Protein 2ORD (pdb70)

Nearest PDB structures (foldseek):
  3k28-assembly2_D  TM=8.853E-01  e=1.242E-28  Bacillus anthracis str. 'Ames Ancestor'
  3k28-assembly1_A  TM=8.780E-01  e=1.396E-28  Bacillus anthracis str. 'Ames Ancestor'
  3k28-assembly2_C  TM=8.675E-01  e=8.732E-29  Bacillus anthracis str. 'Ames Ancestor'
  2zsm-assembly1_A  TM=8.346E-01  e=1.686E-25  Aeropyrum pernix
  6g1f-assembly3_E  TM=8.574E-01  e=4.003E-24  Stutzerimonas stutzeri

Foldseek 3Di:
DPACVPVVVDPPDDDQRFAWDDWDAQWTAGPVGDIFRELCLVPQFQQRTPPYPLLVVLLVVCVVPFFADFPVDDDDLLLLQVLVLVQAVNFGKDKDFAQLVLVVVVLLLLQLLQVVVPPLQNAEEAEAQAQRDQDQVRQLNHNDCVSPVVPDPGDPRYDYFHAQDLVRVLVPALSYAEYEDACFGDQQFTRHHDLVNLVSRLVSCVVSVHFYEYECQRVQLQQLGNGVCVVSVRHTQKYKYFRHLLSPGGMIMMGGHPSSPRDDPPSDGDGNTSTNSSSSSNSSSSVVCPPPPLSVVLNVLLVLLVLLVVCVPAQQFDDWDHSQTKTAGDPVDALVVLQSQLVVVRYHWDDHHNRITHRNHHSNDDSVSSVVSSVSSVVSSVVD/DDACVPPVVDPDDDDFRFAWDDWDAQWTAGPVGDIFRHLCLVPQFQQRTPPYVLLVVLLVVCVVPFFADFPVDDDDLLLLQVLVLVQAVNFGKWKDFAQLVLVVVVLLLLQLLQVVPPPLQNAEEEEAQAQRDLDQVRQLNHNDCVSPPVPDPGDPRYDYFHAQDLVRVVVPALSYAEYEDACFGDQQFTRHGDLVNLVSRLVVCVVSVHWYEYECQNVQLQQLGRGPCVVSVHHTQKYKYFRHLQSPGGMIMMGGHPSSPRDDPPSDGDGNTSTNSSSSSNSSRSVQCPPPCLSVVLQVLLVLLVLLVVCVPAVQFDDWDHSQTKTAGDPVDALVVLQSQLVVVRYHWDDHHNRITHRRHHSNQDSVSSVVSSVSSVVSSVVD

Radius of gyration: 25.27 Å; Cα contacts (8 Å, |Δi|>4): 1947; chains: 2; bounding box: 52×82×53 Å

InterPro domains:
  IPR004636 Acetylornithine/Succinylornithine transaminase family [MF_01107] (2-385)
  IPR004636 Acetylornithine/Succinylornithine transaminase family [TIGR00707] (2-382)
  IPR005814 Aminotransferase class-III [PF00202] (9-382)
  IPR005814 Aminotransferase class-III [PIRSF000521] (10-384)
  IPR005814 Aminotransferase class-III [cd00610] (2-382)
  IPR015421 Pyridoxal phosphate-dependent transferase, major domain [G3DSA:3.40.640.10] (46-289)
  IPR015422 Pyridoxal phosphate-dependent transferase, small domain [G3DSA:3.90.1150.10] (13-378)
  IPR015424 Pyridoxal phosphate-dependent transferase [SSF53383] (3-383)
  IPR049704 Aminotransferases class-III pyridoxal-phosphate attachment site [PS00600] (208-245)
  IPR050103 Class-III Pyridoxal-phosphate-dependent Aminotransferase [PTHR11986] (2-383)

Sequence (768 aa):
KIHHHHHHYLNTYSSSRFPATFVYGKGSWIYDEKGNAYLDFTSGIAVNVLGHSHPRLVEEAIKDQAEKLIHCSNLFWNRPQQELAEELLSKNTFGGKVFFANTGTEANEAAIKIARKYGKKKKSEEKKYRRILSAHNSFHGRTLGSLTATGQPKYQKPFEPLVPGFEEYFEFNNVEDLRRKSEDVCAVFLEPIQGESGIVPATKEFLEEARKLCDEYDALLVFDEVQCGGRTGKLFAYQKYGVVPDVLTTAKGLGGGVPIGAVVIVNERANVLEEPGDHGTTFGGNPLACRAGVTVIKELTKEEGFLEEVEEKGNYYLKKKLQEKEEYDVVADVVRGGLIGIQQFREEEVSNREEVATKCFENKLLVVPAGNNTIRFLPPLTVEYGEIDDLAVETLKKVLQGIKIHHHHHHYLNTYSSRFPATFVYGKKGSWIYDEKGNAYLDFTSGIAVNVLGHSHPRLVEAIKDQAEKLIHCSNLFWNRPQQELAELLSKNTFGGKVFFANTGTEANEAAIKIARKKYGKKKKSEKKYRILSAHNSFHGRTLGSLTATGQPKYQKPFEPLVPGFEYFEFNNVEEDLRRKSEEDVCAVFLEPIQGESGIVPATKEFLEEARKLCDEYDALLVFDEVQCGGRTGKLFAYQKYGVVPDVLTTAKGLGGGVPIGAVIVNERANVLEPGDHGTTFGGNPLACRAGVTVIKELTKEGFLEEVEEKGNYYLKKKLQEKEEYDVVADVRGGLIGIQFREEVSNREVATKCFENKLLVVPAGNNTIRFLPPLTVEYGEIDDLAVETLKKVLQGI

Structure (mmCIF, N/CA/C/O backbone):
data_2ORD
#
_entry.id   2ORD
#
_cell.length_a   90.948
_cell.length_b   95.628
_cell.length_c   96.089
_cell.angle_alpha   90.000
_cell.angle_beta   90.000
_cell.angle_gamma   90.000
#
_symmetry.space_group_name_H-M   'P 21 21 21'
#
loop_
_entity.id
_entity.type
_entity.pdbx_description
1 polymer 'Acetylornithine aminotransferase'
2 non-polymer "PYRIDOXAL-5'-PHOSPHATE"
3 non-polymer GLYCEROL
4 water water
#
loop_
_atom_site.group_PDB
_atom_site.id
_atom_site.type_symbol
_atom_site.label_atom_id
_atom_site.label_alt_id
_atom_site.label_comp_id
_atom_site.label_asym_id
_atom_site.label_entity_id
_atom_site.label_seq_id
_atom_site.pdbx_PDB_ins_code
_atom_site.Cartn_x
_atom_site.Cartn_y
_atom_site.Cartn_z
_atom_site.occupancy
_atom_site.B_iso_or_equiv
_atom_site.auth_seq_id
_atom_site.auth_comp_id
_atom_site.auth_asym_id
_atom_site.auth_atom_id
_atom_site.pdbx_PDB_model_num
ATOM 1 N N . LYS A 1 5 ? 46.174 55.391 48.738 1.00 41.49 -7 LYS A N 1
ATOM 2 C CA . LYS A 1 5 ? 45.121 56.306 49.299 1.00 40.29 -7 LYS A CA 1
ATOM 3 C C . LYS A 1 5 ? 43.746 56.131 48.628 1.00 37.30 -7 LYS A C 1
ATOM 4 O O . LYS A 1 5 ? 42.707 56.033 49.309 1.00 39.19 -7 LYS A O 1
ATOM 6 N N . ILE A 1 6 ? 43.723 56.109 47.296 1.00 31.59 -6 ILE A N 1
ATOM 7 C CA . ILE A 1 6 ? 42.462 55.937 46.598 1.00 25.54 -6 ILE A CA 1
ATOM 8 C C . ILE A 1 6 ? 42.137 54.444 46.595 1.00 22.96 -6 ILE A C 1
ATOM 9 O O . ILE A 1 6 ? 42.752 53.652 45.867 1.00 21.17 -6 ILE A O 1
ATOM 14 N N . HIS A 1 7 ? 41.164 54.067 47.427 1.00 19.14 -5 HIS A N 1
ATOM 15 C CA . HIS A 1 7 ? 40.827 52.676 47.680 1.00 17.40 -5 HIS A CA 1
ATOM 16 C C . HIS A 1 7 ? 39.364 52.614 48.102 1.00 14.76 -5 HIS A C 1
ATOM 17 O O . HIS A 1 7 ? 38.867 53.546 48.737 1.00 14.44 -5 HIS A O 1
ATOM 24 N N . HIS A 1 8 ? 38.691 51.511 47.778 1.00 14.49 -4 HIS A N 1
ATOM 25 C CA . HIS A 1 8 ? 37.271 51.343 48.128 1.00 13.84 -4 HIS A CA 1
ATOM 26 C C . HIS A 1 8 ? 36.929 51.449 49.634 1.00 17.36 -4 HIS A C 1
ATOM 27 O O . HIS A 1 8 ? 35.800 51.783 49.986 1.00 18.81 -4 HIS A O 1
ATOM 34 N N . HIS A 1 9 ? 37.875 51.190 50.511 1.00 16.90 -3 HIS A N 1
ATOM 35 C CA . HIS A 1 9 ? 37.593 51.329 51.955 1.00 17.14 -3 HIS A CA 1
ATOM 36 C C . HIS A 1 9 ? 37.537 52.797 52.393 1.00 21.50 -3 HIS A C 1
ATOM 37 O O . HIS A 1 9 ? 37.007 53.092 53.454 1.00 22.80 -3 HIS A O 1
ATOM 44 N N . HIS A 1 10 ? 37.988 53.703 51.524 1.00 20.56 -2 HIS A N 1
ATOM 45 C CA . HIS A 1 10 ? 38.188 55.112 51.855 1.00 22.94 -2 HIS A CA 1
ATOM 46 C C . HIS A 1 10 ? 37.367 56.034 50.955 1.00 23.53 -2 HIS A C 1
ATOM 47 O O . HIS A 1 10 ? 36.970 57.106 51.390 1.00 27.71 -2 HIS A O 1
ATOM 54 N N . HIS A 1 11 ? 37.151 55.644 49.696 1.00 17.44 -1 HIS A N 1
ATOM 55 C CA . HIS A 1 11 ? 36.481 56.504 48.693 1.00 16.55 -1 HIS A CA 1
ATOM 56 C C . HIS A 1 11 ? 35.063 56.057 48.332 1.00 15.24 -1 HIS A C 1
ATOM 57 O O . HIS A 1 11 ? 34.401 56.688 47.504 1.00 16.83 -1 HIS A O 1
ATOM 64 N N . HIS A 1 12 ? 34.581 54.959 48.918 1.00 13.45 0 HIS A N 1
ATOM 65 C CA . HIS A 1 12 ? 33.193 54.561 48.704 1.00 15.23 0 HIS A CA 1
ATOM 66 C C . HIS A 1 12 ? 32.189 55.687 48.950 1.00 14.53 0 HIS A C 1
ATOM 67 O O . HIS A 1 12 ? 31.131 55.728 48.321 1.00 15.26 0 HIS A O 1
ATOM 87 N N . TYR A 1 14 ? 32.044 58.673 48.193 1.00 11.53 2 TYR A N 1
ATOM 88 C CA . TYR A 1 14 ? 31.743 59.602 47.082 1.00 12.73 2 TYR A CA 1
ATOM 89 C C . TYR A 1 14 ? 30.818 59.063 45.996 1.00 12.54 2 TYR A C 1
ATOM 90 O O . TYR A 1 14 ? 30.386 59.823 45.154 1.00 12.58 2 TYR A O 1
ATOM 99 N N . LEU A 1 15 ? 30.500 57.768 46.043 1.00 11.63 3 LEU A N 1
ATOM 100 C CA . LEU A 1 15 ? 29.697 57.098 45.035 1.00 11.00 3 LEU A CA 1
ATOM 101 C C . LEU A 1 15 ? 28.320 56.749 45.628 1.00 13.37 3 LEU A C 1
ATOM 102 O O . LEU A 1 15 ? 28.214 56.391 46.813 1.00 12.44 3 LEU A O 1
ATOM 115 N N . ASN A 1 17 ? 25.159 54.389 46.243 1.00 16.13 5 ASN A N 1
ATOM 116 C CA . ASN A 1 17 ? 25.169 52.975 46.588 1.00 16.36 5 ASN A CA 1
ATOM 117 C C . ASN A 1 17 ? 24.293 52.175 45.655 1.00 15.64 5 ASN A C 1
ATOM 118 O O . ASN A 1 17 ? 23.265 51.637 46.084 1.00 16.18 5 ASN A O 1
ATOM 123 N N . THR A 1 18 ? 24.676 52.117 44.373 1.00 13.06 6 THR A N 1
ATOM 124 C CA . THR A 1 18 ? 23.869 51.489 43.344 1.00 15.13 6 THR A CA 1
ATOM 125 C C . THR A 1 18 ? 24.277 50.069 43.019 1.00 13.17 6 THR A C 1
ATOM 126 O O . THR A 1 18 ? 23.545 49.367 42.312 1.00 15.11 6 THR A O 1
ATOM 130 N N . TYR A 1 19 ? 25.431 49.640 43.528 1.00 13.88 7 TYR A N 1
ATOM 131 C CA . TYR A 1 19 ? 25.972 48.315 43.202 1.00 14.38 7 TYR A CA 1
ATOM 132 C C . TYR A 1 19 ? 26.392 47.491 44.412 1.00 13.43 7 TYR A C 1
ATOM 133 O O . TYR A 1 19 ? 26.888 48.040 45.379 1.00 16.69 7 TYR A O 1
ATOM 142 N N . SER A 1 20 ? 26.218 46.173 44.297 1.00 16.86 8 SER A N 1
ATOM 143 C CA A SER A 1 20 ? 26.846 45.221 45.214 0.40 17.42 8 SER A CA 1
ATOM 144 C CA B SER A 1 20 ? 26.854 45.237 45.226 0.30 17.31 8 SER A CA 1
ATOM 145 C CA C SER A 1 20 ? 26.836 45.214 45.215 0.30 17.19 8 SER A CA 1
ATOM 146 C C . SER A 1 20 ? 28.157 44.800 44.568 1.00 15.13 8 SER A C 1
ATOM 147 O O . SER A 1 20 ? 28.153 44.156 43.512 1.00 18.34 8 SER A O 1
ATOM 154 N N . ARG A 1 21 ? 29.265 45.227 45.151 1.00 15.34 9 ARG A N 1
ATOM 155 C CA . ARG A 1 21 ? 30.579 44.981 44.546 1.00 14.51 9 ARG A CA 1
ATOM 156 C C . ARG A 1 21 ? 31.379 43.977 45.334 1.00 16.58 9 ARG A C 1
ATOM 157 O O . ARG A 1 21 ? 31.232 43.893 46.548 1.00 18.40 9 ARG A O 1
ATOM 165 N N . PHE A 1 22 ? 32.244 43.243 44.651 1.00 13.90 10 PHE A N 1
ATOM 166 C CA . PHE A 1 22 ? 33.302 42.497 45.330 1.00 12.33 10 PHE A CA 1
ATOM 167 C C . PHE A 1 22 ? 34.295 43.511 45.922 1.00 12.81 10 PHE A C 1
ATOM 168 O O . PHE A 1 22 ? 34.508 44.569 45.353 1.00 14.02 10 PHE A O 1
ATOM 176 N N . PRO A 1 23 ? 34.894 43.220 47.083 1.00 12.99 11 PRO A N 1
ATOM 177 C CA . PRO A 1 23 ? 35.777 44.197 47.716 1.00 12.04 11 PRO A CA 1
ATOM 178 C C . PRO A 1 23 ? 37.196 44.217 47.147 1.00 12.21 11 PRO A C 1
ATOM 179 O O . PRO A 1 23 ? 38.156 43.777 47.795 1.00 15.05 11 PRO A O 1
ATOM 183 N N . ALA A 1 24 ? 37.324 44.731 45.924 1.00 12.75 12 ALA A N 1
ATOM 184 C CA . ALA A 1 24 ? 38.618 44.879 45.255 1.00 10.77 12 ALA A CA 1
ATOM 185 C C . ALA A 1 24 ? 38.686 46.185 44.498 1.00 10.19 12 ALA A C 1
ATOM 186 O O . ALA A 1 24 ? 37.721 46.602 43.857 1.00 11.02 12 ALA A O 1
ATOM 188 N N . THR A 1 25 ? 39.863 46.798 44.550 1.00 9.44 13 THR A N 1
ATOM 189 C CA . THR A 1 25 ? 40.209 47.918 43.708 1.00 10.38 13 THR A CA 1
ATOM 190 C C . THR A 1 25 ? 41.193 47.385 42.699 1.00 10.23 13 THR A C 1
ATOM 191 O O . THR A 1 25 ? 42.296 46.954 43.096 1.00 10.42 13 THR A O 1
ATOM 195 N N . PHE A 1 26 ? 40.811 47.390 41.417 1.00 10.72 14 PHE A N 1
ATOM 196 C CA . PHE A 1 26 ? 41.636 46.863 40.343 1.00 9.21 14 PHE A CA 1
ATOM 197 C C . PHE A 1 26 ? 42.312 48.004 39.586 1.00 9.77 14 PHE A C 1
ATOM 198 O O . PHE A 1 26 ? 41.696 49.037 39.307 1.00 9.90 14 PHE A O 1
ATOM 206 N N . VAL A 1 27 ? 43.604 47.845 39.354 1.00 9.74 15 VAL A N 1
ATOM 207 C CA . VAL A 1 27 ? 44.422 48.910 38.798 1.00 11.25 15 VAL A CA 1
ATOM 208 C C . VAL A 1 27 ? 45.125 48.608 37.471 1.00 11.13 15 VAL A C 1
ATOM 209 O O . VAL A 1 27 ? 45.635 49.518 36.804 1.00 12.41 15 VAL A O 1
ATOM 213 N N . TYR A 1 28 ? 45.190 47.320 37.097 1.00 9.77 16 TYR A N 1
ATOM 214 C CA . TYR A 1 28 ? 45.911 46.896 35.912 1.00 11.12 16 TYR A CA 1
ATOM 215 C C . TYR A 1 28 ? 45.358 45.568 35.478 1.00 10.75 16 TYR A C 1
ATOM 216 O O . TYR A 1 28 ? 45.038 44.751 36.293 1.00 9.48 16 TYR A O 1
ATOM 225 N N . GLY A 1 29 ? 45.266 45.344 34.183 1.00 9.35 17 GLY A N 1
ATOM 226 C CA . GLY A 1 29 ? 44.872 44.051 33.650 1.00 10.60 17 GLY A CA 1
ATOM 227 C C . GLY A 1 29 ? 45.496 43.762 32.306 1.00 11.69 17 GLY A C 1
ATOM 228 O O . GLY A 1 29 ? 45.767 44.676 31.530 1.00 11.67 17 GLY A O 1
ATOM 229 N N . LYS A 1 30 ? 45.762 42.480 32.057 1.00 9.42 18 LYS A N 1
ATOM 230 C CA . LYS A 1 30 ? 46.165 42.017 30.726 1.00 10.34 18 LYS A CA 1
ATOM 231 C C . LYS A 1 30 ? 45.575 40.664 30.477 1.00 10.34 18 LYS A C 1
ATOM 232 O O . LYS A 1 30 ? 45.707 39.771 31.326 1.00 9.44 18 LYS A O 1
ATOM 238 N N . GLY A 1 31 ? 44.955 40.492 29.317 1.00 9.20 19 GLY A N 1
ATOM 239 C CA . GLY A 1 31 ? 44.390 39.205 28.931 1.00 11.35 19 GLY A CA 1
ATOM 240 C C . GLY A 1 31 ? 43.313 38.786 29.916 1.00 9.38 19 GLY A C 1
ATOM 241 O O . GLY A 1 31 ? 42.369 39.554 30.184 1.00 10.46 19 GLY A O 1
ATOM 242 N N . SER A 1 32 ? 43.448 37.577 30.455 1.00 9.86 20 SER A N 1
ATOM 243 C CA . SER A 1 32 ? 42.463 36.998 31.351 1.00 8.94 20 SER A CA 1
ATOM 244 C C . SER A 1 32 ? 42.736 37.341 32.808 1.00 7.95 20 SER A C 1
ATOM 245 O O . SER A 1 32 ? 42.102 36.785 33.697 1.00 9.35 20 SER A O 1
ATOM 248 N N . TRP A 1 33 ? 43.711 38.218 33.079 1.00 7.87 21 TRP A N 1
ATOM 249 C CA . TRP A 1 33 ? 44.138 38.481 34.448 1.00 7.64 21 TRP A CA 1
ATOM 250 C C . TRP A 1 33 ? 43.998 39.944 34.798 1.00 9.88 21 TRP A C 1
ATOM 251 O O . TRP A 1 33 ? 44.274 40.822 33.985 1.00 9.94 21 TRP A O 1
ATOM 262 N N . ILE A 1 34 ? 43.625 40.190 36.047 1.00 7.98 22 ILE A N 1
ATOM 263 C CA . ILE A 1 34 ? 43.452 41.539 36.540 1.00 8.44 22 ILE A CA 1
ATOM 264 C C . ILE A 1 34 ? 44.052 41.600 37.946 1.00 10.54 22 ILE A C 1
ATOM 265 O O . ILE A 1 34 ? 44.059 40.582 38.674 1.00 10.78 22 ILE A O 1
ATOM 270 N N . TYR A 1 35 ? 44.638 42.759 38.276 1.00 10.47 23 TYR A N 1
ATOM 271 C CA . TYR A 1 35 ? 45.449 42.914 39.478 1.00 9.78 23 TYR A CA 1
ATOM 272 C C . TYR A 1 35 ? 44.928 44.006 40.379 1.00 9.66 23 TYR A C 1
ATOM 273 O O . TYR A 1 35 ? 44.556 45.076 39.906 1.00 9.61 23 TYR A O 1
ATOM 282 N N . ASP A 1 36 ? 44.932 43.723 41.681 1.00 10.03 24 ASP A N 1
ATOM 283 C CA . ASP A 1 36 ? 44.555 44.736 42.643 1.00 11.18 24 ASP A CA 1
ATOM 284 C C . ASP A 1 36 ? 45.745 45.667 42.915 1.00 13.24 24 ASP A C 1
ATOM 285 O O . ASP A 1 36 ? 46.837 45.507 42.374 1.00 12.54 24 ASP A O 1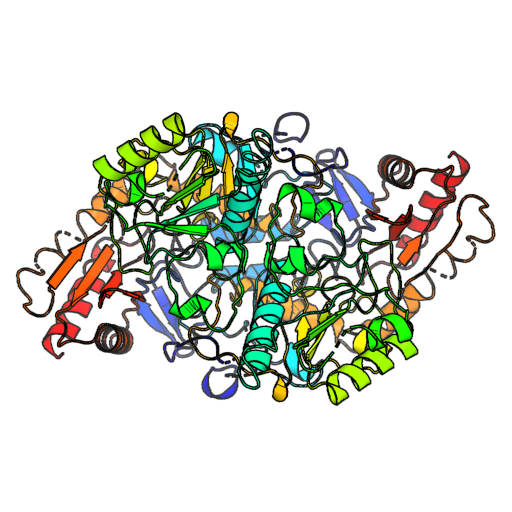
ATOM 290 N N . GLU A 1 37 ? 45.528 46.640 43.789 1.00 13.08 25 GLU A N 1
ATOM 291 C CA . GLU A 1 37 ? 46.550 47.636 44.115 1.00 15.39 25 GLU A CA 1
ATOM 292 C C . GLU A 1 37 ? 47.761 47.069 44.850 1.00 16.96 25 GLU A C 1
ATOM 293 O O . GLU A 1 37 ? 48.786 47.730 44.948 1.00 18.95 25 GLU A O 1
ATOM 299 N N . LYS A 1 38 ? 47.631 45.859 45.381 1.00 15.40 26 LYS A N 1
ATOM 300 C CA . LYS A 1 38 ? 48.738 45.161 46.028 1.00 19.09 26 LYS A CA 1
ATOM 301 C C . LYS A 1 38 ? 49.476 44.228 45.078 1.00 17.72 26 LYS A C 1
ATOM 302 O O . LYS A 1 38 ? 50.480 43.603 45.462 1.00 19.98 26 LYS A O 1
ATOM 306 N N . GLY A 1 39 ? 49.019 44.148 43.837 1.00 15.92 27 GLY A N 1
ATOM 307 C CA . GLY A 1 39 ? 49.633 43.250 42.856 1.00 16.73 27 GLY A CA 1
ATOM 308 C C . GLY A 1 39 ? 49.149 41.806 42.901 1.00 15.35 27 GLY A C 1
ATOM 309 O O . GLY A 1 39 ? 49.746 40.936 42.253 1.00 15.82 27 GLY A O 1
ATOM 310 N N . ASN A 1 40 ? 48.077 41.527 43.624 1.00 13.53 28 ASN A N 1
ATOM 311 C CA . ASN A 1 40 ? 47.486 40.182 43.590 1.00 14.35 28 ASN A CA 1
ATOM 312 C C . ASN A 1 40 ? 46.785 39.995 42.259 1.00 12.09 28 ASN A C 1
ATOM 313 O O . ASN A 1 40 ? 46.000 40.854 41.858 1.00 10.21 28 ASN A O 1
ATOM 318 N N . ALA A 1 41 ? 47.030 38.866 41.606 1.00 11.60 29 ALA A N 1
ATOM 319 C CA . ALA A 1 41 ? 46.444 38.537 40.306 1.00 10.05 29 ALA A CA 1
ATOM 320 C C . ALA A 1 41 ? 45.185 37.669 40.474 1.00 10.55 29 ALA A C 1
ATOM 321 O O . ALA A 1 41 ? 45.151 36.710 41.270 1.00 11.49 29 ALA A O 1
ATOM 323 N N . TYR A 1 42 ? 44.160 38.041 39.726 1.00 8.72 30 TYR A N 1
ATOM 324 C CA . TYR A 1 42 ? 42.855 37.378 39.688 1.00 8.52 30 TYR A CA 1
ATOM 325 C C . TYR A 1 42 ? 42.582 36.887 38.276 1.00 9.11 30 TYR A C 1
ATOM 326 O O . TYR A 1 42 ? 42.775 37.604 37.305 1.00 9.79 30 TYR A O 1
ATOM 335 N N . LEU A 1 43 ? 42.103 35.653 38.183 1.00 8.69 31 LEU A N 1
ATOM 336 C CA . LEU A 1 43 ? 41.668 35.080 36.922 1.00 9.34 31 LEU A CA 1
ATOM 337 C C . LEU A 1 43 ? 40.248 35.596 36.652 1.00 11.34 31 LEU A C 1
ATOM 338 O O . LEU A 1 43 ? 39.305 35.296 37.404 1.00 10.74 31 LEU A O 1
ATOM 343 N N . ASP A 1 44 ? 40.127 36.366 35.573 1.00 8.94 32 ASP A N 1
ATOM 344 C CA . ASP A 1 44 ? 38.923 37.136 35.312 1.00 9.90 32 ASP A CA 1
ATOM 345 C C . ASP A 1 44 ? 38.004 36.440 34.309 1.00 10.81 32 ASP A C 1
ATOM 346 O O . ASP A 1 44 ? 38.120 36.589 33.088 1.00 12.32 32 ASP A O 1
ATOM 351 N N . PHE A 1 45 ? 37.081 35.664 34.848 1.00 9.19 33 PHE A N 1
ATOM 352 C CA . PHE A 1 45 ? 36.053 35.008 34.065 1.00 9.55 33 PHE A CA 1
ATOM 353 C C . PHE A 1 45 ? 34.760 35.812 34.027 1.00 9.79 33 PHE A C 1
ATOM 354 O O . PHE A 1 45 ? 33.675 35.269 33.789 1.00 10.27 33 PHE A O 1
ATOM 362 N N . THR A 1 46 ? 34.877 37.115 34.278 1.00 9.98 34 THR A N 1
ATOM 363 C CA . THR A 1 46 ? 33.758 38.034 34.067 1.00 9.25 34 THR A CA 1
ATOM 364 C C . THR A 1 46 ? 33.825 38.745 32.693 1.00 10.66 34 THR A C 1
ATOM 365 O O . THR A 1 46 ? 32.790 39.171 32.178 1.00 11.22 34 THR A O 1
ATOM 369 N N . SER A 1 47 ? 35.047 38.950 32.196 1.00 11.33 35 SER A N 1
ATOM 370 C CA . SER A 1 47 ? 35.367 39.876 31.093 1.00 10.95 35 SER A CA 1
ATOM 371 C C . SER A 1 47 ? 34.642 41.224 31.233 1.00 11.37 35 SER A C 1
ATOM 372 O O . SER A 1 47 ? 34.251 41.841 30.268 1.00 11.33 35 SER A O 1
ATOM 375 N N . GLY A 1 48 ? 34.518 41.706 32.464 1.00 9.53 36 GLY A N 1
ATOM 376 C CA . GLY A 1 48 ? 33.832 42.974 32.706 1.00 11.02 36 GLY A CA 1
ATOM 377 C C . GLY A 1 48 ? 32.356 42.910 32.381 1.00 10.23 36 GLY A C 1
ATOM 378 O O . GLY A 1 48 ? 31.747 43.894 32.004 1.00 10.38 36 GLY A O 1
ATOM 379 N N . ILE A 1 49 ? 31.801 41.716 32.560 1.00 9.12 37 ILE A N 1
ATOM 380 C CA . ILE A 1 49 ? 30.428 41.318 32.198 1.00 10.90 37 ILE A CA 1
ATOM 381 C C . ILE A 1 49 ? 30.306 41.260 30.669 1.00 9.25 37 ILE A C 1
ATOM 382 O O . ILE A 1 49 ? 29.556 42.017 30.064 1.00 10.61 37 ILE A O 1
ATOM 387 N N . ALA A 1 50 ? 31.092 40.355 30.091 1.00 10.99 38 ALA A N 1
ATOM 388 C CA . ALA A 1 50 ? 31.028 40.047 28.638 1.00 10.42 38 ALA A CA 1
ATOM 389 C C . ALA A 1 50 ? 31.470 41.164 27.711 1.00 12.22 38 ALA A C 1
ATOM 390 O O . ALA A 1 50 ? 31.098 41.164 26.542 1.00 15.88 38 ALA A O 1
ATOM 392 N N . VAL A 1 51 ? 32.275 42.095 28.207 1.00 8.90 39 VAL A N 1
ATOM 393 C CA . VAL A 1 51 ? 32.789 43.209 27.435 1.00 9.70 39 VAL A CA 1
ATOM 394 C C . VAL A 1 51 ? 34.194 42.998 26.858 1.00 10.20 39 VAL A C 1
ATOM 395 O O . VAL A 1 51 ? 34.457 43.330 25.681 1.00 10.63 39 VAL A O 1
ATOM 399 N N . ASN A 1 52 ? 35.095 42.469 27.664 1.00 10.59 40 ASN A N 1
ATOM 400 C CA . ASN A 1 52 ? 36.509 42.401 27.288 1.00 11.30 40 ASN A CA 1
ATOM 401 C C . ASN A 1 52 ? 36.785 41.208 26.384 1.00 11.58 40 ASN A C 1
ATOM 402 O O . ASN A 1 52 ? 37.464 40.223 26.749 1.00 10.99 40 ASN A O 1
ATOM 407 N N . VAL A 1 53 ? 36.260 41.314 25.174 1.00 10.97 41 VAL A N 1
ATOM 408 C CA . VAL A 1 53 ? 36.265 40.194 24.206 1.00 12.43 41 VAL A CA 1
ATOM 409 C C . VAL A 1 53 ? 37.699 39.707 23.876 1.00 11.08 41 VAL A C 1
ATOM 410 O O . VAL A 1 53 ? 37.925 38.508 23.672 1.00 12.00 41 VAL A O 1
ATOM 414 N N . LEU A 1 54 ? 38.645 40.649 23.855 1.00 10.18 42 LEU A N 1
ATOM 415 C CA . LEU A 1 54 ? 40.066 40.339 23.605 1.00 10.74 42 LEU A CA 1
ATOM 416 C C . LEU A 1 54 ? 40.911 40.330 24.870 1.00 11.11 42 LEU A C 1
ATOM 417 O O . LEU A 1 54 ? 42.145 40.373 24.821 1.00 12.75 42 LEU A O 1
ATOM 422 N N . GLY A 1 55 ? 40.260 40.245 26.010 1.00 10.37 43 GLY A N 1
ATOM 423 C CA . GLY A 1 55 ? 40.901 40.351 27.297 1.00 11.06 43 GLY A CA 1
ATOM 424 C C . GLY A 1 55 ? 41.232 41.786 27.660 1.00 12.17 43 GLY A C 1
ATOM 425 O O . GLY A 1 55 ? 40.945 42.709 26.904 1.00 13.45 43 GLY A O 1
ATOM 426 N N . HIS A 1 56 ? 41.807 41.989 28.833 1.00 10.48 44 HIS A N 1
ATOM 427 C CA . HIS A 1 56 ? 42.207 43.343 29.242 1.00 9.15 44 HIS A CA 1
ATOM 428 C C . HIS A 1 56 ? 43.360 43.913 28.406 1.00 11.50 44 HIS A C 1
ATOM 429 O O . HIS A 1 56 ? 44.341 43.220 28.135 1.00 10.51 44 HIS A O 1
ATOM 436 N N . SER A 1 57 ? 43.220 45.183 28.004 1.00 12.33 45 SER A N 1
ATOM 437 C CA . SER A 1 57 ? 44.303 45.941 27.371 1.00 11.56 45 SER A CA 1
ATOM 438 C C . SER A 1 57 ? 45.093 45.127 26.319 1.00 11.55 45 SER A C 1
ATOM 439 O O . SER A 1 57 ? 46.311 45.021 26.354 1.00 12.01 45 SER A O 1
ATOM 442 N N . HIS A 1 58 ? 44.350 44.521 25.414 1.00 12.43 46 HIS A N 1
ATOM 443 C CA . HIS A 1 58 ? 44.934 43.742 24.315 1.00 11.33 46 HIS A CA 1
ATOM 444 C C . HIS A 1 58 ? 45.845 44.668 23.507 1.00 10.85 46 HIS A C 1
ATOM 445 O O . HIS A 1 58 ? 45.445 45.777 23.173 1.00 10.33 46 HIS A O 1
ATOM 452 N N . PRO A 1 59 ? 47.062 44.224 23.183 1.00 10.31 47 PRO A N 1
ATOM 453 C CA . PRO A 1 59 ? 47.984 45.112 22.502 1.00 9.01 47 PRO A CA 1
ATOM 454 C C . PRO A 1 59 ? 47.506 45.780 21.204 1.00 10.06 47 PRO A C 1
ATOM 455 O O . PRO A 1 59 ? 47.837 46.936 20.969 1.00 10.86 47 PRO A O 1
ATOM 459 N N . ARG A 1 60 ? 46.772 45.056 20.369 1.00 11.16 48 ARG A N 1
ATOM 460 C CA . ARG A 1 60 ? 46.273 45.645 19.125 1.00 12.33 48 ARG A CA 1
ATOM 461 C C . ARG A 1 60 ? 45.177 46.667 19.420 1.00 10.73 48 ARG A C 1
ATOM 462 O O . ARG A 1 60 ? 45.134 47.718 18.775 1.00 10.84 48 ARG A O 1
ATOM 470 N N . LEU A 1 61 ? 44.345 46.417 20.435 1.00 10.33 49 LEU A N 1
ATOM 471 C CA . LEU A 1 61 ? 43.338 47.389 20.815 1.00 11.31 49 LEU A CA 1
ATOM 472 C C . LEU A 1 61 ? 44.002 48.646 21.394 1.00 11.20 49 LEU A C 1
ATOM 473 O O . LEU A 1 61 ? 43.620 49.777 21.066 1.00 10.50 49 LEU A O 1
ATOM 478 N N . VAL A 1 62 ? 44.963 48.443 22.296 1.00 10.71 50 VAL A N 1
ATOM 479 C CA . VAL A 1 62 ? 45.680 49.548 22.924 1.00 11.16 50 VAL A CA 1
ATOM 480 C C . VAL A 1 62 ? 46.379 50.400 21.838 1.00 10.54 50 VAL A C 1
ATOM 481 O O . VAL A 1 62 ? 46.300 51.639 21.869 1.00 9.20 50 VAL A O 1
ATOM 485 N N . GLU A 1 63 ? 47.024 49.764 20.867 1.00 10.32 51 GLU A N 1
ATOM 486 C CA A GLU A 1 63 ? 47.707 50.556 19.858 0.50 10.76 51 GLU A CA 1
ATOM 487 C CA B GLU A 1 63 ? 47.697 50.459 19.761 0.50 12.02 51 GLU A CA 1
ATOM 488 C C . GLU A 1 63 ? 46.720 51.376 19.018 1.00 10.77 51 GLU A C 1
ATOM 489 O O . GLU A 1 63 ? 47.029 52.513 18.693 1.00 10.02 51 GLU A O 1
ATOM 500 N N . ALA A 1 64 ? 45.536 50.831 18.713 1.00 9.70 52 ALA A N 1
ATOM 501 C CA . ALA A 1 64 ? 44.536 51.575 17.929 1.00 10.20 52 ALA A CA 1
ATOM 502 C C . ALA A 1 64 ? 43.980 52.742 18.716 1.00 10.47 52 ALA A C 1
ATOM 503 O O . ALA A 1 64 ? 43.787 53.827 18.171 1.00 11.07 52 ALA A O 1
ATOM 505 N N . ILE A 1 65 ? 43.747 52.539 20.010 1.00 9.80 53 ILE A N 1
ATOM 506 C CA . ILE A 1 65 ? 43.262 53.594 20.879 1.00 11.46 53 ILE A CA 1
ATOM 507 C C . ILE A 1 65 ? 44.279 54.736 20.930 1.00 11.14 53 ILE A C 1
ATOM 508 O O . ILE A 1 65 ? 43.923 55.915 20.813 1.00 11.58 53 ILE A O 1
ATOM 513 N N . LYS A 1 66 ? 45.541 54.387 21.142 1.00 8.66 54 LYS A N 1
ATOM 514 C CA . LYS A 1 66 ? 46.581 55.375 21.250 1.00 9.47 54 LYS A CA 1
ATOM 515 C C . LYS A 1 66 ? 46.712 56.160 19.956 1.00 9.67 54 LYS A C 1
ATOM 516 O O . LYS A 1 66 ? 46.830 57.412 19.965 1.00 12.30 54 LYS A O 1
ATOM 522 N N . ASP A 1 67 ? 46.712 55.440 18.852 1.00 10.59 55 ASP A N 1
ATOM 523 C CA . ASP A 1 67 ? 46.850 56.065 17.531 1.00 8.93 55 ASP A CA 1
ATOM 524 C C . ASP A 1 67 ? 45.697 57.050 17.280 1.00 9.24 55 ASP A C 1
ATOM 525 O O . ASP A 1 67 ? 45.903 58.175 16.802 1.00 10.36 55 ASP A O 1
ATOM 530 N N . GLN A 1 68 ? 44.481 56.591 17.547 1.00 7.88 56 GLN A N 1
ATOM 531 C CA . GLN A 1 68 ? 43.318 57.405 17.248 1.00 8.34 56 GLN A CA 1
ATOM 532 C C . GLN A 1 68 ? 43.256 58.615 18.181 1.00 8.39 56 GLN A C 1
ATOM 533 O O . GLN A 1 68 ? 42.844 59.706 17.760 1.00 11.05 56 GLN A O 1
ATOM 539 N N . ALA A 1 69 ? 43.580 58.424 19.449 1.00 9.28 57 ALA A N 1
ATOM 540 C CA . ALA A 1 69 ? 43.500 59.530 20.398 1.00 9.87 57 ALA A CA 1
ATOM 541 C C . ALA A 1 69 ? 44.447 60.664 19.982 1.00 10.92 57 ALA A C 1
ATOM 542 O O . ALA A 1 69 ? 44.160 61.863 20.185 1.00 11.75 57 ALA A O 1
ATOM 544 N N . GLU A 1 70 ? 45.566 60.300 19.364 1.00 10.59 58 GLU A N 1
ATOM 545 C CA . GLU A 1 70 ? 46.517 61.294 18.855 1.00 12.21 58 GLU A CA 1
ATOM 546 C C . GLU A 1 70 ? 46.000 62.039 17.632 1.00 12.64 58 GLU A C 1
ATOM 547 O O . GLU A 1 70 ? 46.503 63.115 17.323 1.00 15.62 58 GLU A O 1
ATOM 553 N N . LYS A 1 71 ? 45.016 61.473 16.941 1.00 10.66 59 LYS A N 1
ATOM 554 C CA . LYS A 1 71 ? 44.528 62.043 15.703 1.00 10.44 59 LYS A CA 1
ATOM 555 C C . LYS A 1 71 ? 43.232 62.852 15.875 1.00 9.38 59 LYS A C 1
ATOM 556 O O . LYS A 1 71 ? 43.162 64.018 15.496 1.00 10.27 59 LYS A O 1
ATOM 562 N N . LEU A 1 72 ? 42.209 62.191 16.396 1.00 9.92 60 LEU A N 1
ATOM 563 C CA . LEU A 1 72 ? 40.861 62.779 16.528 1.00 8.64 60 LEU A CA 1
ATOM 564 C C . LEU A 1 72 ? 40.016 61.899 17.434 1.00 10.58 60 LEU A C 1
ATOM 565 O O . LEU A 1 72 ? 39.826 60.714 17.144 1.00 10.45 60 LEU A O 1
ATOM 570 N N . ILE A 1 73 ? 39.534 62.478 18.537 1.00 9.83 61 ILE A N 1
ATOM 571 C CA . ILE A 1 73 ? 38.737 61.753 19.513 1.00 10.13 61 ILE A CA 1
ATOM 572 C C . ILE A 1 73 ? 37.245 61.900 19.225 1.00 10.33 61 ILE A C 1
ATOM 573 O O . ILE A 1 73 ? 36.510 60.937 19.296 1.00 9.10 61 ILE A O 1
ATOM 578 N N . HIS A 1 74 ? 36.797 63.129 18.957 1.00 7.42 62 HIS A N 1
ATOM 579 C CA . HIS A 1 74 ? 35.379 63.456 18.883 1.00 8.09 62 HIS A CA 1
ATOM 580 C C . HIS A 1 74 ? 35.194 64.668 17.987 1.00 9.86 62 HIS A C 1
ATOM 581 O O . HIS A 1 74 ? 35.802 65.716 18.218 1.00 9.07 62 HIS A O 1
ATOM 588 N N . CYS A 1 75 ? 34.303 64.527 17.012 1.00 9.11 63 CYS A N 1
ATOM 589 C CA . CYS A 1 75 ? 33.897 65.650 16.156 1.00 8.82 63 CYS A CA 1
ATOM 590 C C . CYS A 1 75 ? 32.402 65.924 16.129 1.00 8.55 63 CYS A C 1
ATOM 591 O O . CYS A 1 75 ? 32.000 66.991 15.660 1.00 10.29 63 CYS A O 1
ATOM 594 N N . SER A 1 76 ? 31.605 64.996 16.662 1.00 8.51 64 SER A N 1
ATOM 595 C CA . SER A 1 76 ? 30.121 64.964 16.563 1.00 8.95 64 SER A CA 1
ATOM 596 C C . SER A 1 76 ? 29.580 64.491 15.200 1.00 9.19 64 SER A C 1
ATOM 597 O O . SER A 1 76 ? 30.263 64.495 14.182 1.00 10.57 64 SER A O 1
ATOM 600 N N . ASN A 1 77 ? 28.285 64.161 15.206 1.00 9.17 65 ASN A N 1
ATOM 601 C CA . ASN A 1 77 ? 27.593 63.753 14.010 1.00 10.20 65 ASN A CA 1
ATOM 602 C C . ASN A 1 77 ? 27.087 64.918 13.138 1.00 9.00 65 ASN A C 1
ATOM 603 O O . ASN A 1 77 ? 26.340 64.695 12.193 1.00 11.16 65 ASN A O 1
ATOM 608 N N . LEU A 1 78 ? 27.570 66.136 13.405 1.00 8.02 66 LEU A N 1
ATOM 609 C CA . LEU A 1 78 ? 27.498 67.188 12.405 1.00 9.19 66 LEU A CA 1
ATOM 610 C C . LEU A 1 78 ? 28.311 66.832 11.170 1.00 10.73 66 LEU A C 1
ATOM 611 O O . LEU A 1 78 ? 28.094 67.428 10.107 1.00 9.66 66 LEU A O 1
ATOM 616 N N . PHE A 1 79 ? 29.320 65.968 11.334 1.00 9.65 67 PHE A N 1
ATOM 617 C CA . PHE A 1 79 ? 30.276 65.639 10.285 1.00 9.86 67 PHE A CA 1
ATOM 618 C C . PHE A 1 79 ? 30.422 64.128 10.158 1.00 9.64 67 PHE A C 1
ATOM 619 O O . PHE A 1 79 ? 29.837 63.378 10.958 1.00 10.44 67 PHE A O 1
ATOM 627 N N . TRP A 1 80 ? 31.185 63.697 9.160 1.00 10.87 68 TRP A N 1
ATOM 628 C CA . TRP A 1 80 ? 31.504 62.270 8.970 1.00 9.12 68 TRP A CA 1
ATOM 629 C C . TRP A 1 80 ? 32.922 61.993 9.479 1.00 8.69 68 TRP A C 1
ATOM 630 O O . TRP A 1 80 ? 33.773 62.879 9.423 1.00 8.82 68 TRP A O 1
ATOM 641 N N . ASN A 1 81 ? 33.164 60.793 9.988 1.00 9.65 69 ASN A N 1
ATOM 642 C CA . ASN A 1 81 ? 34.523 60.388 10.388 1.00 9.11 69 ASN A CA 1
ATOM 643 C C . ASN A 1 81 ? 34.803 58.969 9.861 1.00 10.24 69 ASN A C 1
ATOM 644 O O . ASN A 1 81 ? 33.874 58.203 9.587 1.00 11.06 69 ASN A O 1
ATOM 649 N N . ARG A 1 82 ? 36.077 58.675 9.633 1.00 9.80 70 ARG A N 1
ATOM 650 C CA . ARG A 1 82 ? 36.443 57.417 8.963 1.00 10.90 70 ARG A CA 1
ATOM 651 C C . ARG A 1 82 ? 36.190 56.157 9.795 1.00 10.61 70 ARG A C 1
ATOM 652 O O . ARG A 1 82 ? 35.628 55.193 9.287 1.00 11.28 70 ARG A O 1
ATOM 660 N N . PRO A 1 83 ? 36.566 56.153 11.065 1.00 9.96 71 PRO A N 1
ATOM 661 C CA . PRO A 1 83 ? 36.255 54.967 11.854 1.00 9.29 71 PRO A CA 1
ATOM 662 C C . PRO A 1 83 ? 34.760 54.640 11.880 1.00 9.20 71 PRO A C 1
ATOM 663 O O . PRO A 1 83 ? 34.373 53.470 11.832 1.00 10.10 71 PRO A O 1
ATOM 667 N N . GLN A 1 84 ? 33.906 55.652 12.002 1.00 8.97 72 GLN A N 1
ATOM 668 C CA A GLN A 1 84 ? 32.472 55.354 12.049 0.70 10.51 72 GLN A CA 1
ATOM 669 C CA B GLN A 1 84 ? 32.458 55.412 12.005 0.30 8.28 72 GLN A CA 1
ATOM 670 C C . GLN A 1 84 ? 32.002 54.737 10.716 1.00 9.40 72 GLN A C 1
ATOM 671 O O . GLN A 1 84 ? 31.197 53.801 10.711 1.00 9.58 72 GLN A O 1
ATOM 690 N N . GLU A 1 86 ? 33.883 53.108 8.500 1.00 10.64 74 GLU A N 1
ATOM 691 C CA . GLU A 1 86 ? 34.488 51.782 8.357 1.00 9.53 74 GLU A CA 1
ATOM 692 C C . GLU A 1 86 ? 33.783 50.760 9.236 1.00 9.96 74 GLU A C 1
ATOM 693 O O . GLU A 1 86 ? 33.472 49.656 8.804 1.00 10.93 74 GLU A O 1
ATOM 699 N N . LEU A 1 87 ? 33.499 51.121 10.486 1.00 9.20 75 LEU A N 1
ATOM 700 C CA . LEU A 1 87 ? 32.823 50.186 11.340 1.00 10.13 75 LEU A CA 1
ATOM 701 C C . LEU A 1 87 ? 31.411 49.867 10.860 1.00 9.57 75 LEU A C 1
ATOM 702 O O . LEU A 1 87 ? 30.969 48.725 10.979 1.00 10.26 75 LEU A O 1
ATOM 707 N N . ALA A 1 88 ? 30.678 50.872 10.379 1.00 10.44 76 ALA A N 1
ATOM 708 C CA . ALA A 1 88 ? 29.356 50.620 9.812 1.00 9.09 76 ALA A CA 1
ATOM 709 C C . ALA A 1 88 ? 29.431 49.613 8.637 1.00 9.67 76 ALA A C 1
ATOM 710 O O . ALA A 1 88 ? 28.639 48.662 8.552 1.00 9.67 76 ALA A O 1
ATOM 712 N N . GLU A 1 89 ? 30.400 49.821 7.756 1.00 10.74 77 GLU A N 1
ATOM 713 C CA A GLU A 1 89 ? 30.637 48.877 6.645 0.70 12.31 77 GLU A CA 1
ATOM 714 C CA B GLU A 1 89 ? 30.671 48.888 6.646 0.30 10.63 77 GLU A CA 1
ATOM 715 C C . GLU A 1 89 ? 30.915 47.473 7.166 1.00 11.12 77 GLU A C 1
ATOM 716 O O . GLU A 1 89 ? 30.325 46.509 6.688 1.00 10.44 77 GLU A O 1
ATOM 727 N N . LEU A 1 90 ? 31.806 47.352 8.145 1.00 10.95 78 LEU A N 1
ATOM 728 C CA . LEU A 1 90 ? 32.168 46.038 8.684 1.00 11.20 78 LEU A CA 1
ATOM 729 C C . LEU A 1 90 ? 30.989 45.352 9.387 1.00 12.07 78 LEU A C 1
ATOM 730 O O . LEU A 1 90 ? 30.772 44.152 9.233 1.00 11.02 78 LEU A O 1
ATOM 735 N N . LEU A 1 91 ? 30.221 46.104 10.151 1.00 11.02 79 LEU A N 1
ATOM 736 C CA . LEU A 1 91 ? 29.029 45.523 10.790 1.00 11.84 79 LEU A CA 1
ATOM 737 C C . LEU A 1 91 ? 28.007 45.069 9.755 1.00 11.92 79 LEU A C 1
ATOM 738 O O . LEU A 1 91 ? 27.416 44.007 9.899 1.00 11.43 79 LEU A O 1
ATOM 743 N N . SER A 1 92 ? 27.778 45.877 8.732 1.00 11.16 80 SER A N 1
ATOM 744 C CA . SER A 1 92 ? 26.809 45.558 7.696 1.00 12.68 80 SER A CA 1
ATOM 745 C C . SER A 1 92 ? 27.235 44.289 6.938 1.00 11.63 80 SER A C 1
ATOM 746 O O . SER A 1 92 ? 26.451 43.340 6.767 1.00 11.55 80 SER A O 1
ATOM 749 N N . LYS A 1 93 ? 28.501 44.253 6.543 1.00 11.68 81 LYS A N 1
ATOM 750 C CA . LYS A 1 93 ? 29.019 43.150 5.718 1.00 14.22 81 LYS A CA 1
ATOM 751 C C . LYS A 1 93 ? 29.092 41.826 6.474 1.00 14.86 81 LYS A C 1
ATOM 752 O O . LYS A 1 93 ? 28.978 40.751 5.868 1.00 15.86 81 LYS A O 1
ATOM 758 N N . ASN A 1 94 ? 29.270 41.897 7.784 1.00 11.70 82 ASN A N 1
ATOM 759 C CA . ASN A 1 94 ? 29.425 40.689 8.631 1.00 15.24 82 ASN A CA 1
ATOM 760 C C . ASN A 1 94 ? 28.118 40.262 9.287 1.00 15.54 82 ASN A C 1
ATOM 761 O O . ASN A 1 94 ? 28.096 39.337 10.106 1.00 15.87 82 ASN A O 1
ATOM 766 N N . THR A 1 95 ? 27.041 40.969 8.965 1.00 14.05 83 THR A N 1
ATOM 767 C CA . THR A 1 95 ? 25.712 40.565 9.427 1.00 13.99 83 THR A CA 1
ATOM 768 C C . THR A 1 95 ? 24.817 40.314 8.235 1.00 17.83 83 THR A C 1
ATOM 769 O O . THR A 1 95 ? 25.240 39.649 7.313 1.00 22.89 83 THR A O 1
ATOM 773 N N . PHE A 1 96 ? 23.619 40.891 8.227 1.00 17.09 84 PHE A N 1
ATOM 774 C CA . PHE A 1 96 ? 22.635 40.683 7.150 1.00 18.53 84 PHE A CA 1
ATOM 775 C C . PHE A 1 96 ? 22.592 41.841 6.141 1.00 20.89 84 PHE A C 1
ATOM 776 O O . PHE A 1 96 ? 21.680 41.912 5.343 1.00 21.26 84 PHE A O 1
ATOM 784 N N . GLY A 1 97 ? 23.614 42.712 6.136 1.00 22.11 85 GLY A N 1
ATOM 785 C CA . GLY A 1 97 ? 23.778 43.724 5.100 1.00 17.63 85 GLY A CA 1
ATOM 786 C C . GLY A 1 97 ? 22.962 44.997 5.230 1.00 18.48 85 GLY A C 1
ATOM 787 O O . GLY A 1 97 ? 22.675 45.680 4.233 1.00 20.99 85 GLY A O 1
ATOM 788 N N . GLY A 1 98 ? 22.610 45.380 6.426 1.00 17.10 86 GLY A N 1
ATOM 789 C CA . GLY A 1 98 ? 21.760 46.572 6.568 1.00 17.63 86 GLY A CA 1
ATOM 790 C C . GLY A 1 98 ? 22.509 47.840 6.901 1.00 16.99 86 GLY A C 1
ATOM 791 O O . GLY A 1 98 ? 23.704 47.963 6.606 1.00 17.87 86 GLY A O 1
ATOM 792 N N . LYS A 1 99 ? 21.791 48.774 7.520 1.00 12.70 87 LYS A N 1
ATOM 793 C CA . LYS A 1 99 ? 22.327 50.076 7.866 1.00 11.40 87 LYS A CA 1
ATOM 794 C C . LYS A 1 99 ? 22.473 50.183 9.358 1.00 11.70 87 LYS A C 1
ATOM 795 O O . LYS A 1 99 ? 21.765 49.533 10.108 1.00 12.43 87 LYS A O 1
ATOM 801 N N . VAL A 1 100 ? 23.415 51.018 9.774 1.00 9.28 88 VAL A N 1
ATOM 802 C CA . VAL A 1 100 ? 23.817 51.087 11.184 1.00 9.39 88 VAL A CA 1
ATOM 803 C C . VAL A 1 100 ? 23.552 52.448 11.800 1.00 10.53 88 VAL A C 1
ATOM 804 O O . VAL A 1 100 ? 23.770 53.476 11.168 1.00 10.87 88 VAL A O 1
ATOM 808 N N . PHE A 1 101 ? 23.192 52.437 13.080 1.00 11.23 89 PHE A N 1
ATOM 809 C CA . PHE A 1 101 ? 23.156 53.626 13.925 1.00 11.65 89 PHE A CA 1
ATOM 810 C C . PHE A 1 101 ? 24.038 53.333 15.143 1.00 10.69 89 PHE A C 1
ATOM 811 O O . PHE A 1 101 ? 23.890 52.302 15.797 1.00 10.64 89 PHE A O 1
ATOM 819 N N . PHE A 1 102 ? 24.973 54.241 15.415 1.00 8.72 90 PHE A N 1
ATOM 820 C CA . PHE A 1 102 ? 25.807 54.125 16.578 1.00 8.98 90 PHE A CA 1
ATOM 821 C C . PHE A 1 102 ? 25.270 54.822 17.804 1.00 10.11 90 PHE A C 1
ATOM 822 O O . PHE A 1 102 ? 24.987 56.006 17.801 1.00 9.17 90 PHE A O 1
ATOM 830 N N . ALA A 1 103 ? 25.162 54.058 18.864 1.00 9.04 91 ALA A N 1
ATOM 831 C CA . ALA A 1 103 ? 24.872 54.558 20.203 1.00 9.54 91 ALA A CA 1
ATOM 832 C C . ALA A 1 103 ? 26.116 54.351 21.067 1.00 10.47 91 ALA A C 1
ATOM 833 O O . ALA A 1 103 ? 27.207 54.123 20.545 1.00 10.23 91 ALA A O 1
ATOM 835 N N . ASN A 1 104 ? 25.987 54.472 22.405 1.00 8.96 92 ASN A N 1
ATOM 836 C CA . ASN A 1 104 ? 27.146 54.364 23.282 1.00 9.75 92 ASN A CA 1
ATOM 837 C C . ASN A 1 104 ? 27.101 53.182 24.251 1.00 9.59 92 ASN A C 1
ATOM 838 O O . ASN A 1 104 ? 28.098 52.843 24.846 1.00 11.72 92 ASN A O 1
ATOM 843 N N . THR A 1 105 ? 25.915 52.578 24.398 1.00 9.10 93 THR A N 1
ATOM 844 C CA . THR A 1 105 ? 25.671 51.554 25.390 1.00 9.10 93 THR A CA 1
ATOM 845 C C . THR A 1 105 ? 24.577 50.598 24.887 1.00 8.76 93 THR A C 1
ATOM 846 O O . THR A 1 105 ? 23.897 50.885 23.902 1.00 9.54 93 THR A O 1
ATOM 850 N N . GLY A 1 106 ? 24.445 49.457 25.559 1.00 8.65 94 GLY A N 1
ATOM 851 C CA . GLY A 1 106 ? 23.381 48.528 25.226 1.00 9.83 94 GLY A CA 1
ATOM 852 C C . GLY A 1 106 ? 21.995 49.095 25.418 1.00 10.68 94 GLY A C 1
ATOM 853 O O . GLY A 1 106 ? 21.142 48.918 24.570 1.00 10.53 94 GLY A O 1
ATOM 854 N N . THR A 1 107 ? 21.750 49.732 26.565 1.00 9.09 95 THR A N 1
ATOM 855 C CA . THR A 1 107 ? 20.427 50.277 26.790 1.00 9.81 95 THR A CA 1
ATOM 856 C C . THR A 1 107 ? 20.080 51.338 25.734 1.00 10.79 95 THR A C 1
ATOM 857 O O . THR A 1 107 ? 18.962 51.408 25.257 1.00 9.79 95 THR A O 1
ATOM 861 N N . GLU A 1 108 ? 21.049 52.161 25.354 1.00 10.63 96 GLU A N 1
ATOM 862 C CA . GLU A 1 108 ? 20.811 53.147 24.309 1.00 9.73 96 GLU A CA 1
ATOM 863 C C . GLU A 1 108 ? 20.509 52.519 22.962 1.00 8.24 96 GLU A C 1
ATOM 864 O O . GLU A 1 108 ? 19.679 53.001 22.223 1.00 10.95 96 GLU A O 1
ATOM 870 N N . ALA A 1 109 ? 21.220 51.445 22.634 1.00 10.05 97 ALA A N 1
ATOM 871 C CA . ALA A 1 109 ? 20.942 50.693 21.406 1.00 8.48 97 ALA A CA 1
ATOM 872 C C . ALA A 1 109 ? 19.510 50.178 21.390 1.00 8.94 97 ALA A C 1
ATOM 873 O O . ALA A 1 109 ? 18.831 50.299 20.395 1.00 10.17 97 ALA A O 1
ATOM 875 N N . ASN A 1 110 ? 19.061 49.659 22.526 1.00 8.51 98 ASN A N 1
ATOM 876 C CA . ASN A 1 110 ? 17.701 49.122 22.629 1.00 8.45 98 ASN A CA 1
ATOM 877 C C . ASN A 1 110 ? 16.663 50.225 22.586 1.00 10.07 98 ASN A C 1
ATOM 878 O O . ASN A 1 110 ? 15.574 50.048 22.029 1.00 11.23 98 ASN A O 1
ATOM 883 N N . GLU A 1 111 ? 16.992 51.382 23.142 1.00 9.38 99 GLU A N 1
ATOM 884 C CA . GLU A 1 111 ? 16.100 52.541 23.027 1.00 8.41 99 GLU A CA 1
ATOM 885 C C . GLU A 1 111 ? 15.919 52.956 21.551 1.00 9.36 99 GLU A C 1
ATOM 886 O O . GLU A 1 111 ? 14.795 53.262 21.119 1.00 10.47 99 GLU A O 1
ATOM 892 N N . ALA A 1 112 ? 17.007 53.014 20.795 1.00 9.13 100 ALA A N 1
ATOM 893 C CA . ALA A 1 112 ? 16.927 53.271 19.354 1.00 10.42 100 ALA A CA 1
ATOM 894 C C . ALA A 1 112 ? 16.047 52.229 18.676 1.00 10.07 100 ALA A C 1
ATOM 895 O O . ALA A 1 112 ? 15.179 52.560 17.889 1.00 9.90 100 ALA A O 1
ATOM 897 N N . ALA A 1 113 ? 16.227 50.967 19.031 1.00 8.94 101 ALA A N 1
ATOM 898 C CA . ALA A 1 113 ? 15.371 49.899 18.480 1.00 8.52 101 ALA A CA 1
ATOM 899 C C . ALA A 1 113 ? 13.877 50.089 18.755 1.00 11.11 101 ALA A C 1
ATOM 900 O O . ALA A 1 113 ? 13.023 49.883 17.881 1.00 11.08 101 ALA A O 1
ATOM 902 N N . ILE A 1 114 ? 13.562 50.422 19.997 1.00 8.70 102 ILE A N 1
ATOM 903 C CA . ILE A 1 114 ? 12.189 50.722 20.372 1.00 9.69 102 ILE A CA 1
ATOM 904 C C . ILE A 1 114 ? 11.617 51.840 19.518 1.00 8.71 102 ILE A C 1
ATOM 905 O O . ILE A 1 114 ? 10.473 51.768 19.037 1.00 9.85 102 ILE A O 1
ATOM 910 N N . LYS A 1 115 ? 12.405 52.896 19.331 1.00 8.96 103 LYS A N 1
ATOM 911 C CA . LYS A 1 115 ? 11.965 54.053 18.577 1.00 10.27 103 LYS A CA 1
ATOM 912 C C . LYS A 1 115 ? 11.766 53.689 17.085 1.00 9.38 103 LYS A C 1
ATOM 913 O O . LYS A 1 115 ? 10.799 54.123 16.465 1.00 10.91 103 LYS A O 1
ATOM 919 N N . ILE A 1 116 ? 12.680 52.901 16.522 1.00 9.28 104 ILE A N 1
ATOM 920 C CA . ILE A 1 116 ? 12.557 52.393 15.150 1.00 8.53 104 ILE A CA 1
ATOM 921 C C . ILE A 1 116 ? 11.248 51.593 14.999 1.00 10.12 104 ILE A C 1
ATOM 922 O O . ILE A 1 116 ? 10.474 51.795 14.042 1.00 11.28 104 ILE A O 1
ATOM 927 N N . ALA A 1 117 ? 10.995 50.698 15.944 1.00 10.59 105 ALA A N 1
ATOM 928 C CA . ALA A 1 117 ? 9.770 49.872 15.913 1.00 10.46 105 ALA A CA 1
ATOM 929 C C . ALA A 1 117 ? 8.515 50.729 15.998 1.00 10.83 105 ALA A C 1
ATOM 930 O O . ALA A 1 117 ? 7.538 50.492 15.282 1.00 12.31 105 ALA A O 1
ATOM 932 N N . ARG A 1 118 ? 8.541 51.737 16.867 1.00 11.58 106 ARG A N 1
ATOM 933 C CA . ARG A 1 118 ? 7.362 52.623 16.989 1.00 11.98 106 ARG A CA 1
ATOM 934 C C . ARG A 1 118 ? 7.138 53.386 15.690 1.00 12.55 106 ARG A C 1
ATOM 935 O O . ARG A 1 118 ? 5.997 53.527 15.227 1.00 12.74 106 ARG A O 1
ATOM 943 N N . LYS A 1 119 ? 8.200 53.921 15.107 1.00 11.75 107 LYS A N 1
ATOM 944 C CA . LYS A 1 119 ? 8.029 54.686 13.873 1.00 14.92 107 LYS A CA 1
ATOM 945 C C . LYS A 1 119 ? 7.529 53.785 12.747 1.00 14.27 107 LYS A C 1
ATOM 946 O O . LYS A 1 119 ? 6.656 54.164 11.961 1.00 14.56 107 LYS A O 1
ATOM 952 N N . TYR A 1 120 ? 8.073 52.573 12.683 1.00 11.83 108 TYR A N 1
ATOM 953 C CA . TYR A 1 120 ? 7.639 51.588 11.694 1.00 11.85 108 TYR A CA 1
ATOM 954 C C . TYR A 1 120 ? 6.137 51.302 11.836 1.00 13.48 108 TYR A C 1
ATOM 955 O O . TYR A 1 120 ? 5.392 51.311 10.853 1.00 13.04 108 TYR A O 1
ATOM 964 N N . GLY A 1 121 ? 5.689 51.068 13.060 1.00 10.95 109 GLY A N 1
ATOM 965 C CA . GLY A 1 121 ? 4.299 50.699 13.278 1.00 12.65 109 GLY A CA 1
ATOM 966 C C . GLY A 1 121 ? 3.350 51.845 12.992 1.00 14.73 109 GLY A C 1
ATOM 967 O O . GLY A 1 121 ? 2.279 51.649 12.394 1.00 14.47 109 GLY A O 1
ATOM 968 N N . LYS A 1 122 ? 3.737 53.039 13.423 1.00 17.31 110 LYS A N 1
ATOM 969 C CA . LYS A 1 122 ? 2.887 54.229 13.292 1.00 23.60 110 LYS A CA 1
ATOM 970 C C . LYS A 1 122 ? 2.632 54.635 11.861 1.00 25.05 110 LYS A C 1
ATOM 971 O O . LYS A 1 122 ? 1.609 55.255 11.570 1.00 27.21 110 LYS A O 1
ATOM 977 N N . LYS A 1 123 ? 3.550 54.296 10.971 1.00 24.99 111 LYS A N 1
ATOM 978 C CA . LYS A 1 123 ? 3.315 54.459 9.551 1.00 28.23 111 LYS A CA 1
ATOM 979 C C . LYS A 1 123 ? 2.114 53.658 9.058 1.00 27.87 111 LYS A C 1
ATOM 980 O O . LYS A 1 123 ? 1.452 54.096 8.128 1.00 29.09 111 LYS A O 1
ATOM 986 N N . LYS A 1 124 ? 1.823 52.509 9.672 1.00 25.30 112 LYS A N 1
ATOM 987 C CA A LYS A 1 124 ? 0.709 51.654 9.262 0.50 25.11 112 LYS A CA 1
ATOM 988 C CA B LYS A 1 124 ? 0.696 51.684 9.237 0.50 24.93 112 LYS A CA 1
ATOM 989 C C . LYS A 1 124 ? -0.566 52.039 10.004 1.00 23.84 112 LYS A C 1
ATOM 990 O O . LYS A 1 124 ? -1.645 52.066 9.437 1.00 25.03 112 LYS A O 1
ATOM 1001 N N . SER A 1 125 ? -0.439 52.309 11.295 1.00 21.52 113 SER A N 1
ATOM 1002 C CA . SER A 1 125 ? -1.598 52.570 12.114 1.00 21.62 113 SER A CA 1
ATOM 1003 C C . SER A 1 125 ? -1.213 53.239 13.407 1.00 22.24 113 SER A C 1
ATOM 1004 O O . SER A 1 125 ? -0.201 52.874 14.007 1.00 18.62 113 SER A O 1
ATOM 1007 N N . GLU A 1 126 ? -2.041 54.175 13.867 1.00 21.41 114 GLU A N 1
ATOM 1008 C CA A GLU A 1 126 ? -1.808 54.842 15.150 0.70 23.80 114 GLU A CA 1
ATOM 1009 C CA B GLU A 1 126 ? -1.797 54.842 15.148 0.30 21.98 114 GLU A CA 1
ATOM 1010 C C . GLU A 1 126 ? -1.886 53.894 16.346 1.00 21.11 114 GLU A C 1
ATOM 1011 O O . GLU A 1 126 ? -1.377 54.203 17.422 1.00 23.91 114 GLU A O 1
ATOM 1016 N N . LYS A 1 127 ? -2.543 52.758 16.175 1.00 18.39 115 LYS A N 1
ATOM 1017 C CA . LYS A 1 127 ? -2.680 51.784 17.246 1.00 19.58 115 LYS A CA 1
ATOM 1018 C C . LYS A 1 127 ? -1.502 50.782 17.324 1.00 17.36 115 LYS A C 1
ATOM 1019 O O . LYS A 1 127 ? -1.398 50.024 18.290 1.00 16.24 115 LYS A O 1
ATOM 1023 N N . LYS A 1 128 ? -0.660 50.776 16.294 1.00 13.85 116 LYS A N 1
ATOM 1024 C CA . LYS A 1 128 ? 0.388 49.753 16.141 1.00 12.68 116 LYS A CA 1
ATOM 1025 C C . LYS A 1 128 ? 1.672 50.220 16.813 1.00 13.22 116 LYS A C 1
ATOM 1026 O O . LYS A 1 128 ? 2.679 50.518 16.173 1.00 13.24 116 LYS A O 1
ATOM 1032 N N . TYR A 1 129 ? 1.609 50.269 18.135 1.00 13.82 117 TYR A N 1
ATOM 1033 C CA . TYR A 1 129 ? 2.729 50.714 18.955 1.00 13.64 117 TYR A CA 1
ATOM 1034 C C . TYR A 1 129 ? 3.050 49.705 20.056 1.00 13.81 117 TYR A C 1
ATOM 1035 O O . TYR A 1 129 ? 3.919 49.962 20.872 1.00 13.47 117 TYR A O 1
ATOM 1044 N N . ARG A 1 130 ? 2.389 48.549 20.065 1.00 14.22 118 ARG A N 1
ATOM 1045 C CA A ARG A 1 130 ? 2.592 47.571 21.127 0.50 13.28 118 ARG A CA 1
ATOM 1046 C CA B ARG A 1 130 ? 2.605 47.602 21.141 0.50 13.50 118 ARG A CA 1
ATOM 1047 C C . ARG A 1 130 ? 3.913 46.838 20.905 1.00 11.91 118 ARG A C 1
ATOM 1048 O O . ARG A 1 130 ? 4.292 46.544 19.767 1.00 11.95 118 ARG A O 1
ATOM 1063 N N . ILE A 1 131 ? 4.595 46.514 21.991 1.00 11.00 119 ILE A N 1
ATOM 1064 C CA . ILE A 1 131 ? 5.858 45.813 21.926 1.00 10.67 119 ILE A CA 1
ATOM 1065 C C . ILE A 1 131 ? 5.775 44.646 22.890 1.00 13.06 119 ILE A C 1
ATOM 1066 O O . ILE A 1 131 ? 5.365 44.802 24.044 1.00 14.22 119 ILE A O 1
ATOM 1071 N N . LEU A 1 132 ? 6.214 43.486 22.421 1.00 10.41 120 LEU A N 1
ATOM 1072 C CA . LEU A 1 132 ? 6.294 42.304 23.249 1.00 10.61 120 LEU A CA 1
ATOM 1073 C C . LEU A 1 132 ? 7.747 41.974 23.563 1.00 10.27 120 LEU A C 1
ATOM 1074 O O . LEU A 1 132 ? 8.619 42.067 22.715 1.00 12.64 120 LEU A O 1
ATOM 1079 N N .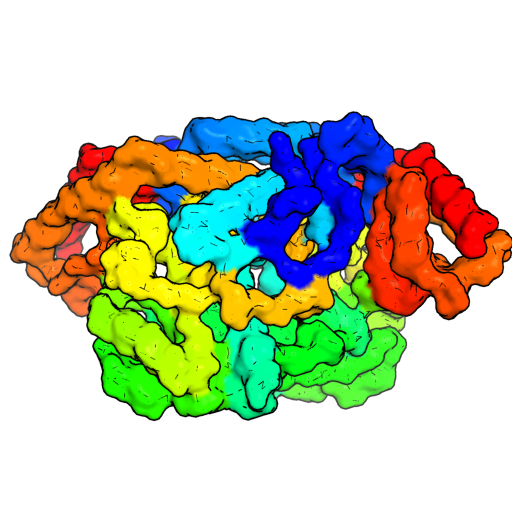 SER A 1 133 ? 7.961 41.587 24.812 1.00 9.84 121 SER A N 1
ATOM 1080 C CA . SER A 1 133 ? 9.253 41.093 25.257 1.00 10.63 121 SER A CA 1
ATOM 1081 C C . SER A 1 133 ? 9.055 39.947 26.250 1.00 8.75 121 SER A C 1
ATOM 1082 O O . SER A 1 133 ? 7.921 39.651 26.650 1.00 10.18 121 SER A O 1
ATOM 1085 N N . ALA A 1 134 ? 10.131 39.254 26.601 1.00 9.77 122 ALA A N 1
ATOM 1086 C CA . ALA A 1 134 ? 10.006 38.061 27.416 1.00 8.72 122 ALA A CA 1
ATOM 1087 C C . ALA A 1 134 ? 10.032 38.354 28.912 1.00 9.65 122 ALA A C 1
ATOM 1088 O O . ALA A 1 134 ? 10.769 39.248 29.386 1.00 11.05 122 ALA A O 1
ATOM 1090 N N . HIS A 1 135 ? 9.254 37.585 29.661 1.00 10.08 123 HIS A N 1
ATOM 1091 C CA . HIS A 1 135 ? 9.457 37.520 31.112 1.00 9.25 123 HIS A CA 1
ATOM 1092 C C . HIS A 1 135 ? 10.912 37.172 31.365 1.00 11.78 123 HIS A C 1
ATOM 1093 O O . HIS A 1 135 ? 11.473 36.327 30.682 1.00 11.98 123 HIS A O 1
ATOM 1100 N N . ASN A 1 136 ? 11.506 37.816 32.378 1.00 10.83 124 ASN A N 1
ATOM 1101 C CA . ASN A 1 136 ? 12.901 37.589 32.778 1.00 13.06 124 ASN A CA 1
ATOM 1102 C C . ASN A 1 136 ? 13.956 38.119 31.825 1.00 11.95 124 ASN A C 1
ATOM 1103 O O . ASN A 1 136 ? 15.142 37.904 32.030 1.00 12.64 124 ASN A O 1
ATOM 1108 N N . SER A 1 137 ? 13.524 38.787 30.758 1.00 12.21 125 SER A N 1
ATOM 1109 C CA . SER A 1 137 ? 14.461 39.444 29.856 1.00 11.73 125 SER A CA 1
ATOM 1110 C C . SER A 1 137 ? 15.169 40.583 30.554 1.00 11.42 125 SER A C 1
ATOM 1111 O O . SER A 1 137 ? 14.743 41.057 31.619 1.00 10.77 125 SER A O 1
ATOM 1114 N N . PHE A 1 138 ? 16.278 41.003 29.960 1.00 10.71 126 PHE A N 1
ATOM 1115 C CA . PHE A 1 138 ? 16.971 42.202 30.419 1.00 12.05 126 PHE A CA 1
ATOM 1116 C C . PHE A 1 138 ? 17.445 42.965 29.197 1.00 11.22 126 PHE A C 1
ATOM 1117 O O . PHE A 1 138 ? 18.257 42.460 28.424 1.00 11.54 126 PHE A O 1
ATOM 1125 N N . HIS A 1 139 ? 16.945 44.185 29.050 1.00 10.23 127 HIS A N 1
ATOM 1126 C CA . HIS A 1 139 ? 17.216 45.031 27.885 1.00 10.21 127 HIS A CA 1
ATOM 1127 C C . HIS A 1 139 ? 17.824 46.396 28.230 1.00 10.29 127 HIS A C 1
ATOM 1128 O O . HIS A 1 139 ? 18.224 47.144 27.341 1.00 11.41 127 HIS A O 1
ATOM 1135 N N . GLY A 1 140 ? 17.919 46.702 29.512 1.00 10.00 128 GLY A N 1
ATOM 1136 C CA . GLY A 1 140 ? 18.556 47.934 29.961 1.00 10.76 128 GLY A CA 1
ATOM 1137 C C . GLY A 1 140 ? 17.732 48.694 30.976 1.00 11.79 128 GLY A C 1
ATOM 1138 O O . GLY A 1 140 ? 16.606 48.299 31.290 1.00 11.68 128 GLY A O 1
ATOM 1139 N N . ARG A 1 141 ? 18.318 49.791 31.462 1.00 10.83 129 ARG A N 1
ATOM 1140 C CA . ARG A 1 141 ? 17.867 50.505 32.654 1.00 12.37 129 ARG A CA 1
ATOM 1141 C C . ARG A 1 141 ? 17.258 51.889 32.395 1.00 10.71 129 ARG A C 1
ATOM 1142 O O . ARG A 1 141 ? 16.599 52.436 33.271 1.00 11.94 129 ARG A O 1
ATOM 1150 N N . THR A 1 142 ? 17.471 52.452 31.201 1.00 9.26 130 THR A N 1
ATOM 1151 C CA . THR A 1 142 ? 16.814 53.710 30.816 1.00 9.95 130 THR A CA 1
ATOM 1152 C C . THR A 1 142 ? 15.332 53.375 30.612 1.00 11.00 130 THR A C 1
ATOM 1153 O O . THR A 1 142 ? 14.998 52.208 30.427 1.00 10.35 130 THR A O 1
ATOM 1157 N N . LEU A 1 143 ? 14.423 54.352 30.676 1.00 9.68 131 LEU A N 1
ATOM 1158 C CA . LEU A 1 143 ? 13.011 53.966 30.857 1.00 9.74 131 LEU A CA 1
ATOM 1159 C C . LEU A 1 143 ? 12.337 53.200 29.722 1.00 10.08 131 LEU A C 1
ATOM 1160 O O . LEU A 1 143 ? 11.420 52.416 29.989 1.00 11.10 131 LEU A O 1
ATOM 1165 N N . GLY A 1 144 ? 12.769 53.397 28.480 1.00 10.02 132 GLY A N 1
ATOM 1166 C CA . GLY A 1 144 ? 12.245 52.579 27.383 1.00 9.90 132 GLY A CA 1
ATOM 1167 C C . GLY A 1 144 ? 12.696 51.134 27.556 1.00 10.75 132 GLY A C 1
ATOM 1168 O O . GLY A 1 144 ? 11.890 50.190 27.592 1.00 10.25 132 GLY A O 1
ATOM 1169 N N . SER A 1 145 ? 13.998 50.956 27.675 1.00 9.88 133 SER A N 1
ATOM 1170 C CA . SER A 1 145 ? 14.571 49.632 27.815 1.00 10.03 133 SER A CA 1
ATOM 1171 C C . SER A 1 145 ? 14.099 48.927 29.071 1.00 9.58 133 SER A C 1
ATOM 1172 O O . SER A 1 145 ? 13.952 47.697 29.094 1.00 9.95 133 SER A O 1
ATOM 1175 N N . LEU A 1 146 ? 13.864 49.713 30.113 1.00 8.61 134 LEU A N 1
ATOM 1176 C CA . LEU A 1 146 ? 13.408 49.173 31.375 1.00 9.01 134 LEU A CA 1
ATOM 1177 C C . LEU A 1 146 ? 11.985 48.643 31.269 1.00 9.04 134 LEU A C 1
ATOM 1178 O O . LEU A 1 146 ? 11.611 47.708 31.996 1.00 10.11 134 LEU A O 1
ATOM 1183 N N . THR A 1 147 ? 11.175 49.278 30.426 1.00 11.18 135 THR A N 1
ATOM 1184 C CA . THR A 1 147 ? 9.818 48.775 30.197 1.00 10.55 135 THR A CA 1
ATOM 1185 C C . THR A 1 147 ? 9.878 47.443 29.412 1.00 11.61 135 THR A C 1
ATOM 1186 O O . THR A 1 147 ? 9.095 46.522 29.676 1.00 12.50 135 THR A O 1
ATOM 1190 N N . ALA A 1 148 ? 10.833 47.330 28.490 1.00 11.03 136 ALA A N 1
ATOM 1191 C CA . ALA A 1 148 ? 11.060 46.091 27.738 1.00 10.56 136 ALA A CA 1
ATOM 1192 C C . ALA A 1 148 ? 11.606 44.969 28.656 1.00 10.26 136 ALA A C 1
ATOM 1193 O O . ALA A 1 148 ? 11.312 43.802 28.493 1.00 10.53 136 ALA A O 1
ATOM 1195 N N . THR A 1 149 ? 12.397 45.352 29.644 1.00 11.92 137 THR A N 1
ATOM 1196 C CA . THR A 1 149 ? 12.966 44.412 30.604 1.00 11.00 137 THR A CA 1
ATOM 1197 C C . THR A 1 149 ? 11.847 43.769 31.410 1.00 13.99 137 THR A C 1
ATOM 1198 O O . THR A 1 149 ? 11.149 44.451 32.182 1.00 13.74 137 THR A O 1
ATOM 1202 N N . GLY A 1 150 ? 11.682 42.449 31.264 1.00 13.45 138 GLY A N 1
ATOM 1203 C CA . GLY A 1 150 ? 10.530 41.749 31.849 1.00 12.77 138 GLY A CA 1
ATOM 1204 C C . GLY A 1 150 ? 10.752 41.313 33.285 1.00 15.71 138 GLY A C 1
ATOM 1205 O O . GLY A 1 150 ? 10.607 40.127 33.609 1.00 16.21 138 GLY A O 1
ATOM 1206 N N . GLN A 1 151 ? 11.105 42.274 34.134 1.00 16.21 139 GLN A N 1
ATOM 1207 C CA . GLN A 1 151 ? 11.452 42.012 35.524 1.00 17.11 139 GLN A CA 1
ATOM 1208 C C . GLN A 1 151 ? 10.908 43.089 36.441 1.00 17.81 139 GLN A C 1
ATOM 1209 O O . GLN A 1 151 ? 11.526 44.152 36.601 1.00 17.39 139 GLN A O 1
ATOM 1215 N N . PRO A 1 152 ? 9.734 42.839 37.014 1.00 18.13 140 PRO A N 1
ATOM 1216 C CA . PRO A 1 152 ? 9.066 43.817 37.876 1.00 18.91 140 PRO A CA 1
ATOM 1217 C C . PRO A 1 152 ? 9.940 44.437 38.962 1.00 18.15 140 PRO A C 1
ATOM 1218 O O . PRO A 1 152 ? 9.764 45.621 39.259 1.00 20.90 140 PRO A O 1
ATOM 1222 N N . LYS A 1 153 ? 10.876 43.693 39.529 1.00 19.97 141 LYS A N 1
ATOM 1223 C CA . LYS A 1 153 ? 11.669 44.226 40.632 1.00 23.91 141 LYS A CA 1
ATOM 1224 C C . LYS A 1 153 ? 12.466 45.461 40.203 1.00 21.53 141 LYS A C 1
ATOM 1225 O O . LYS A 1 153 ? 12.616 46.403 40.988 1.00 20.38 141 LYS A O 1
ATOM 1231 N N . TYR A 1 154 ? 12.931 45.468 38.956 1.00 18.32 142 TYR A N 1
ATOM 1232 C CA . TYR A 1 154 ? 13.672 46.612 38.406 1.00 17.20 142 TYR A CA 1
ATOM 1233 C C . TYR A 1 154 ? 12.772 47.758 37.963 1.00 14.70 142 TYR A C 1
ATOM 1234 O O . TYR A 1 154 ? 13.248 48.860 37.790 1.00 13.42 142 TYR A O 1
ATOM 1243 N N . GLN A 1 155 ? 11.482 47.494 37.775 1.00 14.81 143 GLN A N 1
ATOM 1244 C CA . GLN A 1 155 ? 10.532 48.467 37.248 1.00 14.99 143 GLN A CA 1
ATOM 1245 C C . GLN A 1 155 ? 9.769 49.218 38.316 1.00 15.66 143 GLN A C 1
ATOM 1246 O O . GLN A 1 155 ? 9.472 50.401 38.185 1.00 12.75 143 GLN A O 1
ATOM 1252 N N . LYS A 1 156 ? 9.391 48.511 39.376 1.00 17.00 144 LYS A N 1
ATOM 1253 C CA . LYS A 1 156 ? 8.364 49.013 40.302 1.00 20.15 144 LYS A CA 1
ATOM 1254 C C . LYS A 1 156 ? 8.606 50.413 40.900 1.00 18.05 144 LYS A C 1
ATOM 1255 O O . LYS A 1 156 ? 7.680 51.228 40.951 1.00 17.08 144 LYS A O 1
ATOM 1258 N N . PRO A 1 157 ? 9.841 50.700 41.362 1.00 17.12 145 PRO A N 1
ATOM 1259 C CA . PRO A 1 157 ? 10.081 52.017 41.961 1.00 16.99 145 PRO A CA 1
ATOM 1260 C C . PRO A 1 157 ? 9.888 53.167 40.985 1.00 15.53 145 PRO A C 1
ATOM 1261 O O . PRO A 1 157 ? 9.680 54.304 41.389 1.00 17.01 145 PRO A O 1
ATOM 1265 N N . PHE A 1 158 ? 9.920 52.863 39.690 1.00 12.68 146 PHE A N 1
ATOM 1266 C CA . PHE A 1 158 ? 10.001 53.905 38.691 1.00 13.60 146 PHE A CA 1
ATOM 1267 C C . PHE A 1 158 ? 8.743 54.070 37.868 1.00 12.41 146 PHE A C 1
ATOM 1268 O O . PHE A 1 158 ? 8.694 54.888 36.965 1.00 14.19 146 PHE A O 1
ATOM 1276 N N . GLU A 1 159 ? 7.719 53.298 38.193 1.00 13.71 147 GLU A N 1
ATOM 1277 C CA . GLU A 1 159 ? 6.442 53.404 37.513 1.00 14.03 147 GLU A CA 1
ATOM 1278 C C . GLU A 1 159 ? 5.767 54.762 37.727 1.00 12.40 147 GLU A C 1
ATOM 1279 O O . GLU A 1 159 ? 6.002 55.425 38.738 1.00 14.70 147 GLU A O 1
ATOM 1285 N N . PRO A 1 160 ? 4.906 55.178 36.792 1.00 12.11 148 PRO A N 1
ATOM 1286 C CA . PRO A 1 160 ? 4.508 54.484 35.558 1.00 14.28 148 PRO A CA 1
ATOM 1287 C C . PRO A 1 160 ? 5.547 54.493 34.445 1.00 13.96 148 PRO A C 1
ATOM 1288 O O . PRO A 1 160 ? 6.193 55.507 34.185 1.00 13.17 148 PRO A O 1
ATOM 1292 N N . LEU A 1 161 ? 5.692 53.349 33.784 1.00 12.58 149 LEU A N 1
ATOM 1293 C CA . LEU A 1 161 ? 6.642 53.208 32.672 1.00 12.04 149 LEU A CA 1
ATOM 1294 C C . LEU A 1 161 ? 5.953 53.400 31.320 1.00 14.25 149 LEU A C 1
ATOM 1295 O O . LEU A 1 161 ? 4.816 53.867 31.272 1.00 15.84 149 LEU A O 1
ATOM 1300 N N . VAL A 1 162 ? 6.616 53.055 30.226 1.00 12.69 150 VAL A N 1
ATOM 1301 C CA . VAL A 1 162 ? 6.075 53.335 28.893 1.00 12.32 150 VAL A CA 1
ATOM 1302 C C . VAL A 1 162 ? 4.861 52.443 28.614 1.00 11.74 150 VAL A C 1
ATOM 1303 O O . VAL A 1 162 ? 4.947 51.237 28.770 1.00 11.97 150 VAL A O 1
ATOM 1307 N N . PRO A 1 163 ? 3.708 53.035 28.235 1.00 12.77 151 PRO A N 1
ATOM 1308 C CA . PRO A 1 163 ? 2.580 52.169 27.911 1.00 11.62 151 PRO A CA 1
ATOM 1309 C C . PRO A 1 163 ? 2.798 51.320 26.660 1.00 12.04 151 PRO A C 1
ATOM 1310 O O . PRO A 1 163 ? 3.559 51.689 25.779 1.00 13.53 151 PRO A O 1
ATOM 1314 N N . GLY A 1 164 ? 2.064 50.226 26.574 1.00 12.22 152 GLY A N 1
ATOM 1315 C CA . GLY A 1 164 ? 2.025 49.421 25.361 1.00 13.88 152 GLY A CA 1
ATOM 1316 C C . GLY A 1 164 ? 2.962 48.221 25.307 1.00 13.57 152 GLY A C 1
ATOM 1317 O O . GLY A 1 164 ? 3.108 47.619 24.253 1.00 18.25 152 GLY A O 1
ATOM 1318 N N . PHE A 1 165 ? 3.541 47.836 26.437 1.00 12.28 153 PHE A N 1
ATOM 1319 C CA . PHE A 1 165 ? 4.427 46.677 26.473 1.00 12.08 153 PHE A CA 1
ATOM 1320 C C . PHE A 1 165 ? 3.701 45.521 27.155 1.00 14.90 153 PHE A C 1
ATOM 1321 O O . PHE A 1 165 ? 2.992 45.723 28.164 1.00 15.25 153 PHE A O 1
ATOM 1329 N N . GLU A 1 166 ? 3.879 44.319 26.604 1.00 13.26 154 GLU A N 1
ATOM 1330 C CA A GLU A 1 166 ? 3.323 43.104 27.178 0.50 14.43 154 GLU A CA 1
ATOM 1331 C CA B GLU A 1 166 ? 3.311 43.099 27.158 0.50 14.06 154 GLU A CA 1
ATOM 1332 C C . GLU A 1 166 ? 4.381 42.013 27.128 1.00 13.14 154 GLU A C 1
ATOM 1333 O O . GLU A 1 166 ? 5.352 42.105 26.355 1.00 12.60 154 GLU A O 1
ATOM 1344 N N . TYR A 1 167 ? 4.227 41.014 27.992 1.00 10.99 155 TYR A N 1
ATOM 1345 C CA . TYR A 1 167 ? 5.279 40.027 28.208 1.00 12.16 155 TYR A CA 1
ATOM 1346 C C . TYR A 1 167 ? 4.788 38.615 27.937 1.00 13.42 155 TYR A C 1
ATOM 1347 O O . TYR A 1 167 ? 3.620 38.285 28.205 1.00 13.84 155 TYR A O 1
ATOM 1356 N N . PHE A 1 168 ? 5.703 37.778 27.447 1.00 11.48 156 PHE A N 1
ATOM 1357 C CA . PHE A 1 168 ? 5.410 36.390 27.153 1.00 12.12 156 PHE A CA 1
ATOM 1358 C C . PHE A 1 168 ? 6.508 35.500 27.759 1.00 13.00 156 PHE A C 1
ATOM 1359 O O . PHE A 1 168 ? 7.638 35.952 28.061 1.00 10.85 156 PHE A O 1
ATOM 1367 N N . GLU A 1 169 ? 6.200 34.220 27.908 1.00 10.93 157 GLU A N 1
ATOM 1368 C CA . GLU A 1 169 ? 7.191 33.271 28.423 1.00 11.96 157 GLU A CA 1
ATOM 1369 C C . GLU A 1 169 ? 8.195 32.878 27.360 1.00 9.17 157 GLU A C 1
ATOM 1370 O O . GLU A 1 169 ? 7.832 32.417 26.268 1.00 11.37 157 GLU A O 1
ATOM 1376 N N . PHE A 1 170 ? 9.480 33.103 27.678 1.00 11.76 158 PHE A N 1
ATOM 1377 C CA . PHE A 1 170 ? 10.572 32.705 26.814 1.00 10.90 158 PHE A CA 1
ATOM 1378 C C . PHE A 1 170 ? 10.479 31.215 26.533 1.00 11.17 158 PHE A C 1
ATOM 1379 O O . PHE A 1 170 ? 10.210 30.410 27.420 1.00 12.87 158 PHE A O 1
ATOM 1387 N N . ASN A 1 171 ? 10.675 30.883 25.266 1.00 10.73 159 ASN A N 1
ATOM 1388 C CA . ASN A 1 171 ? 10.673 29.520 24.760 1.00 11.10 159 ASN A CA 1
ATOM 1389 C C . ASN A 1 171 ? 9.293 28.867 24.710 1.00 11.60 159 ASN A C 1
ATOM 1390 O O . ASN A 1 171 ? 9.194 27.700 24.399 1.00 13.78 159 ASN A O 1
ATOM 1395 N N . ASN A 1 172 ? 8.244 29.637 24.956 1.00 12.61 160 ASN A N 1
ATOM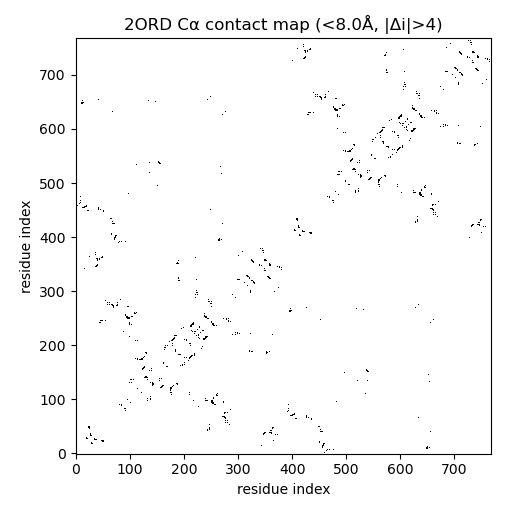 1396 C CA . ASN A 1 172 ? 6.878 29.122 24.907 1.00 10.80 160 ASN A CA 1
ATOM 1397 C C . ASN A 1 172 ? 6.206 29.645 23.665 1.00 11.27 160 ASN A C 1
ATOM 1398 O O . ASN A 1 172 ? 5.741 30.779 23.627 1.00 11.94 160 ASN A O 1
ATOM 1403 N N . VAL A 1 173 ? 6.209 28.814 22.628 1.00 13.05 161 VAL A N 1
ATOM 1404 C CA . VAL A 1 173 ? 5.711 29.189 21.328 1.00 13.31 161 VAL A CA 1
ATOM 1405 C C . VAL A 1 173 ? 4.272 29.697 21.374 1.00 12.74 161 VAL A C 1
ATOM 1406 O O . VAL A 1 173 ? 3.951 30.741 20.798 1.00 12.92 161 VAL A O 1
ATOM 1410 N N . GLU A 1 174 ? 3.415 28.946 22.047 1.00 13.83 162 GLU A N 1
ATOM 1411 C CA . GLU A 1 174 ? 1.996 29.274 22.097 1.00 14.01 162 GLU A CA 1
ATOM 1412 C C . GLU A 1 174 ? 1.724 30.546 22.888 1.00 13.93 162 GLU A C 1
ATOM 1413 O O . GLU A 1 174 ? 0.844 31.314 22.522 1.00 14.16 162 GLU A O 1
ATOM 1419 N N . ASP A 1 175 ? 2.512 30.806 23.926 1.00 12.94 163 ASP A N 1
ATOM 1420 C CA . ASP A 1 175 ? 2.322 32.032 24.706 1.00 12.08 163 ASP A CA 1
ATOM 1421 C C . ASP A 1 175 ? 2.700 33.266 23.880 1.00 14.28 163 ASP A C 1
ATOM 1422 O O . ASP A 1 175 ? 1.993 34.297 23.898 1.00 13.43 163 ASP A O 1
ATOM 1427 N N . LEU A 1 176 ? 3.794 33.162 23.128 1.00 12.11 164 LEU A N 1
ATOM 1428 C CA . LEU A 1 176 ? 4.149 34.243 22.225 1.00 12.26 164 LEU A CA 1
ATOM 1429 C C . LEU A 1 176 ? 3.035 34.427 21.185 1.00 13.55 164 LEU A C 1
ATOM 1430 O O . LEU A 1 176 ? 2.561 35.542 20.965 1.00 11.97 164 LEU A O 1
ATOM 1435 N N . ARG A 1 177 ? 2.598 33.329 20.569 1.00 12.13 165 ARG A N 1
ATOM 1436 C CA . ARG A 1 177 ? 1.650 33.431 19.469 1.00 14.49 165 ARG A CA 1
ATOM 1437 C C . ARG A 1 177 ? 0.356 34.089 19.931 1.00 14.60 165 ARG A C 1
ATOM 1438 O O . ARG A 1 177 ? -0.203 34.954 19.259 1.00 14.07 165 ARG A O 1
ATOM 1446 N N . ARG A 1 178 ? -0.103 33.700 21.106 1.00 14.85 166 ARG A N 1
ATOM 1447 C CA . ARG A 1 178 ? -1.392 34.190 21.567 1.00 16.89 166 ARG A CA 1
ATOM 1448 C C . ARG A 1 178 ? -1.357 35.669 21.983 1.00 15.91 166 ARG A C 1
ATOM 1449 O O . ARG A 1 178 ? -2.375 36.317 22.009 1.00 17.15 166 ARG A O 1
ATOM 1457 N N . LYS A 1 179 ? -0.179 36.213 22.240 1.00 15.26 167 LYS A N 1
ATOM 1458 C CA . LYS A 1 179 ? -0.032 37.637 22.542 1.00 16.59 167 LYS A CA 1
ATOM 1459 C C . LYS A 1 179 ? 0.163 38.519 21.303 1.00 16.38 167 LYS A C 1
ATOM 1460 O O . LYS A 1 179 ? 0.073 39.742 21.402 1.00 17.82 167 LYS A O 1
ATOM 1474 N N . SER A 1 181 ? -0.771 40.471 17.871 1.00 14.08 169 SER A N 1
ATOM 1475 C CA . SER A 1 181 ? -1.904 41.069 17.192 1.00 15.15 169 SER A CA 1
ATOM 1476 C C . SER A 1 181 ? -1.349 42.027 16.164 1.00 14.72 169 SER A C 1
ATOM 1477 O O . SER A 1 181 ? -0.136 42.289 16.121 1.00 11.64 169 SER A O 1
ATOM 1480 N N . GLU A 1 182 ? -2.247 42.552 15.343 1.00 15.06 170 GLU A N 1
ATOM 1481 C CA . GLU A 1 182 ? -1.890 43.513 14.314 1.00 17.60 170 GLU A CA 1
ATOM 1482 C C . GLU A 1 182 ? -1.414 44.830 14.920 1.00 13.88 170 GLU A C 1
ATOM 1483 O O . GLU A 1 182 ? -0.834 45.641 14.213 1.00 14.87 170 GLU A O 1
ATOM 1489 N N . ASP A 1 183 ? -1.677 45.048 16.216 1.00 12.69 171 ASP A N 1
ATOM 1490 C CA . ASP A 1 183 ? -1.227 46.244 16.915 1.00 13.79 171 ASP A CA 1
ATOM 1491 C C . ASP A 1 183 ? 0.218 46.138 17.430 1.00 11.60 171 ASP A C 1
ATOM 1492 O O . ASP A 1 183 ? 0.738 47.109 17.990 1.00 12.78 171 ASP A O 1
ATOM 1497 N N . VAL A 1 184 ? 0.857 44.975 17.266 1.00 11.37 172 VAL A N 1
ATOM 1498 C CA . VAL A 1 184 ? 2.250 44.797 17.693 1.00 11.44 172 VAL A CA 1
ATOM 1499 C C . VAL A 1 184 ? 3.195 45.344 16.633 1.00 11.12 172 VAL A C 1
ATOM 1500 O O . VAL A 1 184 ? 3.113 44.958 15.472 1.00 9.90 172 VAL A O 1
ATOM 1504 N N . CYS A 1 185 ? 4.117 46.223 17.032 1.00 12.16 173 CYS A N 1
ATOM 1505 C CA . CYS A 1 185 ? 5.115 46.731 16.083 1.00 11.27 173 CYS A CA 1
ATOM 1506 C C . CYS A 1 185 ? 6.472 46.031 16.214 1.00 11.51 173 CYS A C 1
ATOM 1507 O O . CYS A 1 185 ? 7.278 46.102 15.301 1.00 11.29 173 CYS A O 1
ATOM 1510 N N . ALA A 1 186 ? 6.724 45.367 17.344 1.00 11.01 174 ALA A N 1
ATOM 1511 C CA . ALA A 1 186 ? 7.988 44.614 17.535 1.00 9.79 174 ALA A CA 1
ATOM 1512 C C . ALA A 1 186 ? 7.875 43.546 18.597 1.00 10.70 174 ALA A C 1
ATOM 1513 O O . ALA A 1 186 ? 7.107 43.665 19.545 1.00 10.54 174 ALA A O 1
ATOM 1515 N N . VAL A 1 187 ? 8.713 42.520 18.426 1.00 9.37 175 VAL A N 1
ATOM 1516 C CA . VAL A 1 187 ? 8.956 41.485 19.415 1.00 9.93 175 VAL A CA 1
ATOM 1517 C C . VAL A 1 187 ? 10.434 41.563 19.714 1.00 9.02 175 VAL A C 1
ATOM 1518 O O . VAL A 1 187 ? 11.250 41.482 18.800 1.00 10.20 175 VAL A O 1
ATOM 1522 N N . PHE A 1 188 ? 10.763 41.762 20.984 1.00 9.25 176 PHE A N 1
ATOM 1523 C CA . PHE A 1 188 ? 12.158 41.796 21.444 1.00 10.76 176 PHE A CA 1
ATOM 1524 C C . PHE A 1 188 ? 12.543 40.462 22.064 1.00 9.54 176 PHE A C 1
ATOM 1525 O O . PHE A 1 188 ? 11.835 39.961 22.976 1.00 10.11 176 PHE A O 1
ATOM 1533 N N . LEU A 1 189 ? 13.723 39.955 21.685 1.00 9.68 177 LEU A N 1
ATOM 1534 C CA . LEU A 1 189 ? 14.268 38.711 22.257 1.00 9.46 177 LEU A CA 1
ATOM 1535 C C . LEU A 1 189 ? 15.777 38.748 22.378 1.00 10.10 177 LEU A C 1
ATOM 1536 O O . LEU A 1 189 ? 16.444 39.177 21.451 1.00 11.08 177 LEU A O 1
ATOM 1541 N N . GLU A 1 190 ? 16.289 38.306 23.526 1.00 10.33 178 GLU A N 1
ATOM 1542 C CA . GLU A 1 190 ? 17.686 37.873 23.621 1.00 8.97 178 GLU A CA 1
ATOM 1543 C C . GLU A 1 190 ? 17.770 36.442 23.072 1.00 9.49 178 GLU A C 1
ATOM 1544 O O . GLU A 1 190 ? 17.079 35.568 23.581 1.00 9.93 178 GLU A O 1
ATOM 1550 N N . PRO A 1 191 ? 18.570 36.195 22.019 1.00 11.21 179 PRO A N 1
ATOM 1551 C CA . PRO A 1 191 ? 18.718 34.796 21.582 1.00 11.20 179 PRO A CA 1
ATOM 1552 C C . PRO A 1 191 ? 19.162 33.843 22.703 1.00 11.37 179 PRO A C 1
ATOM 1553 O O . PRO A 1 191 ? 18.712 32.681 22.721 1.00 10.96 179 PRO A O 1
ATOM 1557 N N . ILE A 1 192 ? 20.001 34.338 23.615 1.00 11.01 180 ILE A N 1
ATOM 1558 C CA . ILE A 1 192 ? 20.283 33.626 24.870 1.00 10.30 180 ILE A CA 1
ATOM 1559 C C . ILE A 1 192 ? 20.045 34.642 25.970 1.00 11.09 180 ILE A C 1
ATOM 1560 O O . ILE A 1 192 ? 20.707 35.676 25.947 1.00 10.56 180 ILE A O 1
ATOM 1565 N N . GLN A 1 193 ? 19.109 34.382 26.898 1.00 10.52 181 GLN A N 1
ATOM 1566 C CA . GLN A 1 193 ? 18.887 35.301 28.020 1.00 11.31 181 GLN A CA 1
ATOM 1567 C C . GLN A 1 193 ? 20.111 35.252 28.919 1.00 13.78 181 GLN A C 1
ATOM 1568 O O . GLN A 1 193 ? 20.683 34.186 29.147 1.00 12.85 181 GLN A O 1
ATOM 1574 N N . GLY A 1 194 ? 20.533 36.412 29.393 1.00 12.69 182 GLY A N 1
ATOM 1575 C CA . GLY A 1 194 ? 21.776 36.529 30.147 1.00 13.70 182 GLY A CA 1
ATOM 1576 C C . GLY A 1 194 ? 21.529 36.684 31.634 1.00 12.83 182 GLY A C 1
ATOM 1577 O O . GLY A 1 194 ? 21.789 35.795 32.420 1.00 14.43 182 GLY A O 1
ATOM 1578 N N . GLU A 1 195 ? 21.003 37.842 32.017 1.00 14.57 183 GLU A N 1
ATOM 1579 C CA . GLU A 1 195 ? 20.790 38.167 33.436 1.00 17.34 183 GLU A CA 1
ATOM 1580 C C . GLU A 1 195 ? 19.912 37.168 34.172 1.00 15.98 183 GLU A C 1
ATOM 1581 O O . GLU A 1 195 ? 20.044 37.001 35.397 1.00 20.15 183 GLU A O 1
ATOM 1587 N N . SER A 1 196 ? 19.012 36.523 33.439 1.00 16.72 184 SER A N 1
ATOM 1588 C CA . SER A 1 196 ? 18.103 35.545 34.010 1.00 19.43 184 SER A CA 1
ATOM 1589 C C . SER A 1 196 ? 18.780 34.237 34.351 1.00 17.60 184 SER A C 1
ATOM 1590 O O . SER A 1 196 ? 18.161 33.377 34.985 1.00 19.41 184 SER A O 1
ATOM 1593 N N . GLY A 1 197 ? 20.023 34.055 33.916 1.00 15.85 185 GLY A N 1
ATOM 1594 C CA . GLY A 1 197 ? 20.773 32.825 34.197 1.00 15.16 185 GLY A CA 1
ATOM 1595 C C . GLY A 1 197 ? 21.247 31.946 33.028 1.00 16.20 185 GLY A C 1
ATOM 1596 O O . GLY A 1 197 ? 21.396 30.716 33.172 1.00 17.70 185 GLY A O 1
ATOM 1597 N N . ILE A 1 198 ? 21.505 32.568 31.890 1.00 12.39 186 ILE A N 1
ATOM 1598 C CA . ILE A 1 198 ? 21.950 31.903 30.676 1.00 11.82 186 ILE A CA 1
ATOM 1599 C C . ILE A 1 198 ? 20.954 30.854 30.207 1.00 13.76 186 ILE A C 1
ATOM 1600 O O . ILE A 1 198 ? 21.075 29.673 30.522 1.00 14.57 186 ILE A O 1
ATOM 1605 N N . VAL A 1 199 ? 19.960 31.304 29.455 1.00 10.95 187 VAL A N 1
ATOM 1606 C CA . VAL A 1 199 ? 18.906 30.437 28.974 1.00 10.61 187 VAL A CA 1
ATOM 1607 C C . VAL A 1 199 ? 18.841 30.593 27.459 1.00 9.71 187 VAL A C 1
ATOM 1608 O O . VAL A 1 199 ? 18.263 31.578 26.952 1.00 11.58 187 VAL A O 1
ATOM 1612 N N . PRO A 1 200 ? 19.442 29.649 26.718 1.00 11.20 188 PRO A N 1
ATOM 1613 C CA . PRO A 1 200 ? 19.327 29.695 25.271 1.00 9.85 188 PRO A CA 1
ATOM 1614 C C . PRO A 1 200 ? 17.890 29.507 24.766 1.00 11.36 188 PRO A C 1
ATOM 1615 O O . PRO A 1 200 ? 17.123 28.679 25.286 1.00 11.76 188 PRO A O 1
ATOM 1619 N N . ALA A 1 201 ? 17.549 30.262 23.716 1.00 11.62 189 ALA A N 1
ATOM 1620 C CA . ALA A 1 201 ? 16.294 30.015 23.002 1.00 12.75 189 ALA A CA 1
ATOM 1621 C C . ALA A 1 201 ? 16.429 28.674 22.315 1.00 11.28 189 ALA A C 1
ATOM 1622 O O . ALA A 1 201 ? 17.536 28.238 21.979 1.00 11.08 189 ALA A O 1
ATOM 1624 N N . THR A 1 202 ? 15.307 27.996 22.110 1.00 11.53 190 THR A N 1
ATOM 1625 C CA . THR A 1 202 ? 15.324 26.869 21.199 1.00 10.67 190 THR A CA 1
ATOM 1626 C C . THR A 1 202 ? 15.255 27.457 19.795 1.00 10.72 190 THR A C 1
ATOM 1627 O O . THR A 1 202 ? 14.704 28.556 19.593 1.00 11.41 190 THR A O 1
ATOM 1631 N N . LYS A 1 203 ? 15.771 26.721 18.809 1.00 12.44 191 LYS A N 1
ATOM 1632 C CA . LYS A 1 203 ? 15.668 27.158 17.416 1.00 13.70 191 LYS A CA 1
ATOM 1633 C C . LYS A 1 203 ? 14.205 27.274 16.982 1.00 12.41 191 LYS A C 1
ATOM 1634 O O . LYS A 1 203 ? 13.838 28.194 16.236 1.00 14.05 191 LYS A O 1
ATOM 1640 N N . GLU A 1 204 ? 13.380 26.321 17.417 1.00 14.39 192 GLU A N 1
ATOM 1641 C CA . GLU A 1 204 ? 11.958 26.359 17.111 1.00 16.63 192 GLU A CA 1
ATOM 1642 C C . GLU A 1 204 ? 11.306 27.675 17.564 1.00 14.36 192 GLU A C 1
ATOM 1643 O O . GLU A 1 204 ? 10.502 28.286 16.835 1.00 13.55 192 GLU A O 1
ATOM 1649 N N . PHE A 1 205 ? 11.623 28.094 18.793 1.00 12.29 193 PHE A N 1
ATOM 1650 C CA . PHE A 1 205 ? 11.089 29.314 19.327 1.00 11.47 193 PHE A CA 1
ATOM 1651 C C . PHE A 1 205 ? 11.492 30.560 18.510 1.00 11.54 193 PHE A C 1
ATOM 1652 O O . PHE A 1 205 ? 10.656 31.414 18.219 1.00 10.61 193 PHE A O 1
ATOM 1660 N N . LEU A 1 206 ? 12.768 30.677 18.149 1.00 10.85 194 LEU A N 1
ATOM 1661 C CA . LEU A 1 206 ? 13.182 31.784 17.329 1.00 10.96 194 LEU A CA 1
ATOM 1662 C C . LEU A 1 206 ? 12.560 31.737 15.923 1.00 12.15 194 LEU A C 1
ATOM 1663 O O . LEU A 1 206 ? 12.186 32.771 15.368 1.00 11.95 194 LEU A O 1
ATOM 1668 N N . GLU A 1 207 ? 12.462 30.543 15.352 1.00 12.90 195 GLU A N 1
ATOM 1669 C CA . GLU A 1 207 ? 11.826 30.377 14.038 1.00 14.70 195 GLU A CA 1
ATOM 1670 C C . GLU A 1 207 ? 10.359 30.822 14.084 1.00 13.28 195 GLU A C 1
ATOM 1671 O O . GLU A 1 207 ? 9.861 31.433 13.133 1.00 14.19 195 GLU A O 1
ATOM 1677 N N . GLU A 1 208 ? 9.673 30.490 15.167 1.00 14.84 196 GLU A N 1
ATOM 1678 C CA . GLU A 1 208 ? 8.290 30.939 15.400 1.00 14.90 196 GLU A CA 1
ATOM 1679 C C . GLU A 1 208 ? 8.161 32.436 15.496 1.00 14.97 196 GLU A C 1
ATOM 1680 O O . GLU A 1 208 ? 7.259 33.033 14.880 1.00 13.83 196 GLU A O 1
ATOM 1686 N N . ALA A 1 209 ? 9.036 33.057 16.292 1.00 13.80 197 ALA A N 1
ATOM 1687 C CA . ALA A 1 209 ? 9.022 34.506 16.427 1.00 12.90 197 ALA A CA 1
ATOM 1688 C C . ALA A 1 209 ? 9.195 35.186 15.055 1.00 11.77 197 ALA A C 1
ATOM 1689 O O . ALA A 1 209 ? 8.533 36.178 14.763 1.00 11.84 197 ALA A O 1
ATOM 1691 N N . ARG A 1 210 ? 10.055 34.635 14.207 1.00 11.62 198 ARG A N 1
ATOM 1692 C CA . ARG A 1 210 ? 10.268 35.168 12.859 1.00 11.53 198 ARG A CA 1
ATOM 1693 C C . ARG A 1 210 ? 9.021 35.072 12.000 1.00 11.30 198 ARG A C 1
ATOM 1694 O O . ARG A 1 210 ? 8.617 36.047 11.346 1.00 11.15 198 ARG A O 1
ATOM 1702 N N . LYS A 1 211 ? 8.385 33.898 12.009 1.00 12.78 199 LYS A N 1
ATOM 1703 C CA . LYS A 1 211 ? 7.137 33.707 11.269 1.00 14.22 199 LYS A CA 1
ATOM 1704 C C . LYS A 1 211 ? 6.046 34.643 11.763 1.00 10.57 199 LYS A C 1
ATOM 1705 O O . LYS A 1 211 ? 5.335 35.263 10.967 1.00 11.61 199 LYS A O 1
ATOM 1711 N N . LEU A 1 212 ? 5.905 34.760 13.081 1.00 9.97 200 LEU A N 1
ATOM 1712 C CA . LEU A 1 212 ? 4.877 35.639 13.637 1.00 10.16 200 LEU A CA 1
ATOM 1713 C C . LEU A 1 212 ? 5.087 37.088 13.268 1.00 10.70 200 LEU A C 1
ATOM 1714 O O . LEU A 1 212 ? 4.142 37.794 12.949 1.00 10.14 200 LEU A O 1
ATOM 1719 N N . CYS A 1 213 ? 6.335 37.572 13.355 1.00 11.99 201 CYS A N 1
ATOM 1720 C CA . CYS A 1 213 ? 6.619 38.944 13.010 1.00 8.24 201 CYS A CA 1
ATOM 1721 C C . CYS A 1 213 ? 6.277 39.188 11.518 1.00 9.08 201 CYS A C 1
ATOM 1722 O O . CYS A 1 213 ? 5.717 40.224 11.167 1.00 11.39 201 CYS A O 1
ATOM 1725 N N . ASP A 1 214 ? 6.570 38.206 10.675 1.00 10.92 202 ASP A N 1
ATOM 1726 C CA . ASP A 1 214 ? 6.192 38.312 9.258 1.00 11.92 202 ASP A CA 1
ATOM 1727 C C . ASP A 1 214 ? 4.666 38.349 9.099 1.00 12.68 202 ASP A C 1
ATOM 1728 O O . ASP A 1 214 ? 4.114 39.202 8.386 1.00 14.89 202 ASP A O 1
ATOM 1733 N N . GLU A 1 215 ? 3.965 37.474 9.809 1.00 13.79 203 GLU A N 1
ATOM 1734 C CA . GLU A 1 215 ? 2.480 37.389 9.671 1.00 14.48 203 GLU A CA 1
ATOM 1735 C C . GLU A 1 215 ? 1.738 38.612 10.177 1.00 13.62 203 GLU A C 1
ATOM 1736 O O . GLU A 1 215 ? 0.716 38.995 9.611 1.00 14.57 203 GLU A O 1
ATOM 1742 N N . TYR A 1 216 ? 2.229 39.204 11.269 1.00 11.37 204 TYR A N 1
ATOM 1743 C CA . TYR A 1 216 ? 1.569 40.352 11.920 1.00 10.96 204 TYR A CA 1
ATOM 1744 C C . TYR A 1 216 ? 2.227 41.703 11.578 1.00 12.07 204 TYR A C 1
ATOM 1745 O O . TYR A 1 216 ? 1.815 42.749 12.096 1.00 12.42 204 TYR A O 1
ATOM 1754 N N . ASP A 1 217 ? 3.188 41.664 10.655 1.00 11.84 205 ASP A N 1
ATOM 1755 C CA . ASP A 1 217 ? 3.930 42.850 10.202 1.00 11.88 205 ASP A CA 1
ATOM 1756 C C . ASP A 1 217 ? 4.543 43.610 11.389 1.00 12.03 205 ASP A C 1
ATOM 1757 O O . ASP A 1 217 ? 4.318 44.812 11.574 1.00 11.58 205 ASP A O 1
ATOM 1762 N N . ALA A 1 218 ? 5.316 42.869 12.175 1.00 10.64 206 ALA A N 1
ATOM 1763 C CA . ALA A 1 218 ? 6.072 43.416 13.289 1.00 10.48 206 ALA A CA 1
ATOM 1764 C C . ALA A 1 218 ? 7.561 43.199 13.029 1.00 10.19 206 ALA A C 1
ATOM 1765 O O . ALA A 1 218 ? 7.942 42.316 12.265 1.00 10.84 206 ALA A O 1
ATOM 1767 N N . LEU A 1 219 ? 8.380 44.027 13.659 1.00 9.38 207 LEU A N 1
ATOM 1768 C CA . LEU A 1 219 ? 9.820 43.858 13.583 1.00 9.25 207 LEU A CA 1
ATOM 1769 C C . LEU A 1 219 ? 10.313 42.869 14.610 1.00 9.53 207 LEU A C 1
ATOM 1770 O O . LEU A 1 219 ? 10.027 43.003 15.836 1.00 9.76 207 LEU A O 1
ATOM 1775 N N . LEU A 1 220 ? 11.148 41.933 14.167 1.00 10.33 208 LEU A N 1
ATOM 1776 C CA . LEU A 1 220 ? 11.813 41.023 15.080 1.00 9.17 208 LEU A CA 1
ATOM 1777 C C . LEU A 1 220 ? 13.119 41.685 15.464 1.00 8.63 208 LEU A C 1
ATOM 1778 O O . LEU A 1 220 ? 13.948 41.955 14.610 1.00 9.88 208 LEU A O 1
ATOM 1783 N N . VAL A 1 221 ? 13.285 41.938 16.759 1.00 8.61 209 VAL A N 1
ATOM 1784 C CA . VAL A 1 221 ? 14.468 42.608 17.282 1.00 10.28 209 VAL A CA 1
ATOM 1785 C C . VAL A 1 221 ? 15.240 41.606 18.150 1.00 9.21 209 VAL A C 1
ATOM 1786 O O . VAL A 1 221 ? 14.737 41.126 19.194 1.00 9.89 209 VAL A O 1
ATOM 1790 N N . PHE A 1 222 ? 16.474 41.303 17.740 1.00 9.43 210 PHE A N 1
ATOM 1791 C CA . PHE A 1 222 ? 17.372 40.513 18.574 1.00 9.40 210 PHE A CA 1
ATOM 1792 C C . PHE A 1 222 ? 18.334 41.413 19.333 1.00 8.39 210 PHE A C 1
ATOM 1793 O O . PHE A 1 222 ? 19.115 42.154 18.734 1.00 11.10 210 PHE A O 1
ATOM 1801 N N . ASP A 1 223 ? 18.250 41.317 20.654 1.00 9.54 211 ASP A N 1
ATOM 1802 C CA . ASP A 1 223 ? 19.164 41.975 21.564 1.00 8.50 211 ASP A CA 1
ATOM 1803 C C . ASP A 1 223 ? 20.350 41.029 21.755 1.00 8.59 211 ASP A C 1
ATOM 1804 O O . ASP A 1 223 ? 20.269 40.088 22.537 1.00 9.85 211 ASP A O 1
ATOM 1809 N N . GLU A 1 224 ? 21.437 41.326 21.073 1.00 8.23 212 GLU A N 1
ATOM 1810 C CA . GLU A 1 224 ? 22.678 40.587 21.196 1.00 8.60 212 GLU A CA 1
ATOM 1811 C C . GLU A 1 224 ? 23.748 41.420 21.915 1.00 9.17 212 GLU A C 1
ATOM 1812 O O . GLU A 1 224 ? 24.969 41.230 21.708 1.00 10.02 212 GLU A O 1
ATOM 1818 N N . VAL A 1 225 ? 23.301 42.284 22.821 1.00 9.99 213 VAL A N 1
ATOM 1819 C CA . VAL A 1 225 ? 24.266 43.029 23.642 1.00 9.60 213 VAL A CA 1
ATOM 1820 C C . VAL A 1 225 ? 25.186 42.087 24.425 1.00 11.48 213 VAL A C 1
ATOM 1821 O O . VAL A 1 225 ? 26.391 42.313 24.471 1.00 11.74 213 VAL A O 1
ATOM 1825 N N . GLN A 1 226 ? 24.640 41.027 25.005 1.00 11.69 214 GLN A N 1
ATOM 1826 C CA . GLN A 1 226 ? 25.437 40.084 25.793 1.00 11.92 214 GLN A CA 1
ATOM 1827 C C . GLN A 1 226 ? 25.945 38.901 25.003 1.00 11.50 214 GLN A C 1
ATOM 1828 O O . GLN A 1 226 ? 27.108 38.480 25.178 1.00 11.98 214 GLN A O 1
ATOM 1834 N N . CYS A 1 227 ? 25.118 38.320 24.127 1.00 10.86 215 CYS A N 1
ATOM 1835 C CA . CYS A 1 227 ? 25.551 37.115 23.413 1.00 10.56 215 CYS A CA 1
ATOM 1836 C C . CYS A 1 227 ? 26.266 37.397 22.079 1.00 11.95 215 CYS A C 1
ATOM 1837 O O . CYS A 1 227 ? 26.720 36.464 21.422 1.00 13.46 215 CYS A O 1
ATOM 1840 N N . GLY A 1 228 ? 26.392 38.661 21.681 1.00 9.61 216 GLY A N 1
ATOM 1841 C CA . GLY A 1 228 ? 26.962 39.015 20.403 1.00 10.68 216 GLY A CA 1
ATOM 1842 C C . GLY A 1 228 ? 28.480 39.166 20.421 1.00 11.39 216 GLY A C 1
ATOM 1843 O O . GLY A 1 228 ? 29.131 38.887 21.415 1.00 14.96 216 GLY A O 1
ATOM 1852 N N . GLY A 1 230 ? 30.952 37.537 18.879 1.00 10.02 218 GLY A N 1
ATOM 1853 C CA . GLY A 1 230 ? 31.808 36.345 18.858 1.00 10.23 218 GLY A CA 1
ATOM 1854 C C . GLY A 1 230 ? 31.563 35.322 19.946 1.00 10.84 218 GLY A C 1
ATOM 1855 O O . GLY A 1 230 ? 32.070 34.201 19.855 1.00 11.52 218 GLY A O 1
ATOM 1856 N N . ARG A 1 231 ? 30.829 35.687 20.998 1.00 9.13 219 ARG A N 1
ATOM 1857 C CA . ARG A 1 231 ? 30.851 34.883 22.208 1.00 10.08 219 ARG A CA 1
ATOM 1858 C C . ARG A 1 231 ? 30.240 33.478 22.019 1.00 12.04 219 ARG A C 1
ATOM 1859 O O . ARG A 1 231 ? 30.664 32.546 22.699 1.00 13.11 219 ARG A O 1
ATOM 1867 N N . THR A 1 232 ? 29.280 33.322 21.105 1.00 10.06 220 THR A N 1
ATOM 1868 C CA . THR A 1 232 ? 28.663 32.017 20.881 1.00 10.92 220 THR A CA 1
ATOM 1869 C C . THR A 1 232 ? 29.473 31.102 19.957 1.00 11.20 220 THR A C 1
ATOM 1870 O O . THR A 1 232 ? 29.085 29.941 19.783 1.00 11.42 220 THR A O 1
ATOM 1874 N N . GLY A 1 233 ? 30.564 31.619 19.347 1.00 11.67 221 GLY A N 1
ATOM 1875 C CA . GLY A 1 233 ? 31.304 30.910 18.320 1.00 11.77 221 GLY A CA 1
ATOM 1876 C C . GLY A 1 233 ? 30.997 31.337 16.911 1.00 12.56 221 GLY A C 1
ATOM 1877 O O . GLY A 1 233 ? 31.674 30.908 15.990 1.00 13.24 221 GLY A O 1
ATOM 1878 N N . LYS A 1 234 ? 29.958 32.158 16.730 1.00 11.00 222 LYS A N 1
ATOM 1879 C CA . LYS A 1 234 ? 29.768 32.903 15.500 1.00 12.72 222 LYS A CA 1
ATOM 1880 C C . LYS A 1 234 ? 29.758 34.365 15.901 1.00 10.20 222 LYS A C 1
ATOM 1881 O O . LYS A 1 234 ? 29.666 34.695 17.089 1.00 9.56 222 LYS A O 1
ATOM 1887 N N . LEU A 1 235 ? 29.853 35.261 14.946 1.00 11.28 223 LEU A N 1
ATOM 1888 C CA . LEU A 1 235 ? 29.908 36.678 15.323 1.00 11.38 223 LEU A CA 1
ATOM 1889 C C . LEU A 1 235 ? 28.658 37.069 16.114 1.00 11.51 223 LEU A C 1
ATOM 1890 O O . LEU A 1 235 ? 28.756 37.739 17.147 1.00 9.39 223 LEU A O 1
ATOM 1895 N N . PHE A 1 236 ? 27.496 36.566 15.684 1.00 10.68 224 PHE A N 1
ATOM 1896 C CA . PHE A 1 236 ? 26.254 36.798 16.371 1.00 9.81 224 PHE A CA 1
ATOM 1897 C C . PHE A 1 236 ? 25.504 35.486 16.511 1.00 10.84 224 PHE A C 1
ATOM 1898 O O . PHE A 1 236 ? 25.591 34.617 15.664 1.00 9.55 224 PHE A O 1
ATOM 1906 N N . ALA A 1 237 ? 24.846 35.322 17.640 1.00 8.62 225 ALA A N 1
ATOM 1907 C CA . ALA A 1 237 ? 24.045 34.148 17.926 1.00 10.52 225 ALA A CA 1
ATOM 1908 C C . ALA A 1 237 ? 23.038 33.845 16.855 1.00 11.83 225 ALA A C 1
ATOM 1909 O O . ALA A 1 237 ? 22.770 32.681 16.557 1.00 10.68 225 ALA A O 1
ATOM 1911 N N . TYR A 1 238 ? 22.443 34.879 16.265 1.00 11.49 226 TYR A N 1
ATOM 1912 C CA . TYR A 1 238 ? 21.433 34.624 15.235 1.00 11.15 226 TYR A CA 1
ATOM 1913 C C . TYR A 1 238 ? 22.026 33.788 14.089 1.00 13.39 226 TYR A C 1
ATOM 1914 O O . TYR A 1 238 ? 21.291 33.046 13.430 1.00 12.23 226 TYR A O 1
ATOM 1923 N N . GLN A 1 239 ? 23.342 33.924 13.856 1.00 10.98 227 GLN A N 1
ATOM 1924 C CA . GLN A 1 239 ? 24.015 33.172 12.799 1.00 12.61 227 GLN A CA 1
ATOM 1925 C C . GLN A 1 239 ? 24.187 31.692 13.180 1.00 12.45 227 GLN A C 1
ATOM 1926 O O . GLN A 1 239 ? 24.228 30.856 12.313 1.00 15.17 227 GLN A O 1
ATOM 1932 N N . LYS A 1 240 ? 24.286 31.387 14.469 1.00 12.17 228 LYS A N 1
ATOM 1933 C CA . LYS A 1 240 ? 24.286 30.001 14.958 1.00 14.75 228 LYS A CA 1
ATOM 1934 C C . LYS A 1 240 ? 22.913 29.389 14.800 1.00 14.93 228 LYS A C 1
ATOM 1935 O O . LYS A 1 240 ? 22.770 28.218 14.431 1.00 15.87 228 LYS A O 1
ATOM 1941 N N . TYR A 1 241 ? 21.884 30.179 15.074 1.00 13.91 229 TYR A N 1
ATOM 1942 C CA . TYR A 1 241 ? 20.515 29.681 14.975 1.00 12.43 229 TYR A CA 1
ATOM 1943 C C . TYR A 1 241 ? 19.973 29.632 13.557 1.00 13.27 229 TYR A C 1
ATOM 1944 O O . TYR A 1 241 ? 19.007 28.893 13.277 1.00 14.96 229 TYR A O 1
ATOM 1953 N N . GLY A 1 242 ? 20.510 30.453 12.669 1.00 12.92 230 GLY A N 1
ATOM 1954 C CA . GLY A 1 242 ? 19.981 30.586 11.321 1.00 12.69 230 GLY A CA 1
ATOM 1955 C C . GLY A 1 242 ? 18.619 31.292 11.256 1.00 14.88 230 GLY A C 1
ATOM 1956 O O . GLY A 1 242 ? 17.807 30.991 10.373 1.00 17.22 230 GLY A O 1
ATOM 1957 N N . VAL A 1 243 ? 18.368 32.233 12.170 1.00 12.41 231 VAL A N 1
ATOM 1958 C CA . VAL A 1 243 ? 17.130 33.020 12.151 1.00 11.69 231 VAL A CA 1
ATOM 1959 C C . VAL A 1 243 ? 17.543 34.483 12.094 1.00 11.22 231 VAL A C 1
ATOM 1960 O O . VAL A 1 243 ? 18.242 34.934 12.984 1.00 11.60 231 VAL A O 1
ATOM 1964 N N . VAL A 1 244 ? 17.105 35.206 11.054 1.00 11.51 232 VAL A N 1
ATOM 1965 C CA . VAL A 1 244 ? 17.583 36.576 10.792 1.00 9.61 232 VAL A CA 1
ATOM 1966 C C . VAL A 1 244 ? 16.558 37.596 11.311 1.00 11.27 232 VAL A C 1
ATOM 1967 O O . VAL A 1 244 ? 15.402 37.571 10.897 1.00 12.06 232 VAL A O 1
ATOM 1971 N N . PRO A 1 245 ? 16.979 38.503 12.210 1.00 10.72 233 PRO A N 1
ATOM 1972 C CA . PRO A 1 245 ? 16.039 39.499 12.676 1.00 9.91 233 PRO A CA 1
ATOM 1973 C C . PRO A 1 245 ? 15.897 40.683 11.707 1.00 10.16 233 PRO A C 1
ATOM 1974 O O . PRO A 1 245 ? 16.679 40.807 10.768 1.00 12.04 233 PRO A O 1
ATOM 1978 N N . ASP A 1 246 ? 14.898 41.542 11.934 1.00 8.78 234 ASP A N 1
ATOM 1979 C CA . ASP A 1 246 ? 14.844 42.825 11.228 1.00 8.71 234 ASP A CA 1
ATOM 1980 C C . ASP A 1 246 ? 15.816 43.864 11.796 1.00 9.26 234 ASP A C 1
ATOM 1981 O O . ASP A 1 246 ? 16.313 44.723 11.073 1.00 10.87 234 ASP A O 1
ATOM 1986 N N . VAL A 1 247 ? 15.990 43.810 13.116 1.00 10.06 235 VAL A N 1
ATOM 1987 C CA . VAL A 1 247 ? 16.805 44.754 13.867 1.00 9.67 235 VAL A CA 1
ATOM 1988 C C . VAL A 1 247 ? 17.697 43.956 14.807 1.00 10.50 235 VAL A C 1
ATOM 1989 O O . VAL A 1 247 ? 17.235 43.035 15.470 1.00 9.66 235 VAL A O 1
ATOM 1993 N N . LEU A 1 248 ? 18.983 44.312 14.860 1.00 8.36 236 LEU A N 1
ATOM 1994 C CA . LEU A 1 248 ? 19.901 43.666 15.779 1.00 10.78 236 LEU A CA 1
ATOM 1995 C C . LEU A 1 248 ? 20.561 44.731 16.625 1.00 8.76 236 LEU A C 1
ATOM 1996 O O . LEU A 1 248 ? 21.051 45.692 16.087 1.00 10.62 236 LEU A O 1
ATOM 2001 N N . THR A 1 249 ? 20.617 44.547 17.948 1.00 7.73 237 THR A N 1
ATOM 2002 C CA . THR A 1 249 ? 21.343 45.482 18.790 1.00 9.94 237 THR A CA 1
ATOM 2003 C C . THR A 1 249 ? 22.566 44.772 19.370 1.00 8.02 237 THR A C 1
ATOM 2004 O O . THR A 1 249 ? 22.560 43.564 19.643 1.00 8.99 237 THR A O 1
ATOM 2008 N N . THR A 1 250 ? 23.624 45.558 19.558 1.00 9.07 238 THR A N 1
ATOM 2009 C CA . THR A 1 250 ? 24.932 45.061 19.979 1.00 11.40 238 THR A CA 1
ATOM 2010 C C . THR A 1 250 ? 25.570 46.155 20.856 1.00 12.87 238 THR A C 1
ATOM 2011 O O . THR A 1 250 ? 25.311 47.351 20.669 1.00 11.16 238 THR A O 1
ATOM 2015 N N . ALA A 1 251 ? 26.392 45.755 21.822 1.00 10.01 239 ALA A N 1
ATOM 2016 C CA . ALA A 1 251 ? 27.221 46.711 22.577 1.00 10.07 239 ALA A CA 1
ATOM 2017 C C . ALA A 1 251 ? 28.279 45.849 23.269 1.00 10.69 239 ALA A C 1
ATOM 2018 O O . ALA A 1 251 ? 28.814 44.950 22.643 1.00 13.09 239 ALA A O 1
ATOM 2020 N N . LYS A 1 252 ? 28.507 46.059 24.567 1.00 12.59 240 LYS A N 1
ATOM 2021 C CA . LYS A 1 252 ? 29.460 45.246 25.351 1.00 12.35 240 LYS A CA 1
ATOM 2022 C C . LYS A 1 252 ? 30.745 44.973 24.596 1.00 11.95 240 LYS A C 1
ATOM 2023 O O . LYS A 1 252 ? 31.567 45.906 24.440 1.00 13.86 240 LYS A O 1
ATOM 2029 N N . GLY A 1 253 ? 30.927 43.762 24.074 1.00 11.75 241 GLY A N 1
ATOM 2030 C CA . GLY A 1 253 ? 32.198 43.383 23.417 1.00 12.03 241 GLY A CA 1
ATOM 2031 C C . GLY A 1 253 ? 32.536 44.119 22.118 1.00 13.04 241 GLY A C 1
ATOM 2032 O O . GLY A 1 253 ? 33.668 44.077 21.666 1.00 11.71 241 GLY A O 1
ATOM 2033 N N . LEU A 1 254 ? 31.562 44.811 21.533 1.00 11.86 242 LEU A N 1
ATOM 2034 C CA . LEU A 1 254 ? 31.791 45.587 20.307 1.00 9.30 242 LEU A CA 1
ATOM 2035 C C . LEU A 1 254 ? 33.060 46.466 20.341 1.00 9.34 242 LEU A C 1
ATOM 2036 O O . LEU A 1 254 ? 33.773 46.570 19.333 1.00 11.43 242 LEU A O 1
ATOM 2041 N N . GLY A 1 255 ? 33.322 47.101 21.486 1.00 9.87 243 GLY A N 1
ATOM 2042 C CA . GLY A 1 255 ? 34.458 48.013 21.665 1.00 10.54 243 GLY A CA 1
ATOM 2043 C C . GLY A 1 255 ? 35.630 47.439 22.421 1.00 11.03 243 GLY A C 1
ATOM 2044 O O . GLY A 1 255 ? 36.600 48.148 22.706 1.00 11.69 243 GLY A O 1
ATOM 2045 N N . GLY A 1 256 ? 35.513 46.173 22.809 1.00 11.57 244 GLY A N 1
ATOM 2046 C CA . GLY A 1 256 ? 36.547 45.502 23.620 1.00 10.62 244 GLY A CA 1
ATOM 2047 C C . GLY A 1 256 ? 36.934 46.159 24.939 1.00 11.63 244 GLY A C 1
ATOM 2048 O O . GLY A 1 256 ? 38.019 45.930 25.469 1.00 11.48 244 GLY A O 1
ATOM 2049 N N . GLY A 1 257 ? 36.021 46.965 25.471 1.00 10.91 245 GLY A N 1
ATOM 2050 C CA . GLY A 1 257 ? 36.279 47.771 26.648 1.00 10.10 245 GLY A CA 1
ATOM 2051 C C . GLY A 1 257 ? 35.894 49.230 26.504 1.00 10.28 245 GLY A C 1
ATOM 2052 O O . GLY A 1 257 ? 35.609 49.883 27.498 1.00 10.68 245 GLY A O 1
ATOM 2053 N N . VAL A 1 258 ? 35.953 49.756 25.285 1.00 9.42 246 VAL A N 1
ATOM 2054 C CA . VAL A 1 258 ? 35.608 51.155 25.035 1.00 9.16 246 VAL A CA 1
ATOM 2055 C C . VAL A 1 258 ? 34.086 51.224 24.846 1.00 10.85 246 VAL A C 1
ATOM 2056 O O . VAL A 1 258 ? 33.527 50.424 24.113 1.00 11.59 246 VAL A O 1
ATOM 2060 N N . PRO A 1 259 ? 33.405 52.182 25.495 1.00 9.92 247 PRO A N 1
ATOM 2061 C CA . PRO A 1 259 ? 31.940 52.221 25.396 1.00 9.76 247 PRO A CA 1
ATOM 2062 C C . PRO A 1 259 ? 31.475 52.495 23.974 1.00 10.32 247 PRO A C 1
ATOM 2063 O O . PRO A 1 259 ? 31.874 53.494 23.370 1.00 10.64 247 PRO A O 1
ATOM 2067 N N . ILE A 1 260 ? 30.580 51.637 23.487 1.00 9.30 248 ILE A N 1
ATOM 2068 C CA . ILE A 1 260 ? 29.977 51.773 22.165 1.00 9.72 248 ILE A CA 1
ATOM 2069 C C . ILE A 1 260 ? 28.780 50.825 22.128 1.00 11.81 248 ILE A C 1
ATOM 2070 O O . ILE A 1 260 ? 28.791 49.803 22.810 1.00 10.64 248 ILE A O 1
ATOM 2075 N N . GLY A 1 261 ? 27.774 51.206 21.355 1.00 10.59 249 GLY A N 1
ATOM 2076 C CA . GLY A 1 261 ? 26.618 50.362 21.050 1.00 9.85 249 GLY A CA 1
ATOM 2077 C C . GLY A 1 261 ? 26.217 50.590 19.615 1.00 8.67 249 GLY A C 1
ATOM 2078 O O . GLY A 1 261 ? 26.603 51.592 19.005 1.00 9.34 249 GLY A O 1
ATOM 2079 N N . ALA A 1 262 ? 25.443 49.684 19.047 1.00 9.62 250 ALA A N 1
ATOM 2080 C CA . ALA A 1 262 ? 24.992 49.848 17.671 1.00 9.80 250 ALA A CA 1
ATOM 2081 C C . ALA A 1 262 ? 23.674 49.110 17.448 1.00 10.56 250 ALA A C 1
ATOM 2082 O O . ALA A 1 262 ? 23.335 48.156 18.178 1.00 10.03 250 ALA A O 1
ATOM 2084 N N . VAL A 1 263 ? 22.929 49.641 16.495 1.00 12.18 251 VAL A N 1
ATOM 2085 C CA A VAL A 1 263 ? 21.724 49.013 15.977 0.80 10.63 251 VAL A CA 1
ATOM 2086 C CA B VAL A 1 263 ? 21.749 48.966 15.992 0.20 10.72 251 VAL A CA 1
ATOM 2087 C C . VAL A 1 263 ? 21.917 48.830 14.480 1.00 11.68 251 VAL A C 1
ATOM 2088 O O . VAL A 1 263 ? 22.384 49.747 13.801 1.00 11.23 251 VAL A O 1
ATOM 2095 N N . ILE A 1 264 ? 21.558 47.647 13.980 1.00 9.84 252 ILE A N 1
ATOM 2096 C CA . ILE A 1 264 ? 21.675 47.312 12.586 1.00 9.78 252 ILE A CA 1
ATOM 2097 C C . ILE A 1 264 ? 20.266 46.968 12.109 1.00 10.97 252 ILE A C 1
ATOM 2098 O O . ILE A 1 264 ? 19.574 46.164 12.758 1.00 10.41 252 ILE A O 1
ATOM 2103 N N . VAL A 1 265 ? 19.837 47.575 10.986 1.00 10.58 253 VAL A N 1
ATOM 2104 C CA . VAL A 1 265 ? 18.481 47.375 10.479 1.00 10.60 253 VAL A CA 1
ATOM 2105 C C . VAL A 1 265 ? 18.520 46.896 9.045 1.00 11.90 253 VAL A C 1
ATOM 2106 O O . VAL A 1 265 ? 19.375 47.321 8.271 1.00 11.96 253 VAL A O 1
ATOM 2110 N N . ASN A 1 266 ? 17.559 46.062 8.674 1.00 11.19 254 ASN A N 1
ATOM 2111 C CA . ASN A 1 266 ? 17.324 45.801 7.257 1.00 10.98 254 ASN A CA 1
ATOM 2112 C C . ASN A 1 266 ? 16.564 46.962 6.622 1.00 11.56 254 ASN A C 1
ATOM 2113 O O . ASN A 1 266 ? 16.234 47.938 7.289 1.00 13.03 254 ASN A O 1
ATOM 2118 N N . GLU A 1 267 ? 16.303 46.892 5.319 1.00 12.64 255 GLU A N 1
ATOM 2119 C CA . GLU A 1 267 ? 15.664 48.052 4.692 1.00 14.15 255 GLU A CA 1
ATOM 2120 C C . GLU A 1 267 ? 14.227 48.255 5.152 1.00 11.41 255 GLU A C 1
ATOM 2121 O O . GLU A 1 267 ? 13.763 49.378 5.287 1.00 12.01 255 GLU A O 1
ATOM 2127 N N . ARG A 1 268 ? 13.537 47.160 5.466 1.00 12.45 256 ARG A N 1
ATOM 2128 C CA . ARG A 1 268 ? 12.196 47.244 6.019 1.00 12.25 256 ARG A CA 1
ATOM 2129 C C . ARG A 1 268 ? 12.140 48.142 7.250 1.00 13.81 256 ARG A C 1
ATOM 2130 O O . ARG A 1 268 ? 11.242 48.974 7.398 1.00 13.06 256 ARG A O 1
ATOM 2138 N N . ALA A 1 269 ? 13.134 47.990 8.114 1.00 11.44 257 ALA A N 1
ATOM 2139 C CA . ALA A 1 269 ? 13.202 48.726 9.366 1.00 11.14 257 ALA A CA 1
ATOM 2140 C C . ALA A 1 269 ? 13.964 50.052 9.285 1.00 12.10 257 ALA A C 1
ATOM 2141 O O . ALA A 1 269 ? 14.147 50.721 10.317 1.00 12.47 257 ALA A O 1
ATOM 2143 N N . ASN A 1 270 ? 14.395 50.442 8.088 1.00 12.34 258 ASN A N 1
ATOM 2144 C CA . ASN A 1 270 ? 15.175 51.662 7.922 1.00 12.35 258 ASN A CA 1
ATOM 2145 C C . ASN A 1 270 ? 14.231 52.851 7.781 1.00 13.42 258 ASN A C 1
ATOM 2146 O O . ASN A 1 270 ? 14.047 53.360 6.694 1.00 14.12 258 ASN A O 1
ATOM 2151 N N . VAL A 1 271 ? 13.642 53.271 8.891 1.00 11.35 259 VAL A N 1
ATOM 2152 C CA . VAL A 1 271 ? 12.515 54.218 8.903 1.00 12.06 259 VAL A CA 1
ATOM 2153 C C . VAL A 1 271 ? 12.823 55.585 9.502 1.00 12.72 259 VAL A C 1
ATOM 2154 O O . VAL A 1 271 ? 12.013 56.505 9.380 1.00 12.18 259 VAL A O 1
ATOM 2158 N N . LEU A 1 272 ? 13.978 55.740 10.125 1.00 13.42 260 LEU A N 1
ATOM 2159 C CA . LEU A 1 272 ? 14.315 57.001 10.766 1.00 14.49 260 LEU A CA 1
ATOM 2160 C C . LEU A 1 272 ? 14.736 58.007 9.706 1.00 14.83 260 LEU A C 1
ATOM 2161 O O . LEU A 1 272 ? 15.345 57.647 8.689 1.00 15.61 260 LEU A O 1
ATOM 2166 N N . GLU A 1 273 ? 14.387 59.263 9.966 1.00 14.27 261 GLU A N 1
ATOM 2167 C CA A GLU A 1 273 ? 14.738 60.399 9.128 0.70 17.45 261 GLU A CA 1
ATOM 2168 C CA B GLU A 1 273 ? 14.798 60.361 9.110 0.30 14.17 261 GLU A CA 1
ATOM 2169 C C . GLU A 1 273 ? 15.538 61.388 9.961 1.00 12.86 261 GLU A C 1
ATOM 2170 O O . GLU A 1 273 ? 15.507 61.336 11.194 1.00 13.61 261 GLU A O 1
ATOM 2181 N N . PRO A 1 274 ? 16.239 62.320 9.302 1.00 13.16 262 PRO A N 1
ATOM 2182 C CA . PRO A 1 274 ? 17.016 63.285 10.045 1.00 13.94 262 PRO A CA 1
ATOM 2183 C C . PRO A 1 274 ? 16.198 64.023 11.095 1.00 14.43 262 PRO A C 1
ATOM 2184 O O . PRO A 1 274 ? 15.102 64.507 10.820 1.00 15.46 262 PRO A O 1
ATOM 2188 N N . GLY A 1 275 ? 16.724 64.052 12.303 1.00 14.67 263 GLY A N 1
ATOM 2189 C CA . GLY A 1 275 ? 16.072 64.675 13.436 1.00 16.66 263 GLY A CA 1
ATOM 2190 C C . GLY A 1 275 ? 15.290 63.727 14.318 1.00 17.56 263 GLY A C 1
ATOM 2191 O O . GLY A 1 275 ? 14.969 64.092 15.434 1.00 19.65 263 GLY A O 1
ATOM 2192 N N . ASP A 1 276 ? 14.968 62.523 13.820 1.00 15.05 264 ASP A N 1
ATOM 2193 C CA . ASP A 1 276 ? 14.158 61.563 14.601 1.00 15.02 264 ASP A CA 1
ATOM 2194 C C . ASP A 1 276 ? 14.890 61.029 15.831 1.00 14.60 264 ASP A C 1
ATOM 2195 O O . ASP A 1 276 ? 14.283 60.709 16.831 1.00 12.51 264 ASP A O 1
ATOM 2200 N N . HIS A 1 277 ? 16.211 60.889 15.740 1.00 12.41 265 HIS A N 1
ATOM 2201 C CA . HIS A 1 277 ? 16.972 60.287 16.803 1.00 12.57 265 HIS A CA 1
ATOM 2202 C C . HIS A 1 277 ? 18.428 60.686 16.579 1.00 13.55 265 HIS A C 1
ATOM 2203 O O . HIS A 1 277 ? 18.801 61.057 15.472 1.00 16.79 265 HIS A O 1
ATOM 2210 N N . GLY A 1 278 ? 19.221 60.629 17.629 1.00 12.85 266 GLY A N 1
ATOM 2211 C CA . GLY A 1 278 ? 20.629 61.022 17.532 1.00 12.22 266 GLY A CA 1
ATOM 2212 C C . GLY A 1 278 ? 21.277 60.950 18.900 1.00 13.06 266 GLY A C 1
ATOM 2213 O O . GLY A 1 278 ? 20.626 60.610 19.889 1.00 12.76 266 GLY A O 1
ATOM 2214 N N . THR A 1 279 ? 22.572 61.266 18.940 1.00 12.57 267 THR A N 1
ATOM 2215 C CA . THR A 1 279 ? 23.385 61.179 20.126 1.00 12.34 267 THR A CA 1
ATOM 2216 C C . THR A 1 279 ? 24.639 62.023 19.884 1.00 13.55 267 THR A C 1
ATOM 2217 O O . THR A 1 279 ? 25.129 62.095 18.771 1.00 15.82 267 THR A O 1
ATOM 2221 N N . THR A 1 280 ? 25.109 62.687 20.925 1.00 12.67 268 THR A N 1
ATOM 2222 C CA . THR A 1 280 ? 26.315 63.509 20.833 1.00 11.76 268 THR A CA 1
ATOM 2223 C C . THR A 1 280 ? 27.545 62.614 20.627 1.00 12.61 268 THR A C 1
ATOM 2224 O O . THR A 1 280 ? 28.323 62.795 19.686 1.00 12.57 268 THR A O 1
ATOM 2228 N N . PHE A 1 281 ? 27.715 61.659 21.517 1.00 11.16 269 PHE A N 1
ATOM 2229 C CA . PHE A 1 281 ? 28.919 60.867 21.540 1.00 9.49 269 PHE A CA 1
ATOM 2230 C C . PHE A 1 281 ? 28.876 59.685 20.587 1.00 10.52 269 PHE A C 1
ATOM 2231 O O . PHE A 1 281 ? 29.911 59.152 20.224 1.00 10.21 269 PHE A O 1
ATOM 2239 N N . GLY A 1 282 ? 27.686 59.189 20.254 1.00 10.15 270 GLY A N 1
ATOM 2240 C CA . GLY A 1 282 ? 27.606 57.980 19.476 1.00 11.86 270 GLY A CA 1
ATOM 2241 C C . GLY A 1 282 ? 28.246 58.092 18.107 1.00 11.89 270 GLY A C 1
ATOM 2242 O O . GLY A 1 282 ? 28.062 59.081 17.395 1.00 14.33 270 GLY A O 1
ATOM 2243 N N . GLY A 1 283 ? 29.084 57.126 17.769 1.00 8.87 271 GLY A N 1
ATOM 2244 C CA . GLY A 1 283 ? 29.742 57.162 16.457 1.00 8.98 271 GLY A CA 1
ATOM 2245 C C . GLY A 1 283 ? 31.075 57.908 16.440 1.00 10.57 271 GLY A C 1
ATOM 2246 O O . GLY A 1 283 ? 31.639 58.151 15.399 1.00 11.09 271 GLY A O 1
ATOM 2247 N N . ASN A 1 284 ? 31.556 58.283 17.601 1.00 8.30 272 ASN A N 1
ATOM 2248 C CA . ASN A 1 284 ? 32.824 59.043 17.707 1.00 9.07 272 ASN A CA 1
ATOM 2249 C C . ASN A 1 284 ? 33.982 58.210 17.195 1.00 10.70 272 ASN A C 1
ATOM 2250 O O . ASN A 1 284 ? 33.950 56.977 17.248 1.00 11.38 272 ASN A O 1
ATOM 2255 N N . PRO A 1 285 ? 35.015 58.880 16.636 1.00 10.04 273 PRO A N 1
ATOM 2256 C CA . PRO A 1 285 ? 36.137 58.135 16.021 1.00 10.29 273 PRO A CA 1
ATOM 2257 C C . PRO A 1 285 ? 36.924 57.233 16.953 1.00 9.39 273 PRO A C 1
ATOM 2258 O O . PRO A 1 285 ? 37.416 56.191 16.535 1.00 9.80 273 PRO A O 1
ATOM 2262 N N . LEU A 1 286 ? 37.040 57.602 18.227 1.00 9.72 274 LEU A N 1
ATOM 2263 C CA . LEU A 1 286 ? 37.803 56.787 19.163 1.00 10.95 274 LEU A CA 1
ATOM 2264 C C . LEU A 1 286 ? 37.112 55.436 19.437 1.00 9.71 274 LEU A C 1
ATOM 2265 O O . LEU A 1 286 ? 37.708 54.370 19.267 1.00 9.96 274 LEU A O 1
ATOM 2270 N N . ALA A 1 287 ? 35.834 55.481 19.803 1.00 8.87 275 ALA A N 1
ATOM 2271 C CA . ALA A 1 287 ? 35.072 54.276 20.051 1.00 9.64 275 ALA A CA 1
ATOM 2272 C C . ALA A 1 287 ? 34.945 53.437 18.793 1.00 8.07 275 ALA A C 1
ATOM 2273 O O . ALA A 1 287 ? 35.085 52.206 18.830 1.00 9.94 275 ALA A O 1
ATOM 2275 N N . CYS A 1 288 ? 34.641 54.074 17.667 1.00 9.05 276 CYS A N 1
ATOM 2276 C CA . CYS A 1 288 ? 34.517 53.295 16.430 1.00 8.41 276 CYS A CA 1
ATOM 2277 C C . CYS A 1 288 ? 35.858 52.655 16.003 1.00 9.22 276 CYS A C 1
ATOM 2278 O O . CYS A 1 288 ? 35.876 51.597 15.405 1.00 9.90 276 CYS A O 1
ATOM 2281 N N . ARG A 1 289 ? 36.973 53.334 16.259 1.00 8.22 277 ARG A N 1
ATOM 2282 C CA . ARG A 1 289 ? 38.295 52.746 15.958 1.00 8.00 277 ARG A CA 1
ATOM 2283 C C . ARG A 1 289 ? 38.497 51.451 16.767 1.00 10.44 277 ARG A C 1
ATOM 2284 O O . ARG A 1 289 ? 39.013 50.435 16.270 1.00 9.31 277 ARG A O 1
ATOM 2292 N N . ALA A 1 290 ? 38.080 51.494 18.033 1.00 9.66 278 ALA A N 1
ATOM 2293 C CA . ALA A 1 290 ? 38.141 50.312 18.877 1.00 9.49 278 ALA A CA 1
ATOM 2294 C C . ALA A 1 290 ? 37.279 49.196 18.270 1.00 10.54 278 ALA A C 1
ATOM 2295 O O . ALA A 1 290 ? 37.737 48.066 18.120 1.00 9.87 278 ALA A O 1
ATOM 2297 N N . GLY A 1 291 ? 36.048 49.527 17.888 1.00 9.26 279 GLY A N 1
ATOM 2298 C CA . GLY A 1 291 ? 35.182 48.545 17.263 1.00 8.99 279 GLY A CA 1
ATOM 2299 C C . GLY A 1 291 ? 35.742 47.970 15.954 1.00 9.56 279 GLY A C 1
ATOM 2300 O O . GLY A 1 291 ? 35.634 46.779 15.721 1.00 9.44 279 GLY A O 1
ATOM 2301 N N . VAL A 1 292 ? 36.375 48.793 15.111 1.00 9.36 280 VAL A N 1
ATOM 2302 C CA . VAL A 1 292 ? 37.014 48.302 13.879 1.00 10.29 280 VAL A CA 1
ATOM 2303 C C . VAL A 1 292 ? 38.068 47.269 14.239 1.00 10.55 280 VAL A C 1
ATOM 2304 O O . VAL A 1 292 ? 38.136 46.193 13.649 1.00 10.59 280 VAL A O 1
ATOM 2308 N N . THR A 1 293 ? 38.876 47.586 15.258 1.00 10.03 281 THR A N 1
ATOM 2309 C CA . THR A 1 293 ? 39.977 46.716 15.648 1.00 10.55 281 THR A CA 1
ATOM 2310 C C . THR A 1 293 ? 39.443 45.370 16.148 1.00 10.93 281 THR A C 1
ATOM 2311 O O . THR A 1 293 ? 39.926 44.307 15.752 1.00 10.89 281 THR A O 1
ATOM 2315 N N . VAL A 1 294 ? 38.399 45.435 16.968 1.00 9.51 282 VAL A N 1
ATOM 2316 C CA . VAL A 1 294 ? 37.749 44.248 17.509 1.00 11.04 282 VAL A CA 1
ATOM 2317 C C . VAL A 1 294 ? 37.153 43.371 16.396 1.00 11.83 282 VAL A C 1
ATOM 2318 O O . VAL A 1 294 ? 37.411 42.172 16.354 1.00 10.93 282 VAL A O 1
ATOM 2322 N N . ILE A 1 295 ? 36.357 43.960 15.510 1.00 11.36 283 ILE A N 1
ATOM 2323 C CA . ILE A 1 295 ? 35.680 43.157 14.491 1.00 11.27 283 ILE A CA 1
ATOM 2324 C C . ILE A 1 295 ? 36.695 42.553 13.526 1.00 12.31 283 ILE A C 1
ATOM 2325 O O . ILE A 1 295 ? 36.535 41.411 13.121 1.00 12.42 283 ILE A O 1
ATOM 2330 N N . LYS A 1 296 ? 37.791 43.271 13.261 1.00 10.70 284 LYS A N 1
ATOM 2331 C CA . LYS A 1 296 ? 38.837 42.740 12.388 1.00 12.02 284 LYS A CA 1
ATOM 2332 C C . LYS A 1 296 ? 39.499 41.540 13.054 1.00 12.25 284 LYS A C 1
ATOM 2333 O O . LYS A 1 296 ? 39.803 40.541 12.380 1.00 13.73 284 LYS A O 1
ATOM 2339 N N . GLU A 1 297 ? 39.705 41.610 14.368 1.00 10.78 285 GLU A N 1
ATOM 2340 C CA . GLU A 1 297 ? 40.320 40.489 15.087 1.00 11.84 285 GLU A CA 1
ATOM 2341 C C . GLU A 1 297 ? 39.402 39.261 15.121 1.00 12.32 285 GLU A C 1
ATOM 2342 O O . GLU A 1 297 ? 39.849 38.137 14.869 1.00 14.23 285 GLU A O 1
ATOM 2348 N N . LEU A 1 298 ? 38.115 39.475 15.390 1.00 9.51 286 LEU A N 1
ATOM 2349 C CA . LEU A 1 298 ? 37.190 38.376 15.532 1.00 11.19 286 LEU A CA 1
ATOM 2350 C C . LEU A 1 298 ? 36.936 37.680 14.211 1.00 12.16 286 LEU A C 1
ATOM 2351 O O . LEU A 1 298 ? 36.600 36.498 14.203 1.00 13.00 286 LEU A O 1
ATOM 2356 N N . THR A 1 299 ? 37.030 38.419 13.112 1.00 10.92 287 THR A N 1
ATOM 2357 C CA . THR A 1 299 ? 36.732 37.860 11.792 1.00 13.28 287 THR A CA 1
ATOM 2358 C C . THR A 1 299 ? 37.962 37.327 11.060 1.00 14.16 287 THR A C 1
ATOM 2359 O O . THR A 1 299 ? 37.855 36.941 9.894 1.00 15.95 287 THR A O 1
ATOM 2363 N N . LYS A 1 300 ? 39.116 37.320 11.711 1.00 13.78 288 LYS A N 1
ATOM 2364 C CA . LYS A 1 300 ? 40.333 36.723 11.144 1.00 16.14 288 LYS A CA 1
ATOM 2365 C C . LYS A 1 300 ? 40.061 35.264 10.912 1.00 14.18 288 LYS A C 1
ATOM 2366 O O . LYS A 1 300 ? 39.367 34.643 11.699 1.00 11.75 288 LYS A O 1
ATOM 2372 N N . GLU A 1 301 ? 40.593 34.710 9.823 1.00 13.71 289 GLU A N 1
ATOM 2373 C CA A GLU A 1 301 ? 40.456 33.280 9.549 0.50 14.81 289 GLU A CA 1
ATOM 2374 C CA B GLU A 1 301 ? 40.416 33.288 9.556 0.50 15.41 289 GLU A CA 1
ATOM 2375 C C . GLU A 1 301 ? 40.745 32.436 10.793 1.00 15.48 289 GLU A C 1
ATOM 2376 O O . GLU A 1 301 ? 41.812 32.539 11.378 1.00 14.88 289 GLU A O 1
ATOM 2387 N N . GLY A 1 302 ? 39.797 31.587 11.177 1.00 14.00 290 GLY A N 1
ATOM 2388 C CA . GLY A 1 302 ? 40.000 30.637 12.233 1.00 14.37 290 GLY A CA 1
ATOM 2389 C C . GLY A 1 302 ? 39.687 31.097 13.625 1.00 13.93 290 GLY A C 1
ATOM 2390 O O . GLY A 1 302 ? 39.558 30.256 14.513 1.00 14.57 290 GLY A O 1
ATOM 2391 N N . PHE A 1 303 ? 39.521 32.411 13.850 1.00 12.87 291 PHE A N 1
ATOM 2392 C CA . PHE A 1 303 ? 39.357 32.920 15.223 1.00 12.89 291 PHE A CA 1
ATOM 2393 C C . PHE A 1 303 ? 38.080 32.378 15.856 1.00 13.22 291 PHE A C 1
ATOM 2394 O O . PHE A 1 303 ? 38.090 31.836 16.940 1.00 11.33 291 PHE A O 1
ATOM 2402 N N . LEU A 1 304 ? 36.959 32.586 15.213 1.00 10.20 292 LEU A N 1
ATOM 2403 C CA . LEU A 1 304 ? 35.698 32.113 15.775 1.00 11.94 292 LEU A CA 1
ATOM 2404 C C . LEU A 1 304 ? 35.560 30.601 15.872 1.00 12.80 292 LEU A C 1
ATOM 2405 O O . LEU A 1 304 ? 34.973 30.066 16.825 1.00 11.66 292 LEU A O 1
ATOM 2410 N N . GLU A 1 305 ? 36.142 29.900 14.901 1.00 12.44 293 GLU A N 1
ATOM 2411 C CA . GLU A 1 305 ? 36.196 28.445 14.974 1.00 15.12 293 GLU A CA 1
ATOM 2412 C C . GLU A 1 305 ? 36.943 28.002 16.226 1.00 13.03 293 GLU A C 1
ATOM 2413 O O . GLU A 1 305 ? 36.519 27.055 16.885 1.00 14.10 293 GLU A O 1
ATOM 2419 N N . GLU A 1 306 ? 38.005 28.714 16.605 1.00 13.25 294 GLU A N 1
ATOM 2420 C CA . GLU A 1 306 ? 38.720 28.368 17.828 1.00 13.55 294 GLU A CA 1
ATOM 2421 C C . GLU A 1 306 ? 37.911 28.741 19.096 1.00 11.17 294 GLU A C 1
ATOM 2422 O O . GLU A 1 306 ? 37.938 28.037 20.117 1.00 11.82 294 GLU A O 1
ATOM 2428 N N . VAL A 1 307 ? 37.121 29.820 19.033 1.00 10.78 295 VAL A N 1
ATOM 2429 C CA . VAL A 1 307 ? 36.205 30.107 20.117 1.00 9.78 295 VAL A CA 1
ATOM 2430 C C . VAL A 1 307 ? 35.224 28.968 20.319 1.00 11.44 295 VAL A C 1
ATOM 2431 O O . VAL A 1 307 ? 34.947 28.560 21.454 1.00 10.12 295 VAL A O 1
ATOM 2435 N N . GLU A 1 308 ? 34.684 28.465 19.225 1.00 11.30 296 GLU A N 1
ATOM 2436 C CA . GLU A 1 308 ? 33.769 27.339 19.318 1.00 13.61 296 GLU A CA 1
ATOM 2437 C C . GLU A 1 308 ? 34.454 26.110 19.970 1.00 11.57 296 GLU A C 1
ATOM 2438 O O . GLU A 1 308 ? 33.884 25.442 20.843 1.00 11.63 296 GLU A O 1
ATOM 2444 N N . GLU A 1 309 ? 35.671 25.790 19.546 1.00 12.30 297 GLU A N 1
ATOM 2445 C CA . GLU A 1 309 ? 36.401 24.664 20.152 1.00 13.17 297 GLU A CA 1
ATOM 2446 C C . GLU A 1 309 ? 36.604 24.869 21.659 1.00 11.67 297 GLU A C 1
ATOM 2447 O O . GLU A 1 309 ? 36.397 23.938 22.457 1.00 13.74 297 GLU A O 1
ATOM 2453 N N . LYS A 1 310 ? 36.995 26.089 22.047 1.00 10.75 298 LYS A N 1
ATOM 2454 C CA . LYS A 1 310 ? 37.192 26.416 23.463 1.00 10.32 298 LYS A CA 1
ATOM 2455 C C . LYS A 1 310 ? 35.883 26.333 24.259 1.00 10.11 298 LYS A C 1
ATOM 2456 O O . LYS A 1 310 ? 35.862 25.859 25.408 1.00 12.07 298 LYS A O 1
ATOM 2462 N N . GLY A 1 311 ? 34.803 26.844 23.681 1.00 10.74 299 GLY A N 1
ATOM 2463 C CA . GLY A 1 311 ? 33.462 26.678 24.239 1.00 11.36 299 GLY A CA 1
ATOM 2464 C C . GLY A 1 311 ? 33.109 25.200 24.451 1.00 10.70 299 GLY A C 1
ATOM 2465 O O . GLY A 1 311 ? 32.595 24.815 25.502 1.00 12.81 299 GLY A O 1
ATOM 2466 N N . ASN A 1 312 ? 33.407 24.359 23.468 1.00 12.36 300 ASN A N 1
ATOM 2467 C CA . ASN A 1 312 ? 33.102 22.938 23.585 1.00 12.81 300 ASN A CA 1
ATOM 2468 C C . ASN A 1 312 ? 33.918 22.287 24.716 1.00 13.41 300 ASN A C 1
ATOM 2469 O O . ASN A 1 312 ? 33.405 21.472 25.481 1.00 13.39 300 ASN A O 1
ATOM 2474 N N . TYR A 1 313 ? 35.185 22.664 24.803 1.00 13.42 301 TYR A N 1
ATOM 2475 C CA A TYR A 1 313 ? 36.071 22.148 25.822 0.50 12.91 301 TYR A CA 1
ATOM 2476 C CA B TYR A 1 313 ? 36.136 22.195 25.831 0.50 13.15 301 TYR A CA 1
ATOM 2477 C C . TYR A 1 313 ? 35.629 22.580 27.233 1.00 13.18 301 TYR A C 1
ATOM 2478 O O . TYR A 1 313 ? 35.577 21.763 28.143 1.00 12.71 301 TYR A O 1
ATOM 2495 N N . LEU A 1 314 ? 35.288 23.852 27.404 1.00 12.71 302 LEU A N 1
ATOM 2496 C CA . LEU A 1 314 ? 34.813 24.350 28.687 1.00 12.17 302 LEU A CA 1
ATOM 2497 C C . LEU A 1 314 ? 33.499 23.646 29.069 1.00 13.27 302 LEU A C 1
ATOM 2498 O O . LEU A 1 314 ? 33.314 23.239 30.224 1.00 12.40 302 LEU A O 1
ATOM 2511 N N . LYS A 1 316 ? 32.359 20.648 28.098 1.00 15.76 304 LYS A N 1
ATOM 2512 C CA . LYS A 1 316 ? 32.694 19.283 28.494 1.00 16.08 304 LYS A CA 1
ATOM 2513 C C . LYS A 1 316 ? 33.171 19.207 29.960 1.00 15.68 304 LYS A C 1
ATOM 2514 O O . LYS A 1 316 ? 32.684 18.374 30.716 1.00 16.60 304 LYS A O 1
ATOM 2517 N N . LYS A 1 317 ? 34.099 20.073 30.363 1.00 13.82 305 LYS A N 1
ATOM 2518 C CA A LYS A 1 317 ? 34.600 20.064 31.735 0.50 14.50 305 LYS A CA 1
ATOM 2519 C CA B LYS A 1 317 ? 34.604 20.076 31.733 0.50 14.26 305 LYS A CA 1
ATOM 2520 C C . LYS A 1 317 ? 33.492 20.390 32.730 1.00 12.94 305 LYS A C 1
ATOM 2521 O O . LYS A 1 317 ? 33.418 19.793 33.813 1.00 13.95 305 LYS A O 1
ATOM 2532 N N . LEU A 1 318 ? 32.641 21.357 32.395 1.00 12.40 306 LEU A N 1
ATOM 2533 C CA . LEU A 1 318 ? 31.574 21.739 33.313 1.00 13.34 306 LEU A CA 1
ATOM 2534 C C . LEU A 1 318 ? 30.475 20.697 33.399 1.00 12.97 306 LEU A C 1
ATOM 2535 O O . LEU A 1 318 ? 29.906 20.488 34.459 1.00 14.51 306 LEU A O 1
ATOM 2540 N N . GLN A 1 319 ? 30.196 20.015 32.295 1.00 15.32 307 GLN A N 1
ATOM 2541 C CA . GLN A 1 319 ? 29.258 18.897 32.314 1.00 16.74 307 GLN A CA 1
ATOM 2542 C C . GLN A 1 319 ? 29.784 17.746 33.164 1.00 16.27 307 GLN A C 1
ATOM 2543 O O . GLN A 1 319 ? 29.037 17.161 33.945 1.00 17.84 307 GLN A O 1
ATOM 2549 N N . GLU A 1 320 ? 31.077 17.451 33.072 1.00 16.15 308 GLU A N 1
ATOM 2550 C CA . GLU A 1 320 ? 31.688 16.455 33.957 1.00 18.60 308 GLU A CA 1
ATOM 2551 C C . GLU A 1 320 ? 31.532 16.863 35.415 1.00 17.54 308 GLU A C 1
ATOM 2552 O O . GLU A 1 320 ? 31.188 16.036 36.267 1.00 17.59 308 GLU A O 1
ATOM 2566 N N . LYS A 1 322 ? 29.222 18.788 36.615 1.00 18.33 310 LYS A N 1
ATOM 2567 C CA . LYS A 1 322 ? 27.808 18.714 36.964 1.00 19.46 310 LYS A CA 1
ATOM 2568 C C . LYS A 1 322 ? 27.436 17.289 37.384 1.00 20.32 310 LYS A C 1
ATOM 2569 O O . LYS A 1 322 ? 26.707 17.089 38.355 1.00 20.65 310 LYS A O 1
ATOM 2575 N N . GLU A 1 323 ? 27.961 16.305 36.671 1.00 21.60 311 GLU A N 1
ATOM 2576 C CA . GLU A 1 323 ? 27.670 14.914 36.996 1.00 22.99 311 GLU A CA 1
ATOM 2577 C C . GLU A 1 323 ? 28.236 14.549 38.354 1.00 22.44 311 GLU A C 1
ATOM 2578 O O . GLU A 1 323 ? 27.589 13.865 39.147 1.00 24.45 311 GLU A O 1
ATOM 2581 N N . GLU A 1 324 ? 29.436 15.033 38.627 1.00 22.34 312 GLU A N 1
ATOM 2582 C CA . GLU A 1 324 ? 30.168 14.673 39.814 1.00 21.62 312 GLU A CA 1
ATOM 2583 C C . GLU A 1 324 ? 29.680 15.395 41.074 1.00 22.63 312 GLU A C 1
ATOM 2584 O O . GLU A 1 324 ? 29.706 14.812 42.145 1.00 21.63 312 GLU A O 1
ATOM 2587 N N . TYR A 1 325 ? 29.227 16.642 40.951 1.00 19.57 313 TYR A N 1
ATOM 2588 C CA . TYR A 1 325 ? 28.904 17.471 42.122 1.00 19.50 313 TYR A CA 1
ATOM 2589 C C . TYR A 1 325 ? 27.403 17.599 42.281 1.00 19.61 313 TYR A C 1
ATOM 2590 O O . TYR A 1 325 ? 26.742 18.239 41.463 1.00 17.01 313 TYR A O 1
ATOM 2599 N N . ASP A 1 326 ? 26.864 16.998 43.344 1.00 17.54 314 ASP A N 1
ATOM 2600 C CA . ASP A 1 326 ? 25.424 17.054 43.582 1.00 19.07 314 ASP A CA 1
ATOM 2601 C C . ASP A 1 326 ? 24.896 18.486 43.770 1.00 17.23 314 ASP A C 1
ATOM 2602 O O . ASP A 1 326 ? 23.740 18.745 43.470 1.00 18.45 314 ASP A O 1
ATOM 2607 N N . VAL A 1 327 ? 25.742 19.410 44.225 1.00 15.94 315 VAL A N 1
ATOM 2608 C CA . VAL A 1 327 ? 25.302 20.808 44.398 1.00 15.79 315 VAL A CA 1
ATOM 2609 C C . VAL A 1 327 ? 25.121 21.557 43.067 1.00 14.64 315 VAL A C 1
ATOM 2610 O O . VAL A 1 327 ? 24.493 22.625 43.043 1.00 14.70 315 VAL A O 1
ATOM 2614 N N . VAL A 1 328 ? 25.646 20.993 41.980 1.00 14.09 316 VAL A N 1
ATOM 2615 C CA . VAL A 1 328 ? 25.490 21.582 40.655 1.00 13.60 316 VAL A CA 1
ATOM 2616 C C . VAL A 1 328 ? 24.260 21.007 39.978 1.00 14.81 316 VAL A C 1
ATOM 2617 O O . VAL A 1 328 ? 24.244 19.847 39.624 1.00 13.08 316 VAL A O 1
ATOM 2621 N N . ALA A 1 329 ? 23.230 21.839 39.815 1.00 14.12 317 ALA A N 1
ATOM 2622 C CA . ALA A 1 329 ? 21.941 21.400 39.265 1.00 15.12 317 ALA A CA 1
ATOM 2623 C C . ALA A 1 329 ? 21.914 21.406 37.729 1.00 15.98 317 ALA A C 1
ATOM 2624 O O . ALA A 1 329 ? 21.259 20.565 37.093 1.00 15.47 317 ALA A O 1
ATOM 2626 N N . ASP A 1 330 ? 22.585 22.373 37.118 1.00 13.81 318 ASP A N 1
ATOM 2627 C CA . ASP A 1 330 ? 22.564 22.460 35.668 1.00 12.76 318 ASP A CA 1
ATOM 2628 C C . ASP A 1 330 ? 23.707 23.313 35.147 1.00 13.01 318 ASP A C 1
ATOM 2629 O O . ASP A 1 330 ? 24.226 24.159 35.851 1.00 12.34 318 ASP A O 1
ATOM 2634 N N . VAL A 1 331 ? 24.112 23.029 33.910 1.00 13.26 319 VAL A N 1
ATOM 2635 C CA A VAL A 1 331 ? 25.080 23.858 33.182 0.60 11.87 319 VAL A CA 1
ATOM 2636 C CA B VAL A 1 331 ? 25.053 23.885 33.208 0.40 13.24 319 VAL A CA 1
ATOM 2637 C C . VAL A 1 331 ? 24.496 24.070 31.802 1.00 14.11 319 VAL A C 1
ATOM 2638 O O . VAL A 1 331 ? 24.048 23.113 31.160 1.00 15.69 319 VAL A O 1
ATOM 2645 N N . ARG A 1 332 ? 24.470 25.311 31.345 1.00 15.21 320 ARG A N 1
ATOM 2646 C CA . ARG A 1 332 ? 23.909 25.579 30.040 1.00 16.66 320 ARG A CA 1
ATOM 2647 C C . ARG A 1 332 ? 24.538 26.796 29.390 1.00 12.89 320 ARG A C 1
ATOM 2648 O O . ARG A 1 332 ? 25.237 27.566 30.037 1.00 13.38 320 ARG A O 1
ATOM 2656 N N . GLY A 1 333 ? 24.323 26.935 28.093 1.00 12.59 321 GLY A N 1
ATOM 2657 C CA . GLY A 1 333 ? 24.910 28.046 27.358 1.00 12.67 321 GLY A CA 1
ATOM 2658 C C . GLY A 1 333 ? 25.345 27.654 25.966 1.00 13.16 321 GLY A C 1
ATOM 2659 O O . GLY A 1 333 ? 24.920 26.634 25.431 1.00 13.04 321 GLY A O 1
ATOM 2668 N N . GLY A 1 335 ? 28.953 28.478 23.216 1.00 10.61 323 GLY A N 1
ATOM 2669 C CA . GLY A 1 335 ? 30.273 29.118 23.109 1.00 11.38 323 GLY A CA 1
ATOM 2670 C C . GLY A 1 335 ? 30.843 29.398 24.478 1.00 10.51 323 GLY A C 1
ATOM 2671 O O . GLY A 1 335 ? 30.839 28.512 25.337 1.00 10.83 323 GLY A O 1
ATOM 2672 N N . LEU A 1 336 ? 31.356 30.624 24.676 1.00 9.82 324 LEU A N 1
ATOM 2673 C CA . LEU A 1 336 ? 31.908 31.039 25.967 1.00 9.11 324 LEU A CA 1
ATOM 2674 C C . LEU A 1 336 ? 30.925 31.913 26.753 1.00 10.07 324 LEU A C 1
ATOM 2675 O O . LEU A 1 336 ? 31.314 32.801 27.478 1.00 10.55 324 LEU A O 1
ATOM 2688 N N . ILE A 1 338 ? 28.311 30.813 29.493 1.00 10.59 326 ILE A N 1
ATOM 2689 C CA . ILE A 1 338 ? 27.903 29.599 30.175 1.00 12.40 326 ILE A CA 1
ATOM 2690 C C . ILE A 1 338 ? 27.444 29.949 31.587 1.00 12.39 326 ILE A C 1
ATOM 2691 O O . ILE A 1 338 ? 28.053 30.770 32.263 1.00 13.44 326 ILE A O 1
ATOM 2696 N N . GLY A 1 339 ? 26.293 29.381 31.948 1.00 11.57 327 GLY A N 1
ATOM 2697 C CA . GLY A 1 339 ? 25.763 29.505 33.312 1.00 11.63 327 GLY A CA 1
ATOM 2698 C C . GLY A 1 339 ? 25.792 28.166 34.027 1.00 11.08 327 GLY A C 1
ATOM 2699 O O . GLY A 1 339 ? 25.531 27.104 33.429 1.00 12.57 327 GLY A O 1
ATOM 2700 N N . ILE A 1 340 ? 26.111 28.225 35.317 1.00 11.04 328 ILE A N 1
ATOM 2701 C CA . ILE A 1 340 ? 26.180 27.092 36.190 1.00 11.85 328 ILE A CA 1
ATOM 2702 C C . ILE A 1 340 ? 25.165 27.383 37.300 1.00 11.57 328 ILE A C 1
ATOM 2703 O O . ILE A 1 340 ? 25.310 28.354 38.040 1.00 11.80 328 ILE A O 1
ATOM 2708 N N . GLN A 1 341 ? 24.138 26.527 37.392 1.00 12.19 329 GLN A N 1
ATOM 2709 C CA A GLN A 1 341 ? 23.082 26.652 38.398 0.60 12.45 329 GLN A CA 1
ATOM 2710 C CA B GLN A 1 341 ? 23.083 26.655 38.405 0.40 12.60 329 GLN A CA 1
ATOM 2711 C C . GLN A 1 341 ? 23.328 25.704 39.558 1.00 12.66 329 GLN A C 1
ATOM 2712 O O . GLN A 1 341 ? 23.654 24.542 39.350 1.00 12.61 329 GLN A O 1
ATOM 2723 N N . PHE A 1 342 ? 23.141 26.206 40.782 1.00 10.78 330 PHE A N 1
ATOM 2724 C CA . PHE A 1 342 ? 23.329 25.403 41.974 1.00 13.24 330 PHE A CA 1
ATOM 2725 C C . PHE A 1 342 ? 21.984 24.998 42.554 1.00 14.29 330 PHE A C 1
ATOM 2726 O O . PHE A 1 342 ? 20.992 25.695 42.376 1.00 13.45 330 PHE A O 1
ATOM 2734 N N . ARG A 1 343 ? 21.986 23.881 43.262 1.00 14.63 331 ARG A N 1
ATOM 2735 C CA . ARG A 1 343 ? 20.828 23.488 44.073 1.00 17.09 331 ARG A CA 1
ATOM 2736 C C . ARG A 1 343 ? 20.489 24.595 45.053 1.00 15.96 331 ARG A C 1
ATOM 2737 O O . ARG A 1 343 ? 21.359 25.349 45.469 1.00 13.07 331 ARG A O 1
ATOM 2741 N N . GLU A 1 344 ? 19.215 24.661 45.422 1.00 17.27 332 GLU A N 1
ATOM 2742 C CA . GLU A 1 344 ? 18.646 25.772 46.188 1.00 20.44 332 GLU A CA 1
ATOM 2743 C C . GLU A 1 344 ? 19.348 26.030 47.530 1.00 19.47 332 GLU A C 1
ATOM 2744 O O . GLU A 1 344 ? 19.423 27.155 47.991 1.00 23.92 332 GLU A O 1
ATOM 2750 N N . GLU A 1 345 ? 19.835 24.968 48.140 1.00 18.38 333 GLU A N 1
ATOM 2751 C CA A GLU A 1 345 ? 20.526 25.034 49.443 0.50 20.26 333 GLU A CA 1
ATOM 2752 C CA B GLU A 1 345 ? 20.540 25.007 49.433 0.50 21.17 333 GLU A CA 1
ATOM 2753 C C . GLU A 1 345 ? 21.852 25.785 49.382 1.00 21.34 333 GLU A C 1
ATOM 2754 O O . GLU A 1 345 ? 22.379 26.174 50.420 1.00 23.32 333 GLU A O 1
ATOM 2765 N N . VAL A 1 346 ? 22.389 25.972 48.179 1.00 16.73 334 VAL A N 1
ATOM 2766 C CA . VAL A 1 346 ? 23.669 26.647 48.000 1.00 18.41 334 VAL A CA 1
ATOM 2767 C C . VAL A 1 346 ? 23.403 27.991 47.357 1.00 17.28 334 VAL A C 1
ATOM 2768 O O . VAL A 1 346 ? 22.717 28.057 46.347 1.00 19.54 334 VAL A O 1
ATOM 2772 N N . SER A 1 347 ? 23.939 29.060 47.942 1.00 15.37 335 SER A N 1
ATOM 2773 C CA . SER A 1 347 ? 23.821 30.394 47.373 1.00 16.98 335 SER A CA 1
ATOM 2774 C C . SER A 1 347 ? 24.822 30.655 46.262 1.00 15.12 335 SER A C 1
ATOM 2775 O O . SER A 1 347 ? 26.028 30.529 46.480 1.00 14.00 335 SER A O 1
ATOM 2778 N N . ASN A 1 348 ? 24.315 31.044 45.094 1.00 13.12 336 ASN A N 1
ATOM 2779 C CA . ASN A 1 348 ? 25.153 31.503 43.980 1.00 11.71 336 ASN A CA 1
ATOM 2780 C C . ASN A 1 348 ? 26.092 32.624 44.378 1.00 12.18 336 ASN A C 1
ATOM 2781 O O . ASN A 1 348 ? 27.269 32.631 43.979 1.00 13.29 336 ASN A O 1
ATOM 2786 N N . ARG A 1 349 ? 25.583 33.536 45.207 1.00 13.79 337 ARG A N 1
ATOM 2787 C CA . ARG A 1 349 ? 26.376 34.677 45.687 1.00 14.56 337 ARG A CA 1
ATOM 2788 C C . ARG A 1 349 ? 27.505 34.227 46.609 1.00 14.29 337 ARG A C 1
ATOM 2789 O O . ARG A 1 349 ? 28.608 34.753 46.528 1.00 14.23 337 ARG A O 1
ATOM 2797 N N . GLU A 1 350 ? 27.250 33.247 47.471 1.00 13.63 338 GLU A N 1
ATOM 2798 C CA A GLU A 1 350 ? 28.305 32.695 48.317 0.50 16.88 338 GLU A CA 1
ATOM 2799 C CA B GLU A 1 350 ? 28.308 32.693 48.320 0.50 16.17 338 GLU A CA 1
ATOM 2800 C C . GLU A 1 350 ? 29.355 31.969 47.470 1.00 15.30 338 GLU A C 1
ATOM 2801 O O . GLU A 1 350 ? 30.562 32.113 47.708 1.00 14.07 338 GLU A O 1
ATOM 2812 N N . VAL A 1 351 ? 28.907 31.213 46.469 1.00 12.04 339 VAL A N 1
ATOM 2813 C CA . VAL A 1 351 ? 29.850 30.554 45.569 1.00 12.35 339 VAL A CA 1
ATOM 2814 C C . VAL A 1 351 ? 30.736 31.635 44.911 1.00 10.20 339 VAL A C 1
ATOM 2815 O O . VAL A 1 351 ? 31.951 31.499 44.873 1.00 10.14 339 VAL A O 1
ATOM 2819 N N . ALA A 1 352 ? 30.125 32.694 44.385 1.00 11.20 340 ALA A N 1
ATOM 2820 C CA . ALA A 1 352 ? 30.886 33.764 43.745 1.00 11.60 340 ALA A CA 1
ATOM 2821 C C . ALA A 1 352 ? 31.876 34.427 44.686 1.00 12.82 340 ALA A C 1
ATOM 2822 O O . ALA A 1 352 ? 33.003 34.735 44.285 1.00 12.38 340 ALA A O 1
ATOM 2824 N N . THR A 1 353 ? 31.460 34.662 45.933 1.00 12.62 341 THR A N 1
ATOM 2825 C CA . THR A 1 353 ? 32.339 35.263 46.953 1.00 13.40 341 THR A CA 1
ATOM 2826 C C . THR A 1 353 ? 33.531 34.345 47.244 1.00 12.58 341 THR A C 1
ATOM 2827 O O . THR A 1 353 ? 34.672 34.789 47.246 1.00 14.54 341 THR A O 1
ATOM 2831 N N . LYS A 1 354 ? 33.273 33.065 47.449 1.00 11.11 342 LYS A N 1
ATOM 2832 C CA . LYS A 1 354 ? 34.353 32.095 47.665 1.00 12.27 342 LYS A CA 1
ATOM 2833 C C . LYS A 1 354 ? 35.281 31.938 46.450 1.00 10.31 342 LYS A C 1
ATOM 2834 O O . LYS A 1 354 ? 36.500 31.789 46.622 1.00 10.86 342 LYS A O 1
ATOM 2840 N N . CYS A 1 355 ? 34.740 31.992 45.236 1.00 10.67 343 CYS A N 1
ATOM 2841 C CA . CYS A 1 355 ? 35.581 32.060 44.047 1.00 9.30 343 CYS A CA 1
ATOM 2842 C C . CYS A 1 355 ? 36.530 33.271 44.114 1.00 8.91 343 CYS A C 1
ATOM 2843 O O . CYS A 1 355 ? 37.732 33.133 43.909 1.00 10.35 343 CYS A O 1
ATOM 2846 N N . PHE A 1 356 ? 35.968 34.425 44.436 1.00 9.89 344 PHE A N 1
ATOM 2847 C CA . PHE A 1 356 ? 36.723 35.674 44.578 1.00 10.85 344 PHE A CA 1
ATOM 2848 C C . PHE A 1 356 ? 37.842 35.555 45.604 1.00 12.80 344 PHE A C 1
ATOM 2849 O O . PHE A 1 356 ? 38.980 36.003 45.359 1.00 11.66 344 PHE A O 1
ATOM 2857 N N . GLU A 1 357 ? 37.542 34.944 46.753 1.00 12.52 345 GLU A N 1
ATOM 2858 C CA . GLU A 1 357 ? 38.532 34.696 47.783 1.00 13.90 345 GLU A CA 1
ATOM 2859 C C . GLU A 1 357 ? 39.644 33.775 47.290 1.00 12.35 345 GLU A C 1
ATOM 2860 O O . GLU A 1 357 ? 40.781 33.841 47.780 1.00 14.29 345 GLU A O 1
ATOM 2866 N N . ASN A 1 358 ? 39.342 32.950 46.286 1.00 11.62 346 ASN A N 1
ATOM 2867 C CA . ASN A 1 358 ? 40.336 32.080 45.671 1.00 10.00 346 ASN A CA 1
ATOM 2868 C C . ASN A 1 358 ? 40.823 32.579 44.313 1.00 11.84 346 ASN A C 1
ATOM 2869 O O . ASN A 1 358 ? 41.356 31.810 43.520 1.00 12.15 346 ASN A O 1
ATOM 2874 N N . LYS A 1 359 ? 40.634 33.885 44.072 1.00 11.23 347 LYS A N 1
ATOM 2875 C CA . LYS A 1 359 ? 41.221 34.618 42.941 1.00 11.23 347 LYS A CA 1
ATOM 2876 C C . LYS A 1 359 ? 40.627 34.208 41.594 1.00 10.63 347 LYS A C 1
ATOM 2877 O O . LYS A 1 359 ? 41.304 34.275 40.560 1.00 11.32 347 LYS A O 1
ATOM 2883 N N . LEU A 1 360 ? 39.349 33.801 41.600 1.00 7.97 348 LEU A N 1
ATOM 2884 C CA . LEU A 1 360 ? 38.595 33.599 40.363 1.00 10.41 348 LEU A CA 1
ATOM 2885 C C . LEU A 1 360 ? 37.373 34.512 40.377 1.00 8.82 348 LEU A C 1
ATOM 2886 O O . LEU A 1 360 ? 36.592 34.482 41.330 1.00 11.12 348 LEU A O 1
ATOM 2891 N N . LEU A 1 361 ? 37.198 35.272 39.294 1.00 10.44 349 LEU A N 1
ATOM 2892 C CA . LEU A 1 361 ? 36.093 36.217 39.166 1.00 10.23 349 LEU A CA 1
ATOM 2893 C C . LEU A 1 361 ? 34.997 35.634 38.285 1.00 9.60 349 LEU A C 1
ATOM 2894 O O . LEU A 1 361 ? 35.249 35.252 37.137 1.00 9.71 349 LEU A O 1
ATOM 2899 N N . VAL A 1 362 ? 33.776 35.561 38.815 1.00 10.50 350 VAL A N 1
ATOM 2900 C CA . VAL A 1 362 ? 32.615 35.078 38.077 1.00 9.92 350 VAL A CA 1
ATOM 2901 C C . VAL A 1 362 ? 31.462 36.043 38.309 1.00 11.56 350 VAL A C 1
ATOM 2902 O O . VAL A 1 362 ? 31.543 36.888 39.203 1.00 11.43 350 VAL A O 1
ATOM 2906 N N . VAL A 1 363 ? 30.413 35.945 37.492 1.00 11.67 351 VAL A N 1
ATOM 2907 C CA . VAL A 1 363 ? 29.307 36.905 37.564 1.00 10.69 351 VAL A CA 1
ATOM 2908 C C . VAL A 1 363 ? 27.979 36.258 37.939 1.00 11.34 351 VAL A C 1
ATOM 2909 O O . VAL A 1 363 ? 27.440 35.481 37.173 1.00 11.41 351 VAL A O 1
ATOM 2913 N N . PRO A 1 364 ? 27.463 36.532 39.144 1.00 11.81 352 PRO A N 1
ATOM 2914 C CA . PRO A 1 364 ? 26.169 35.980 39.502 1.00 13.67 352 PRO A CA 1
ATOM 2915 C C . PRO A 1 364 ? 25.051 36.388 38.535 1.00 12.18 352 PRO A C 1
ATOM 2916 O O . PRO A 1 364 ? 25.091 37.464 37.935 1.00 11.43 352 PRO A O 1
ATOM 2920 N N . ALA A 1 365 ? 24.072 35.511 38.367 1.00 12.25 353 ALA A N 1
ATOM 2921 C CA . ALA A 1 365 ? 22.876 35.796 37.587 1.00 13.06 353 ALA A CA 1
ATOM 2922 C C . ALA A 1 365 ? 21.679 35.122 38.243 1.00 15.56 353 ALA A C 1
ATOM 2923 O O . ALA A 1 365 ? 21.804 34.480 39.296 1.00 14.08 353 ALA A O 1
ATOM 2925 N N . GLY A 1 366 ? 20.502 35.296 37.655 1.00 14.80 354 GLY A N 1
ATOM 2926 C CA . GLY A 1 366 ? 19.274 34.720 38.232 1.00 16.28 354 GLY A CA 1
ATOM 2927 C C . GLY A 1 366 ? 19.214 33.214 38.151 1.00 16.72 354 GLY A C 1
ATOM 2928 O O . GLY A 1 366 ? 20.119 32.557 37.608 1.00 12.72 354 GLY A O 1
ATOM 2929 N N . ASN A 1 367 ? 18.141 32.643 38.704 1.00 15.69 355 ASN A N 1
ATOM 2930 C CA . ASN A 1 367 ? 17.996 31.196 38.776 1.00 16.48 355 ASN A CA 1
ATOM 2931 C C . ASN A 1 367 ? 19.159 30.558 39.527 1.00 13.78 355 ASN A C 1
ATOM 2932 O O . ASN A 1 367 ? 19.577 29.475 39.198 1.00 15.36 355 ASN A O 1
ATOM 2937 N N . ASN A 1 368 ? 19.692 31.268 40.521 1.00 13.53 356 ASN A N 1
ATOM 2938 C CA . ASN A 1 368 ? 20.754 30.735 41.381 1.00 13.31 356 ASN A CA 1
ATOM 2939 C C . ASN A 1 368 ? 21.980 30.283 40.592 1.00 11.54 356 ASN A C 1
ATOM 2940 O O . ASN A 1 368 ? 22.545 29.205 40.838 1.00 10.77 356 ASN A O 1
ATOM 2945 N N . THR A 1 369 ? 22.410 31.139 39.662 1.00 11.56 357 THR A N 1
ATOM 2946 C CA . THR A 1 369 ? 23.507 30.806 38.779 1.00 10.37 357 THR A CA 1
ATOM 2947 C C . THR A 1 369 ? 24.700 31.716 38.969 1.00 10.44 357 THR A C 1
ATOM 2948 O O . THR A 1 369 ? 24.592 32.866 39.427 1.00 10.72 357 THR A O 1
ATOM 2952 N N . ILE A 1 370 ? 25.848 31.174 38.587 1.00 10.16 358 ILE A N 1
ATOM 2953 C CA . ILE A 1 370 ? 27.000 32.011 38.245 1.00 10.39 358 ILE A CA 1
ATOM 2954 C C . ILE A 1 370 ? 27.286 31.874 36.736 1.00 10.68 358 ILE A C 1
ATOM 2955 O O . ILE A 1 370 ? 27.056 30.833 36.119 1.00 11.64 358 ILE A O 1
ATOM 2960 N N . ARG A 1 371 ? 27.856 32.925 36.183 1.00 9.37 359 ARG A N 1
ATOM 2961 C CA . ARG A 1 371 ? 28.215 32.967 34.764 1.00 9.21 359 ARG A CA 1
ATOM 2962 C C . ARG A 1 371 ? 29.716 32.901 34.602 1.00 9.75 359 ARG A C 1
ATOM 2963 O O . ARG A 1 371 ? 30.453 33.646 35.252 1.00 10.95 359 ARG A O 1
ATOM 2971 N N . PHE A 1 372 ? 30.135 32.032 33.699 1.00 10.30 360 PHE A N 1
ATOM 2972 C CA . PHE A 1 372 ? 31.506 32.024 33.179 1.00 9.52 360 PHE A CA 1
ATOM 2973 C C . PHE A 1 372 ? 31.456 32.794 31.854 1.00 9.70 360 PHE A C 1
ATOM 2974 O O . PHE A 1 372 ? 30.821 32.356 30.879 1.00 10.41 360 PHE A O 1
ATOM 2982 N N . LEU A 1 373 ? 32.111 33.953 31.838 1.00 8.34 361 LEU A N 1
ATOM 2983 C CA . LEU A 1 373 ? 32.145 34.856 30.693 1.00 7.66 361 LEU A CA 1
ATOM 2984 C C . LEU A 1 373 ? 33.604 35.272 30.481 1.00 8.67 361 LEU A C 1
ATOM 2985 O O . LEU A 1 373 ? 33.975 36.450 30.572 1.00 9.94 361 LEU A O 1
ATOM 2990 N N . PRO A 1 374 ? 34.462 34.295 30.170 1.00 9.58 362 PRO A N 1
ATOM 2991 C CA . PRO A 1 374 ? 35.850 34.654 29.936 1.00 9.13 362 PRO A CA 1
ATOM 2992 C C . PRO A 1 374 ? 36.066 35.460 28.672 1.00 9.42 362 PRO A C 1
ATOM 2993 O O . PRO A 1 374 ? 35.233 35.462 27.788 1.00 10.79 362 PRO A O 1
ATOM 2997 N N . PRO A 1 375 ? 37.229 36.110 28.557 1.00 9.03 363 PRO A N 1
ATOM 2998 C CA . PRO A 1 375 ? 37.573 36.701 27.283 1.00 8.61 363 PRO A CA 1
ATOM 2999 C C . PRO A 1 375 ? 37.577 35.647 26.188 1.00 9.29 363 PRO A C 1
ATOM 3000 O O . PRO A 1 375 ? 37.847 34.488 26.458 1.00 9.31 363 PRO A O 1
ATOM 3004 N N . LEU A 1 376 ? 37.335 36.041 24.938 1.00 8.61 364 LEU A N 1
ATOM 3005 C CA . LEU A 1 376 ? 37.332 35.077 23.857 1.00 8.46 364 LEU A CA 1
ATOM 3006 C C . LEU A 1 376 ? 38.724 34.535 23.541 1.00 9.74 364 LEU A C 1
ATOM 3007 O O . LEU A 1 376 ? 38.857 33.493 22.884 1.00 10.74 364 LEU A O 1
ATOM 3012 N N . THR A 1 377 ? 39.737 35.283 23.981 1.00 8.11 365 THR A N 1
ATOM 3013 C CA . THR A 1 377 ? 41.159 34.918 23.893 1.00 7.51 365 THR A CA 1
ATOM 3014 C C . THR A 1 377 ? 41.623 33.997 25.028 1.00 10.17 365 THR A C 1
ATOM 3015 O O . THR A 1 377 ? 42.818 33.636 25.119 1.00 10.08 365 THR A O 1
ATOM 3019 N N . VAL A 1 378 ? 40.716 33.598 25.905 1.00 9.42 366 VAL A N 1
ATOM 3020 C CA . VAL A 1 378 ? 41.091 32.767 27.055 1.00 8.65 366 VAL A CA 1
ATOM 3021 C C . VAL A 1 378 ? 41.833 31.511 26.598 1.00 9.03 366 VAL A C 1
ATOM 3022 O O . VAL A 1 378 ? 41.504 30.912 25.540 1.00 9.77 366 VAL A O 1
ATOM 3026 N N . GLU A 1 379 ? 42.842 31.116 27.368 1.00 9.05 367 GLU A N 1
ATOM 3027 C CA . GLU A 1 379 ? 43.670 29.961 26.974 1.00 9.28 367 GLU A CA 1
ATOM 3028 C C . GLU A 1 379 ? 43.027 28.692 27.504 1.00 9.25 367 GLU A C 1
ATOM 3029 O O . GLU A 1 379 ? 42.339 28.721 28.523 1.00 8.85 367 GLU A O 1
ATOM 3035 N N . TYR A 1 380 ? 43.276 27.546 26.849 1.00 10.22 368 TYR A N 1
ATOM 3036 C CA . TYR A 1 380 ? 42.802 26.274 27.386 1.00 9.05 368 TYR A CA 1
ATOM 3037 C C . TYR A 1 380 ? 43.243 26.075 28.845 1.00 9.53 368 TYR A C 1
ATOM 3038 O O . TYR A 1 380 ? 42.477 25.603 29.660 1.00 10.07 368 TYR A O 1
ATOM 3047 N N . GLY A 1 381 ? 44.502 26.395 29.162 1.00 9.43 369 GLY A N 1
ATOM 3048 C CA . GLY A 1 381 ? 44.962 26.227 30.525 1.00 9.53 369 GLY A CA 1
ATOM 3049 C C . GLY A 1 381 ? 44.238 27.081 31.537 1.00 9.44 369 GLY A C 1
ATOM 3050 O O . GLY A 1 381 ? 44.060 26.700 32.672 1.00 9.02 369 GLY A O 1
ATOM 3051 N N . GLU A 1 382 ? 43.846 28.277 31.112 1.00 8.91 370 GLU A N 1
ATOM 3052 C CA . GLU A 1 382 ? 43.060 29.189 31.972 1.00 8.14 370 GLU A CA 1
ATOM 3053 C C . GLU A 1 382 ? 41.647 28.648 32.209 1.00 8.37 370 GLU A C 1
ATOM 3054 O O . GLU A 1 382 ? 41.131 28.736 33.325 1.00 8.40 370 GLU A O 1
ATOM 3060 N N . ILE A 1 383 ? 41.072 28.023 31.195 1.00 9.55 371 ILE A N 1
ATOM 3061 C CA . ILE A 1 383 ? 39.792 27.329 31.367 1.00 9.59 371 ILE A CA 1
ATOM 3062 C C . ILE A 1 383 ? 39.905 26.256 32.434 1.00 9.09 371 ILE A C 1
ATOM 3063 O O . ILE A 1 383 ? 39.097 26.168 33.353 1.00 10.44 371 ILE A O 1
ATOM 3068 N N . ASP A 1 384 ? 40.952 25.424 32.356 1.00 10.80 372 ASP A N 1
ATOM 3069 C CA A ASP A 1 384 ? 41.125 24.376 33.304 0.50 9.48 372 ASP A CA 1
ATOM 3070 C CA B ASP A 1 384 ? 41.117 24.363 33.328 0.50 10.14 372 ASP A CA 1
ATOM 3071 C C . ASP A 1 384 ? 41.333 24.934 34.715 1.00 10.22 372 ASP A C 1
ATOM 3072 O O . ASP A 1 384 ? 40.795 24.412 35.701 1.00 11.70 372 ASP A O 1
ATOM 3081 N N . LEU A 1 385 ? 42.141 25.984 34.820 1.00 9.52 373 LEU A N 1
ATOM 3082 C CA . LEU A 1 385 ? 42.395 26.591 36.116 1.00 10.80 373 LEU A CA 1
ATOM 3083 C C . LEU A 1 385 ? 41.108 27.121 36.745 1.00 10.81 373 LEU A C 1
ATOM 3084 O O . LEU A 1 385 ? 40.901 26.985 37.946 1.00 9.63 373 LEU A O 1
ATOM 3089 N N . ALA A 1 386 ? 40.232 27.698 35.937 1.00 10.19 374 ALA A N 1
ATOM 3090 C CA . ALA A 1 386 ? 38.954 28.223 36.428 1.00 9.32 374 ALA A CA 1
ATOM 3091 C C . ALA A 1 386 ? 38.042 27.082 36.950 1.00 7.78 374 ALA A C 1
ATOM 3092 O O . ALA A 1 386 ? 37.455 27.145 38.071 1.00 11.00 374 ALA A O 1
ATOM 3094 N N . VAL A 1 387 ? 37.949 26.021 36.167 1.00 9.64 375 VAL A N 1
ATOM 3095 C CA . VAL A 1 387 ? 37.137 24.871 36.574 1.00 9.73 375 VAL A CA 1
ATOM 3096 C C . VAL A 1 387 ? 37.679 24.256 37.848 1.00 11.02 375 VAL A C 1
ATOM 3097 O O . VAL A 1 387 ? 36.921 23.959 38.772 1.00 10.89 375 VAL A O 1
ATOM 3101 N N . GLU A 1 388 ? 38.995 24.049 37.913 1.00 11.90 376 GLU A N 1
ATOM 3102 C CA . GLU A 1 388 ? 39.600 23.491 39.113 1.00 14.53 376 GLU A CA 1
ATOM 3103 C C . GLU A 1 388 ? 39.381 24.346 40.339 1.00 13.88 376 GLU A C 1
ATOM 3104 O O . GLU A 1 388 ? 39.174 23.820 41.415 1.00 13.48 376 GLU A O 1
ATOM 3110 N N . THR A 1 389 ? 39.415 25.668 40.173 1.00 11.91 377 THR A N 1
ATOM 3111 C CA . THR A 1 389 ? 39.205 26.572 41.288 1.00 13.66 377 THR A CA 1
ATOM 3112 C C . THR A 1 389 ? 37.760 26.489 41.778 1.00 13.47 377 THR A C 1
ATOM 3113 O O . THR A 1 389 ? 37.491 26.400 42.987 1.00 14.21 377 THR A O 1
ATOM 3117 N N . LEU A 1 390 ? 36.835 26.462 40.843 1.00 10.62 378 LEU A N 1
ATOM 3118 C CA . LEU A 1 390 ? 35.429 26.306 41.185 1.00 12.59 378 LEU A CA 1
ATOM 3119 C C . LEU A 1 390 ? 35.185 24.980 41.887 1.00 11.72 378 LEU A C 1
ATOM 3120 O O . LEU A 1 390 ? 34.481 24.950 42.903 1.00 12.94 378 LEU A O 1
ATOM 3125 N N . LYS A 1 391 ? 35.754 23.881 41.377 1.00 12.22 379 LYS A N 1
ATOM 3126 C CA . LYS A 1 391 ? 35.623 22.592 42.066 1.00 12.85 379 LYS A CA 1
ATOM 3127 C C . LYS A 1 391 ? 36.113 22.654 43.507 1.00 14.06 379 LYS A C 1
ATOM 3128 O O . LYS A 1 391 ? 35.449 22.168 44.412 1.00 15.82 379 LYS A O 1
ATOM 3134 N N . LYS A 1 392 ? 37.259 23.285 43.723 1.00 14.45 380 LYS A N 1
ATOM 3135 C CA . LYS A 1 392 ? 37.812 23.422 45.077 1.00 15.24 380 LYS A CA 1
ATOM 3136 C C . LYS A 1 392 ? 36.851 24.190 45.981 1.00 16.19 380 LYS A C 1
ATOM 3137 O O . LYS A 1 392 ? 36.631 23.825 47.148 1.00 15.47 380 LYS A O 1
ATOM 3140 N N . VAL A 1 393 ? 36.268 25.261 45.459 1.00 13.48 381 VAL A N 1
ATOM 3141 C CA . VAL A 1 393 ? 35.230 25.990 46.189 1.00 12.85 381 VAL A CA 1
ATOM 3142 C C . VAL A 1 393 ? 34.033 25.104 46.534 1.00 15.35 381 VAL A C 1
ATOM 3143 O O . VAL A 1 393 ? 33.531 25.131 47.670 1.00 16.60 381 VAL A O 1
ATOM 3147 N N . LEU A 1 394 ? 33.574 24.315 45.581 1.00 14.40 382 LEU A N 1
ATOM 3148 C CA . LEU A 1 394 ? 32.382 23.495 45.826 1.00 17.08 382 LEU A CA 1
ATOM 3149 C C . LEU A 1 394 ? 32.667 22.375 46.833 1.00 19.67 382 LEU A C 1
ATOM 3150 O O . LEU A 1 394 ? 31.792 21.989 47.601 1.00 21.17 382 LEU A O 1
ATOM 3155 N N . GLN A 1 395 ? 33.899 21.883 46.837 1.00 20.79 383 G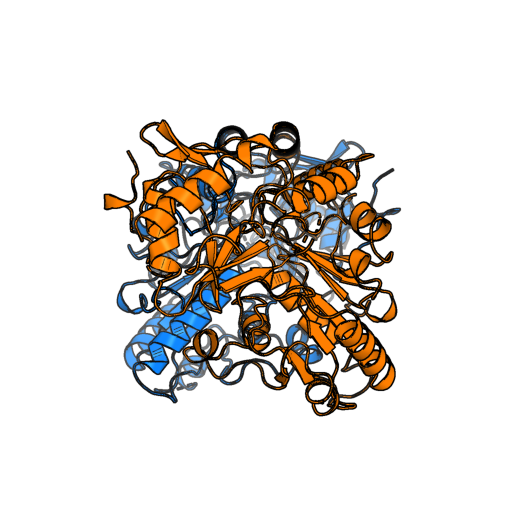LN A N 1
ATOM 3156 C CA . GLN A 1 395 ? 34.312 20.855 47.799 1.00 23.73 383 GLN A CA 1
ATOM 3157 C C . GLN A 1 395 ? 34.190 21.352 49.227 1.00 25.22 383 GLN A C 1
ATOM 3158 O O . GLN A 1 395 ? 33.910 20.565 50.121 1.00 28.17 383 GLN A O 1
ATOM 3164 N N . GLY A 1 396 ? 34.404 22.647 49.447 1.00 26.66 384 GLY A N 1
ATOM 3165 C CA . GLY A 1 396 ? 34.284 23.228 50.779 1.00 30.44 384 GLY A CA 1
ATOM 3166 C C . GLY A 1 396 ? 32.987 23.958 51.089 1.00 34.10 384 GLY A C 1
ATOM 3167 O O . GLY A 1 396 ? 32.879 24.591 52.143 1.00 34.86 384 GLY A O 1
ATOM 3168 N N . ILE A 1 397 ? 32.008 23.891 50.189 1.00 36.22 385 ILE A N 1
ATOM 3169 C CA . ILE A 1 397 ? 30.786 24.688 50.329 1.00 39.12 385 ILE A CA 1
ATOM 3170 C C . ILE A 1 397 ? 29.811 23.926 51.230 1.00 42.32 385 ILE A C 1
ATOM 3171 O O . ILE A 1 397 ? 29.901 22.700 51.352 1.00 44.91 385 ILE A O 1
ATOM 3177 N N . LYS B 1 5 ? 40.077 54.846 -0.275 1.00 45.36 -7 LYS B N 1
ATOM 3178 C CA . LYS B 1 5 ? 40.025 55.578 1.030 1.00 43.25 -7 LYS B CA 1
ATOM 3179 C C . LYS B 1 5 ? 38.572 55.865 1.390 1.00 40.27 -7 LYS B C 1
ATOM 3180 O O . LYS B 1 5 ? 37.742 56.145 0.522 1.00 43.70 -7 LYS B O 1
ATOM 3182 N N . ILE B 1 6 ? 38.279 55.789 2.679 1.00 32.83 -6 ILE B N 1
ATOM 3183 C CA . ILE B 1 6 ? 36.914 55.829 3.177 1.00 28.49 -6 ILE B CA 1
ATOM 3184 C C . ILE B 1 6 ? 36.445 57.278 3.177 1.00 24.52 -6 ILE B C 1
ATOM 3185 O O . ILE B 1 6 ? 37.151 58.151 3.657 1.00 22.07 -6 ILE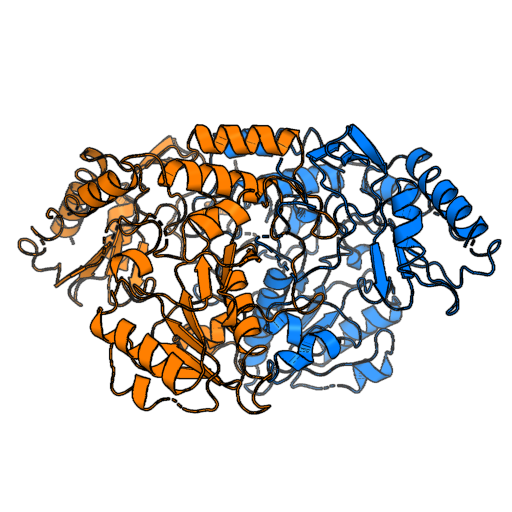 B O 1
ATOM 3190 N N . HIS B 1 7 ? 35.257 57.526 2.628 1.00 22.07 -5 HIS B N 1
ATOM 3191 C CA . HIS B 1 7 ? 34.751 58.898 2.444 1.00 19.56 -5 HIS B CA 1
ATOM 3192 C C . HIS B 1 7 ? 33.217 58.905 2.411 1.00 17.53 -5 HIS B C 1
ATOM 3193 O O . HIS B 1 7 ? 32.596 57.911 1.990 1.00 15.79 -5 HIS B O 1
ATOM 3200 N N . HIS B 1 8 ? 32.605 60.006 2.875 1.00 16.35 -4 HIS B N 1
ATOM 3201 C CA . HIS B 1 8 ? 31.143 60.083 2.941 1.00 15.59 -4 HIS B CA 1
ATOM 3202 C C . HIS B 1 8 ? 30.443 59.950 1.584 1.00 18.69 -4 HIS B C 1
ATOM 3203 O O . HIS B 1 8 ? 29.274 59.544 1.523 1.00 20.60 -4 HIS B O 1
ATOM 3210 N N . HIS B 1 9 ? 31.149 60.223 0.499 1.00 18.46 -3 HIS B N 1
ATOM 3211 C CA . HIS B 1 9 ? 30.548 60.070 -0.836 1.00 20.96 -3 HIS B CA 1
ATOM 3212 C C . HIS B 1 9 ? 30.089 58.655 -1.123 1.00 22.96 -3 HIS B C 1
ATOM 3213 O O . HIS B 1 9 ? 29.075 58.457 -1.798 1.00 23.71 -3 HIS B O 1
ATOM 3220 N N . HIS B 1 10 ? 30.806 57.678 -0.583 1.00 21.30 -2 HIS B N 1
ATOM 3221 C CA . HIS B 1 10 ? 30.379 56.294 -0.711 1.00 24.26 -2 HIS B CA 1
ATOM 3222 C C . HIS B 1 10 ? 29.765 55.696 0.566 1.00 22.47 -2 HIS B C 1
ATOM 3223 O O . HIS B 1 10 ? 28.697 55.051 0.519 1.00 21.62 -2 HIS B O 1
ATOM 3230 N N . HIS B 1 11 ? 30.461 55.868 1.686 1.00 18.93 -1 HIS B N 1
ATOM 3231 C CA . HIS B 1 11 ? 30.129 55.147 2.904 1.00 16.50 -1 HIS B CA 1
ATOM 3232 C C . HIS B 1 11 ? 28.869 55.597 3.628 1.00 17.42 -1 HIS B C 1
ATOM 3233 O O . HIS B 1 11 ? 28.419 54.931 4.582 1.00 17.42 -1 HIS B O 1
ATOM 3240 N N . HIS B 1 12 ? 28.257 56.683 3.173 1.00 17.31 0 HIS B N 1
ATOM 3241 C CA . HIS B 1 12 ? 26.945 57.076 3.700 1.00 17.68 0 HIS B CA 1
ATOM 3242 C C . HIS B 1 12 ? 25.934 55.918 3.638 1.00 17.01 0 HIS B C 1
ATOM 3243 O O . HIS B 1 12 ? 25.025 55.854 4.481 1.00 19.56 0 HIS B O 1
ATOM 3258 N N . TYR B 1 14 ? 26.054 52.918 4.492 1.00 13.39 2 TYR B N 1
ATOM 3259 C CA . TYR B 1 14 ? 26.044 51.985 5.626 1.00 12.77 2 TYR B CA 1
ATOM 3260 C C . TYR B 1 14 ? 25.430 52.552 6.885 1.00 12.55 2 TYR B C 1
ATOM 3261 O O . TYR B 1 14 ? 25.272 51.824 7.889 1.00 12.11 2 TYR B O 1
ATOM 3270 N N . LEU B 1 15 ? 25.093 53.847 6.857 1.00 11.95 3 LEU B N 1
ATOM 3271 C CA . LEU B 1 15 ? 24.623 54.539 8.046 1.00 10.93 3 LEU B CA 1
ATOM 3272 C C . LEU B 1 15 ? 23.143 54.873 7.900 1.00 12.22 3 LEU B C 1
ATOM 3273 O O . LEU B 1 15 ? 22.734 55.305 6.830 1.00 13.46 3 LEU B O 1
ATOM 3286 N N . ASN B 1 17 ? 19.959 57.204 8.236 1.00 12.40 5 ASN B N 1
ATOM 3287 C CA . ASN B 1 17 ? 19.918 58.616 7.860 1.00 14.13 5 ASN B CA 1
ATOM 3288 C C . ASN B 1 17 ? 19.269 59.419 8.977 1.00 14.19 5 ASN B C 1
ATOM 3289 O O . ASN B 1 17 ? 18.185 59.955 8.814 1.00 14.12 5 ASN B O 1
ATOM 3294 N N . THR B 1 18 ? 19.959 59.520 10.106 1.00 12.89 6 THR B N 1
ATOM 3295 C CA . THR B 1 18 ? 19.405 60.165 11.299 1.00 12.46 6 THR B CA 1
ATOM 3296 C C . THR B 1 18 ? 19.891 61.584 11.511 1.00 13.66 6 THR B C 1
ATOM 3297 O O . THR B 1 18 ? 19.404 62.251 12.436 1.00 13.17 6 THR B O 1
ATOM 3301 N N . TYR B 1 19 ? 20.841 62.048 10.686 1.00 14.26 7 TYR B N 1
ATOM 3302 C CA . TYR B 1 19 ? 21.475 63.353 10.883 1.00 12.21 7 TYR B CA 1
ATOM 3303 C C . TYR B 1 19 ? 21.472 64.197 9.621 1.00 13.36 7 TYR B C 1
ATOM 3304 O O . TYR B 1 19 ? 21.603 63.673 8.528 1.00 16.05 7 TYR B O 1
ATOM 3313 N N . SER B 1 20 ? 21.384 65.503 9.805 1.00 14.90 8 SER B N 1
ATOM 3314 C CA A SER B 1 20 ? 21.657 66.453 8.731 0.50 16.62 8 SER B CA 1
ATOM 3315 C CA B SER B 1 20 ? 21.649 66.470 8.742 0.50 16.93 8 SER B CA 1
ATOM 3316 C C . SER B 1 20 ? 23.086 66.931 8.936 1.00 15.30 8 SER B C 1
ATOM 3317 O O . SER B 1 20 ? 23.396 67.616 9.905 1.00 20.40 8 SER B O 1
ATOM 3322 N N . ARG B 1 21 ? 23.976 66.476 8.078 1.00 14.82 9 ARG B N 1
ATOM 3323 C CA . ARG B 1 21 ? 25.411 66.711 8.287 1.00 14.32 9 ARG B CA 1
ATOM 3324 C C . ARG B 1 21 ? 25.953 67.740 7.336 1.00 14.30 9 ARG B C 1
ATOM 3325 O O . ARG B 1 21 ? 25.453 67.887 6.225 1.00 13.81 9 ARG B O 1
ATOM 3333 N N . PHE B 1 22 ? 27.017 68.419 7.728 1.00 12.77 10 PHE B N 1
ATOM 3334 C CA . PHE B 1 22 ? 27.798 69.206 6.789 1.00 12.71 10 PHE B CA 1
ATOM 3335 C C . PHE B 1 22 ? 28.629 68.235 5.948 1.00 11.52 10 PHE B C 1
ATOM 3336 O O . PHE B 1 22 ? 29.010 67.179 6.443 1.00 12.40 10 PHE B O 1
ATOM 3344 N N . PRO B 1 23 ? 28.899 68.570 4.684 1.00 12.33 11 PRO B N 1
ATOM 3345 C CA . PRO B 1 23 ? 29.555 67.625 3.784 1.00 12.37 11 PRO B CA 1
ATOM 3346 C C . PRO B 1 23 ? 31.080 67.585 3.956 1.00 12.06 11 PRO B C 1
ATOM 3347 O O . PRO B 1 23 ? 31.810 67.992 3.071 1.00 13.20 11 PRO B O 1
ATOM 3351 N N . ALA B 1 24 ? 31.527 67.103 5.110 1.00 12.07 12 ALA B N 1
ATOM 3352 C CA . ALA B 1 24 ? 32.953 66.968 5.424 1.00 11.28 12 ALA B CA 1
ATOM 3353 C C . ALA B 1 24 ? 33.207 65.633 6.131 1.00 10.44 12 ALA B C 1
ATOM 3354 O O . ALA B 1 24 ? 32.489 65.255 7.103 1.00 11.83 12 ALA B O 1
ATOM 3356 N N . THR B 1 25 ? 34.277 64.990 5.690 1.00 11.98 13 THR B N 1
ATOM 3357 C CA . THR B 1 25 ? 34.897 63.880 6.383 1.00 11.68 13 THR B CA 1
ATOM 3358 C C . THR B 1 25 ? 36.117 64.440 7.096 1.00 10.87 13 THR B C 1
ATOM 3359 O O . THR B 1 25 ? 37.087 64.845 6.466 1.00 12.05 13 THR B O 1
ATOM 3363 N N . PHE B 1 26 ? 36.075 64.439 8.432 1.00 10.77 14 PHE B N 1
ATOM 3364 C CA . PHE B 1 26 ? 37.181 64.948 9.238 1.00 10.46 14 PHE B CA 1
ATOM 3365 C C . PHE B 1 26 ? 38.041 63.816 9.776 1.00 8.73 14 PHE B C 1
ATOM 3366 O O . PHE B 1 26 ? 37.516 62.826 10.238 1.00 9.72 14 PHE B O 1
ATOM 3374 N N . VAL B 1 27 ? 39.364 64.005 9.727 1.00 9.33 15 VAL B N 1
ATOM 3375 C CA . VAL B 1 27 ? 40.333 62.932 10.014 1.00 10.66 15 VAL B CA 1
ATOM 3376 C C . VAL B 1 27 ? 41.346 63.227 11.131 1.00 11.86 15 VAL B C 1
ATOM 3377 O O . VAL B 1 27 ? 41.988 62.309 11.666 1.00 11.92 15 VAL B O 1
ATOM 3381 N N . TYR B 1 28 ? 41.490 64.500 11.488 1.00 10.79 16 TYR B N 1
ATOM 3382 C CA . TYR B 1 28 ? 42.546 64.953 12.369 1.00 11.84 16 TYR B CA 1
ATOM 3383 C C . TYR B 1 28 ? 42.085 66.272 12.966 1.00 11.06 16 TYR B C 1
ATOM 3384 O O . TYR B 1 28 ? 41.524 67.098 12.251 1.00 10.64 16 TYR B O 1
ATOM 3393 N N . GLY B 1 29 ? 42.314 66.469 14.253 1.00 9.67 17 GLY B N 1
ATOM 3394 C CA . GLY B 1 29 ? 42.048 67.759 14.887 1.00 10.45 17 GLY B CA 1
ATOM 3395 C C . GLY B 1 29 ? 43.011 68.060 16.008 1.00 10.67 17 GLY B C 1
ATOM 3396 O O . GLY B 1 29 ? 43.497 67.133 16.692 1.00 10.47 17 GLY B O 1
ATOM 3397 N N . LYS B 1 30 ? 43.307 69.341 16.198 1.00 9.77 18 LYS B N 1
ATOM 3398 C CA A LYS B 1 30 ? 44.116 69.789 17.324 0.50 9.80 18 LYS B CA 1
ATOM 3399 C CA B LYS B 1 30 ? 44.081 69.791 17.338 0.50 9.97 18 LYS B CA 1
ATOM 3400 C C . LYS B 1 30 ? 43.607 71.162 17.753 1.00 8.64 18 LYS B C 1
ATOM 3401 O O . LYS B 1 30 ? 43.494 72.062 16.936 1.00 9.72 18 LYS B O 1
ATOM 3412 N N . GLY B 1 31 ? 43.325 71.311 19.034 1.00 8.34 19 GLY B N 1
ATOM 3413 C CA . GLY B 1 31 ? 42.869 72.595 19.545 1.00 9.60 19 GLY B CA 1
ATOM 3414 C C . GLY B 1 31 ? 41.547 73.004 18.952 1.00 7.50 19 GLY B C 1
ATOM 3415 O O . GLY B 1 31 ? 40.605 72.216 18.911 1.00 8.96 19 GLY B O 1
ATOM 3416 N N . SER B 1 32 ? 41.524 74.212 18.405 1.00 9.44 20 SER B N 1
ATOM 3417 C CA . SER B 1 32 ? 40.332 74.794 17.812 1.00 8.53 20 SER B CA 1
ATOM 3418 C C . SER B 1 32 ? 40.230 74.455 16.314 1.00 8.76 20 SER B C 1
ATOM 3419 O O . SER B 1 32 ? 39.390 75.018 15.625 1.00 9.84 20 SER B O 1
ATOM 3422 N N . TRP B 1 33 ? 41.091 73.570 15.802 1.00 8.22 21 TRP B N 1
ATOM 3423 C CA . TRP B 1 33 ? 41.168 73.321 14.359 1.00 7.93 21 TRP B CA 1
ATOM 3424 C C . TRP B 1 33 ? 40.937 71.864 14.030 1.00 10.37 21 TRP B C 1
ATOM 3425 O O . TRP B 1 33 ? 41.416 70.970 14.753 1.00 9.70 21 TRP B O 1
ATOM 3436 N N . ILE B 1 34 ? 40.218 71.630 12.936 1.00 9.81 22 ILE B N 1
ATOM 3437 C CA . ILE B 1 34 ? 39.910 70.273 12.459 1.00 8.87 22 ILE B CA 1
ATOM 3438 C C . ILE B 1 34 ? 40.140 70.229 10.952 1.00 9.92 22 ILE B C 1
ATOM 3439 O O . ILE B 1 34 ? 39.976 71.225 10.252 1.00 10.74 22 ILE B O 1
ATOM 3444 N N . TYR B 1 35 ? 40.610 69.072 10.482 1.00 9.83 23 TYR B N 1
ATOM 3445 C CA . TYR B 1 35 ? 41.078 68.933 9.108 1.00 8.53 23 TYR B CA 1
ATOM 3446 C C . TYR B 1 35 ? 40.345 67.830 8.393 1.00 9.83 23 TYR B C 1
ATOM 3447 O O . TYR B 1 35 ? 40.141 66.751 8.941 1.00 9.53 23 TYR B O 1
ATOM 3456 N N . ASP B 1 36 ? 39.994 68.098 7.136 1.00 9.97 24 ASP B N 1
ATOM 3457 C CA . ASP B 1 36 ? 39.377 67.071 6.303 1.00 12.55 24 ASP B CA 1
ATOM 3458 C C . ASP B 1 36 ? 40.448 66.191 5.673 1.00 13.52 24 ASP B C 1
ATOM 3459 O O . ASP B 1 36 ? 41.665 66.392 5.898 1.00 11.20 24 ASP B O 1
ATOM 3464 N N . GLU B 1 37 ? 40.015 65.244 4.843 1.00 12.04 25 GLU B N 1
ATOM 3465 C CA . GLU B 1 37 ? 40.935 64.244 4.304 1.00 14.97 25 GLU B CA 1
ATOM 3466 C C . GLU B 1 37 ? 41.879 64.829 3.253 1.00 16.31 25 GLU B C 1
ATOM 3467 O O . GLU B 1 37 ? 42.870 64.203 2.889 1.00 19.40 25 GLU B O 1
ATOM 3473 N N . LYS B 1 38 ? 41.541 66.008 2.738 1.00 15.73 26 LYS B N 1
ATOM 3474 C CA . LYS B 1 38 ? 42.415 66.755 1.848 1.00 18.46 26 LYS B CA 1
ATOM 3475 C C . LYS B 1 38 ? 43.390 67.680 2.569 1.00 17.58 26 LYS B C 1
ATOM 3476 O O . LYS B 1 38 ? 44.213 68.325 1.916 1.00 20.07 26 LYS B O 1
ATOM 3481 N N . GLY B 1 39 ? 43.312 67.767 3.898 1.00 15.60 27 GLY B N 1
ATOM 3482 C CA . GLY B 1 39 ? 44.183 68.671 4.658 1.00 16.05 27 GLY B CA 1
ATOM 3483 C C . GLY B 1 39 ? 43.689 70.112 4.753 1.00 14.09 27 GLY B C 1
ATOM 3484 O O . GLY B 1 39 ? 44.430 70.986 5.177 1.00 15.73 27 GLY B O 1
ATOM 3485 N N . ASN B 1 40 ? 42.440 70.376 4.382 1.00 11.98 28 ASN B N 1
ATOM 3486 C CA . ASN B 1 40 ? 41.868 71.690 4.609 1.00 12.78 28 ASN B CA 1
ATOM 3487 C C . ASN B 1 40 ? 41.578 71.857 6.087 1.00 12.42 28 ASN B C 1
ATOM 3488 O O . ASN B 1 40 ? 40.971 70.988 6.694 1.00 12.44 28 ASN B O 1
ATOM 3493 N N . ALA B 1 41 ? 41.954 73.003 6.620 1.00 12.77 29 ALA B N 1
ATOM 3494 C CA . ALA B 1 41 ? 41.777 73.303 8.041 1.00 12.17 29 ALA B CA 1
ATOM 3495 C C . ALA B 1 41 ? 40.523 74.145 8.262 1.00 11.26 29 ALA B C 1
ATOM 3496 O O . ALA B 1 41 ? 40.305 75.136 7.555 1.00 12.26 29 ALA B O 1
ATOM 3498 N N . TYR B 1 42 ? 39.741 73.781 9.279 1.00 9.60 30 TYR B N 1
ATOM 3499 C CA . TYR B 1 42 ? 38.500 74.474 9.617 1.00 7.56 30 TYR B CA 1
ATOM 3500 C C . TYR B 1 42 ? 38.632 74.947 11.051 1.00 9.39 30 TYR B C 1
ATOM 3501 O O . TYR B 1 42 ? 39.087 74.197 11.918 1.00 9.13 30 TYR B O 1
ATOM 3510 N N . LEU B 1 43 ? 38.188 76.175 11.289 1.00 8.78 31 LEU B N 1
ATOM 3511 C CA . LEU B 1 43 ? 38.085 76.722 12.640 1.00 8.90 31 LEU B CA 1
ATOM 3512 C C . LEU B 1 43 ? 36.820 76.196 13.264 1.00 10.90 31 LEU B C 1
ATOM 3513 O O . LEU B 1 43 ? 35.708 76.542 12.834 1.00 10.63 31 LEU B O 1
ATOM 3518 N N . ASP B 1 44 ? 36.995 75.400 14.316 1.00 9.07 32 ASP B N 1
ATOM 3519 C CA . ASP B 1 44 ? 35.917 74.625 14.908 1.00 9.10 32 ASP B CA 1
ATOM 3520 C C . ASP B 1 44 ? 35.330 75.318 16.124 1.00 9.66 32 ASP B C 1
ATOM 3521 O O . ASP B 1 44 ? 35.755 75.096 17.270 1.00 12.04 32 ASP B O 1
ATOM 3526 N N . PHE B 1 45 ? 34.276 76.082 15.875 1.00 8.77 33 PHE B N 1
ATOM 3527 C CA . PHE B 1 45 ? 33.512 76.715 16.952 1.00 9.25 33 PHE B CA 1
ATOM 3528 C C . PHE B 1 45 ? 32.286 75.893 17.337 1.00 9.83 33 PHE B C 1
ATOM 3529 O O . PHE B 1 45 ? 31.322 76.421 17.887 1.00 11.29 33 PHE B O 1
ATOM 3537 N N . THR B 1 46 ? 32.329 74.595 17.050 1.00 10.61 34 THR B N 1
ATOM 3538 C CA . THR B 1 46 ? 31.332 73.664 17.564 1.00 9.80 34 THR B CA 1
ATOM 3539 C C . THR B 1 46 ? 31.766 72.972 18.853 1.00 10.09 34 THR B C 1
ATOM 3540 O O . THR B 1 46 ? 30.915 72.591 19.660 1.00 10.57 34 THR B O 1
ATOM 3544 N N . SER B 1 47 ? 33.078 72.798 19.014 1.00 10.40 35 SER B N 1
ATOM 3545 C CA . SER B 1 47 ? 33.683 71.882 20.000 1.00 10.40 35 SER B CA 1
ATOM 3546 C C . SER B 1 47 ? 32.964 70.522 20.036 1.00 10.49 35 SER B C 1
ATOM 3547 O O . SER B 1 47 ? 32.816 69.890 21.085 1.00 10.89 35 SER B O 1
ATOM 3550 N N . GLY B 1 48 ? 32.524 70.059 18.872 1.00 9.77 36 GLY B N 1
ATOM 3551 C CA . GLY B 1 48 ? 31.789 68.779 18.797 1.00 10.98 36 GLY B CA 1
ATOM 3552 C C . GLY B 1 48 ? 30.480 68.807 19.564 1.00 10.80 36 GLY B C 1
ATOM 3553 O O . GLY B 1 48 ? 30.023 67.803 20.130 1.00 10.88 36 GLY B O 1
ATOM 3554 N N . ILE B 1 49 ? 29.843 69.981 19.507 1.00 11.89 37 ILE B N 1
ATOM 3555 C CA . ILE B 1 49 ? 28.654 70.376 20.253 1.00 11.56 37 ILE B CA 1
ATOM 3556 C C . ILE B 1 49 ? 28.913 70.422 21.766 1.00 9.75 37 ILE B C 1
ATOM 3557 O O . ILE B 1 49 ? 28.342 69.666 22.554 1.00 10.98 37 ILE B O 1
ATOM 3562 N N . ALA B 1 50 ? 29.822 71.332 22.144 1.00 9.93 38 ALA B N 1
ATOM 3563 C CA . ALA B 1 50 ? 30.102 71.652 23.573 1.00 10.43 38 ALA B CA 1
ATOM 3564 C C . ALA B 1 50 ? 30.797 70.530 24.342 1.00 11.04 38 ALA B C 1
ATOM 3565 O O . ALA B 1 50 ? 30.719 70.463 25.554 1.00 13.38 38 ALA B O 1
ATOM 3567 N N . VAL B 1 51 ? 31.501 69.666 23.624 1.00 10.28 39 VAL B N 1
ATOM 3568 C CA . VAL B 1 51 ? 32.185 68.515 24.209 1.00 9.99 39 VAL B CA 1
ATOM 3569 C C . VAL B 1 51 ? 33.693 68.718 24.398 1.00 12.26 39 VAL B C 1
ATOM 3570 O O . VAL B 1 51 ? 34.246 68.347 25.450 1.00 10.33 39 VAL B O 1
ATOM 3574 N N . ASN B 1 52 ? 34.363 69.262 23.380 1.00 10.52 40 ASN B N 1
ATOM 3575 C CA . ASN B 1 52 ? 35.844 69.310 23.368 1.00 11.07 40 ASN B CA 1
ATOM 3576 C C . ASN B 1 52 ? 36.330 70.520 24.151 1.00 10.62 40 ASN B C 1
ATOM 3577 O O . ASN B 1 52 ? 36.815 71.515 23.600 1.00 10.33 40 ASN B O 1
ATOM 3582 N N . VAL B 1 53 ? 36.158 70.427 25.463 1.00 10.82 41 VAL B N 1
ATOM 3583 C CA . VAL B 1 53 ? 36.396 71.535 26.378 1.00 12.20 41 VAL B CA 1
ATOM 3584 C C . VAL B 1 53 ? 37.851 72.059 26.316 1.00 9.74 41 VAL B C 1
ATOM 3585 O O . VAL B 1 53 ? 38.102 73.258 26.448 1.00 11.11 41 VAL B O 1
ATOM 3589 N N . LEU B 1 54 ? 38.784 71.158 26.045 1.00 10.08 42 LEU B N 1
ATOM 3590 C CA . LEU B 1 54 ? 40.220 71.499 25.943 1.00 10.09 42 LEU B CA 1
ATOM 3591 C C . LEU B 1 54 ? 40.673 71.493 24.477 1.00 11.39 42 LEU B C 1
ATOM 3592 O O . LEU B 1 54 ? 41.867 71.438 24.184 1.00 13.50 42 LEU B O 1
ATOM 3597 N N . GLY B 1 55 ? 39.729 71.524 23.566 1.00 10.50 43 GLY B N 1
ATOM 3598 C CA . GLY B 1 55 ? 39.970 71.412 22.119 1.0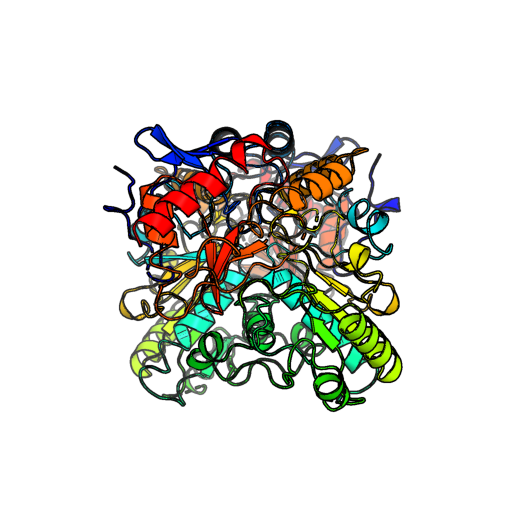0 10.41 43 GLY B CA 1
ATOM 3599 C C . GLY B 1 55 ? 40.233 69.981 21.695 1.00 11.27 43 GLY B C 1
ATOM 3600 O O . GLY B 1 55 ? 40.194 69.049 22.503 1.00 13.99 43 GLY B O 1
ATOM 3601 N N . HIS B 1 56 ? 40.484 69.783 20.413 1.00 9.68 44 HIS B N 1
ATOM 3602 C CA . HIS B 1 56 ? 40.713 68.449 19.912 1.00 9.11 44 HIS B CA 1
ATOM 3603 C C . HIS B 1 56 ? 42.043 67.907 20.402 1.00 9.04 44 HIS B C 1
ATOM 3604 O O . HIS B 1 56 ? 43.066 68.593 20.326 1.00 9.33 44 HIS B O 1
ATOM 3611 N N . SER B 1 57 ? 42.029 66.650 20.855 1.00 10.29 45 SER B N 1
ATOM 3612 C CA . SER B 1 57 ? 43.260 65.901 21.148 1.00 10.99 45 SER B CA 1
ATOM 3613 C C . SER B 1 57 ? 44.299 66.720 21.937 1.00 11.54 45 SER B C 1
ATOM 3614 O O . SER B 1 57 ? 45.479 66.774 21.573 1.00 12.54 45 SER B O 1
ATOM 3617 N N . HIS B 1 58 ? 43.850 67.323 23.042 1.00 11.54 46 HIS B N 1
ATOM 3618 C CA . HIS B 1 58 ? 44.718 68.109 23.904 1.00 11.50 46 HIS B CA 1
ATOM 3619 C C . HIS B 1 58 ? 45.804 67.187 24.434 1.00 9.51 46 HIS B C 1
ATOM 3620 O O . HIS B 1 58 ? 45.539 66.069 24.825 1.00 9.94 46 HIS B O 1
ATOM 3627 N N . PRO B 1 59 ? 47.061 67.642 24.401 1.00 10.00 47 PRO B N 1
ATOM 3628 C CA . PRO B 1 59 ? 48.145 66.729 24.754 1.00 8.35 47 PRO B CA 1
ATOM 3629 C C . PRO B 1 59 ? 48.048 66.075 26.148 1.00 10.19 47 PRO B C 1
ATOM 3630 O O . PRO B 1 59 ? 48.463 64.919 26.300 1.00 10.30 47 PRO B O 1
ATOM 3634 N N . ARG B 1 60 ? 47.546 66.782 27.148 1.00 9.90 48 ARG B N 1
ATOM 3635 C CA . ARG B 1 60 ? 47.415 66.190 28.467 1.00 12.61 48 ARG B CA 1
ATOM 3636 C C . ARG B 1 60 ? 46.299 65.152 28.516 1.00 11.17 48 ARG B C 1
ATOM 3637 O O . ARG B 1 60 ? 46.436 64.100 29.158 1.00 10.25 48 ARG B O 1
ATOM 3645 N N . LEU B 1 61 ? 45.215 65.403 27.788 1.00 11.31 49 LEU B N 1
ATOM 3646 C CA . LEU B 1 61 ? 44.166 64.400 27.667 1.00 10.95 49 LEU B CA 1
ATOM 3647 C C . LEU B 1 61 ? 44.666 63.151 26.915 1.00 11.14 49 LEU B C 1
ATOM 3648 O O . LEU B 1 61 ? 44.390 61.989 27.302 1.00 11.73 49 LEU B O 1
ATOM 3653 N N . VAL B 1 62 ? 45.355 63.377 25.805 1.00 10.46 50 VAL B N 1
ATOM 3654 C CA . VAL B 1 62 ? 45.869 62.284 25.009 1.00 10.83 50 VAL B CA 1
ATOM 3655 C C . VAL B 1 62 ? 46.840 61.436 25.841 1.00 12.23 50 VAL B C 1
ATOM 3656 O O . VAL B 1 62 ? 46.774 60.210 25.827 1.00 9.73 50 VAL B O 1
ATOM 3660 N N . GLU B 1 63 ? 47.745 62.088 26.571 1.00 11.59 51 GLU B N 1
ATOM 3661 C CA . GLU B 1 63 ? 48.685 61.367 27.426 1.00 12.62 51 GLU B CA 1
ATOM 3662 C C . GLU B 1 63 ? 47.966 60.475 28.462 1.00 11.57 51 GLU B C 1
ATOM 3663 O O . GLU B 1 63 ? 48.372 59.326 28.681 1.00 11.51 51 GLU B O 1
ATOM 3669 N N . ALA B 1 64 ? 46.922 61.020 29.090 1.00 11.01 52 ALA B N 1
ATOM 3670 C CA . ALA B 1 64 ? 46.127 60.295 30.085 1.00 11.13 52 ALA B CA 1
ATOM 3671 C C . ALA B 1 64 ? 45.411 59.088 29.470 1.00 11.05 52 ALA B C 1
ATOM 3672 O O . ALA B 1 64 ? 45.416 57.994 30.046 1.00 11.14 52 ALA B O 1
ATOM 3674 N N . ILE B 1 65 ? 44.815 59.292 28.299 1.00 10.55 53 ILE B N 1
ATOM 3675 C CA . ILE B 1 65 ? 44.119 58.204 27.588 1.00 12.09 53 ILE B CA 1
ATOM 3676 C C . ILE B 1 65 ? 45.113 57.090 27.269 1.00 11.54 53 ILE B C 1
ATOM 3677 O O . ILE B 1 65 ? 44.845 55.903 27.520 1.00 10.87 53 ILE B O 1
ATOM 3682 N N . LYS B 1 66 ? 46.271 57.459 26.716 1.00 10.25 54 LYS B N 1
ATOM 3683 C CA . LYS B 1 66 ? 47.285 56.454 26.332 1.00 11.47 54 LYS B CA 1
ATOM 3684 C C . LYS B 1 66 ? 47.766 55.687 27.558 1.00 11.20 54 LYS B C 1
ATOM 3685 O O . LYS B 1 66 ? 47.837 54.455 27.552 1.00 10.52 54 LYS B O 1
ATOM 3691 N N . ASP B 1 67 ? 48.061 56.409 28.631 1.00 10.38 55 ASP B N 1
ATOM 3692 C CA . ASP B 1 67 ? 48.559 55.778 29.845 1.00 10.23 55 ASP B CA 1
ATOM 3693 C C . ASP B 1 67 ? 47.525 54.819 30.426 1.00 9.79 55 ASP B C 1
ATOM 3694 O O . ASP B 1 67 ? 47.868 53.706 30.818 1.00 10.03 55 ASP B O 1
ATOM 3699 N N . GLN B 1 68 ? 46.265 55.254 30.486 1.00 8.98 56 GLN B N 1
ATOM 3700 C CA . GLN B 1 68 ? 45.222 54.409 31.064 1.00 9.25 56 GLN B CA 1
ATOM 3701 C C . GLN B 1 68 ? 44.919 53.209 30.175 1.00 8.78 56 GLN B C 1
ATOM 3702 O O . GLN B 1 68 ? 44.687 52.099 30.669 1.00 9.48 56 GLN B O 1
ATOM 3708 N N . ALA B 1 69 ? 44.941 53.400 28.859 1.00 10.08 57 ALA B N 1
ATOM 3709 C CA . ALA B 1 69 ? 44.620 52.304 27.961 1.00 10.87 57 ALA B CA 1
ATOM 3710 C C . ALA B 1 69 ? 45.629 51.180 28.130 1.00 11.55 57 ALA B C 1
ATOM 3711 O O . ALA B 1 69 ? 45.274 49.994 28.058 1.00 12.48 57 ALA B O 1
ATOM 3713 N N . GLU B 1 70 ? 46.881 51.557 28.405 1.00 10.13 58 GLU B N 1
ATOM 3714 C CA . GLU B 1 70 ? 47.947 50.573 28.617 1.00 11.35 58 GLU B CA 1
ATOM 3715 C C . GLU B 1 70 ? 47.801 49.790 29.921 1.00 11.65 58 GLU B C 1
ATOM 3716 O O . GLU B 1 70 ? 48.356 48.694 30.040 1.00 15.51 58 GLU B O 1
ATOM 3722 N N . LYS B 1 71 ? 47.070 50.352 30.881 1.00 9.01 59 LYS B N 1
ATOM 3723 C CA . LYS B 1 71 ? 46.889 49.790 32.219 1.00 8.06 59 LYS B CA 1
ATOM 3724 C C . LYS B 1 71 ? 45.589 48.970 32.370 1.00 9.04 59 LYS B C 1
ATOM 3725 O O . LYS B 1 71 ? 45.633 47.796 32.722 1.00 10.19 59 LYS B O 1
ATOM 3731 N N . LEU B 1 72 ? 44.447 49.613 32.163 1.00 9.35 60 LEU B N 1
ATOM 3732 C CA . LEU B 1 72 ? 43.149 49.007 32.428 1.00 8.08 60 LEU B CA 1
ATOM 3733 C C . LEU B 1 72 ? 42.095 49.887 31.801 1.00 9.26 60 LEU B C 1
ATOM 3734 O O . LEU B 1 72 ? 42.003 51.069 32.120 1.00 9.36 60 LEU B O 1
ATOM 3739 N N . ILE B 1 73 ? 41.318 49.291 30.890 1.00 9.75 61 ILE B N 1
ATOM 3740 C CA . ILE B 1 73 ? 40.277 50.014 30.157 1.00 9.90 61 ILE B CA 1
ATOM 3741 C C . ILE B 1 73 ? 38.902 49.868 30.810 1.00 10.69 61 ILE B C 1
ATOM 3742 O O . ILE B 1 73 ? 38.177 50.846 30.965 1.00 9.65 61 ILE B O 1
ATOM 3747 N N . HIS B 1 74 ? 38.566 48.647 31.217 1.00 8.84 62 HIS B N 1
ATOM 3748 C CA . HIS B 1 74 ? 37.226 48.314 31.671 1.00 9.08 62 HIS B CA 1
ATOM 3749 C C . HIS B 1 74 ? 37.280 47.123 32.596 1.00 9.21 62 HIS B C 1
ATOM 3750 O O . HIS B 1 74 ? 37.866 46.078 32.244 1.00 9.80 62 HIS B O 1
ATOM 3757 N N . CYS B 1 75 ? 36.706 47.254 33.791 1.00 9.34 63 CYS B N 1
ATOM 3758 C CA . CYS B 1 75 ? 36.576 46.134 34.707 1.00 10.14 63 CYS B CA 1
ATOM 3759 C C . CYS B 1 75 ? 35.152 45.816 35.150 1.00 10.48 63 CYS B C 1
ATOM 3760 O O . CYS B 1 75 ? 34.928 44.752 35.716 1.00 11.19 63 CYS B O 1
ATOM 3763 N N . SER B 1 76 ? 34.222 46.742 34.890 1.00 9.75 64 SER B N 1
ATOM 3764 C CA . SER B 1 76 ? 32.832 46.730 35.338 1.00 9.22 64 SER B CA 1
ATOM 3765 C C . SER B 1 76 ? 32.650 47.192 36.774 1.00 10.11 64 SER B C 1
ATOM 3766 O O . SER B 1 76 ? 33.584 47.267 37.548 1.00 10.13 64 SER B O 1
ATOM 3769 N N . ASN B 1 77 ? 31.404 47.514 37.099 1.00 7.67 65 ASN B N 1
ATOM 3770 C CA . ASN B 1 77 ? 31.050 47.911 38.455 1.00 8.59 65 ASN B CA 1
ATOM 3771 C C . ASN B 1 77 ? 30.780 46.752 39.423 1.00 9.75 65 ASN B C 1
ATOM 3772 O O . ASN B 1 77 ? 30.307 46.979 40.545 1.00 10.64 65 ASN B O 1
ATOM 3777 N N . LEU B 1 78 ? 31.204 45.532 39.075 1.00 9.25 66 LEU B N 1
ATOM 3778 C CA . LEU B 1 78 ? 31.420 44.485 40.066 1.00 10.84 66 LEU B CA 1
ATOM 3779 C C . LEU B 1 78 ? 32.570 44.820 40.982 1.00 9.99 66 LEU B C 1
ATOM 3780 O O . LEU B 1 78 ? 32.684 44.255 42.080 1.00 10.26 66 LEU B O 1
ATOM 3785 N N . PHE B 1 79 ? 33.422 45.734 40.541 1.00 8.67 67 PHE B N 1
ATOM 3786 C CA . PHE B 1 79 ? 34.637 46.107 41.277 1.00 11.06 67 PHE B CA 1
ATOM 3787 C C . PHE B 1 79 ? 34.805 47.607 41.323 1.00 11.02 67 PHE B C 1
ATOM 3788 O O . PHE B 1 79 ? 34.005 48.345 40.765 1.00 10.82 67 PHE B O 1
ATOM 3796 N N . TRP B 1 80 ? 35.848 48.049 42.015 1.00 9.63 68 TRP B N 1
ATOM 3797 C CA . TRP B 1 80 ? 36.184 49.485 42.129 1.00 9.57 68 TRP B CA 1
ATOM 3798 C C . TRP B 1 80 ? 37.426 49.756 41.291 1.00 9.52 68 TRP B C 1
ATOM 3799 O O . TRP B 1 80 ? 38.280 48.888 41.159 1.00 10.05 68 TRP B O 1
ATOM 3810 N N . ASN B 1 81 ? 37.533 50.966 40.756 1.00 9.81 69 ASN B N 1
ATOM 3811 C CA . ASN B 1 81 ? 38.741 51.392 40.068 1.00 8.64 69 ASN B CA 1
ATOM 3812 C C . ASN B 1 81 ? 39.123 52.799 40.499 1.00 11.11 69 ASN B C 1
ATOM 3813 O O . ASN B 1 81 ? 38.277 53.564 40.990 1.00 10.77 69 ASN B O 1
ATOM 3818 N N . ARG B 1 82 ? 40.411 53.104 40.413 1.00 10.01 70 ARG B N 1
ATOM 3819 C CA . ARG B 1 82 ? 40.907 54.358 40.971 1.00 10.56 70 ARG B CA 1
ATOM 3820 C C . ARG B 1 82 ? 40.418 55.614 40.239 1.00 9.30 70 ARG B C 1
ATOM 3821 O O . ARG B 1 82 ? 40.001 56.563 40.897 1.00 11.77 70 ARG B O 1
ATOM 3829 N N . PRO B 1 83 ? 40.486 55.658 38.878 1.00 8.57 71 PRO B N 1
ATOM 3830 C CA . PRO B 1 83 ? 39.923 56.844 38.238 1.00 7.95 71 PRO B CA 1
ATOM 3831 C C . PRO B 1 83 ? 38.465 57.169 38.593 1.00 9.31 71 PRO B C 1
ATOM 3832 O O . PRO B 1 83 ? 38.125 58.335 38.749 1.00 9.26 71 PRO B O 1
ATOM 3836 N N . GLN B 1 84 ? 37.616 56.147 38.738 1.00 9.36 72 GLN B N 1
ATOM 3837 C CA A GLN B 1 84 ? 36.220 56.382 39.062 0.50 9.39 72 GLN B CA 1
ATOM 3838 C CA B GLN B 1 84 ? 36.221 56.374 39.080 0.50 8.11 72 GLN B CA 1
ATOM 3839 C C . GLN B 1 84 ? 36.116 57.009 40.454 1.00 8.63 72 GLN B C 1
ATOM 3840 O O . GLN B 1 84 ? 35.362 57.948 40.685 1.00 9.44 72 GLN B O 1
ATOM 3859 N N . GLU B 1 86 ? 38.522 58.618 42.172 1.00 9.64 74 GLU B N 1
ATOM 3860 C CA . GLU B 1 86 ? 39.110 59.941 42.145 1.00 9.64 74 GLU B CA 1
ATOM 3861 C C . GLU B 1 86 ? 38.172 60.964 41.515 1.00 10.30 74 GLU B C 1
ATOM 3862 O O . GLU B 1 86 ? 38.031 62.080 42.026 1.00 10.54 74 GLU B O 1
ATOM 3868 N N . LEU B 1 87 ? 37.584 60.621 40.377 1.00 8.91 75 LEU B N 1
ATOM 3869 C CA . LEU B 1 87 ? 36.661 61.533 39.715 1.00 8.92 75 LEU B CA 1
ATOM 3870 C C . LEU B 1 87 ? 35.454 61.817 40.585 1.00 11.27 75 LEU B C 1
ATOM 3871 O O . LEU B 1 87 ? 34.981 62.962 40.625 1.00 9.44 75 LEU B O 1
ATOM 3876 N N . ALA B 1 88 ? 34.902 60.795 41.243 1.00 10.23 76 ALA B N 1
ATOM 3877 C CA . ALA B 1 88 ? 33.773 61.047 42.159 1.00 9.89 76 ALA B CA 1
ATOM 3878 C C . ALA B 1 88 ? 34.133 62.042 43.270 1.00 11.01 76 ALA B C 1
ATOM 3879 O O . ALA B 1 88 ? 33.379 62.968 43.549 1.00 11.26 76 ALA B O 1
ATOM 3881 N N . GLU B 1 89 ? 35.311 61.844 43.864 1.00 10.24 77 GLU B N 1
ATOM 3882 C CA . GLU B 1 89 ? 35.840 62.776 44.881 1.00 11.11 77 GLU B CA 1
ATOM 3883 C C . GLU B 1 89 ? 35.939 64.206 44.340 1.00 10.25 77 GLU B C 1
ATOM 3884 O O . GLU B 1 89 ? 35.473 65.167 44.953 1.00 11.03 77 GLU B O 1
ATOM 3890 N N . LEU B 1 90 ? 36.523 64.342 43.161 1.00 9.89 78 LEU B N 1
ATOM 3891 C CA . LEU B 1 90 ? 36.709 65.661 42.551 1.00 11.44 78 LEU B CA 1
ATOM 3892 C C . LEU B 1 90 ? 35.367 66.339 42.190 1.00 9.85 78 LEU B C 1
ATOM 3893 O O . LEU B 1 90 ? 35.184 67.541 42.414 1.00 11.51 78 LEU B O 1
ATOM 3898 N N . LEU B 1 91 ? 34.431 65.572 41.638 1.00 10.06 79 LEU B N 1
ATOM 3899 C CA . LEU B 1 91 ? 33.096 66.128 41.345 1.00 10.55 79 LEU B CA 1
ATOM 3900 C C . LEU B 1 91 ? 32.364 66.566 42.609 1.00 11.57 79 LEU B C 1
ATOM 3901 O O . LEU B 1 91 ? 31.760 67.627 42.651 1.00 12.37 79 LEU B O 1
ATOM 3906 N N . SER B 1 92 ? 32.430 65.733 43.630 1.00 11.02 80 SER B N 1
ATOM 3907 C CA . SER B 1 92 ? 31.808 66.018 44.908 1.00 10.73 80 SER B CA 1
ATOM 3908 C C . SER B 1 92 ? 32.409 67.273 45.520 1.00 11.59 80 SER B C 1
ATOM 3909 O O . SER B 1 92 ? 31.691 68.222 45.861 1.00 12.43 80 SER B O 1
ATOM 3912 N N . LYS B 1 93 ? 33.722 67.315 45.607 1.00 11.63 81 LYS B N 1
ATOM 3913 C CA . LYS B 1 93 ? 34.388 68.434 46.289 1.00 13.65 81 LYS B CA 1
ATOM 3914 C C . LYS B 1 93 ? 34.265 69.761 45.556 1.00 14.31 81 LYS B C 1
ATOM 3915 O O . LYS B 1 93 ? 34.290 70.805 46.178 1.00 15.91 81 LYS B O 1
ATOM 3921 N N . ASN B 1 94 ? 34.152 69.729 44.241 1.00 12.43 82 ASN B N 1
ATOM 3922 C CA . ASN B 1 94 ? 34.037 70.947 43.435 1.00 12.64 82 ASN B CA 1
ATOM 3923 C C . ASN B 1 94 ? 32.599 71.377 43.156 1.00 14.37 82 ASN B C 1
ATOM 3924 O O . ASN B 1 94 ? 32.365 72.343 42.407 1.00 15.84 82 ASN B O 1
ATOM 3929 N N . THR B 1 95 ? 31.647 70.646 43.714 1.00 14.95 83 THR B N 1
ATOM 3930 C CA . THR B 1 95 ? 30.237 71.053 43.657 1.00 15.03 83 THR B CA 1
ATOM 3931 C C . THR B 1 95 ? 29.682 71.116 45.073 1.00 18.08 83 THR B C 1
ATOM 3932 O O . THR B 1 95 ? 30.402 71.396 45.998 1.00 27.00 83 THR B O 1
ATOM 3936 N N . PHE B 1 96 ? 28.410 70.820 45.241 1.00 19.68 84 PHE B N 1
ATOM 3937 C CA . PHE B 1 96 ? 27.747 70.906 46.540 1.00 19.57 84 PHE B CA 1
ATOM 3938 C C . PHE B 1 96 ? 27.980 69.692 47.469 1.00 22.85 84 PHE B C 1
ATOM 3939 O O . PHE B 1 96 ? 27.204 69.462 48.384 1.00 22.92 84 PHE B O 1
ATOM 3947 N N . GLY B 1 97 ? 29.062 68.923 47.240 1.00 24.08 85 GLY B N 1
ATOM 3948 C CA . GLY B 1 97 ? 29.495 67.869 48.156 1.00 20.94 85 GLY B CA 1
ATOM 3949 C C . GLY B 1 97 ? 28.690 66.586 48.177 1.00 20.94 85 GLY B C 1
ATOM 3950 O O . GLY B 1 97 ? 28.683 65.838 49.167 1.00 24.23 85 GLY B O 1
ATOM 3951 N N . GLY B 1 98 ? 28.026 66.262 47.097 1.00 16.70 86 GLY B N 1
ATOM 3952 C CA . GLY B 1 98 ? 27.190 65.082 47.141 1.00 16.89 86 GLY B CA 1
ATOM 3953 C C . GLY B 1 98 ? 27.889 63.790 46.709 1.00 17.86 86 GLY B C 1
ATOM 3954 O O . GLY B 1 98 ? 29.126 63.714 46.632 1.00 19.20 86 GLY B O 1
ATOM 3955 N N . LYS B 1 99 ? 27.067 62.799 46.386 1.00 14.73 87 LYS B N 1
ATOM 3956 C CA . LYS B 1 99 ? 27.523 61.513 45.863 1.00 10.94 87 LYS B CA 1
ATOM 3957 C C . LYS B 1 99 ? 27.300 61.464 44.368 1.00 11.73 87 LYS B C 1
ATOM 3958 O O . LYS B 1 99 ? 26.436 62.154 43.857 1.00 12.90 87 LYS B O 1
ATOM 3964 N N . VAL B 1 100 ? 28.046 60.592 43.705 1.00 10.19 88 VAL B N 1
ATOM 3965 C CA . VAL B 1 100 ? 28.075 60.577 42.252 1.00 9.98 88 VAL B CA 1
ATOM 3966 C C . VAL B 1 100 ? 27.672 59.197 41.718 1.00 11.36 88 VAL B C 1
ATOM 3967 O O . VAL B 1 100 ? 28.009 58.176 42.327 1.00 11.76 88 VAL B O 1
ATOM 3971 N N . PHE B 1 101 ? 26.987 59.199 40.572 1.00 11.37 89 PHE B N 1
ATOM 3972 C CA . PHE B 1 101 ? 26.699 58.014 39.789 1.00 11.30 89 PHE B CA 1
ATOM 3973 C C . PHE B 1 101 ? 27.203 58.303 38.384 1.00 9.75 89 PHE B C 1
ATOM 3974 O O . PHE B 1 101 ? 26.908 59.343 37.814 1.00 12.17 89 PHE B O 1
ATOM 3982 N N . PHE B 1 102 ? 28.011 57.403 37.855 1.00 9.86 90 PHE B N 1
ATOM 3983 C CA . PHE B 1 102 ? 28.509 57.517 36.494 1.00 9.70 90 PHE B CA 1
ATOM 3984 C C . PHE B 1 102 ? 27.663 56.811 35.469 1.00 10.26 90 PHE B C 1
ATOM 3985 O O . PHE B 1 102 ? 27.383 55.613 35.554 1.00 11.50 90 PHE B O 1
ATOM 3993 N N . ALA B 1 103 ? 27.301 57.573 34.452 1.00 9.71 91 ALA B N 1
ATOM 3994 C CA . ALA B 1 103 ? 26.661 57.090 33.253 1.00 10.60 91 ALA B CA 1
ATOM 3995 C C . ALA B 1 103 ? 27.626 57.325 32.098 1.00 10.33 91 ALA B C 1
ATOM 3996 O O . ALA B 1 103 ? 28.852 57.547 32.319 1.00 10.61 91 ALA B O 1
ATOM 3998 N N . ASN B 1 104 ? 27.141 57.195 30.862 1.00 10.50 92 ASN B N 1
ATOM 3999 C CA . ASN B 1 104 ? 28.010 57.309 29.683 1.00 9.54 92 ASN B CA 1
ATOM 4000 C C . ASN B 1 104 ? 27.700 58.476 28.790 1.00 11.22 92 ASN B C 1
ATOM 4001 O O . ASN B 1 104 ? 28.528 58.810 27.955 1.00 10.95 92 ASN B O 1
ATOM 4006 N N . THR B 1 105 ? 26.513 59.080 28.971 1.00 10.75 93 THR B N 1
ATOM 4007 C CA . THR B 1 105 ? 26.014 60.105 28.076 1.00 10.07 93 THR B CA 1
ATOM 4008 C C . THR B 1 105 ? 25.088 61.045 28.858 1.00 9.07 93 THR B C 1
ATOM 4009 O O . THR B 1 105 ? 24.708 60.755 30.002 1.00 9.15 93 THR B O 1
ATOM 4013 N N . GLY B 1 106 ? 24.764 62.183 28.254 1.00 9.24 94 GLY B N 1
ATOM 4014 C CA . GLY B 1 106 ? 23.819 63.118 28.849 1.00 8.17 94 GLY B CA 1
ATOM 4015 C C . GLY B 1 106 ? 22.445 62.524 29.038 1.00 7.37 94 GLY B C 1
ATOM 4016 O O . GLY B 1 106 ? 21.849 62.663 30.119 1.00 9.79 94 GLY B O 1
ATOM 4017 N N . THR B 1 107 ? 21.950 61.847 28.008 1.00 8.97 95 THR B N 1
ATOM 4018 C CA . THR B 1 107 ? 20.606 61.287 28.095 1.00 9.31 95 THR B CA 1
ATOM 4019 C C . THR B 1 107 ? 20.564 60.232 29.200 1.00 9.04 95 THR B C 1
ATOM 4020 O O . THR B 1 107 ? 19.591 60.131 29.935 1.00 10.83 95 THR B O 1
ATOM 4024 N N . GLU B 1 108 ? 21.625 59.436 29.348 1.00 9.79 96 GLU B N 1
ATOM 4025 C CA . GLU B 1 108 ? 21.650 58.451 30.403 1.00 8.81 96 GLU B CA 1
ATOM 4026 C C . GLU B 1 108 ? 21.744 59.095 31.788 1.00 9.22 96 GLU B C 1
ATOM 4027 O O . GLU B 1 108 ? 21.127 58.642 32.732 1.00 10.44 96 GLU B O 1
ATOM 4033 N N . ALA B 1 109 ? 22.528 60.158 31.915 1.00 9.21 97 ALA B N 1
ATOM 4034 C CA . ALA B 1 109 ? 22.552 60.883 33.192 1.00 7.74 97 ALA B CA 1
ATOM 4035 C C . ALA B 1 109 ? 21.145 61.390 33.568 1.00 9.43 97 ALA B C 1
ATOM 4036 O O . ALA B 1 109 ? 20.736 61.282 34.726 1.00 9.27 97 ALA B O 1
ATOM 4038 N N . ASN B 1 110 ? 20.440 61.962 32.624 1.00 8.98 98 ASN B N 1
ATOM 4039 C CA . ASN B 1 110 ? 19.065 62.450 32.870 1.00 8.10 98 ASN B CA 1
ATOM 4040 C C . ASN B 1 110 ? 18.070 61.324 33.167 1.00 12.18 98 ASN B C 1
ATOM 4041 O O . ASN B 1 110 ? 17.172 61.490 33.990 1.00 9.78 98 ASN B O 1
ATOM 4046 N N . GLU B 1 111 ? 18.272 60.166 32.554 1.00 9.84 99 GLU B N 1
ATOM 4047 C CA . GLU B 1 111 ? 17.456 59.001 32.884 1.00 9.55 99 GLU B CA 1
ATOM 4048 C C . GLU B 1 111 ? 17.681 58.599 34.353 1.00 8.73 99 GLU B C 1
ATOM 4049 O O . GLU B 1 111 ? 16.740 58.317 35.059 1.00 10.17 99 GLU B O 1
ATOM 4055 N N . ALA B 1 112 ? 18.940 58.525 34.785 1.00 7.76 100 ALA B N 1
ATOM 4056 C CA . ALA B 1 112 ? 19.237 58.313 36.215 1.00 8.88 100 ALA B CA 1
ATOM 4057 C C . ALA B 1 112 ? 18.562 59.334 37.107 1.00 10.61 100 ALA B C 1
ATOM 4058 O O . ALA B 1 112 ? 18.033 58.972 38.168 1.00 9.73 100 ALA B O 1
ATOM 4060 N N . ALA B 1 113 ? 18.566 60.602 36.713 1.00 10.43 101 ALA B N 1
ATOM 4061 C CA . ALA B 1 113 ? 17.944 61.655 37.519 1.00 9.80 101 ALA B CA 1
ATOM 4062 C C . ALA B 1 113 ? 16.420 61.469 37.642 1.00 9.27 101 ALA B C 1
ATOM 4063 O O . ALA B 1 113 ? 15.843 61.637 38.722 1.00 10.06 101 ALA B O 1
ATOM 4065 N N . ILE B 1 114 ? 15.790 61.083 36.546 1.00 10.24 102 ILE B N 1
ATOM 4066 C CA . ILE B 1 114 ? 14.359 60.765 36.559 1.00 10.55 102 ILE B CA 1
ATOM 4067 C C . ILE B 1 114 ? 14.082 59.627 37.550 1.00 10.69 102 ILE B C 1
ATOM 4068 O O . ILE B 1 114 ? 13.141 59.698 38.332 1.00 10.14 102 ILE B O 1
ATOM 4073 N N . LYS B 1 115 ? 14.926 58.592 37.525 1.00 9.98 103 LYS B N 1
ATOM 4074 C CA . LYS B 1 115 ? 14.722 57.451 38.359 1.00 8.36 103 LYS B CA 1
ATOM 4075 C C . LYS B 1 115 ? 14.946 57.799 39.841 1.00 8.38 103 LYS B C 1
ATOM 4076 O O . LYS B 1 115 ? 14.203 57.358 40.683 1.00 10.64 103 LYS B O 1
ATOM 4082 N N . ILE B 1 116 ? 15.957 58.609 40.123 1.00 8.77 104 ILE B N 1
ATOM 4083 C CA . ILE B 1 116 ? 16.206 59.126 41.472 1.00 9.77 104 ILE B CA 1
ATOM 4084 C C . ILE B 1 116 ? 14.962 59.891 41.971 1.00 10.45 104 ILE B C 1
ATOM 4085 O O . ILE B 1 116 ? 14.477 59.688 43.092 1.00 11.55 104 ILE B O 1
ATOM 4090 N N . ALA B 1 117 ? 14.442 60.756 41.119 1.00 10.42 105 ALA B N 1
ATOM 4091 C CA . ALA B 1 117 ? 13.276 61.546 41.477 1.00 10.35 105 ALA B CA 1
ATOM 4092 C C . ALA B 1 117 ? 12.083 60.669 41.777 1.00 12.37 105 ALA B C 1
ATOM 4093 O O . ALA B 1 117 ? 11.390 60.898 42.792 1.00 11.80 105 ALA B O 1
ATOM 4095 N N . ARG B 1 118 ? 11.840 59.662 40.936 1.00 11.52 106 ARG B N 1
ATOM 4096 C CA . ARG B 1 118 ? 10.719 58.759 41.207 1.00 13.04 106 ARG B CA 1
ATOM 4097 C C . ARG B 1 118 ? 10.885 57.949 42.476 1.00 13.49 106 ARG B C 1
ATOM 4098 O O . ARG B 1 118 ? 9.908 57.755 43.196 1.00 14.11 106 ARG B O 1
ATOM 4106 N N . LYS B 1 119 ? 12.106 57.462 42.735 1.00 12.85 107 LYS B N 1
ATOM 4107 C CA A LYS B 1 119 ? 12.390 56.739 43.978 0.60 13.16 107 LYS B CA 1
ATOM 4108 C CA B LYS B 1 119 ? 12.416 56.750 43.976 0.40 13.43 107 LYS B CA 1
ATOM 4109 C C . LYS B 1 119 ? 12.145 57.653 45.176 1.00 14.64 107 LYS B C 1
ATOM 4110 O O . LYS B 1 119 ? 11.548 57.233 46.167 1.00 14.80 107 LYS B O 1
ATOM 4121 N N . TYR B 1 120 ? 12.605 58.897 45.076 1.00 12.68 108 TYR B N 1
ATOM 4122 C CA . TYR B 1 120 ? 12.409 59.880 46.133 1.00 11.75 108 TYR B CA 1
ATOM 4123 C C . TYR B 1 120 ? 10.899 60.073 46.379 1.00 14.62 108 TYR B C 1
ATOM 4124 O O . TYR B 1 120 ? 10.432 59.985 47.516 1.00 15.34 108 TYR B O 1
ATOM 4133 N N . GLY B 1 121 ? 10.159 60.303 45.307 1.00 13.45 109 GLY B N 1
ATOM 4134 C CA . GLY B 1 121 ? 8.725 60.620 45.397 1.00 14.39 109 GLY B CA 1
ATOM 4135 C C . GLY B 1 121 ? 7.949 59.481 46.030 1.00 16.07 109 GLY B C 1
ATOM 4136 O O . GLY B 1 121 ? 7.081 59.699 46.883 1.00 16.88 109 GLY B O 1
ATOM 4137 N N . LYS B 1 122 ? 8.289 58.261 45.639 1.00 16.43 110 LYS B N 1
ATOM 4138 C CA . LYS B 1 122 ? 7.544 57.102 46.094 1.00 21.38 110 LYS B CA 1
ATOM 4139 C C . LYS B 1 122 ? 7.784 56.795 47.550 1.00 21.67 110 LYS B C 1
ATOM 4140 O O . LYS B 1 122 ? 6.973 56.124 48.167 1.00 22.67 110 LYS B O 1
ATOM 4146 N N . LYS B 1 123 ? 8.850 57.315 48.126 1.00 21.94 111 LYS B N 1
ATOM 4147 C CA . LYS B 1 123 ? 9.015 57.189 49.575 1.00 26.12 111 LYS B CA 1
ATOM 4148 C C . LYS B 1 123 ? 7.899 57.912 50.316 1.00 25.69 111 LYS B C 1
ATOM 4149 O O . LYS B 1 123 ? 7.542 57.527 51.429 1.00 26.20 111 LYS B O 1
ATOM 4155 N N . LYS B 1 124 ? 7.348 58.962 49.712 1.00 24.89 112 LYS B N 1
ATOM 4156 C CA A LYS B 1 124 ? 6.356 59.782 50.388 0.50 24.82 112 LYS B CA 1
ATOM 4157 C CA B LYS B 1 124 ? 6.354 59.796 50.378 0.50 25.13 112 LYS B CA 1
ATOM 4158 C C . LYS B 1 124 ? 4.962 59.320 50.006 1.00 24.76 112 LYS B C 1
ATOM 4159 O O . LYS B 1 124 ? 4.080 59.225 50.869 1.00 26.31 112 LYS B O 1
ATOM 4170 N N . SER B 1 125 ? 4.754 59.044 48.716 1.00 23.03 113 SER B N 1
ATOM 4171 C CA . SER B 1 125 ? 3.429 58.715 48.220 1.00 21.84 113 SER B CA 1
ATOM 4172 C C . SER B 1 125 ? 3.494 57.994 46.894 1.00 23.36 113 SER B C 1
ATOM 4173 O O . SER B 1 125 ? 4.320 58.321 46.056 1.00 19.84 113 SER B O 1
ATOM 4176 N N . GLU B 1 126 ? 2.600 57.032 46.692 1.00 23.07 114 GLU B N 1
ATOM 4177 C CA . GLU B 1 126 ? 2.520 56.322 45.410 1.00 24.57 114 GLU B CA 1
ATOM 4178 C C . GLU B 1 126 ? 2.119 57.240 44.260 1.00 23.04 114 GLU B C 1
ATOM 4179 O O . GLU B 1 126 ? 2.383 56.924 43.098 1.00 25.42 114 GLU B O 1
ATOM 4182 N N . LYS B 1 127 ? 1.483 58.365 44.565 1.00 19.45 115 LYS B N 1
ATOM 4183 C CA . LYS B 1 127 ? 1.068 59.303 43.524 1.00 21.39 115 LYS B CA 1
ATOM 4184 C C . LYS B 1 127 ? 2.170 60.308 43.145 1.00 17.35 115 LYS B C 1
ATOM 4185 O O . LYS B 1 127 ? 2.029 61.034 42.157 1.00 15.82 115 LYS B O 1
ATOM 4189 N N . LYS B 1 128 ? 3.227 60.372 43.951 1.00 15.45 116 LYS B N 1
ATOM 4190 C CA . LYS B 1 128 ? 4.214 61.447 43.821 1.00 13.55 116 LYS B CA 1
ATOM 4191 C C . LYS B 1 128 ? 5.301 61.043 42.818 1.00 13.58 116 LYS B C 1
ATOM 4192 O O . LYS B 1 128 ? 6.444 60.775 43.158 1.00 14.66 116 LYS B O 1
ATOM 4198 N N . TYR B 1 129 ? 4.891 60.979 41.563 1.00 14.37 117 TYR B N 1
ATOM 4199 C CA . TYR B 1 129 ? 5.767 60.544 40.489 1.00 13.78 117 TYR B CA 1
ATOM 4200 C C . TYR B 1 129 ? 5.813 61.543 39.346 1.00 14.59 117 TYR B C 1
ATOM 4201 O O . TYR B 1 129 ? 6.454 61.273 38.341 1.00 15.77 117 TYR B O 1
ATOM 4210 N N . ARG B 1 130 ? 5.144 62.690 39.492 1.00 13.46 118 ARG B N 1
ATOM 4211 C CA . ARG B 1 130 ? 5.018 63.607 38.357 1.00 14.79 118 ARG B CA 1
ATOM 4212 C C . ARG B 1 130 ? 6.312 64.404 38.202 1.00 13.08 118 ARG B C 1
ATOM 4213 O O . ARG B 1 130 ? 6.954 64.743 39.174 1.00 11.87 118 ARG B O 1
ATOM 4221 N N . ILE B 1 131 ? 6.706 64.638 36.959 1.00 11.92 119 ILE B N 1
ATOM 4222 C CA . ILE B 1 131 ? 7.942 65.379 36.674 1.00 11.47 119 ILE B CA 1
ATOM 4223 C C . ILE B 1 131 ? 7.584 66.568 35.793 1.00 13.55 119 ILE B C 1
ATOM 4224 O O . ILE B 1 131 ? 6.816 66.435 34.865 1.00 13.98 119 ILE B O 1
ATOM 4229 N N . LEU B 1 132 ? 8.142 67.732 36.125 1.00 12.21 120 LEU B N 1
ATOM 4230 C CA . LEU B 1 132 ? 7.928 68.950 35.348 1.00 12.31 120 LEU B CA 1
ATOM 4231 C C . LEU B 1 132 ? 9.197 69.355 34.641 1.00 10.26 120 LEU B C 1
ATOM 4232 O O . LEU B 1 132 ? 10.290 69.239 35.201 1.00 12.04 120 LEU B O 1
ATOM 4237 N N . SER B 1 133 ? 9.060 69.792 33.399 1.00 10.82 121 SER B N 1
ATOM 4238 C CA . SER B 1 133 ? 10.184 70.331 32.640 1.00 11.48 121 SER B CA 1
ATOM 4239 C C . SER B 1 133 ? 9.696 71.449 31.727 1.00 9.82 121 SER B C 1
ATOM 4240 O O . SER B 1 133 ? 8.491 71.669 31.602 1.00 10.46 121 SER B O 1
ATOM 4243 N N . ALA B 1 134 ? 10.626 72.157 31.091 1.00 10.51 122 ALA B N 1
ATOM 4244 C CA . ALA B 1 134 ? 10.259 73.352 30.371 1.00 9.88 122 ALA B CA 1
ATOM 4245 C C . ALA B 1 134 ? 9.936 73.075 28.921 1.00 9.98 122 ALA B C 1
ATOM 4246 O O . ALA B 1 134 ? 10.536 72.210 28.293 1.00 10.22 122 ALA B O 1
ATOM 4248 N N . HIS B 1 135 ? 8.986 73.830 28.385 1.00 9.40 123 HIS B N 1
ATOM 4249 C CA . HIS B 1 135 ? 8.802 73.888 26.939 1.00 10.14 123 HIS B CA 1
ATOM 4250 C C . HIS B 1 135 ? 10.130 74.256 26.309 1.00 11.31 123 HIS B C 1
ATOM 4251 O O . HIS B 1 135 ? 10.874 75.115 26.829 1.00 11.22 123 HIS B O 1
ATOM 4258 N N . ASN B 1 136 ? 10.434 73.598 25.186 1.00 11.84 124 ASN B N 1
ATOM 4259 C CA . ASN B 1 136 ? 11.659 73.841 24.402 1.00 11.30 124 ASN B CA 1
ATOM 4260 C C . ASN B 1 136 ? 12.939 73.353 25.076 1.00 10.85 124 ASN B C 1
ATOM 4261 O O . ASN B 1 136 ? 14.030 73.582 24.583 1.00 12.43 124 ASN B O 1
ATOM 4266 N N . SER B 1 137 ? 12.811 72.668 26.208 1.00 8.81 125 SER B N 1
ATOM 4267 C CA . SER B 1 137 ? 13.959 72.035 26.803 1.00 8.97 125 SER B CA 1
ATOM 4268 C C . SER B 1 137 ? 14.482 70.910 25.930 1.00 9.74 125 SER B C 1
ATOM 4269 O O . SER B 1 137 ? 13.779 70.395 25.074 1.00 10.83 125 SER B O 1
ATOM 4272 N N . PHE B 1 138 ? 15.721 70.515 26.185 1.00 9.44 126 PHE B N 1
ATOM 4273 C CA . PHE B 1 138 ? 16.248 69.308 25.585 1.00 11.06 126 PHE B CA 1
ATOM 4274 C C . PHE B 1 138 ? 17.023 68.537 26.633 1.00 10.41 126 PHE B C 1
ATOM 4275 O O . PHE B 1 138 ? 18.016 69.042 27.159 1.00 12.05 126 PHE B O 1
ATOM 4283 N N . HIS B 1 139 ? 16.569 67.321 26.917 1.00 9.60 127 HIS B N 1
ATOM 4284 C CA . HIS B 1 139 ? 17.176 66.469 27.934 1.00 9.68 127 HIS B CA 1
ATOM 4285 C C . HIS B 1 139 ? 17.686 65.141 27.412 1.00 10.23 127 HIS B C 1
ATOM 4286 O O . HIS B 1 139 ? 18.329 64.400 28.149 1.00 12.33 127 HIS B O 1
ATOM 4293 N N . GLY B 1 140 ? 17.464 64.852 26.133 1.00 10.30 128 GLY B N 1
ATOM 4294 C CA . GLY B 1 140 ? 17.916 63.592 25.570 1.00 12.23 128 GLY B CA 1
ATOM 4295 C C . GLY B 1 140 ? 16.857 62.829 24.802 1.00 12.90 128 GLY B C 1
ATOM 4296 O O . GLY B 1 140 ? 15.680 63.184 24.827 1.00 11.18 128 GLY B O 1
ATOM 4297 N N . ARG B 1 141 ? 17.308 61.779 24.122 1.00 12.02 129 ARG B N 1
ATOM 4298 C CA . ARG B 1 141 ? 16.506 61.024 23.150 1.00 13.95 129 ARG B CA 1
ATOM 4299 C C . ARG B 1 141 ? 16.032 59.648 23.567 1.00 13.14 129 ARG B C 1
ATOM 4300 O O . ARG B 1 141 ? 15.177 59.072 22.900 1.00 11.62 129 ARG B O 1
ATOM 4308 N N . THR B 1 142 ? 16.565 59.101 24.658 1.00 11.31 130 THR B N 1
ATOM 4309 C CA . THR B 1 142 ? 16.051 57.849 25.208 1.00 9.88 130 THR B CA 1
ATOM 4310 C C . THR B 1 142 ? 14.666 58.160 25.805 1.00 10.29 130 THR B C 1
ATOM 4311 O O . THR B 1 142 ? 14.356 59.330 26.080 1.00 10.92 130 THR B O 1
ATOM 4315 N N . LEU B 1 143 ? 13.809 57.154 26.002 1.00 9.18 131 LEU B N 1
ATOM 4316 C CA . LEU B 1 143 ? 12.388 57.501 26.171 1.00 9.33 131 LEU B CA 1
ATOM 4317 C C . LEU B 1 143 ? 12.042 58.271 27.443 1.00 10.20 131 LEU B C 1
ATOM 4318 O O . LEU B 1 143 ? 11.079 59.052 27.455 1.00 11.22 131 LEU B O 1
ATOM 4323 N N . GLY B 1 144 ? 12.777 58.060 28.530 1.00 11.12 132 GLY B N 1
ATOM 4324 C CA . GLY B 1 144 ? 12.544 58.868 29.725 1.00 11.02 132 GLY B CA 1
ATOM 4325 C C . GLY B 1 144 ? 12.918 60.322 29.469 1.00 9.67 132 GLY B C 1
ATOM 4326 O O . GLY B 1 144 ? 12.111 61.256 29.628 1.00 10.06 132 GLY B O 1
ATOM 4327 N N . SER B 1 145 ? 14.163 60.529 29.067 1.00 9.36 133 SER B N 1
ATOM 4328 C CA . SER B 1 145 ? 14.658 61.843 28.716 1.00 10.38 133 SER B CA 1
ATOM 4329 C C . SER B 1 145 ? 13.850 62.542 27.624 1.00 10.64 133 SER B C 1
ATOM 4330 O O . SER B 1 145 ? 13.686 63.756 27.668 1.00 10.92 133 SER B O 1
ATOM 4333 N N . LEU B 1 146 ? 13.362 61.771 26.655 1.00 10.01 134 LEU B N 1
ATOM 4334 C CA . LEU B 1 146 ? 12.577 62.294 25.553 1.00 10.37 134 LEU B CA 1
ATOM 4335 C C . LEU B 1 146 ? 11.239 62.808 26.055 1.00 10.13 134 LEU B C 1
ATOM 4336 O O . LEU B 1 146 ? 10.716 63.775 25.511 1.00 11.98 134 LEU B O 1
ATOM 4341 N N . THR B 1 147 ? 10.668 62.149 27.068 1.00 11.35 135 THR B N 1
ATOM 4342 C CA . THR B 1 147 ? 9.424 62.648 27.674 1.00 10.30 135 THR B CA 1
ATOM 4343 C C . THR B 1 147 ? 9.682 63.988 28.410 1.00 12.09 135 THR B C 1
ATOM 4344 O O . THR B 1 147 ? 8.839 64.881 28.376 1.00 11.10 135 THR B O 1
ATOM 4348 N N . ALA B 1 148 ? 10.842 64.117 29.046 1.00 10.83 136 ALA B N 1
ATOM 4349 C CA . ALA B 1 148 ? 11.251 65.360 29.714 1.00 11.46 136 ALA B CA 1
ATOM 4350 C C . ALA B 1 148 ? 11.535 66.453 28.686 1.00 11.87 136 ALA B C 1
ATOM 4351 O O . ALA B 1 148 ? 11.269 67.608 28.937 1.00 11.69 136 ALA B O 1
ATOM 4353 N N . THR B 1 149 ? 11.999 66.075 27.509 1.00 11.09 137 THR B N 1
ATOM 4354 C CA . THR B 1 149 ? 12.330 67.023 26.449 1.00 11.55 137 THR B CA 1
ATOM 4355 C C . THR B 1 149 ? 11.035 67.672 25.942 1.00 12.84 137 THR B C 1
ATOM 4356 O O . THR B 1 149 ? 10.140 67.005 25.369 1.00 12.69 137 THR B O 1
ATOM 4360 N N . GLY B 1 150 ? 10.950 68.977 26.113 1.00 12.10 138 GLY B N 1
ATOM 4361 C CA . GLY B 1 150 ? 9.710 69.717 25.864 1.00 12.45 138 GLY B CA 1
ATOM 4362 C C . GLY B 1 150 ? 9.523 70.114 24.412 1.00 15.44 138 GLY B C 1
ATOM 4363 O O . GLY B 1 150 ? 9.306 71.311 24.081 1.00 15.88 138 GLY B O 1
ATOM 4364 N N . GLN B 1 151 ? 9.610 69.120 23.529 1.00 15.82 139 GLN B N 1
ATOM 4365 C CA . GLN B 1 151 ? 9.599 69.347 22.090 1.00 16.48 139 GLN B CA 1
ATOM 4366 C C . GLN B 1 151 ? 8.777 68.280 21.386 1.00 16.69 139 GLN B C 1
ATOM 4367 O O . GLN B 1 151 ? 9.285 67.215 21.082 1.00 14.93 139 GLN B O 1
ATOM 4373 N N . PRO B 1 152 ? 7.487 68.560 21.156 1.00 17.65 140 PRO B N 1
ATOM 4374 C CA . PRO B 1 152 ? 6.610 67.588 20.535 1.00 18.50 140 PRO B CA 1
ATOM 4375 C C . PRO B 1 152 ? 7.123 66.995 19.204 1.00 17.50 140 PRO B C 1
ATOM 4376 O O . PRO B 1 152 ? 6.889 65.821 18.947 1.00 18.92 140 PRO B O 1
ATOM 4380 N N . LYS B 1 153 ? 7.840 67.760 18.391 1.00 18.39 141 LYS B N 1
ATOM 4381 C CA . LYS B 1 153 ? 8.313 67.235 17.114 1.00 23.06 141 LYS B CA 1
ATOM 4382 C C . LYS B 1 153 ? 9.229 66.012 17.297 1.00 20.91 141 LYS B C 1
ATOM 4383 O O . LYS B 1 153 ? 9.232 65.108 16.457 1.00 21.92 141 LYS B O 1
ATOM 4389 N N . TYR B 1 154 ? 9.984 65.979 18.395 1.00 17.36 142 TYR B N 1
ATOM 4390 C CA . TYR B 1 154 ? 10.876 64.838 18.673 1.00 16.64 142 TYR B CA 1
ATOM 4391 C C . TYR B 1 154 ? 10.156 63.682 19.356 1.00 14.73 142 TYR B C 1
ATOM 4392 O O . TYR B 1 154 ? 10.695 62.579 19.442 1.00 12.19 142 TYR B O 1
ATOM 4401 N N . GLN B 1 155 ? 8.968 63.955 19.878 1.00 15.09 143 GLN B N 1
ATOM 4402 C CA . GLN B 1 155 ? 8.205 62.994 20.655 1.00 15.90 143 GLN B CA 1
ATOM 4403 C C . GLN B 1 155 ? 7.188 62.238 19.830 1.00 17.16 143 GLN B C 1
ATOM 4404 O O . GLN B 1 155 ? 6.989 61.046 20.014 1.00 14.48 143 GLN B O 1
ATOM 4410 N N . LYS B 1 156 ? 6.530 62.940 18.906 1.00 18.95 144 LYS B N 1
ATOM 4411 C CA . LYS B 1 156 ? 5.293 62.420 18.292 1.00 20.26 144 LYS B CA 1
ATOM 4412 C C . LYS B 1 156 ? 5.384 61.060 17.584 1.00 18.19 144 LYS B C 1
ATOM 4413 O O . LYS B 1 156 ? 4.473 60.215 17.713 1.00 16.44 144 LYS B O 1
ATOM 4416 N N . PRO B 1 157 ? 6.476 60.825 16.836 1.00 17.45 145 PRO B N 1
ATOM 4417 C CA . PRO B 1 157 ? 6.535 59.545 16.154 1.00 18.89 145 PRO B CA 1
ATOM 4418 C C . PRO B 1 157 ? 6.621 58.330 17.095 1.00 16.19 145 PRO B C 1
ATOM 4419 O O . PRO B 1 157 ? 6.459 57.203 16.644 1.00 18.25 145 PRO B O 1
ATOM 4423 N N . PHE B 1 158 ? 6.937 58.566 18.376 1.00 14.42 146 PHE B N 1
ATOM 4424 C CA . PHE B 1 158 ? 7.312 57.499 19.308 1.00 13.83 146 PHE B CA 1
ATOM 4425 C C . PHE B 1 158 ? 6.338 57.298 20.458 1.00 14.78 146 PHE B C 1
ATOM 4426 O O . PHE B 1 158 ? 6.538 56.423 21.278 1.00 15.17 146 PHE B O 1
ATOM 4434 N N . GLU B 1 159 ? 5.251 58.074 20.466 1.00 14.40 147 GLU B N 1
ATOM 4435 C CA . GLU B 1 159 ? 4.222 57.986 21.493 1.00 14.97 147 GLU B CA 1
ATOM 4436 C C . GLU B 1 159 ? 3.522 56.621 21.443 1.00 13.69 147 GLU B C 1
ATOM 4437 O O . GLU B 1 159 ? 3.495 55.970 20.385 1.00 15.49 147 GLU B O 1
ATOM 4443 N N . PRO B 1 160 ? 2.981 56.172 22.574 1.00 14.03 148 PRO B N 1
ATOM 4444 C CA . PRO B 1 160 ? 2.946 56.879 23.879 1.00 13.78 148 PRO B CA 1
ATOM 4445 C C . PRO B 1 160 ? 4.273 56.855 24.644 1.00 13.06 148 PRO B C 1
ATOM 4446 O O . PRO B 1 160 ? 4.965 55.846 24.673 1.00 13.92 148 PRO B O 1
ATOM 4450 N N . LEU B 1 161 ? 4.590 57.967 25.293 1.00 13.11 149 LEU B N 1
ATOM 4451 C CA . LEU B 1 161 ? 5.819 58.091 26.065 1.00 12.94 149 LEU B CA 1
ATOM 4452 C C . LEU B 1 161 ? 5.497 57.868 27.552 1.00 13.94 149 LEU B C 1
ATOM 4453 O O . LEU B 1 161 ? 4.416 57.357 27.898 1.00 14.53 149 LEU B O 1
ATOM 4458 N N . VAL B 1 162 ? 6.411 58.238 28.430 1.00 13.44 150 VAL B N 1
ATOM 4459 C CA . VAL B 1 162 ? 6.266 57.929 29.858 1.00 12.08 150 VAL B CA 1
ATOM 4460 C C . VAL B 1 162 ? 5.173 58.815 30.461 1.00 11.75 150 VAL B C 1
ATOM 4461 O O . VAL B 1 162 ? 5.193 60.037 30.285 1.00 13.07 150 VAL B O 1
ATOM 4465 N N . PRO B 1 163 ? 4.162 58.205 31.120 1.00 13.91 151 PRO B N 1
ATOM 4466 C CA . PRO B 1 163 ? 3.132 59.038 31.741 1.00 12.70 151 PRO B CA 1
ATOM 4467 C C . PRO B 1 163 ? 3.653 59.838 32.941 1.00 12.95 151 PRO B C 1
ATOM 4468 O O . PRO B 1 163 ? 4.660 59.477 33.542 1.00 12.15 151 PRO B O 1
ATOM 4472 N N . GLY B 1 164 ? 3.002 60.955 33.239 1.00 12.65 152 GLY B N 1
ATOM 4473 C CA . GLY B 1 164 ? 3.319 61.715 34.456 1.00 13.07 152 GLY B CA 1
ATOM 4474 C C . GLY B 1 164 ? 4.253 62.900 34.282 1.00 15.06 152 GLY B C 1
ATOM 4475 O O . GLY B 1 164 ? 4.775 63.401 35.271 1.00 17.52 152 GLY B O 1
ATOM 4476 N N . PHE B 1 165 ? 4.474 63.341 33.044 1.00 11.47 153 PHE B N 1
ATOM 4477 C CA . PHE B 1 165 ? 5.323 64.492 32.767 1.00 11.82 153 PHE B CA 1
ATOM 4478 C C . PHE B 1 165 ? 4.444 65.660 32.323 1.00 15.21 153 PHE B C 1
ATOM 4479 O O . PHE B 1 165 ? 3.512 65.480 31.558 1.00 13.48 153 PHE B O 1
ATOM 4487 N N . GLU B 1 166 ? 4.761 66.860 32.804 1.00 13.82 154 GLU B N 1
ATOM 4488 C CA . GLU B 1 166 ? 4.042 68.049 32.396 1.00 15.99 154 GLU B CA 1
ATOM 4489 C C . GLU B 1 166 ? 5.043 69.169 32.184 1.00 13.97 154 GLU B C 1
ATOM 4490 O O . GLU B 1 166 ? 6.178 69.110 32.688 1.00 11.94 154 GLU B O 1
ATOM 4496 N N . TYR B 1 167 ? 4.621 70.173 31.410 1.00 11.53 155 TYR B N 1
ATOM 4497 C CA . TYR B 1 167 ? 5.538 71.205 30.939 1.00 11.10 155 TYR B CA 1
ATOM 4498 C C . TYR B 1 167 ? 5.089 72.603 31.359 1.00 13.02 155 TYR B C 1
ATOM 4499 O O . TYR B 1 167 ? 3.888 72.871 31.507 1.00 12.72 155 TYR B O 1
ATOM 4508 N N . PHE B 1 168 ? 6.069 73.488 31.548 1.00 9.93 156 PHE B N 1
ATOM 4509 C CA . PHE B 1 168 ? 5.826 74.875 31.873 1.00 11.67 156 PHE B CA 1
ATOM 4510 C C . PHE B 1 168 ? 6.760 75.731 31.002 1.00 12.35 156 PHE B C 1
ATOM 4511 O O . PHE B 1 168 ? 7.791 75.265 30.509 1.00 11.37 156 PHE B O 1
ATOM 4519 N N . GLU B 1 169 ? 6.407 76.996 30.855 1.00 10.41 157 GLU B N 1
ATOM 4520 C CA . GLU B 1 169 ? 7.196 77.918 30.054 1.00 11.61 157 GLU B CA 1
ATOM 4521 C C . GLU B 1 169 ? 8.458 78.344 30.826 1.00 11.68 157 GLU B C 1
ATOM 4522 O O . GLU B 1 169 ? 8.398 78.743 31.999 1.00 10.20 157 GLU B O 1
ATOM 4528 N N . PHE B 1 170 ? 9.613 78.169 30.186 1.00 11.98 158 PHE B N 1
ATOM 4529 C CA . PHE B 1 170 ? 10.896 78.610 30.755 1.00 12.74 158 PHE B CA 1
ATOM 4530 C C . PHE B 1 170 ? 10.816 80.096 31.090 1.00 13.14 158 PHE B C 1
ATOM 4531 O O . PHE B 1 170 ? 10.334 80.900 30.277 1.00 12.80 158 PHE B O 1
ATOM 4539 N N . ASN B 1 171 ? 11.306 80.439 32.279 1.00 10.75 159 ASN B N 1
ATOM 4540 C CA . ASN B 1 171 ? 11.368 81.802 32.796 1.00 11.97 159 ASN B CA 1
ATOM 4541 C C . ASN B 1 171 ? 10.011 82.392 33.181 1.00 11.59 159 ASN B C 1
ATOM 4542 O O . ASN B 1 171 ? 9.946 83.577 33.479 1.00 14.92 159 ASN B O 1
ATOM 4547 N N . ASN B 1 172 ? 8.960 81.578 33.156 1.00 13.15 160 ASN B N 1
ATOM 4548 C CA . ASN B 1 172 ? 7.608 82.034 33.501 1.00 11.09 160 ASN B CA 1
ATOM 4549 C C . ASN B 1 172 ? 7.254 81.497 34.884 1.00 11.48 160 ASN B C 1
ATOM 4550 O O . ASN B 1 172 ? 6.884 80.335 35.049 1.00 11.64 160 ASN B O 1
ATOM 4555 N N . VAL B 1 173 ? 7.383 82.367 35.882 1.00 13.35 161 VAL B N 1
ATOM 4556 C CA . VAL B 1 173 ? 7.119 81.998 37.265 1.00 13.88 161 VAL B CA 1
ATOM 4557 C C . VAL B 1 173 ? 5.674 81.539 37.484 1.00 14.03 161 VAL B C 1
ATOM 4558 O O . VAL B 1 173 ? 5.426 80.572 38.187 1.00 13.99 161 VAL B O 1
ATOM 4562 N N . GLU B 1 174 ? 4.716 82.210 36.854 1.00 14.50 162 GLU B N 1
ATOM 4563 C CA A GLU B 1 174 ? 3.309 81.862 37.036 0.70 14.39 162 GLU B CA 1
ATOM 4564 C CA B GLU B 1 174 ? 3.315 81.864 37.068 0.30 14.42 162 GLU B CA 1
ATOM 4565 C C . GLU B 1 174 ? 2.997 80.468 36.529 1.00 13.68 162 GLU B C 1
ATOM 4566 O O . GLU B 1 174 ? 2.251 79.706 37.169 1.00 12.94 162 GLU B O 1
ATOM 4577 N N . ASP B 1 175 ? 3.552 80.128 35.370 1.00 14.02 163 ASP B N 1
ATOM 4578 C CA . ASP B 1 175 ? 3.302 78.814 34.772 1.00 12.15 163 ASP B CA 1
ATOM 4579 C C . ASP B 1 175 ? 3.960 77.718 35.626 1.00 13.42 163 ASP B C 1
ATOM 4580 O O . ASP B 1 175 ? 3.368 76.692 35.891 1.00 12.42 163 ASP B O 1
ATOM 4585 N N . LEU B 1 176 ? 5.192 77.947 36.075 1.00 12.16 164 LEU B N 1
ATOM 4586 C CA . LEU B 1 176 ? 5.807 76.962 36.962 1.00 12.99 164 LEU B CA 1
ATOM 4587 C C . LEU B 1 176 ? 4.965 76.792 38.245 1.00 11.57 164 LEU B C 1
ATOM 4588 O O . LEU B 1 176 ? 4.692 75.679 38.682 1.00 11.90 164 LEU B O 1
ATOM 4593 N N . ARG B 1 177 ? 4.525 77.899 38.828 1.00 12.96 165 ARG B N 1
ATOM 4594 C CA . ARG B 1 177 ? 3.715 77.828 40.057 1.00 13.59 165 ARG B CA 1
ATOM 4595 C C . ARG B 1 177 ? 2.433 77.010 39.850 1.00 13.75 165 ARG B C 1
ATOM 4596 O O . ARG B 1 177 ? 2.032 76.223 40.724 1.00 12.36 165 ARG B O 1
ATOM 4604 N N . ARG B 1 178 ? 1.784 77.226 38.699 1.00 13.30 166 ARG B N 1
ATOM 4605 C CA . ARG B 1 178 ? 0.530 76.559 38.358 1.00 15.50 166 ARG B CA 1
ATOM 4606 C C . ARG B 1 178 ? 0.708 75.054 38.291 1.00 15.18 166 ARG B C 1
ATOM 4607 O O . ARG B 1 178 ? -0.129 74.309 38.756 1.00 15.52 166 ARG B O 1
ATOM 4615 N N . LYS B 1 179 ? 1.821 74.623 37.709 1.00 14.53 167 LYS B N 1
ATOM 4616 C CA . LYS B 1 179 ? 2.089 73.209 37.493 1.00 15.20 167 LYS B CA 1
ATOM 4617 C C . LYS B 1 179 ? 2.572 72.474 38.747 1.00 14.99 167 LYS B C 1
ATOM 4618 O O . LYS B 1 179 ? 2.513 71.250 38.800 1.00 14.54 167 LYS B O 1
ATOM 4632 N N . SER B 1 181 ? 2.531 70.745 42.347 1.00 15.27 169 SER B N 1
ATOM 4633 C CA . SER B 1 181 ? 1.596 70.098 43.240 1.00 15.59 169 SER B CA 1
ATOM 4634 C C . SER B 1 181 ? 2.366 69.141 44.146 1.00 15.81 169 SER B C 1
ATOM 4635 O O . SER B 1 181 ? 3.561 68.851 43.917 1.00 12.22 169 SER B O 1
ATOM 4638 N N . GLU B 1 182 ? 1.680 68.627 45.167 1.00 16.35 170 GLU B N 1
ATOM 4639 C CA A GLU B 1 182 ? 2.316 67.673 46.082 0.50 15.70 170 GLU B CA 1
ATOM 4640 C CA B GLU B 1 182 ? 2.271 67.654 46.089 0.50 16.52 170 GLU B CA 1
ATOM 4641 C C . GLU B 1 182 ? 2.667 66.349 45.384 1.00 13.89 170 GLU B C 1
ATOM 4642 O O . GLU B 1 182 ? 3.456 65.574 45.904 1.00 16.43 170 GLU B O 1
ATOM 4653 N N . ASP B 1 183 ? 2.104 66.097 44.204 1.00 13.45 171 ASP B N 1
ATOM 4654 C CA . ASP B 1 183 ? 2.421 64.895 43.422 1.00 15.63 171 ASP B CA 1
ATOM 4655 C C . ASP B 1 183 ? 3.671 65.046 42.529 1.00 13.43 171 ASP B C 1
ATOM 4656 O O . ASP B 1 183 ? 4.077 64.091 41.863 1.00 14.38 171 ASP B O 1
ATOM 4661 N N . VAL B 1 184 ? 4.278 66.231 42.514 1.00 12.08 172 VAL B N 1
ATOM 4662 C CA . VAL B 1 184 ? 5.510 66.460 41.751 1.00 11.79 172 VAL B CA 1
ATOM 4663 C C . VAL B 1 184 ? 6.703 65.946 42.551 1.00 12.26 172 VAL B C 1
ATOM 4664 O O . VAL B 1 184 ? 6.882 66.306 43.732 1.00 11.96 172 VAL B O 1
ATOM 4668 N N . CYS B 1 185 ? 7.511 65.093 41.926 1.00 12.03 173 CYS B N 1
ATOM 4669 C CA . CYS B 1 185 ? 8.757 64.619 42.543 1.00 10.50 173 CYS B CA 1
ATOM 4670 C C . CYS B 1 185 ? 10.001 65.346 42.034 1.00 11.73 173 CYS B C 1
ATOM 4671 O O . CYS B 1 185 ? 11.014 65.331 42.704 1.00 14.01 173 CYS B O 1
ATOM 4674 N N . ALA B 1 186 ? 9.913 66.013 40.890 1.00 11.87 174 ALA B N 1
ATOM 4675 C CA . ALA B 1 186 ? 11.049 66.770 40.379 1.00 10.87 174 ALA B CA 1
ATOM 4676 C C . ALA B 1 186 ? 10.639 67.862 39.417 1.00 10.43 174 ALA B C 1
ATOM 4677 O O . ALA B 1 186 ? 9.642 67.749 38.710 1.00 11.60 174 ALA B O 1
ATOM 4679 N N . VAL B 1 187 ? 11.482 68.897 39.384 1.00 10.78 175 VAL B N 1
ATOM 4680 C CA . VAL B 1 187 ? 11.464 69.936 38.382 1.00 11.16 175 VAL B CA 1
ATOM 4681 C C . VAL B 1 187 ? 12.831 69.899 37.679 1.00 10.65 175 VAL B C 1
ATOM 4682 O O . VAL B 1 187 ? 13.856 70.033 38.329 1.00 10.90 175 VAL B O 1
ATOM 4686 N N . PHE B 1 188 ? 12.836 69.707 36.358 1.00 9.57 176 PHE B N 1
ATOM 4687 C CA . PHE B 1 188 ? 14.061 69.697 35.526 1.00 10.29 176 PHE B CA 1
ATOM 4688 C C . PHE B 1 188 ? 14.192 71.052 34.813 1.00 10.09 176 PHE B C 1
ATOM 4689 O O . PHE B 1 188 ? 13.245 71.534 34.183 1.00 10.51 176 PHE B O 1
ATOM 4697 N N . LEU B 1 189 ? 15.382 71.628 34.900 1.00 9.45 177 LEU B N 1
ATOM 4698 C CA . LEU B 1 189 ? 15.735 72.870 34.214 1.00 10.09 177 LEU B CA 1
ATOM 4699 C C . LEU B 1 189 ? 17.153 72.828 33.709 1.00 10.25 177 LEU B C 1
ATOM 4700 O O . LEU B 1 189 ? 18.056 72.392 34.429 1.00 12.09 177 LEU B O 1
ATOM 4705 N N . GLU B 1 190 ? 17.351 73.244 32.461 1.00 10.48 178 GLU B N 1
ATOM 4706 C CA . GLU B 1 190 ? 18.676 73.686 31.996 1.00 10.51 178 GLU B CA 1
ATOM 4707 C C . GLU B 1 190 ? 18.888 75.105 32.509 1.00 10.90 178 GLU B C 1
ATOM 4708 O O . GLU B 1 190 ? 18.071 76.012 32.226 1.00 11.29 178 GLU B O 1
ATOM 4714 N N . PRO B 1 191 ? 19.949 75.340 33.275 1.00 10.90 179 PRO B N 1
ATOM 4715 C CA . PRO B 1 191 ? 20.175 76.753 33.652 1.00 11.23 179 PRO B CA 1
ATOM 4716 C C . PRO B 1 191 ? 20.266 77.743 32.482 1.00 10.64 179 PRO B C 1
ATOM 4717 O O . PRO B 1 191 ? 19.804 78.891 32.596 1.00 11.28 179 PRO B O 1
ATOM 4721 N N . ILE B 1 192 ? 20.810 77.293 31.363 1.00 9.91 180 ILE B N 1
ATOM 4722 C CA . ILE B 1 192 ? 20.761 77.982 30.090 1.00 10.28 180 ILE B CA 1
ATOM 4723 C C . ILE B 1 192 ? 20.295 76.939 29.075 1.00 11.01 180 ILE B C 1
ATOM 4724 O O . ILE B 1 192 ? 20.963 75.920 28.888 1.00 11.45 180 ILE B O 1
ATOM 4729 N N . GLN B 1 193 ? 19.156 77.191 28.443 1.00 10.54 181 GLN B N 1
ATOM 4730 C CA . GLN B 1 193 ? 18.641 76.261 27.433 1.00 11.06 181 GLN B CA 1
ATOM 4731 C C . GLN B 1 193 ? 19.562 76.301 26.237 1.00 13.15 181 GLN B C 1
ATOM 4732 O O . GLN B 1 193 ? 19.958 77.388 25.785 1.00 14.37 181 GLN B O 1
ATOM 4738 N N . GLY B 1 194 ? 19.917 75.115 25.745 1.00 13.84 182 GLY B N 1
ATOM 4739 C CA . GLY B 1 194 ? 20.899 75.018 24.663 1.00 14.30 182 GLY B CA 1
ATOM 4740 C C . GLY B 1 194 ? 20.252 74.908 23.299 1.00 14.53 182 GLY B C 1
ATOM 4741 O O . GLY B 1 194 ? 20.326 75.820 22.483 1.00 13.04 182 GLY B O 1
ATOM 4742 N N . GLU B 1 195 ? 19.587 73.781 23.060 1.00 13.78 183 GLU B N 1
ATOM 4743 C CA . GLU B 1 195 ? 19.025 73.484 21.723 1.00 14.94 183 GLU B CA 1
ATOM 4744 C C . GLU B 1 195 ? 17.972 74.486 21.270 1.00 14.29 183 GLU B C 1
ATOM 4745 O O . GLU B 1 195 ? 17.793 74.702 20.057 1.00 16.49 183 GLU B O 1
ATOM 4751 N N . SER B 1 196 ? 17.288 75.102 22.230 1.00 15.45 184 SER B N 1
ATOM 4752 C CA . SER B 1 196 ? 16.286 76.129 21.928 1.00 16.94 184 SER B CA 1
ATOM 4753 C C . SER B 1 196 ? 16.855 77.458 21.423 1.00 16.30 184 SER B C 1
ATOM 4754 O O . SER B 1 196 ? 16.087 78.337 21.023 1.00 17.72 184 SER B O 1
ATOM 4757 N N . GLY B 1 197 ? 18.181 77.625 21.476 1.00 14.95 185 GLY B N 1
ATOM 4758 C CA . GLY B 1 197 ? 18.838 78.830 20.978 1.00 14.05 185 GLY B CA 1
ATOM 4759 C C . GLY B 1 197 ? 19.564 79.699 21.996 1.00 14.58 185 GLY B C 1
ATOM 4760 O O . GLY B 1 197 ? 19.628 80.909 21.831 1.00 17.03 185 GLY B O 1
ATOM 4761 N N . ILE B 1 198 ? 20.112 79.085 23.043 1.00 14.31 186 ILE B N 1
ATOM 4762 C CA . ILE B 1 198 ? 20.889 79.752 24.084 1.00 12.44 186 ILE B CA 1
ATOM 4763 C C . ILE B 1 198 ? 20.037 80.776 24.848 1.00 14.34 186 ILE B C 1
ATOM 4764 O O . ILE B 1 198 ? 20.107 81.977 24.607 1.00 15.38 186 ILE B O 1
ATOM 4769 N N . VAL B 1 199 ? 19.242 80.265 25.780 1.00 13.22 187 VAL B N 1
ATOM 4770 C CA . VAL B 1 199 ? 18.295 81.085 26.534 1.00 11.36 187 VAL B CA 1
ATOM 4771 C C . VAL B 1 199 ? 18.612 80.948 28.014 1.00 10.67 187 VAL B C 1
ATOM 4772 O O . VAL B 1 199 ? 18.216 79.978 28.658 1.00 11.52 187 VAL B O 1
ATOM 4776 N N . PRO B 1 200 ? 19.353 81.915 28.575 1.00 10.84 188 PRO B N 1
ATOM 4777 C CA . PRO B 1 200 ? 19.619 81.875 29.996 1.00 9.84 188 PRO B CA 1
ATOM 4778 C C . PRO B 1 200 ? 18.387 82.007 30.850 1.00 10.88 188 PRO B C 1
ATOM 4779 O O . PRO B 1 200 ? 17.485 82.794 30.537 1.00 11.51 188 PRO B O 1
ATOM 4783 N N . ALA B 1 201 ? 18.352 81.243 31.929 1.00 10.06 189 ALA B N 1
ATOM 4784 C CA . ALA B 1 201 ? 17.343 81.478 32.959 1.00 11.24 189 ALA B CA 1
ATOM 4785 C C . ALA B 1 201 ? 17.616 82.843 33.594 1.00 11.09 189 ALA B C 1
ATOM 4786 O O . ALA B 1 201 ? 18.757 83.318 33.629 1.00 11.42 189 ALA B O 1
ATOM 4788 N N . THR B 1 202 ? 16.566 83.481 34.083 1.00 12.59 190 THR B N 1
ATOM 4789 C CA . THR B 1 202 ? 16.776 84.591 34.991 1.00 12.11 190 THR B CA 1
ATOM 4790 C C . THR B 1 202 ? 17.110 84.022 36.363 1.00 12.49 190 THR B C 1
ATOM 4791 O O . THR B 1 202 ? 16.629 82.945 36.725 1.00 12.37 190 THR B O 1
ATOM 4795 N N . LYS B 1 203 ? 17.908 84.750 37.139 1.00 13.69 191 LYS B N 1
ATOM 4796 C CA . LYS B 1 203 ? 18.142 84.362 38.525 1.00 15.05 191 LYS B CA 1
ATOM 4797 C C . LYS B 1 203 ? 16.846 84.248 39.313 1.00 13.26 191 LYS B C 1
ATOM 4798 O O . LYS B 1 203 ? 16.701 83.340 40.098 1.00 14.53 191 LYS B O 1
ATOM 4804 N N . GLU B 1 204 ? 15.912 85.184 39.111 1.00 13.26 192 GLU B N 1
ATOM 4805 C CA . GLU B 1 204 ? 14.631 85.162 39.785 1.00 15.78 192 GLU B CA 1
ATOM 4806 C C . GLU B 1 204 ? 13.905 83.834 39.570 1.00 12.15 192 GLU B C 1
ATOM 4807 O O . GLU B 1 204 ? 13.346 83.253 40.495 1.00 13.83 192 GLU B O 1
ATOM 4813 N N . PHE B 1 205 ? 13.887 83.394 38.328 1.00 11.11 193 PHE B N 1
ATOM 4814 C CA . PHE B 1 205 ? 13.196 82.151 37.964 1.00 10.42 193 PHE B CA 1
ATOM 4815 C C . PHE B 1 205 ? 13.813 80.937 38.647 1.00 9.99 193 PHE B C 1
ATOM 4816 O O . PHE B 1 205 ? 13.096 80.080 39.171 1.00 12.01 193 PHE B O 1
ATOM 4824 N N . LEU B 1 206 ? 15.138 80.825 38.634 1.00 10.13 194 LEU B N 1
ATOM 4825 C CA . LEU B 1 206 ? 15.784 79.729 39.348 1.00 10.95 194 LEU B CA 1
ATOM 4826 C C . LEU B 1 206 ? 15.546 79.784 40.849 1.00 11.09 194 LEU B C 1
ATOM 4827 O O . LEU B 1 206 ? 15.324 78.741 41.482 1.00 12.36 194 LEU B O 1
ATOM 4832 N N . GLU B 1 207 ? 15.609 80.977 41.439 1.00 12.57 195 GLU B N 1
ATOM 4833 C CA . GLU B 1 207 ? 15.354 81.087 42.885 1.00 13.58 195 GLU B CA 1
ATOM 4834 C C . GLU B 1 207 ? 13.928 80.634 43.214 1.00 13.91 195 GLU B C 1
ATOM 4835 O O . GLU B 1 207 ? 13.677 79.982 44.232 1.00 13.70 195 GLU B O 1
ATOM 4841 N N . GLU B 1 208 ? 12.985 80.981 42.339 1.00 13.48 196 GLU B N 1
ATOM 4842 C CA . GLU B 1 208 ? 11.595 80.567 42.524 1.00 14.47 196 GLU B CA 1
ATOM 4843 C C . GLU B 1 208 ? 11.450 79.059 42.409 1.00 13.19 196 GLU B C 1
ATOM 4844 O O . GLU B 1 208 ? 10.752 78.443 43.217 1.00 13.88 196 GLU B O 1
ATOM 4850 N N . ALA B 1 209 ? 12.135 78.447 41.437 1.00 13.89 197 ALA B N 1
ATOM 4851 C CA . ALA B 1 209 ? 12.094 77.000 41.306 1.00 12.65 197 ALA B CA 1
ATOM 4852 C C . ALA B 1 209 ? 12.630 76.305 42.567 1.00 11.41 197 ALA B C 1
ATOM 4853 O O . ALA B 1 209 ? 12.083 75.313 43.021 1.00 12.95 197 ALA B O 1
ATOM 4855 N N . ARG B 1 210 ? 13.683 76.852 43.155 1.00 12.37 198 ARG B N 1
ATOM 4856 C CA . ARG B 1 210 ? 14.262 76.299 44.385 1.00 11.43 198 ARG B CA 1
ATOM 4857 C C . ARG B 1 210 ? 13.264 76.403 45.525 1.00 11.43 198 ARG B C 1
ATOM 4858 O O . ARG B 1 210 ? 13.070 75.449 46.277 1.00 11.94 198 ARG B O 1
ATOM 4866 N N . LYS B 1 211 ? 12.596 77.551 45.634 1.00 12.53 199 LYS B N 1
ATOM 4867 C CA . LYS B 1 211 ? 11.614 77.754 46.716 1.00 13.61 199 LYS B CA 1
ATOM 4868 C C . LYS B 1 211 ? 10.419 76.809 46.558 1.00 11.75 199 LYS B C 1
ATOM 4869 O O . LYS B 1 211 ? 9.931 76.212 47.523 1.00 11.94 199 LYS B O 1
ATOM 4875 N N . LEU B 1 212 ? 9.950 76.674 45.320 1.00 11.06 200 LEU B N 1
ATOM 4876 C CA . LEU B 1 212 ? 8.794 75.826 45.029 1.00 12.28 200 LEU B CA 1
ATOM 4877 C C . LEU B 1 212 ? 9.109 74.355 45.284 1.00 12.06 200 LEU B C 1
ATOM 4878 O O . LEU B 1 212 ? 8.287 73.629 45.827 1.00 11.99 200 LEU B O 1
ATOM 4883 N N . CYS B 1 213 ? 10.305 73.907 44.896 1.00 11.92 201 CYS B N 1
ATOM 4884 C CA . CYS B 1 213 ? 10.690 72.523 45.177 1.00 10.71 201 CYS B CA 1
ATOM 4885 C C . CYS B 1 213 ? 10.771 72.254 46.680 1.00 10.47 201 CYS B C 1
ATOM 4886 O O . CYS B 1 213 ? 10.368 71.184 47.153 1.00 11.57 201 CYS B O 1
ATOM 4889 N N . ASP B 1 214 ? 11.258 73.237 47.421 1.00 11.56 202 ASP B N 1
ATOM 4890 C CA . ASP B 1 214 ? 11.269 73.137 48.891 1.00 11.05 202 ASP B CA 1
ATOM 4891 C C . ASP B 1 214 ? 9.836 73.049 49.431 1.00 12.77 202 ASP B C 1
ATOM 4892 O O . ASP B 1 214 ? 9.523 72.190 50.243 1.00 14.46 202 ASP B O 1
ATOM 4897 N N . GLU B 1 215 ? 8.965 73.912 48.935 1.00 13.30 203 GLU B N 1
ATOM 4898 C CA . GLU B 1 215 ? 7.590 73.961 49.423 1.00 14.74 203 GLU B CA 1
ATOM 4899 C C . GLU B 1 215 ? 6.805 72.667 49.160 1.00 14.56 203 GLU B C 1
ATOM 4900 O O . GLU B 1 215 ? 6.074 72.181 50.034 1.00 15.83 203 GLU B O 1
ATOM 4906 N N . TYR B 1 216 ? 6.951 72.123 47.955 1.00 12.05 204 TYR B N 1
ATOM 4907 C CA . TYR B 1 216 ? 6.200 70.933 47.520 1.00 11.78 204 TYR B CA 1
ATOM 4908 C C . TYR B 1 216 ? 6.968 69.618 47.699 1.00 12.90 204 TYR B C 1
ATOM 4909 O O . TYR B 1 216 ? 6.492 68.567 47.287 1.00 14.33 204 TYR B O 1
ATOM 4918 N N . ASP B 1 217 ? 8.134 69.689 48.336 1.00 12.89 205 ASP B N 1
ATOM 4919 C CA . ASP B 1 217 ? 8.991 68.518 48.578 1.00 13.97 205 ASP B CA 1
ATOM 4920 C C . ASP B 1 217 ? 9.326 67.783 47.286 1.00 13.92 205 ASP B C 1
ATOM 4921 O O . ASP B 1 217 ? 9.133 66.580 47.165 1.00 13.58 205 ASP B O 1
ATOM 4926 N N . ALA B 1 218 ? 9.827 68.535 46.316 1.00 12.70 206 ALA B N 1
ATOM 4927 C CA . ALA B 1 218 ? 10.276 67.976 45.042 1.00 11.12 206 ALA B CA 1
ATOM 4928 C C . ALA B 1 218 ? 11.787 68.206 44.913 1.00 11.05 206 ALA B C 1
ATOM 4929 O O . ALA B 1 218 ? 12.339 69.130 45.538 1.00 12.84 206 ALA B O 1
ATOM 4931 N N . LEU B 1 219 ? 12.433 67.408 44.062 1.00 11.96 207 LEU B N 1
ATOM 4932 C CA . LEU B 1 219 ? 13.841 67.613 43.762 1.00 10.56 207 LEU B CA 1
ATOM 4933 C C . LEU B 1 219 ? 14.017 68.614 42.638 1.00 10.77 207 LEU B C 1
ATOM 4934 O O . LEU B 1 219 ? 13.396 68.486 41.577 1.00 11.65 207 LEU B O 1
ATOM 4939 N N . LEU B 1 220 ? 14.894 69.585 42.847 1.00 11.26 208 LEU B N 1
ATOM 4940 C CA . LEU B 1 220 ? 15.290 70.475 41.775 1.00 11.20 208 LEU B CA 1
ATOM 4941 C C . LEU B 1 220 ? 16.461 69.831 41.066 1.00 11.21 208 LEU B C 1
ATOM 4942 O O . LEU B 1 220 ? 17.501 69.576 41.683 1.00 11.34 208 LEU B O 1
ATOM 4947 N N . VAL B 1 221 ? 16.303 69.611 39.766 1.00 10.10 209 VAL B N 1
ATOM 4948 C CA . VAL B 1 221 ? 17.307 68.950 38.934 1.00 10.13 209 VAL B CA 1
ATOM 4949 C C . VAL B 1 221 ? 17.798 69.937 37.871 1.00 10.63 209 VAL B C 1
ATOM 4950 O O . VAL B 1 221 ? 17.007 70.459 37.081 1.00 10.71 209 VAL B O 1
ATOM 4954 N N . PHE B 1 222 ? 19.083 70.266 37.921 1.00 9.84 210 PHE B N 1
ATOM 4955 C CA . PHE B 1 222 ? 19.697 71.083 36.891 1.00 9.93 210 PHE B CA 1
ATOM 4956 C C . PHE B 1 222 ? 20.438 70.209 35.904 1.00 9.61 210 PHE B C 1
ATOM 4957 O O . PHE B 1 222 ? 21.374 69.461 36.286 1.00 11.03 210 PHE B O 1
ATOM 4965 N N . ASP B 1 223 ? 20.012 70.296 34.651 1.00 9.84 211 ASP B N 1
ATOM 4966 C CA . ASP B 1 223 ? 20.668 69.634 33.530 1.00 10.40 211 ASP B CA 1
ATOM 4967 C C . ASP B 1 223 ? 21.741 70.593 33.013 1.00 9.66 211 ASP B C 1
ATOM 4968 O O . ASP B 1 223 ? 21.443 71.567 32.313 1.00 10.66 211 ASP B O 1
ATOM 4973 N N . GLU B 1 224 ? 22.982 70.272 33.368 1.00 9.87 212 GLU B N 1
ATOM 4974 C CA . GLU B 1 224 ? 24.159 71.066 32.957 1.00 10.08 212 GLU B CA 1
ATOM 4975 C C . GLU B 1 224 ? 25.025 70.275 31.984 1.00 9.62 212 GLU B C 1
ATOM 4976 O O . GLU B 1 224 ? 26.243 70.471 31.886 1.00 10.84 212 GLU B O 1
ATOM 4982 N N . VAL B 1 225 ? 24.385 69.365 31.249 1.00 10.01 213 VAL B N 1
ATOM 4983 C CA . VAL B 1 225 ? 25.073 68.629 30.178 1.00 9.06 213 VAL B CA 1
ATOM 4984 C C . VAL B 1 225 ? 25.761 69.577 29.165 1.00 11.45 213 VAL B C 1
ATOM 4985 O O . VAL B 1 225 ? 26.915 69.356 28.807 1.00 11.30 213 VAL B O 1
ATOM 4989 N N . GLN B 1 226 ? 25.066 70.632 28.761 1.00 12.03 214 GLN B N 1
ATOM 4990 C CA . GLN B 1 226 ? 25.594 71.570 27.774 1.00 12.58 214 GLN B CA 1
ATOM 4991 C C . GLN B 1 226 ? 26.258 72.781 28.408 1.00 12.31 214 GLN B C 1
ATOM 4992 O O . GLN B 1 226 ? 27.295 73.240 27.924 1.00 11.70 214 GLN B O 1
ATOM 4998 N N . CYS B 1 227 ? 25.691 73.326 29.493 1.00 9.85 215 CYS B N 1
ATOM 4999 C CA . CYS B 1 227 ? 26.259 74.547 30.103 1.00 11.30 215 CYS B CA 1
ATOM 5000 C C . CYS B 1 227 ? 27.323 74.307 31.169 1.00 11.58 215 CYS B C 1
ATOM 5001 O O . CYS B 1 227 ? 27.936 75.276 31.615 1.00 14.78 215 CYS B O 1
ATOM 5004 N N . GLY B 1 228 ? 27.569 73.053 31.563 1.00 9.91 216 GLY B N 1
ATOM 5005 C CA . GLY B 1 228 ? 28.480 72.726 32.656 1.00 10.58 216 GLY B CA 1
ATOM 5006 C C . GLY B 1 228 ? 29.936 72.541 32.226 1.00 11.57 216 GLY B C 1
ATOM 5007 O O . GLY B 1 228 ? 30.298 72.802 31.080 1.00 14.05 216 GLY B O 1
ATOM 5016 N N . GLY B 1 230 ? 32.711 74.176 32.994 1.00 9.41 218 GLY B N 1
ATOM 5017 C CA . GLY B 1 230 ? 33.524 75.354 32.790 1.00 9.72 218 GLY B CA 1
ATOM 5018 C C . GLY B 1 230 ? 33.011 76.364 31.774 1.00 10.26 218 GLY B C 1
ATOM 5019 O O . GLY B 1 230 ? 33.493 77.481 31.704 1.00 10.90 218 GLY B O 1
ATOM 5020 N N . ARG B 1 231 ? 32.002 76.004 31.016 1.00 10.14 219 ARG B N 1
ATOM 5021 C CA . ARG B 1 231 ? 31.683 76.789 29.832 1.00 10.77 219 ARG B CA 1
ATOM 5022 C C . ARG B 1 231 ? 31.157 78.183 30.142 1.00 12.03 219 ARG B C 1
ATOM 5023 O O . ARG B 1 231 ? 31.396 79.101 29.366 1.00 12.22 219 ARG B O 1
ATOM 5031 N N . THR B 1 232 ? 30.507 78.367 31.296 1.00 11.47 220 THR B N 1
ATOM 5032 C CA . THR B 1 232 ? 29.948 79.678 31.645 1.00 10.80 220 THR B CA 1
ATOM 5033 C C . THR B 1 232 ? 30.967 80.603 32.356 1.00 11.05 220 THR B C 1
ATOM 5034 O O . THR B 1 232 ? 30.632 81.755 32.643 1.00 12.32 220 THR B O 1
ATOM 5038 N N . GLY B 1 233 ? 32.170 80.093 32.626 1.00 10.88 221 GLY B N 1
ATOM 5039 C CA . GLY B 1 233 ? 33.189 80.819 33.386 1.00 10.30 221 GLY B CA 1
ATOM 5040 C C . GLY B 1 233 ? 33.292 80.388 34.835 1.00 11.17 221 GLY B C 1
ATOM 5041 O O . GLY B 1 233 ? 34.170 80.842 35.558 1.00 12.99 221 GLY B O 1
ATOM 5042 N N . LYS B 1 234 ? 32.350 79.559 35.289 1.00 11.47 222 LYS B N 1
ATOM 5043 C CA . LYS B 1 234 ? 32.469 78.826 36.559 1.00 13.49 222 LYS B CA 1
ATOM 5044 C C . LYS B 1 234 ? 32.350 77.335 36.200 1.00 13.07 222 LYS B C 1
ATOM 5045 O O . LYS B 1 234 ? 31.954 77.016 35.092 1.00 10.56 222 LYS B O 1
ATOM 5051 N N . LEU B 1 235 ? 32.691 76.418 37.099 1.00 11.90 223 LEU B N 1
ATOM 5052 C CA . LEU B 1 235 ? 32.655 75.012 36.722 1.00 11.07 223 LEU B CA 1
ATOM 5053 C C . LEU B 1 235 ? 31.239 74.619 36.286 1.00 12.10 223 LEU B C 1
ATOM 5054 O O . LEU B 1 235 ? 31.081 73.927 35.274 1.00 10.70 223 LEU B O 1
ATOM 5059 N N . PHE B 1 236 ? 30.235 75.097 37.017 1.00 11.23 224 PHE B N 1
ATOM 5060 C CA . PHE B 1 236 ? 28.842 74.877 36.644 1.00 10.07 224 PHE B CA 1
ATOM 5061 C C . PHE B 1 236 ? 28.078 76.181 36.699 1.00 9.75 224 PHE B C 1
ATOM 5062 O O . PHE B 1 236 ? 28.321 77.057 37.542 1.00 9.95 224 PHE B O 1
ATOM 5070 N N . ALA B 1 237 ? 27.147 76.307 35.790 1.00 10.56 225 ALA B N 1
ATOM 5071 C CA . ALA B 1 237 ? 26.276 77.471 35.761 1.00 11.03 225 ALA B CA 1
ATOM 5072 C C . ALA B 1 237 ? 25.581 77.770 37.087 1.00 11.89 225 ALA B C 1
ATOM 5073 O O . ALA B 1 237 ? 25.377 78.942 37.428 1.00 12.10 225 ALA B O 1
ATOM 5075 N N . TYR B 1 238 ? 25.153 76.745 37.815 1.00 10.76 226 TYR B N 1
ATOM 5076 C CA . TYR B 1 238 ? 24.455 76.978 39.067 1.00 11.83 226 TYR B CA 1
ATOM 5077 C C . TYR B 1 238 ? 25.315 77.835 40.022 1.00 13.07 226 TYR B C 1
ATOM 5078 O O . TYR B 1 238 ? 24.787 78.548 40.859 1.00 12.86 226 TYR B O 1
ATOM 5087 N N . GLN B 1 239 ? 26.641 77.745 39.881 1.00 11.39 227 GLN B N 1
ATOM 5088 C CA . GLN B 1 239 ? 27.572 78.503 40.718 1.00 12.93 227 GLN B CA 1
ATOM 5089 C C . GLN B 1 239 ? 27.624 79.984 40.306 1.00 12.86 227 GLN B C 1
ATOM 5090 O O . GLN B 1 239 ? 27.892 80.846 41.138 1.00 15.02 227 GLN B O 1
ATOM 5096 N N . LYS B 1 240 ? 27.361 80.286 39.050 1.00 13.61 228 LYS B N 1
ATOM 5097 C CA . LYS B 1 240 ? 27.215 81.678 38.596 1.00 15.12 228 LYS B CA 1
ATOM 5098 C C . LYS B 1 240 ? 25.914 82.250 39.143 1.00 16.93 228 LYS B C 1
ATOM 5099 O O . LYS B 1 240 ? 25.878 83.373 39.613 1.00 17.62 228 LYS B O 1
ATOM 5105 N N . TYR B 1 241 ? 24.840 81.465 39.105 1.00 13.76 229 TYR B N 1
ATOM 5106 C CA . TYR B 1 241 ? 23.522 81.915 39.556 1.00 13.91 229 TYR B CA 1
ATOM 5107 C C . TYR B 1 241 ? 23.376 81.943 41.070 1.00 13.33 229 TYR B C 1
ATOM 5108 O O . TYR B 1 241 ? 22.503 82.629 41.582 1.00 16.40 229 TYR B O 1
ATOM 5117 N N . GLY B 1 242 ? 24.155 81.142 41.790 1.00 12.79 230 GLY B N 1
ATOM 5118 C CA . GLY B 1 242 ? 24.010 80.999 43.227 1.00 12.64 230 GLY B CA 1
ATOM 5119 C C . GLY B 1 242 ? 22.747 80.292 43.672 1.00 14.68 230 GLY B C 1
ATOM 5120 O O . GLY B 1 242 ? 22.214 80.586 44.732 1.00 15.64 230 GLY B O 1
ATOM 5121 N N . VAL B 1 243 ? 22.249 79.362 42.868 1.00 13.90 231 VAL B N 1
ATOM 5122 C CA . VAL B 1 243 ? 21.075 78.564 43.244 1.00 13.12 231 VAL B CA 1
ATOM 5123 C C . VAL B 1 243 ? 21.495 77.109 43.160 1.00 12.17 231 VAL B C 1
ATOM 5124 O O . VAL B 1 243 ? 21.969 76.672 42.127 1.00 12.90 231 VAL B O 1
ATOM 5128 N N . VAL B 1 244 ? 21.310 76.376 44.248 1.00 11.43 232 VAL B N 1
ATOM 5129 C CA . VAL B 1 244 ? 21.869 75.040 44.367 1.00 11.55 232 VAL B CA 1
ATOM 5130 C C . VAL B 1 244 ? 20.789 73.995 44.199 1.00 12.04 232 VAL B C 1
ATOM 5131 O O . VAL B 1 244 ? 19.843 73.973 44.981 1.00 14.31 232 VAL B O 1
ATOM 5135 N N . PRO B 1 245 ? 20.953 73.104 43.200 1.00 12.29 233 PRO B N 1
ATOM 5136 C CA . PRO B 1 245 ? 19.951 72.069 42.988 1.00 11.57 233 PRO B CA 1
ATOM 5137 C C . PRO B 1 245 ? 20.135 70.903 43.964 1.00 12.05 233 PRO B C 1
ATOM 5138 O O . PRO B 1 245 ? 21.160 70.821 44.654 1.00 13.40 233 PRO B O 1
ATOM 5142 N N . ASP B 1 246 ? 19.156 69.995 44.008 1.00 9.55 234 ASP B N 1
ATOM 5143 C CA . ASP B 1 246 ? 19.314 68.702 44.697 1.00 10.06 234 ASP B CA 1
ATOM 5144 C C . ASP B 1 246 ? 20.074 67.689 43.870 1.00 9.73 234 ASP B C 1
ATOM 5145 O O . ASP B 1 246 ? 20.731 66.807 44.407 1.00 11.05 234 ASP B O 1
ATOM 5150 N N . VAL B 1 247 ? 19.934 67.790 42.546 1.00 11.07 235 VAL B N 1
ATOM 5151 C CA . VAL B 1 247 ? 20.513 66.844 41.593 1.00 10.41 235 VAL B CA 1
ATOM 5152 C C . VAL B 1 247 ? 21.094 67.639 40.430 1.00 10.27 235 VAL B C 1
ATOM 5153 O O . VAL B 1 247 ? 20.454 68.577 39.924 1.00 10.71 235 VAL B O 1
ATOM 5157 N N . LEU B 1 248 ? 22.307 67.285 40.021 1.00 9.38 236 LEU B N 1
ATOM 5158 C CA . LEU B 1 248 ? 22.978 67.912 38.890 1.00 9.80 236 LEU B CA 1
ATOM 5159 C C . LEU B 1 248 ? 23.389 66.829 37.922 1.00 10.16 236 LEU B C 1
ATOM 5160 O O . LEU B 1 248 ? 23.968 65.798 38.340 1.00 10.27 236 LEU B O 1
ATOM 5165 N N . THR B 1 249 ? 23.087 67.035 36.639 1.00 8.90 237 THR B N 1
ATOM 5166 C CA . THR B 1 249 ? 23.548 66.145 35.597 1.00 10.71 237 THR B CA 1
ATOM 5167 C C . THR B 1 249 ? 24.572 66.855 34.699 1.00 12.05 237 THR B C 1
ATOM 5168 O O . THR B 1 249 ? 24.484 68.057 34.445 1.00 9.82 237 THR B O 1
ATOM 5172 N N . THR B 1 250 ? 25.548 66.081 34.262 1.00 11.07 238 THR B N 1
ATOM 5173 C CA . THR B 1 250 ? 26.684 66.581 33.495 1.00 13.37 238 THR B CA 1
ATOM 5174 C C . THR B 1 250 ? 27.118 65.484 32.503 1.00 11.91 238 THR B C 1
ATOM 5175 O O . THR B 1 250 ? 26.896 64.291 32.744 1.00 11.05 238 THR B O 1
ATOM 5179 N N . ALA B 1 251 ? 27.627 65.897 31.352 1.00 10.80 239 ALA B N 1
ATOM 5180 C CA . ALA B 1 251 ? 28.220 64.988 30.381 1.00 9.91 239 ALA B CA 1
ATOM 5181 C C . ALA B 1 251 ? 29.012 65.855 29.421 1.00 11.50 239 ALA B C 1
ATOM 5182 O O . ALA B 1 251 ? 29.701 66.755 29.872 1.00 13.14 239 ALA B O 1
ATOM 5184 N N . LYS B 1 252 ? 28.934 65.603 28.125 1.00 13.30 240 LYS B N 1
ATOM 5185 C CA . LYS B 1 252 ? 29.619 66.435 27.132 1.00 12.15 240 LYS B CA 1
ATOM 5186 C C . LYS B 1 252 ? 31.052 66.744 27.523 1.00 12.60 240 LYS B C 1
ATOM 5187 O O . LYS B 1 252 ? 31.882 65.847 27.494 1.00 15.08 240 LYS B O 1
ATOM 5193 N N . GLY B 1 253 ? 31.350 67.963 27.967 1.00 12.19 241 GLY B N 1
ATOM 5194 C CA . GLY B 1 253 ? 32.724 68.351 28.280 1.00 12.63 241 GLY B CA 1
ATOM 5195 C C . GLY B 1 253 ? 33.414 67.625 29.445 1.00 12.24 241 GLY B C 1
ATOM 5196 O O . GLY B 1 253 ? 34.635 67.698 29.586 1.00 11.78 241 GLY B O 1
ATOM 5197 N N . LEU B 1 254 ? 32.654 66.859 30.242 1.00 11.76 242 LEU B N 1
ATOM 5198 C CA . LEU B 1 254 ? 33.211 66.146 31.384 1.00 12.02 242 LEU B CA 1
ATOM 5199 C C . LEU B 1 254 ? 34.400 65.285 30.985 1.00 11.95 242 LEU B C 1
ATOM 5200 O O . LEU B 1 254 ? 35.362 65.199 31.702 1.00 12.19 242 LEU B O 1
ATOM 5205 N N . GLY B 1 255 ? 34.340 64.683 29.798 1.00 9.82 243 GLY B N 1
ATOM 5206 C CA . GLY B 1 255 ? 35.398 63.797 29.356 1.00 10.45 243 GLY B CA 1
ATOM 5207 C C . GLY B 1 255 ? 36.309 64.344 28.247 1.00 11.75 243 GLY B C 1
ATOM 5208 O O . GLY B 1 255 ? 37.153 63.613 27.704 1.00 10.70 243 GLY B O 1
ATOM 5209 N N . GLY B 1 256 ? 36.115 65.602 27.882 1.00 10.71 244 GLY B N 1
ATOM 5210 C CA . GLY B 1 256 ? 36.949 66.236 26.856 1.00 10.51 244 GLY B CA 1
ATOM 5211 C C . GLY B 1 256 ? 36.895 65.602 25.473 1.00 9.74 244 GLY B C 1
ATOM 5212 O O . GLY B 1 256 ? 37.797 65.814 24.673 1.00 12.01 244 GLY B O 1
ATOM 5213 N N . GLY B 1 257 ? 35.874 64.789 25.223 1.00 9.06 245 GLY B N 1
ATOM 5214 C CA . GLY B 1 257 ? 35.744 64.027 23.987 1.00 9.92 245 GLY B CA 1
ATOM 5215 C C . GLY B 1 257 ? 35.490 62.531 24.222 1.00 10.23 245 GLY B C 1
ATOM 5216 O O . GLY B 1 257 ? 34.939 61.850 23.353 1.00 11.11 245 GLY B O 1
ATOM 5217 N N . VAL B 1 258 ? 35.899 62.004 25.372 1.00 9.84 246 VAL B N 1
ATOM 5218 C CA . VAL B 1 258 ? 35.633 60.613 25.716 1.00 10.62 246 VAL B CA 1
ATOM 5219 C C . VAL B 1 258 ? 34.222 60.534 26.303 1.00 11.04 246 VAL B C 1
ATOM 5220 O O . VAL B 1 258 ? 33.858 61.339 27.165 1.00 10.42 246 VAL B O 1
ATOM 5224 N N . PRO B 1 259 ? 33.403 59.583 25.837 1.00 10.80 247 PRO B N 1
ATOM 5225 C CA . PRO B 1 259 ? 32.038 59.514 26.371 1.00 10.71 247 PRO B CA 1
ATOM 5226 C C . PRO B 1 259 ? 31.992 59.221 27.883 1.00 9.47 247 PRO B C 1
ATOM 5227 O O . PRO B 1 259 ? 32.562 58.229 28.373 1.00 10.33 247 PRO B O 1
ATOM 5231 N N . ILE B 1 260 ? 31.278 60.086 28.589 1.00 8.51 248 ILE B N 1
ATOM 5232 C CA . ILE B 1 260 ? 31.020 59.937 30.023 1.00 8.41 248 ILE B CA 1
ATOM 5233 C C . ILE B 1 260 ? 29.867 60.859 30.393 1.00 10.35 248 ILE B C 1
ATOM 5234 O O . ILE B 1 260 ? 29.636 61.891 29.748 1.00 11.68 248 ILE B O 1
ATOM 5239 N N . GLY B 1 261 ? 29.105 60.461 31.406 1.00 11.26 249 GLY B N 1
ATOM 5240 C CA . GLY B 1 261 ? 28.098 61.334 32.027 1.00 9.29 249 GLY B CA 1
ATOM 5241 C C . GLY B 1 261 ? 28.100 61.064 33.501 1.00 10.02 249 GLY B C 1
ATOM 5242 O O . GLY B 1 261 ? 28.638 60.053 33.958 1.00 10.55 249 GLY B O 1
ATOM 5243 N N . ALA B 1 262 ? 27.500 61.988 34.244 1.00 8.66 250 ALA B N 1
ATOM 5244 C CA . ALA B 1 262 ? 27.392 61.844 35.716 1.00 9.46 250 ALA B CA 1
ATOM 5245 C C . ALA B 1 262 ? 26.173 62.523 36.283 1.00 10.70 250 ALA B C 1
ATOM 5246 O O . ALA B 1 262 ? 25.653 63.499 35.731 1.00 10.46 250 ALA B O 1
ATOM 5248 N N . VAL B 1 263 ? 25.746 61.999 37.435 1.00 12.53 251 VAL B N 1
ATOM 5249 C CA . VAL B 1 263 ? 24.703 62.616 38.240 1.00 11.30 251 VAL B CA 1
ATOM 5250 C C . VAL B 1 263 ? 25.284 62.791 39.600 1.00 12.60 251 VAL B C 1
ATOM 5251 O O . VAL B 1 263 ? 25.923 61.874 40.132 1.00 12.19 251 VAL B O 1
ATOM 5255 N N . ILE B 1 264 ? 25.058 63.978 40.166 1.00 12.86 252 ILE B N 1
ATOM 5256 C CA . ILE B 1 264 ? 25.514 64.330 41.498 1.00 11.72 252 ILE B CA 1
ATOM 5257 C C . ILE B 1 264 ? 24.286 64.643 42.344 1.00 11.68 252 ILE B C 1
ATOM 5258 O O . ILE B 1 264 ? 23.428 65.414 41.918 1.00 11.46 252 ILE B O 1
ATOM 5263 N N . VAL B 1 265 ? 24.208 64.048 43.530 1.00 12.32 253 VAL B N 1
ATOM 5264 C CA . VAL B 1 265 ? 23.055 64.216 44.425 1.00 12.43 253 VAL B CA 1
ATOM 5265 C C . VAL B 1 265 ? 23.477 64.710 45.787 1.00 13.92 253 VAL B C 1
ATOM 5266 O O . VAL B 1 265 ? 24.525 64.339 46.295 1.00 14.85 253 VAL B O 1
ATOM 5270 N N . ASN B 1 266 ? 22.640 65.552 46.378 1.00 11.36 254 ASN B N 1
ATOM 5271 C CA . ASN B 1 266 ? 22.783 65.824 47.808 1.00 11.98 254 ASN B CA 1
ATOM 5272 C C . ASN B 1 266 ? 22.273 64.654 48.652 1.00 12.85 254 ASN B C 1
ATOM 5273 O O . ASN B 1 266 ? 21.847 63.624 48.133 1.00 13.46 254 ASN B O 1
ATOM 5278 N N . GLU B 1 267 ? 22.320 64.768 49.978 1.00 14.40 255 GLU B N 1
ATOM 5279 C CA . GLU B 1 267 ? 21.871 63.648 50.798 1.00 15.95 255 GLU B CA 1
ATOM 5280 C C . GLU B 1 267 ? 20.367 63.416 50.677 1.00 13.46 255 GLU B C 1
ATOM 5281 O O . GLU B 1 267 ? 19.888 62.289 50.693 1.00 15.53 255 GLU B O 1
ATOM 5287 N N . ARG B 1 268 ? 19.611 64.491 50.517 1.00 14.23 256 ARG B N 1
ATOM 5288 C CA . ARG B 1 268 ? 18.178 64.375 50.366 1.00 13.19 256 ARG B CA 1
ATOM 5289 C C . ARG B 1 268 ? 17.830 63.477 49.174 1.00 13.51 256 ARG B C 1
ATOM 5290 O O . ARG B 1 268 ? 16.917 62.681 49.229 1.00 13.78 256 ARG B O 1
ATOM 5298 N N . ALA B 1 269 ? 18.573 63.629 48.088 1.00 13.18 257 ALA B N 1
ATOM 5299 C CA . ALA B 1 269 ? 18.315 62.889 46.865 1.00 12.38 257 ALA B CA 1
ATOM 5300 C C . ALA B 1 269 ? 19.099 61.567 46.767 1.00 13.90 257 ALA B C 1
ATOM 5301 O O . ALA B 1 269 ? 19.053 60.914 45.736 1.00 14.23 257 ALA B O 1
ATOM 5303 N N . ASN B 1 270 ? 19.801 61.183 47.830 1.00 12.54 258 ASN B N 1
ATOM 5304 C CA . ASN B 1 270 ? 20.610 59.980 47.835 1.00 12.53 258 ASN B CA 1
ATOM 5305 C C . ASN B 1 270 ? 19.731 58.800 48.240 1.00 13.92 258 ASN B C 1
ATOM 5306 O O . ASN B 1 270 ? 19.722 58.397 49.394 1.00 17.17 258 ASN B O 1
ATOM 5311 N N . VAL B 1 271 ? 18.991 58.256 47.293 1.00 12.77 259 VAL B N 1
ATOM 5312 C CA . VAL B 1 271 ? 17.912 57.317 47.601 1.00 12.72 259 VAL B CA 1
ATOM 5313 C C . VAL B 1 271 ? 18.007 55.987 46.876 1.00 13.65 259 VAL B C 1
ATOM 5314 O O . VAL B 1 271 ? 17.271 55.047 47.210 1.00 12.43 259 VAL B O 1
ATOM 5318 N N . LEU B 1 272 ? 18.866 55.894 45.853 1.00 14.10 260 LEU B N 1
ATOM 5319 C CA . LEU B 1 272 ? 19.006 54.623 45.141 1.00 14.96 260 LEU B CA 1
ATOM 5320 C C . LEU B 1 272 ? 19.683 53.577 46.025 1.00 15.36 260 LEU B C 1
ATOM 5321 O O . LEU B 1 272 ? 20.548 53.890 46.843 1.00 14.10 260 LEU B O 1
ATOM 5326 N N . GLU B 1 273 ? 19.257 52.336 45.834 1.00 14.06 261 GLU B N 1
ATOM 5327 C CA . GLU B 1 273 ? 19.795 51.166 46.540 1.00 15.45 261 GLU B CA 1
ATOM 5328 C C . GLU B 1 273 ? 20.392 50.204 45.533 1.00 10.90 261 GLU B C 1
ATOM 5329 O O . GLU B 1 273 ? 20.102 50.300 44.325 1.00 12.13 261 GLU B O 1
ATOM 5335 N N . PRO B 1 274 ? 21.258 49.274 46.002 1.00 13.12 262 PRO B N 1
ATOM 5336 C CA . PRO B 1 274 ? 21.824 48.333 45.076 1.00 13.61 262 PRO B CA 1
ATOM 5337 C C . PRO B 1 274 ? 20.762 47.579 44.297 1.00 12.79 262 PRO B C 1
ATOM 5338 O O . PRO B 1 274 ? 19.735 47.155 44.854 1.00 13.98 262 PRO B O 1
ATOM 5342 N N . GLY B 1 275 ? 20.970 47.534 42.984 1.00 14.79 263 GLY B N 1
ATOM 5343 C CA . GLY B 1 275 ? 20.045 46.891 42.087 1.00 16.18 263 GLY B CA 1
ATOM 5344 C C . GLY B 1 275 ? 19.026 47.801 41.441 1.00 17.44 263 GLY B C 1
ATOM 5345 O O . GLY B 1 275 ? 18.413 47.425 40.431 1.00 17.92 263 GLY B O 1
ATOM 5346 N N . ASP B 1 276 ? 18.837 48.991 41.996 1.00 14.14 264 ASP B N 1
ATOM 5347 C CA . ASP B 1 276 ? 17.855 49.949 41.453 1.00 12.18 264 ASP B CA 1
ATOM 5348 C C . ASP B 1 276 ? 18.253 50.492 40.099 1.00 13.15 264 ASP B C 1
ATOM 5349 O O . ASP B 1 276 ? 17.403 50.828 39.314 1.00 11.81 264 ASP B O 1
ATOM 5354 N N . HIS B 1 277 ? 19.562 50.666 39.877 1.00 11.81 265 HIS B N 1
ATOM 5355 C CA . HIS B 1 277 ? 20.027 51.276 38.654 1.00 12.00 265 HIS B CA 1
ATOM 5356 C C . HIS B 1 277 ? 21.492 50.890 38.486 1.00 13.27 265 HIS B C 1
ATOM 5357 O O . HIS B 1 277 ? 22.154 50.551 39.466 1.00 16.63 265 HIS B O 1
ATOM 5364 N N . GLY B 1 278 ? 21.944 50.892 37.239 1.00 12.01 266 GLY B N 1
ATOM 5365 C CA . GLY B 1 278 ? 23.329 50.497 36.924 1.00 10.92 266 GLY B CA 1
ATOM 5366 C C . GLY B 1 278 ? 23.589 50.626 35.450 1.00 11.83 266 GLY B C 1
ATOM 5367 O O . GLY B 1 278 ? 22.707 50.980 34.702 1.00 11.11 266 GLY B O 1
ATOM 5368 N N . THR B 1 279 ? 24.825 50.371 35.069 1.00 11.90 267 THR B N 1
ATOM 5369 C CA . THR B 1 279 ? 25.282 50.476 33.690 1.00 9.60 267 THR B CA 1
ATOM 5370 C C . THR B 1 279 ? 26.578 49.647 33.571 1.00 11.70 267 THR B C 1
ATOM 5371 O O . THR B 1 279 ? 27.374 49.630 34.499 1.00 16.55 267 THR B O 1
ATOM 5375 N N . THR B 1 280 ? 26.743 48.951 32.447 1.00 12.50 268 THR B N 1
ATOM 5376 C CA . THR B 1 280 ? 27.947 48.142 32.182 1.00 11.80 268 THR B CA 1
ATOM 5377 C C . THR B 1 280 ? 29.177 49.042 32.107 1.00 11.07 268 THR B C 1
ATOM 5378 O O . THR B 1 280 ? 30.187 48.840 32.821 1.00 11.60 268 THR B O 1
ATOM 5382 N N . PHE B 1 281 ? 29.108 49.996 31.188 1.00 11.18 269 PHE B N 1
ATOM 5383 C CA . PHE B 1 281 ? 30.265 50.819 30.884 1.00 10.63 269 PHE B CA 1
ATOM 5384 C C . PHE B 1 281 ? 30.466 51.990 31.838 1.00 11.08 269 PHE B C 1
ATOM 5385 O O . PHE B 1 281 ? 31.574 52.514 31.922 1.00 10.36 269 PHE B O 1
ATOM 5393 N N . GLY B 1 282 ? 29.412 52.480 32.490 1.00 11.66 270 GLY B N 1
ATOM 5394 C CA . GLY B 1 282 ? 29.510 53.709 33.280 1.00 10.38 270 GLY B CA 1
ATOM 5395 C C . GLY B 1 282 ? 30.536 53.595 34.399 1.00 13.05 270 GLY B C 1
ATOM 5396 O O . GLY B 1 282 ? 30.560 52.597 35.142 1.00 15.23 270 GLY B O 1
ATOM 5397 N N . GLY B 1 283 ? 31.428 54.584 34.497 1.00 9.63 271 GLY B N 1
ATOM 5398 C CA . GLY B 1 283 ? 32.402 54.598 35.559 1.00 11.02 271 GLY B CA 1
ATOM 5399 C C . GLY B 1 283 ? 33.675 53.836 35.216 1.00 10.19 271 GLY B C 1
ATOM 5400 O O . GLY B 1 283 ? 34.486 53.575 36.078 1.00 11.32 271 GLY B O 1
ATOM 5401 N N . ASN B 1 284 ? 33.834 53.434 33.960 1.00 9.09 272 ASN B N 1
ATOM 5402 C CA . ASN B 1 284 ? 35.038 52.695 33.553 1.00 8.92 272 ASN B CA 1
ATOM 5403 C C . ASN B 1 284 ? 36.282 53.549 33.748 1.00 10.60 272 ASN B C 1
ATOM 5404 O O . ASN B 1 284 ? 36.221 54.785 33.711 1.00 11.01 272 ASN B O 1
ATOM 5409 N N . PRO B 1 285 ? 37.422 52.895 33.984 1.00 8.92 273 PRO B N 1
ATOM 5410 C CA . PRO B 1 285 ? 38.630 53.686 34.226 1.00 8.47 273 PRO B CA 1
ATOM 5411 C C . PRO B 1 285 ? 39.125 54.568 33.114 1.00 8.47 273 PRO B C 1
ATOM 5412 O O . PRO B 1 285 ? 39.758 55.583 33.406 1.00 9.49 273 PRO B O 1
ATOM 5416 N N . LEU B 1 286 ? 38.946 54.185 31.851 1.00 8.96 274 LEU B N 1
ATOM 5417 C CA . LEU B 1 286 ? 39.407 55.021 30.757 1.00 10.42 274 LEU B CA 1
ATOM 5418 C C . LEU B 1 286 ? 38.671 56.360 30.710 1.00 9.51 274 LEU B C 1
ATOM 5419 O O . LEU B 1 286 ? 39.289 57.418 30.700 1.00 9.28 274 LEU B O 1
ATOM 5424 N N . ALA B 1 287 ? 37.348 56.315 30.695 1.00 8.91 275 ALA B N 1
ATOM 5425 C CA . ALA B 1 287 ? 36.538 57.530 30.664 1.00 8.43 275 ALA B CA 1
ATOM 5426 C C . ALA B 1 287 ? 36.742 58.346 31.935 1.00 8.40 275 ALA B C 1
ATOM 5427 O O . ALA B 1 287 ? 36.817 59.565 31.865 1.00 9.87 275 ALA B O 1
ATOM 5429 N N . CYS B 1 288 ? 36.795 57.691 33.095 1.00 7.88 276 CYS B N 1
ATOM 5430 C CA . CYS B 1 288 ? 36.979 58.456 34.309 1.00 8.08 276 CYS B CA 1
ATOM 5431 C C . CYS B 1 288 ? 38.361 59.103 34.367 1.00 7.41 276 CYS B C 1
ATOM 5432 O O . CYS B 1 288 ? 38.515 60.187 34.902 1.00 9.63 276 CYS B O 1
ATOM 5435 N N . ARG B 1 289 ? 39.371 58.441 33.824 1.00 8.34 277 ARG B N 1
ATOM 5436 C CA . ARG B 1 289 ? 40.696 59.040 33.724 1.00 8.71 277 ARG B CA 1
ATOM 5437 C C . ARG B 1 289 ? 40.638 60.344 32.898 1.00 9.81 277 ARG B C 1
ATOM 5438 O O . ARG B 1 289 ? 41.252 61.350 33.279 1.00 9.79 277 ARG B O 1
ATOM 5446 N N . ALA B 1 290 ? 39.935 60.305 31.765 1.00 10.61 278 ALA B N 1
ATOM 5447 C CA . ALA B 1 290 ? 39.717 61.503 30.959 1.00 11.48 278 ALA B CA 1
ATOM 5448 C C . ALA B 1 290 ? 39.055 62.599 31.806 1.00 9.84 278 ALA B C 1
ATOM 5449 O O . ALA B 1 290 ? 39.476 63.743 31.773 1.00 9.70 278 ALA B O 1
ATOM 5451 N N . GLY B 1 291 ? 38.003 62.249 32.541 1.00 8.98 279 GLY B N 1
ATOM 5452 C CA . GLY B 1 291 ? 37.317 63.177 33.421 1.00 10.81 279 GLY B CA 1
ATOM 5453 C C . GLY B 1 291 ? 38.203 63.787 34.497 1.00 10.00 279 GLY B C 1
ATOM 5454 O O . GLY B 1 291 ? 38.121 64.980 34.738 1.00 8.97 279 GLY B O 1
ATOM 5455 N N . VAL B 1 292 ? 39.053 62.978 35.139 1.00 9.79 280 VAL B N 1
ATOM 5456 C CA . VAL B 1 292 ? 40.000 63.508 36.127 1.00 10.23 280 VAL B CA 1
ATOM 5457 C C . VAL B 1 292 ? 40.907 64.542 35.475 1.00 9.61 280 VAL B C 1
ATOM 5458 O O . VAL B 1 292 ? 41.156 65.617 36.029 1.00 10.47 280 VAL B O 1
ATOM 5462 N N . THR B 1 293 ? 41.389 64.222 34.278 1.00 8.12 281 THR B N 1
ATOM 5463 C CA . THR B 1 293 ? 42.324 65.106 33.577 1.00 9.06 281 THR B CA 1
ATOM 5464 C C . THR B 1 293 ? 41.670 66.437 33.253 1.00 9.22 281 THR B C 1
ATOM 5465 O O . THR B 1 293 ? 42.247 67.510 33.464 1.00 10.29 281 THR B O 1
ATOM 5469 N N . VAL B 1 294 ? 40.427 66.366 32.817 1.00 9.84 282 VAL B N 1
ATOM 5470 C CA . VAL B 1 294 ? 39.668 67.547 32.463 1.00 9.77 282 VAL B CA 1
ATOM 5471 C C . VAL B 1 294 ? 39.383 68.397 33.693 1.00 10.01 282 VAL B C 1
ATOM 5472 O O . VAL B 1 294 ? 39.622 69.606 33.684 1.00 10.42 282 VAL B O 1
ATOM 5476 N N . ILE B 1 295 ? 38.867 67.805 34.764 1.00 10.25 283 ILE B N 1
ATOM 5477 C CA . ILE B 1 295 ? 38.511 68.608 35.931 1.00 12.34 283 ILE B CA 1
ATOM 5478 C C . ILE B 1 295 ? 39.755 69.219 36.580 1.00 11.83 283 ILE B C 1
ATOM 5479 O O . ILE B 1 295 ? 39.694 70.354 37.068 1.00 11.57 283 ILE B O 1
ATOM 5484 N N . LYS B 1 296 ? 40.879 68.500 36.569 1.00 10.75 284 LYS B N 1
ATOM 5485 C CA . LYS B 1 296 ? 42.117 69.072 37.081 1.00 12.06 284 LYS B CA 1
ATOM 5486 C C . LYS B 1 296 ? 42.558 70.261 36.242 1.00 12.43 284 LYS B C 1
ATOM 5487 O O . LYS B 1 296 ? 43.015 71.264 36.799 1.00 14.25 284 LYS B O 1
ATOM 5493 N N . GLU B 1 297 ? 42.419 70.180 34.920 1.00 11.74 285 GLU B N 1
ATOM 5494 C CA . GLU B 1 297 ? 42.773 71.330 34.063 1.00 10.55 285 GLU B CA 1
ATOM 5495 C C . GLU B 1 297 ? 41.868 72.536 34.329 1.00 10.79 285 GLU B C 1
ATOM 5496 O O . GLU B 1 297 ? 42.349 73.679 34.488 1.00 12.54 285 GLU B O 1
ATOM 5502 N N . LEU B 1 298 ? 40.563 72.295 34.413 1.00 10.32 286 LEU B N 1
ATOM 5503 C CA . LEU B 1 298 ? 39.610 73.389 34.600 1.00 10.23 286 LEU B CA 1
ATOM 5504 C C . LEU B 1 298 ? 39.719 74.078 35.936 1.00 13.21 286 LEU B C 1
ATOM 5505 O O . LEU B 1 298 ? 39.438 75.273 36.042 1.00 14.24 286 LEU B O 1
ATOM 5510 N N . THR B 1 299 ? 40.097 73.317 36.948 1.00 10.73 287 THR B N 1
ATOM 5511 C CA . THR B 1 299 ? 40.238 73.854 38.304 1.00 11.86 287 THR B CA 1
ATOM 5512 C C . THR B 1 299 ? 41.616 74.407 38.660 1.00 13.27 287 THR B C 1
ATOM 5513 O O . THR B 1 299 ? 41.811 74.850 39.800 1.00 15.41 287 THR B O 1
ATOM 5517 N N . LYS B 1 300 ? 42.544 74.406 37.723 1.00 13.01 288 LYS B N 1
ATOM 5518 C CA . LYS B 1 300 ? 43.841 75.048 37.920 1.00 15.58 288 LYS B CA 1
ATOM 5519 C C . LYS B 1 300 ? 43.634 76.524 38.191 1.00 15.93 288 LYS B C 1
ATOM 5520 O O . LYS B 1 300 ? 42.725 77.145 37.636 1.00 13.41 288 LYS B O 1
ATOM 5526 N N . GLU B 1 301 ? 44.501 77.088 39.035 1.00 15.57 289 GLU B N 1
ATOM 5527 C CA . GLU B 1 301 ? 44.439 78.501 39.392 1.00 16.05 289 GLU B CA 1
ATOM 5528 C C . GLU B 1 301 ? 44.375 79.356 38.125 1.00 14.66 289 GLU B C 1
ATOM 5529 O O . GLU B 1 301 ? 45.217 79.242 37.259 1.00 15.52 289 GLU B O 1
ATOM 5535 N N . GLY B 1 302 ? 43.332 80.170 38.021 1.00 14.78 290 GLY B N 1
ATOM 5536 C CA . GLY B 1 302 ? 43.184 81.120 36.934 1.00 14.56 290 GLY B CA 1
ATOM 5537 C C . GLY B 1 302 ? 42.510 80.645 35.667 1.00 13.88 290 GLY B C 1
ATOM 5538 O O . GLY B 1 302 ? 42.161 81.467 34.823 1.00 14.19 290 GLY B O 1
ATOM 5539 N N . PHE B 1 303 ? 42.295 79.336 35.517 1.00 12.25 291 PHE B N 1
ATOM 5540 C CA . PHE B 1 303 ? 41.771 78.815 34.246 1.00 12.67 291 PHE B CA 1
ATOM 5541 C C . PHE B 1 303 ? 40.390 79.370 33.980 1.00 12.13 291 PHE B C 1
ATOM 5542 O O . PHE B 1 303 ? 40.121 79.918 32.917 1.00 12.57 291 PHE B O 1
ATOM 5550 N N . LEU B 1 304 ? 39.495 79.204 34.939 1.00 12.26 292 LEU B N 1
ATOM 5551 C CA . LEU B 1 304 ? 38.111 79.608 34.746 1.00 11.89 292 LEU B CA 1
ATOM 5552 C C . LEU B 1 304 ? 37.960 81.130 34.657 1.00 11.33 292 LEU B C 1
ATOM 5553 O O . LEU B 1 304 ? 37.139 81.643 33.884 1.00 11.09 292 LEU B O 1
ATOM 5558 N N . GLU B 1 305 ? 38.766 81.857 35.429 1.00 12.63 293 GLU B N 1
ATOM 5559 C CA . GLU B 1 305 ? 38.785 83.315 35.334 1.00 14.18 293 GLU B CA 1
ATOM 5560 C C . GLU B 1 305 ? 39.155 83.761 33.923 1.00 13.58 293 GLU B C 1
ATOM 5561 O O . GLU B 1 305 ? 38.554 84.684 33.387 1.00 12.81 293 GLU B O 1
ATOM 5567 N N . GLU B 1 306 ? 40.102 83.074 33.295 1.00 12.98 294 GLU B N 1
ATOM 5568 C CA . GLU B 1 306 ? 40.433 83.373 31.899 1.00 15.03 294 GLU B CA 1
ATOM 5569 C C . GLU B 1 306 ? 39.320 82.982 30.882 1.00 13.32 294 GLU B C 1
ATOM 5570 O O . GLU B 1 306 ? 39.091 83.687 29.876 1.00 12.28 294 GLU B O 1
ATOM 5576 N N . VAL B 1 307 ? 38.592 81.899 31.144 1.00 10.43 295 VAL B N 1
ATOM 5577 C CA . VAL B 1 307 ? 37.414 81.592 30.349 1.00 10.62 295 VAL B CA 1
ATOM 5578 C C . VAL B 1 307 ? 36.419 82.727 30.458 1.00 12.13 295 VAL B C 1
ATOM 5579 O O . VAL B 1 307 ? 35.894 83.151 29.457 1.00 11.55 295 VAL B O 1
ATOM 5583 N N . GLU B 1 308 ? 36.200 83.249 31.656 1.00 11.75 296 GLU B N 1
ATOM 5584 C CA . GLU B 1 308 ? 35.317 84.402 31.823 1.00 13.29 296 GLU B CA 1
ATOM 5585 C C . GLU B 1 308 ? 35.791 85.614 30.999 1.00 10.59 296 GLU B C 1
ATOM 5586 O O . GLU B 1 308 ? 34.989 86.277 30.346 1.00 12.10 296 GLU B O 1
ATOM 5592 N N . GLU B 1 309 ? 37.076 85.913 31.030 1.00 11.98 297 GLU B N 1
ATOM 5593 C CA . GLU B 1 309 ? 37.601 87.042 30.259 1.00 13.37 297 GLU B CA 1
ATOM 5594 C C . GLU B 1 309 ? 37.405 86.846 28.772 1.00 13.35 297 GLU B C 1
ATOM 5595 O O . GLU B 1 309 ? 37.047 87.793 28.072 1.00 13.44 297 GLU B O 1
ATOM 5601 N N . LYS B 1 310 ? 37.676 85.632 28.291 1.00 11.48 298 LYS B N 1
ATOM 5602 C CA . LYS B 1 310 ? 37.462 85.321 26.877 1.00 10.27 298 LYS B CA 1
ATOM 5603 C C . LYS B 1 310 ? 35.989 85.420 26.473 1.00 10.05 298 LYS B C 1
ATOM 5604 O O . LYS B 1 310 ? 35.682 85.891 25.387 1.00 11.20 298 LYS B O 1
ATOM 5610 N N . GLY B 1 311 ? 35.102 84.932 27.328 1.00 10.71 299 GLY B N 1
ATOM 5611 C CA . GLY B 1 311 ? 33.662 85.066 27.109 1.00 10.73 299 GLY B CA 1
ATOM 5612 C C . GLY B 1 311 ? 33.260 86.528 26.994 1.00 13.16 299 GLY B C 1
ATOM 5613 O O . GLY B 1 311 ? 32.473 86.916 26.102 1.00 12.74 299 GLY B O 1
ATOM 5614 N N . ASN B 1 312 ? 33.804 87.359 27.884 1.00 12.89 300 ASN B N 1
ATOM 5615 C CA . ASN B 1 312 ? 33.487 88.795 27.866 1.00 13.64 300 ASN B CA 1
ATOM 5616 C C . ASN B 1 312 ? 33.987 89.456 26.586 1.00 13.46 300 ASN B C 1
ATOM 5617 O O . ASN B 1 312 ? 33.299 90.282 25.976 1.00 15.59 300 ASN B O 1
ATOM 5622 N N . TYR B 1 313 ? 35.187 89.061 26.167 1.00 13.98 301 TYR B N 1
ATOM 5623 C CA A TYR B 1 313 ? 35.766 89.560 24.945 0.50 12.61 301 TYR B CA 1
ATOM 5624 C CA B TYR B 1 313 ? 35.830 89.522 24.915 0.50 12.94 301 TYR B CA 1
ATOM 5625 C C . TYR B 1 313 ? 34.974 89.147 23.702 1.00 14.38 301 TYR B C 1
ATOM 5626 O O . TYR B 1 313 ? 34.677 89.985 22.867 1.00 12.55 301 TYR B O 1
ATOM 5643 N N . LEU B 1 314 ? 34.599 87.869 23.599 1.00 13.09 302 LEU B N 1
ATOM 5644 C CA . LEU B 1 314 ? 33.770 87.414 22.495 1.00 12.75 302 LEU B CA 1
ATOM 5645 C C . LEU B 1 314 ? 32.408 88.137 22.490 1.00 13.33 302 LEU B C 1
ATOM 5646 O O . LEU B 1 314 ? 31.939 88.564 21.437 1.00 13.35 302 LEU B O 1
ATOM 5659 N N . LYS B 1 316 ? 31.586 91.027 23.695 1.00 15.90 304 LYS B N 1
ATOM 5660 C CA . LYS B 1 316 ? 31.769 92.423 23.272 1.00 18.05 304 LYS B CA 1
ATOM 5661 C C . LYS B 1 316 ? 31.813 92.535 21.751 1.00 16.23 304 LYS B C 1
ATOM 5662 O O . LYS B 1 316 ? 31.135 93.374 21.152 1.00 16.72 304 LYS B O 1
ATOM 5668 N N . LYS B 1 317 ? 32.623 91.696 21.122 1.00 14.82 305 LYS B N 1
ATOM 5669 C CA A LYS B 1 317 ? 32.733 91.708 19.659 0.50 15.10 305 LYS B CA 1
ATOM 5670 C CA B LYS B 1 317 ? 32.736 91.706 19.662 0.50 14.51 305 LYS B CA 1
ATOM 5671 C C . LYS B 1 317 ? 31.393 91.379 18.999 1.00 15.12 305 LYS B C 1
ATOM 5672 O O . LYS B 1 317 ? 31.004 92.008 17.992 1.00 15.39 305 LYS B O 1
ATOM 5683 N N . LEU B 1 318 ? 30.676 90.403 19.556 1.00 13.91 306 LEU B N 1
ATOM 5684 C CA . LEU B 1 318 ? 29.380 90.036 18.973 1.00 13.21 306 LEU B CA 1
ATOM 5685 C C . LEU B 1 318 ? 28.312 91.097 19.185 1.00 14.23 306 LEU B C 1
ATOM 5686 O O . LEU B 1 318 ? 27.428 91.273 18.337 1.00 13.91 306 LEU B O 1
ATOM 5691 N N . GLN B 1 319 ? 28.375 91.791 20.321 1.00 13.13 307 GLN B N 1
ATOM 5692 C CA . GLN B 1 319 ? 27.440 92.897 20.578 1.00 17.13 307 GLN B CA 1
ATOM 5693 C C . GLN B 1 319 ? 27.671 94.055 19.599 1.00 16.89 307 GLN B C 1
ATOM 5694 O O . GLN B 1 319 ? 26.712 94.626 19.080 1.00 17.79 307 GLN B O 1
ATOM 5700 N N . GLU B 1 320 ? 28.931 94.377 19.328 1.00 15.52 308 GLU B N 1
ATOM 5701 C CA . GLU B 1 320 ? 29.283 95.384 18.313 1.00 19.00 308 GLU B CA 1
ATOM 5702 C C . GLU B 1 320 ? 28.718 94.954 16.952 1.00 17.71 308 GLU B C 1
ATOM 5703 O O . GLU B 1 320 ? 28.107 95.756 16.228 1.00 17.40 308 GLU B O 1
ATOM 5717 N N . LYS B 1 322 ? 26.179 92.951 16.420 1.00 19.58 310 LYS B N 1
ATOM 5718 C CA . LYS B 1 322 ? 24.729 93.050 16.467 1.00 19.97 310 LYS B CA 1
ATOM 5719 C C . LYS B 1 322 ? 24.288 94.472 16.159 1.00 21.13 310 LYS B C 1
ATOM 5720 O O . LYS B 1 322 ? 23.353 94.676 15.389 1.00 19.92 310 LYS B O 1
ATOM 5725 N N . GLU B 1 323 ? 24.952 95.445 16.772 1.00 20.92 311 GLU B N 1
ATOM 5726 C CA . GLU B 1 323 ? 24.585 96.844 16.575 1.00 23.37 311 GLU B CA 1
ATOM 5727 C C . GLU B 1 323 ? 24.764 97.214 15.115 1.00 22.75 311 GLU B C 1
ATOM 5728 O O . GLU B 1 323 ? 23.909 97.888 14.536 1.00 25.30 311 GLU B O 1
ATOM 5731 N N . GLU B 1 324 ? 25.852 96.734 14.527 1.00 22.56 312 GLU B N 1
ATOM 5732 C CA . GLU B 1 324 ? 26.264 97.066 13.171 1.00 23.66 312 GLU B CA 1
ATOM 5733 C C . GLU B 1 324 ? 25.475 96.358 12.061 1.00 23.45 312 GLU B C 1
ATOM 5734 O O . GLU B 1 324 ? 25.221 96.958 11.027 1.00 23.50 312 GLU B O 1
ATOM 5740 N N . TYR B 1 325 ? 25.093 95.100 12.267 1.00 20.13 313 TYR B N 1
ATOM 5741 C CA . TYR B 1 325 ? 24.436 94.295 11.230 1.00 19.46 313 TYR B CA 1
ATOM 5742 C C . TYR B 1 325 ? 22.934 94.147 11.496 1.00 18.98 313 TYR B C 1
ATOM 5743 O O . TYR B 1 325 ? 22.518 93.539 12.478 1.00 17.51 313 TYR B O 1
ATOM 5752 N N . ASP B 1 326 ? 22.111 94.709 10.615 1.00 18.24 314 ASP B N 1
ATOM 5753 C CA . ASP B 1 326 ? 20.665 94.665 10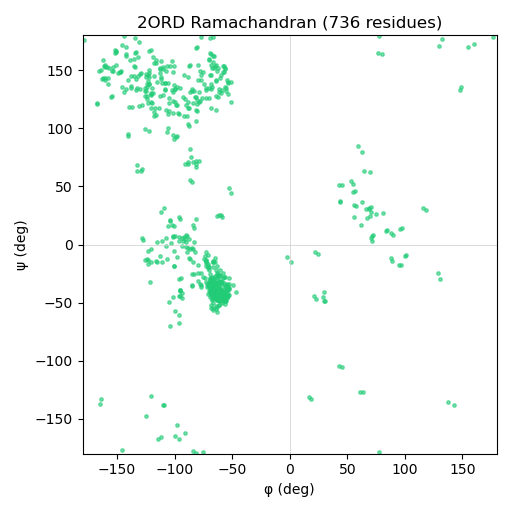.809 1.00 19.55 314 ASP B CA 1
ATOM 5754 C C . ASP B 1 326 ? 20.110 93.237 10.788 1.00 17.97 314 ASP B C 1
ATOM 5755 O O . ASP B 1 326 ? 19.100 92.953 11.436 1.00 17.91 314 ASP B O 1
ATOM 5760 N N . VAL B 1 327 ? 20.789 92.317 10.097 1.00 17.65 315 VAL B N 1
ATOM 5761 C CA . VAL B 1 327 ? 20.324 90.921 10.052 1.00 16.70 315 VAL B CA 1
ATOM 5762 C C . VAL B 1 327 ? 20.503 90.169 11.382 1.00 16.43 315 VAL B C 1
ATOM 5763 O O . VAL B 1 327 ? 19.909 89.115 11.561 1.00 14.23 315 VAL B O 1
ATOM 5767 N N . VAL B 1 328 ? 21.337 90.700 12.273 1.00 14.19 316 VAL B N 1
ATOM 5768 C CA . VAL B 1 328 ? 21.530 90.127 13.618 1.00 14.63 316 VAL B CA 1
ATOM 5769 C C . VAL B 1 328 ? 20.525 90.751 14.581 1.00 16.44 316 VAL B C 1
ATOM 5770 O O . VAL B 1 328 ? 20.629 91.925 14.916 1.00 18.09 316 VAL B O 1
ATOM 5774 N N . ALA B 1 329 ? 19.567 89.946 15.022 1.00 16.63 317 ALA B N 1
ATOM 5775 C CA . ALA B 1 329 ? 18.512 90.383 15.932 1.00 16.34 317 ALA B CA 1
ATOM 5776 C C . ALA B 1 329 ? 18.923 90.335 17.403 1.00 18.02 317 ALA B C 1
ATOM 5777 O O . ALA B 1 329 ? 18.486 91.154 18.217 1.00 17.59 317 ALA B O 1
ATOM 5779 N N . ASP B 1 330 ? 19.735 89.349 17.787 1.00 15.52 318 ASP B N 1
ATOM 5780 C CA . ASP B 1 330 ? 20.087 89.230 19.204 1.00 14.60 318 ASP B CA 1
ATOM 5781 C C . ASP B 1 330 ? 21.350 88.399 19.379 1.00 14.78 318 ASP B C 1
ATOM 5782 O O . ASP B 1 330 ? 21.677 87.577 18.527 1.00 14.04 318 ASP B O 1
ATOM 5787 N N . VAL B 1 331 ? 22.073 88.664 20.457 1.00 14.22 319 VAL B N 1
ATOM 5788 C CA . VAL B 1 331 ? 23.197 87.835 20.851 1.00 14.59 319 VAL B CA 1
ATOM 5789 C C . VAL B 1 331 ? 23.021 87.595 22.334 1.00 16.00 319 VAL B C 1
ATOM 5790 O O . VAL B 1 331 ? 22.781 88.525 23.090 1.00 15.87 319 VAL B O 1
ATOM 5794 N N . ARG B 1 332 ? 23.163 86.348 22.757 1.00 16.17 320 ARG B N 1
ATOM 5795 C CA . ARG B 1 332 ? 22.963 86.035 24.161 1.00 15.80 320 ARG B CA 1
ATOM 5796 C C . ARG B 1 332 ? 23.775 84.853 24.613 1.00 14.37 320 ARG B C 1
ATOM 5797 O O . ARG B 1 332 ? 24.285 84.097 23.809 1.00 14.11 320 ARG B O 1
ATOM 5805 N N . GLY B 1 333 ? 23.861 84.708 25.925 1.00 13.34 321 GLY B N 1
ATOM 5806 C CA . GLY B 1 333 ? 24.586 83.615 26.531 1.00 13.07 321 GLY B CA 1
ATOM 5807 C C . GLY B 1 333 ? 25.433 84.014 27.709 1.00 14.71 321 GLY B C 1
ATOM 5808 O O . GLY B 1 333 ? 25.197 85.030 28.342 1.00 14.67 321 GLY B O 1
ATOM 5817 N N . GLY B 1 335 ? 29.591 83.244 29.328 1.00 10.68 323 GLY B N 1
ATOM 5818 C CA . GLY B 1 335 ? 30.890 82.641 29.097 1.00 10.54 323 GLY B CA 1
ATOM 5819 C C . GLY B 1 335 ? 31.086 82.328 27.630 1.00 12.08 323 GLY B C 1
ATOM 5820 O O . GLY B 1 335 ? 30.831 83.177 26.790 1.00 12.84 323 GLY B O 1
ATOM 5821 N N . LEU B 1 336 ? 31.517 81.100 27.328 1.00 9.30 324 LEU B N 1
ATOM 5822 C CA . LEU B 1 336 ? 31.711 80.656 25.957 1.00 10.88 324 LEU B CA 1
ATOM 5823 C C . LEU B 1 336 ? 30.567 79.785 25.432 1.00 11.70 324 LEU B C 1
ATOM 5824 O O . LEU B 1 336 ? 30.760 78.931 24.567 1.00 11.04 324 LEU B O 1
ATOM 5837 N N . ILE B 1 338 ? 27.328 80.864 23.545 1.00 9.84 326 ILE B N 1
ATOM 5838 C CA . ILE B 1 338 ? 26.759 82.060 22.974 1.00 12.16 326 ILE B CA 1
ATOM 5839 C C . ILE B 1 338 ? 25.902 81.714 21.770 1.00 13.40 326 ILE B C 1
ATOM 5840 O O . ILE B 1 338 ? 26.258 80.882 20.952 1.00 13.70 326 ILE B O 1
ATOM 5845 N N . GLY B 1 339 ? 24.727 82.326 21.702 1.00 11.11 327 GLY B N 1
ATOM 5846 C CA . GLY B 1 339 ? 23.849 82.198 20.553 1.00 11.10 327 GLY B CA 1
ATOM 5847 C C . GLY B 1 339 ? 23.657 83.512 19.839 1.00 10.68 327 GLY B C 1
ATOM 5848 O O . GLY B 1 339 ? 23.565 84.567 20.450 1.00 12.89 327 GLY B O 1
ATOM 5849 N N . ILE B 1 340 ? 23.642 83.427 18.511 1.00 9.30 328 ILE B N 1
ATOM 5850 C CA . ILE B 1 340 ? 23.475 84.569 17.628 1.00 10.61 328 ILE B CA 1
ATOM 5851 C C . ILE B 1 340 ? 22.176 84.306 16.856 1.00 10.98 328 ILE B C 1
ATOM 5852 O O . ILE B 1 340 ? 22.102 83.382 16.047 1.00 10.94 328 ILE B O 1
ATOM 5857 N N . GLN B 1 341 ? 21.157 85.143 17.088 1.00 14.06 329 GLN B N 1
ATOM 5858 C CA . GLN B 1 341 ? 19.858 85.024 16.423 1.00 14.65 329 GLN B CA 1
ATOM 5859 C C . GLN B 1 341 ? 19.731 86.015 15.257 1.00 14.63 329 GLN B C 1
ATOM 5860 O O . GLN B 1 341 ? 20.082 87.201 15.385 1.00 12.84 329 GLN B O 1
ATOM 5866 N N . PHE B 1 342 ? 19.251 85.506 14.119 1.00 13.74 330 PHE B N 1
ATOM 5867 C CA . PHE B 1 342 ? 19.075 86.305 12.912 1.00 13.89 330 PHE B CA 1
ATOM 5868 C C . PHE B 1 342 ? 17.623 86.716 12.734 1.00 16.60 330 PHE B C 1
ATOM 5869 O O . PHE B 1 342 ? 16.705 86.040 13.231 1.00 15.76 330 PHE B O 1
ATOM 5877 N N . ARG B 1 343 ? 17.427 87.835 12.043 1.00 17.83 331 ARG B N 1
ATOM 5878 C CA . ARG B 1 343 ? 16.084 88.224 11.633 1.00 20.39 331 ARG B CA 1
ATOM 5879 C C . ARG B 1 343 ? 15.458 87.105 10.810 1.00 20.05 331 ARG B C 1
ATOM 5880 O O . ARG B 1 343 ? 16.159 86.367 10.108 1.00 17.82 331 ARG B O 1
ATOM 5888 N N . GLU B 1 344 ? 14.130 87.002 10.870 1.00 21.01 332 GLU B N 1
ATOM 5889 C CA . GLU B 1 344 ? 13.395 85.918 10.216 1.00 22.23 332 GLU B CA 1
ATOM 5890 C C . GLU B 1 344 ? 13.697 85.736 8.739 1.00 22.70 332 GLU B C 1
ATOM 5891 O O . GLU B 1 344 ? 13.615 84.623 8.237 1.00 25.69 332 GLU B O 1
ATOM 5894 N N . GLU B 1 345 ? 14.073 86.809 8.053 1.00 23.78 333 GLU B N 1
ATOM 5895 C CA . GLU B 1 345 ? 14.309 86.766 6.603 1.00 26.60 333 GLU B CA 1
ATOM 5896 C C . GLU B 1 345 ? 15.589 86.037 6.240 1.00 25.67 333 GLU B C 1
ATOM 5897 O O . GLU B 1 345 ? 15.820 85.743 5.071 1.00 25.00 333 GLU B O 1
ATOM 5903 N N . VAL B 1 346 ? 16.438 85.798 7.238 1.00 22.74 334 VAL B N 1
ATOM 5904 C CA . VAL B 1 346 ? 17.737 85.164 7.051 1.00 20.98 334 VAL B CA 1
ATOM 5905 C C . VAL B 1 346 ? 17.689 83.808 7.729 1.00 18.93 334 VAL B C 1
ATOM 5906 O O . VAL B 1 346 ? 17.326 83.700 8.898 1.00 23.07 334 VAL B O 1
ATOM 5910 N N . SER B 1 347 ? 18.057 82.774 6.990 1.00 17.91 335 SER B N 1
ATOM 5911 C CA . SER B 1 347 ? 18.034 81.425 7.511 1.00 15.64 335 SER B CA 1
ATOM 5912 C C . SER B 1 347 ? 19.300 81.104 8.297 1.00 14.60 335 SER B C 1
ATOM 5913 O O . SER B 1 347 ? 20.402 81.224 7.770 1.00 13.56 335 SER B O 1
ATOM 5916 N N . ASN B 1 348 ? 19.133 80.733 9.563 1.00 13.31 336 ASN B N 1
ATOM 5917 C CA . ASN B 1 348 ? 20.267 80.278 10.383 1.00 13.29 336 ASN B CA 1
ATOM 5918 C C . ASN B 1 348 ? 21.038 79.132 9.744 1.00 13.53 336 ASN B C 1
ATOM 5919 O O . ASN B 1 348 ? 22.280 79.082 9.818 1.00 13.01 336 ASN B O 1
ATOM 5924 N N . ARG B 1 349 ? 20.325 78.238 9.071 1.00 14.36 337 ARG B N 1
ATOM 5925 C CA . ARG B 1 349 ? 20.972 77.140 8.369 1.00 15.45 337 ARG B CA 1
ATOM 5926 C C . ARG B 1 349 ? 21.780 77.603 7.145 1.00 12.37 337 ARG B C 1
ATOM 5927 O O . ARG B 1 349 ? 22.875 77.083 6.895 1.00 14.68 337 ARG B O 1
ATOM 5932 N N . GLU B 1 350 ? 21.292 78.605 6.421 1.00 12.84 338 GLU B N 1
ATOM 5933 C CA . GLU B 1 350 ? 22.059 79.154 5.324 1.00 15.49 338 GLU B CA 1
ATOM 5934 C C . GLU B 1 350 ? 23.320 79.832 5.874 1.00 12.92 338 GLU B C 1
ATOM 5935 O O . GLU B 1 350 ? 24.410 79.700 5.304 1.00 13.77 338 GLU B O 1
ATOM 5941 N N . VAL B 1 351 ? 23.196 80.534 7.007 1.00 13.26 339 VAL B N 1
ATOM 5942 C CA . VAL B 1 351 ? 24.367 81.198 7.596 1.00 12.79 339 VAL B CA 1
ATOM 5943 C C . VAL B 1 351 ? 25.415 80.131 7.962 1.00 11.15 339 VAL B C 1
ATOM 5944 O O . VAL B 1 351 ? 26.612 80.297 7.692 1.00 12.05 339 VAL B O 1
ATOM 5948 N N . ALA B 1 352 ? 24.968 79.026 8.540 1.00 12.05 340 ALA B N 1
ATOM 5949 C CA . ALA B 1 352 ? 25.877 77.968 8.975 1.00 11.40 340 ALA B CA 1
ATOM 5950 C C . ALA B 1 352 ? 26.548 77.303 7.774 1.00 11.88 340 ALA B C 1
ATOM 5951 O O . ALA B 1 352 ? 27.739 76.995 7.824 1.00 10.76 340 ALA B O 1
ATOM 5953 N N . THR B 1 353 ? 25.806 77.111 6.686 1.00 11.43 341 THR B N 1
ATOM 5954 C CA . THR B 1 353 ? 26.387 76.573 5.456 1.00 12.58 341 THR B CA 1
ATOM 5955 C C . THR B 1 353 ? 27.440 77.509 4.885 1.00 12.15 341 THR B C 1
ATOM 5956 O O . THR B 1 353 ? 28.537 77.087 4.512 1.00 12.29 341 THR B O 1
ATOM 5960 N N . LYS B 1 354 ? 27.131 78.791 4.843 1.00 11.24 342 LYS B N 1
ATOM 5961 C CA . LYS B 1 354 ? 28.104 79.745 4.320 1.00 12.55 342 LYS B CA 1
ATOM 5962 C C . LYS B 1 354 ? 29.333 79.869 5.230 1.00 10.69 342 LYS B C 1
ATOM 5963 O O . LYS B 1 354 ? 30.452 80.048 4.749 1.00 11.18 342 LYS B O 1
ATOM 5969 N N . CYS B 1 355 ? 29.146 79.784 6.548 1.00 10.33 343 CYS B N 1
ATOM 5970 C CA . CYS B 1 355 ? 30.306 79.714 7.443 1.00 9.97 343 CYS B CA 1
ATOM 5971 C C . CYS B 1 355 ? 31.184 78.510 7.087 1.00 10.03 343 CYS B C 1
ATOM 5972 O O . CYS B 1 355 ? 32.391 78.629 6.909 1.00 9.46 343 CYS B O 1
ATOM 5975 N N . PHE B 1 356 ? 30.540 77.371 6.924 1.00 9.89 344 PHE B N 1
ATOM 5976 C CA . PHE B 1 356 ? 31.227 76.119 6.553 1.00 10.06 344 PHE B CA 1
ATOM 5977 C C . PHE B 1 356 ? 32.006 76.281 5.263 1.00 9.49 344 PHE B C 1
ATOM 5978 O O . PHE B 1 356 ? 33.174 75.907 5.189 1.00 11.81 344 PHE B O 1
ATOM 5986 N N . GLU B 1 357 ? 31.393 76.914 4.265 1.00 11.03 345 GLU B N 1
ATOM 5987 C CA . GLU B 1 357 ? 32.078 77.188 3.002 1.00 11.63 345 GLU B CA 1
ATOM 5988 C C . GLU B 1 357 ? 33.313 78.069 3.207 1.00 11.42 345 GLU B C 1
ATOM 5989 O O . GLU B 1 357 ? 34.257 78.003 2.420 1.00 13.38 345 GLU B O 1
ATOM 5995 N N . ASN B 1 358 ? 33.306 78.884 4.265 1.00 10.14 346 ASN B N 1
ATOM 5996 C CA . ASN B 1 358 ? 34.422 79.761 4.596 1.00 10.32 346 ASN B CA 1
ATOM 5997 C C . ASN B 1 358 ? 35.269 79.253 5.777 1.00 11.96 346 ASN B C 1
ATOM 5998 O O . ASN B 1 358 ? 36.023 80.016 6.414 1.00 11.47 346 ASN B O 1
ATOM 6003 N N . LYS B 1 359 ? 35.156 77.949 6.033 1.00 10.92 347 LYS B N 1
ATOM 6004 C CA . LYS B 1 359 ? 36.033 77.221 6.938 1.00 10.69 347 LYS B CA 1
ATOM 6005 C C . LYS B 1 359 ? 35.809 77.583 8.415 1.00 10.63 347 LYS B C 1
ATOM 6006 O O . LYS B 1 359 ? 36.707 77.464 9.229 1.00 10.64 347 LYS B O 1
ATOM 6012 N N . LEU B 1 360 ? 34.585 77.992 8.749 1.00 8.24 348 LEU B N 1
ATOM 6013 C CA . LEU B 1 360 ? 34.197 78.187 10.140 1.00 8.03 348 LEU B CA 1
ATOM 6014 C C . LEU B 1 360 ? 33.026 77.270 10.443 1.00 9.96 348 LEU B C 1
ATOM 6015 O O . LEU B 1 360 ? 32.021 77.281 9.732 1.00 10.74 348 LEU B O 1
ATOM 6020 N N . LEU B 1 361 ? 33.141 76.522 11.530 1.00 9.17 349 LEU B N 1
ATOM 6021 C CA . LEU B 1 361 ? 32.109 75.552 11.928 1.00 8.58 349 LEU B CA 1
ATOM 6022 C C . LEU B 1 361 ? 31.324 76.124 13.105 1.00 10.73 349 LEU B C 1
ATOM 6023 O O . LEU B 1 361 ? 31.899 76.479 14.144 1.00 9.63 349 LEU B O 1
ATOM 6028 N N . VAL B 1 362 ? 30.006 76.178 12.948 1.00 11.43 350 VAL B N 1
ATOM 6029 C CA . VAL B 1 362 ? 29.086 76.655 14.001 1.00 9.15 350 VAL B CA 1
ATOM 6030 C C . VAL B 1 362 ? 27.909 75.690 14.103 1.00 11.73 350 VAL B C 1
ATOM 6031 O O . VAL B 1 362 ? 27.711 74.873 13.201 1.00 12.74 350 VAL B O 1
ATOM 6035 N N . VAL B 1 363 ? 27.139 75.776 15.188 1.00 11.20 351 VAL B N 1
ATOM 6036 C CA . VAL B 1 363 ? 26.054 74.785 15.432 1.00 10.82 351 VAL B CA 1
ATOM 6037 C C . VAL B 1 363 ? 24.684 75.484 15.401 1.00 11.98 351 VAL B C 1
ATOM 6038 O O . VAL B 1 363 ? 24.359 76.236 16.313 1.00 11.70 351 VAL B O 1
ATOM 6042 N N . PRO B 1 364 ? 23.864 75.204 14.384 1.00 11.67 352 PRO B N 1
ATOM 6043 C CA . PRO B 1 364 ? 22.486 75.735 14.408 1.00 12.64 352 PRO B CA 1
ATOM 6044 C C . PRO B 1 364 ? 21.683 75.332 15.641 1.00 13.08 352 PRO B C 1
ATOM 6045 O O . PRO B 1 364 ? 21.906 74.261 16.193 1.00 11.86 352 PRO B O 1
ATOM 6049 N N . ALA B 1 365 ? 20.781 76.209 16.071 1.00 13.83 353 ALA B N 1
ATOM 6050 C CA . ALA B 1 365 ? 19.863 75.881 17.150 1.00 13.04 353 ALA B CA 1
ATOM 6051 C C . ALA B 1 365 ? 18.521 76.566 16.894 1.00 16.17 353 ALA B C 1
ATOM 6052 O O . ALA B 1 365 ? 18.326 77.185 15.837 1.00 13.69 353 ALA B O 1
ATOM 6054 N N . GLY B 1 366 ? 17.599 76.405 17.829 1.00 16.04 354 GLY B N 1
ATOM 6055 C CA . GLY B 1 366 ? 16.270 76.987 17.684 1.00 16.98 354 GLY B CA 1
ATOM 6056 C C . GLY B 1 366 ? 16.251 78.495 17.724 1.00 15.62 354 GLY B C 1
ATOM 6057 O O . GLY B 1 366 ? 17.283 79.164 17.918 1.00 15.24 354 GLY B O 1
ATOM 6058 N N . ASN B 1 367 ? 15.053 79.059 17.556 1.00 16.79 355 ASN B N 1
ATOM 6059 C CA . ASN B 1 367 ? 14.903 80.508 17.522 1.00 16.03 355 ASN B CA 1
ATOM 6060 C C . ASN B 1 367 ? 15.794 81.157 16.440 1.00 14.34 355 ASN B C 1
ATOM 6061 O O . ASN B 1 367 ? 16.288 82.280 16.618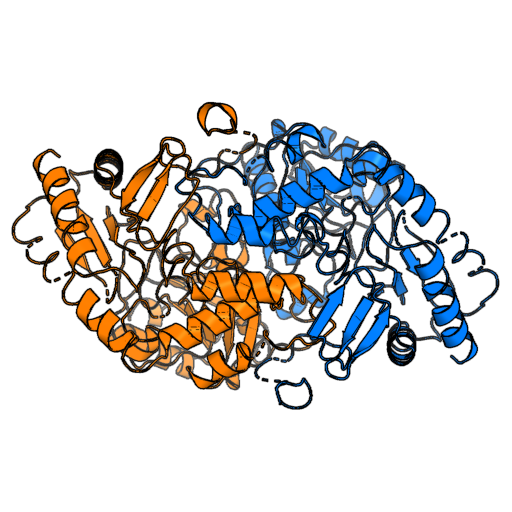 1.00 15.34 355 ASN B O 1
ATOM 6066 N N . ASN B 1 368 ? 15.991 80.461 15.322 1.00 13.61 356 ASN B N 1
ATOM 6067 C CA . ASN B 1 368 ? 16.773 80.993 14.174 1.00 13.04 356 ASN B CA 1
ATOM 6068 C C . ASN B 1 368 ? 18.165 81.430 14.572 1.00 12.71 356 ASN B C 1
ATOM 6069 O O . ASN B 1 368 ? 18.626 82.518 14.187 1.00 12.87 356 ASN B O 1
ATOM 6074 N N . THR B 1 369 ? 18.828 80.593 15.366 1.00 12.76 357 THR B N 1
ATOM 6075 C CA . THR B 1 369 ? 20.170 80.903 15.861 1.00 12.08 357 THR B CA 1
ATOM 6076 C C . THR B 1 369 ? 21.255 80.020 15.301 1.00 10.66 357 THR B C 1
ATOM 6077 O O . THR B 1 369 ? 21.014 78.890 14.858 1.00 10.98 357 THR B O 1
ATOM 6081 N N . ILE B 1 370 ? 22.472 80.545 15.364 1.00 10.47 358 ILE B N 1
ATOM 6082 C CA . ILE B 1 370 ? 23.671 79.705 15.376 1.00 10.25 358 ILE B CA 1
ATOM 6083 C C . ILE B 1 370 ? 24.360 79.834 16.746 1.00 11.15 358 ILE B C 1
ATOM 6084 O O . ILE B 1 370 ? 24.273 80.868 17.402 1.00 14.23 358 ILE B O 1
ATOM 6089 N N . ARG B 1 371 ? 25.055 78.768 17.140 1.00 11.79 359 ARG B N 1
ATOM 6090 C CA . ARG B 1 371 ? 25.760 78.749 18.400 1.00 10.42 359 ARG B CA 1
ATOM 6091 C C . ARG B 1 371 ? 27.259 78.817 18.162 1.00 11.32 359 ARG B C 1
ATOM 6092 O O . ARG B 1 371 ? 27.791 78.106 17.291 1.00 10.14 359 ARG B O 1
ATOM 6100 N N . PHE B 1 372 ? 27.919 79.689 18.926 1.00 11.43 360 PHE B N 1
ATOM 6101 C CA . PHE B 1 372 ? 29.377 79.664 19.065 1.00 10.28 360 PHE B CA 1
ATOM 6102 C C . PHE B 1 372 ? 29.686 78.878 20.331 1.00 10.35 360 PHE B C 1
ATOM 6103 O O . PHE B 1 372 ? 29.360 79.320 21.433 1.00 10.59 360 PHE B O 1
ATOM 6111 N N . LEU B 1 373 ? 30.299 77.700 20.183 1.00 9.18 361 LEU B N 1
ATOM 6112 C CA . LEU B 1 373 ? 30.681 76.818 21.274 1.00 8.67 361 LEU B CA 1
ATOM 6113 C C . LEU B 1 373 ? 32.149 76.457 21.073 1.00 7.58 361 LEU B C 1
ATOM 6114 O O . LEU B 1 373 ? 32.495 75.290 20.845 1.00 10.42 361 LEU B O 1
ATOM 6119 N N . PRO B 1 374 ? 33.034 77.456 21.129 1.00 9.83 362 PRO B N 1
ATOM 6120 C CA . PRO B 1 374 ? 34.427 77.095 20.958 1.00 9.58 362 PRO B CA 1
ATOM 6121 C C . PRO B 1 374 ? 34.979 76.291 22.138 1.00 9.14 362 PRO B C 1
ATOM 6122 O O . PRO B 1 374 ? 34.427 76.305 23.250 1.00 10.62 362 PRO B O 1
ATOM 6126 N N . PRO B 1 375 ? 36.149 75.632 21.962 1.00 8.42 363 PRO B N 1
ATOM 6127 C CA . PRO B 1 375 ? 36.817 75.039 23.090 1.00 8.53 363 PRO B CA 1
ATOM 6128 C C . PRO B 1 375 ? 37.122 76.105 24.143 1.00 8.23 363 PRO B C 1
ATOM 6129 O O . PRO B 1 375 ? 37.284 77.275 23.792 1.00 9.05 363 PRO B O 1
ATOM 6133 N N . LEU B 1 376 ? 37.224 75.734 25.416 1.00 9.63 364 LEU B N 1
ATOM 6134 C CA . LEU B 1 376 ? 37.482 76.737 26.432 1.00 8.60 364 LEU B CA 1
ATOM 6135 C C . LEU B 1 376 ? 38.918 77.239 26.378 1.00 8.74 364 LEU B C 1
ATOM 6136 O O . LEU B 1 376 ? 39.254 78.258 26.987 1.00 9.77 364 LEU B O 1
ATOM 6141 N N . THR B 1 377 ? 39.754 76.502 25.647 1.00 7.70 365 THR B N 1
ATOM 6142 C CA . THR B 1 377 ? 41.150 76.892 25.373 1.00 7.42 365 THR B CA 1
ATOM 6143 C C . THR B 1 377 ? 41.317 77.782 24.137 1.00 9.89 365 THR B C 1
ATOM 6144 O O . THR B 1 377 ? 42.438 78.132 23.784 1.00 10.88 365 THR B O 1
ATOM 6148 N N . VAL B 1 378 ? 40.215 78.179 23.510 1.00 9.61 366 VAL B N 1
ATOM 6149 C CA . VAL B 1 378 ? 40.222 79.019 22.342 1.00 7.86 366 VAL B CA 1
ATOM 6150 C C . VAL B 1 378 ? 41.087 80.251 22.607 1.00 8.27 366 VAL B C 1
ATOM 6151 O O . VAL B 1 378 ? 41.031 80.853 23.664 1.00 8.60 366 VAL B O 1
ATOM 6155 N N . GLU B 1 379 ? 41.858 80.648 21.609 1.00 9.25 367 GLU B N 1
ATOM 6156 C CA . GLU B 1 379 ? 42.748 81.795 21.742 1.00 8.88 367 GLU B CA 1
ATOM 6157 C C . GLU B 1 379 ? 41.982 83.096 21.394 1.00 8.83 367 GLU B C 1
ATOM 6158 O O . GLU B 1 379 ? 41.027 83.093 20.612 1.00 9.57 367 GLU B O 1
ATOM 6164 N N . TYR B 1 380 ? 42.436 84.238 21.938 1.00 8.66 368 TYR B N 1
ATOM 6165 C CA . TYR B 1 380 ? 41.823 85.528 21.577 1.00 7.83 368 TYR B CA 1
ATOM 6166 C C . TYR B 1 380 ? 41.820 85.736 20.045 1.00 9.02 368 TYR B C 1
ATOM 6167 O O . TYR B 1 380 ? 40.824 86.174 19.472 1.00 9.71 368 TYR B O 1
ATOM 6176 N N . GLY B 1 381 ? 42.938 85.425 19.400 1.00 7.84 369 GLY B N 1
ATOM 6177 C CA . GLY B 1 381 ? 42.997 85.612 17.946 1.00 6.63 369 GLY B CA 1
ATOM 6178 C C . GLY B 1 381 ? 42.034 84.727 17.171 1.00 7.36 369 GLY B C 1
ATOM 6179 O O . GLY B 1 381 ? 41.559 85.087 16.102 1.00 9.11 369 GLY B O 1
ATOM 6180 N N . GLU B 1 382 ? 41.801 83.536 17.698 1.00 7.30 370 GLU B N 1
ATOM 6181 C CA . GLU B 1 382 ? 40.823 82.607 17.108 1.00 8.76 370 GLU B CA 1
ATOM 6182 C C . GLU B 1 382 ? 39.399 83.156 17.234 1.00 9.73 370 GLU B C 1
ATOM 6183 O O . GLU B 1 382 ? 38.614 83.059 16.304 1.00 9.64 370 GLU B O 1
ATOM 6189 N N . ILE B 1 383 ? 39.099 83.748 18.381 1.00 9.69 371 ILE B N 1
ATOM 6190 C CA . ILE B 1 383 ? 37.837 84.452 18.571 1.00 9.39 371 ILE B CA 1
ATOM 6191 C C . ILE B 1 383 ? 37.668 85.528 17.504 1.00 8.75 371 ILE B C 1
ATOM 6192 O O . ILE B 1 383 ? 36.642 85.597 16.827 1.00 9.08 371 ILE B O 1
ATOM 6197 N N . ASP B 1 384 ? 38.670 86.384 17.327 1.00 8.98 372 ASP B N 1
ATOM 6198 C CA A ASP B 1 384 ? 38.584 87.424 16.337 0.50 8.67 372 ASP B CA 1
ATOM 6199 C CA B ASP B 1 384 ? 38.555 87.434 16.315 0.50 9.22 372 ASP B CA 1
ATOM 6200 C C . ASP B 1 384 ? 38.399 86.865 14.929 1.00 9.36 372 ASP B C 1
ATOM 6201 O O . ASP B 1 384 ? 37.609 87.368 14.157 1.00 11.37 372 ASP B O 1
ATOM 6210 N N . LEU B 1 385 ? 39.156 85.809 14.613 1.00 9.33 373 LEU B N 1
ATOM 6211 C CA . LEU B 1 385 ? 39.060 85.197 13.303 1.00 9.82 373 LEU B CA 1
ATOM 6212 C C . LEU B 1 385 ? 37.625 84.677 13.036 1.00 10.31 373 LEU B C 1
ATOM 6213 O O . LEU B 1 385 ? 37.111 84.853 11.941 1.00 9.02 373 LEU B O 1
ATOM 6218 N N . ALA B 1 386 ? 37.011 84.033 14.007 1.00 10.23 374 ALA B N 1
ATOM 6219 C CA . ALA B 1 386 ? 35.635 83.533 13.863 1.00 9.30 374 ALA B CA 1
ATOM 6220 C C . ALA B 1 386 ? 34.647 84.685 13.617 1.00 11.02 374 ALA B C 1
ATOM 6221 O O . ALA B 1 386 ? 33.799 84.622 12.724 1.00 10.11 374 ALA B O 1
ATOM 6223 N N . VAL B 1 387 ? 34.754 85.730 14.429 1.00 9.77 375 VAL B N 1
ATOM 6224 C CA . VAL B 1 387 ? 33.862 86.879 14.291 1.00 11.02 375 VAL B CA 1
ATOM 6225 C C . VAL B 1 387 ? 34.046 87.532 12.896 1.00 11.19 375 VAL B C 1
ATOM 6226 O O . VAL B 1 387 ? 33.071 87.836 12.222 1.00 12.08 375 VAL B O 1
ATOM 6230 N N . GLU B 1 388 ? 35.293 87.729 12.464 1.00 12.10 376 GLU B N 1
ATOM 6231 C CA . GLU B 1 388 ? 35.553 88.341 11.165 1.00 13.20 376 GLU B CA 1
ATOM 6232 C C . GLU B 1 388 ? 34.989 87.501 10.017 1.00 14.41 376 GLU B C 1
ATOM 6233 O O . GLU B 1 388 ? 34.444 88.052 9.044 1.00 13.97 376 GLU B O 1
ATOM 6239 N N . THR B 1 389 ? 35.111 86.180 10.126 1.00 12.82 377 THR B N 1
ATOM 6240 C CA . THR B 1 389 ? 34.576 85.254 9.126 1.00 11.90 377 THR B CA 1
ATOM 6241 C C . THR B 1 389 ? 33.056 85.331 9.074 1.00 11.23 377 THR B C 1
ATOM 6242 O O . THR B 1 389 ? 32.479 85.419 7.995 1.00 13.40 377 THR B O 1
ATOM 6246 N N . LEU B 1 390 ? 32.410 85.351 10.240 1.00 10.63 378 LEU B N 1
ATOM 6247 C CA . LEU B 1 390 ? 30.963 85.477 10.297 1.00 10.50 378 LEU B CA 1
ATOM 6248 C C . LEU B 1 390 ? 30.523 86.792 9.660 1.00 12.69 378 LEU B C 1
ATOM 6249 O O . LEU B 1 390 ? 29.585 86.829 8.874 1.00 13.97 378 LEU B O 1
ATOM 6254 N N . LYS B 1 391 ? 31.215 87.877 9.985 1.00 12.24 379 LYS B N 1
ATOM 6255 C CA . LYS B 1 391 ? 30.855 89.164 9.417 1.00 14.20 379 LYS B CA 1
ATOM 6256 C C . LYS B 1 391 ? 30.936 89.143 7.891 1.00 14.31 379 LYS B C 1
ATOM 6257 O O . LYS B 1 391 ? 30.086 89.718 7.228 1.00 16.47 379 LYS B O 1
ATOM 6263 N N . LYS B 1 392 ? 31.980 88.524 7.349 1.00 15.19 380 LYS B N 1
ATOM 6264 C CA . LYS B 1 392 ? 32.120 88.405 5.894 1.00 14.33 380 LYS B CA 1
ATOM 6265 C C . LYS B 1 392 ? 30.955 87.624 5.295 1.00 15.65 380 LYS B C 1
ATOM 6266 O O . LYS B 1 392 ? 30.431 87.984 4.227 1.00 17.26 380 LYS B O 1
ATOM 6269 N N . VAL B 1 393 ? 30.546 86.562 5.984 1.00 14.21 381 VAL B N 1
ATOM 6270 C CA . VAL B 1 393 ? 29.375 85.797 5.563 1.00 13.97 381 VAL B CA 1
ATOM 6271 C C . VAL B 1 393 ? 28.122 86.660 5.545 1.00 14.92 381 VAL B C 1
ATOM 6272 O O . VAL B 1 393 ? 27.358 86.641 4.563 1.00 16.33 381 VAL B O 1
ATOM 6276 N N . LEU B 1 394 ? 27.906 87.426 6.603 1.00 14.30 382 LEU B N 1
ATOM 6277 C CA . LEU B 1 394 ? 26.691 88.222 6.702 1.00 14.73 382 LEU B CA 1
ATOM 6278 C C . LEU B 1 394 ? 26.670 89.355 5.695 1.00 18.05 382 LEU B C 1
ATOM 6279 O O . LEU B 1 394 ? 25.590 89.818 5.316 1.00 20.04 382 LEU B O 1
ATOM 6284 N N . GLN B 1 395 ? 27.851 89.799 5.279 1.00 19.01 383 GLN B N 1
ATOM 6285 C CA . GLN B 1 395 ? 27.964 90.846 4.249 1.00 22.41 383 GLN B CA 1
ATOM 6286 C C . GLN B 1 395 ? 27.450 90.371 2.899 1.00 25.38 383 GLN B C 1
ATOM 6287 O O . GLN B 1 395 ? 26.940 91.171 2.122 1.00 28.13 383 GLN B O 1
ATOM 6293 N N . GLY B 1 396 ? 27.578 89.091 2.604 1.00 25.71 384 GLY B N 1
ATOM 6294 C CA . GLY B 1 396 ? 27.020 88.553 1.361 1.00 29.29 384 GLY B CA 1
ATOM 6295 C C . GLY B 1 396 ? 25.710 87.793 1.471 1.00 33.15 384 GLY B C 1
ATOM 6296 O O . GLY B 1 396 ? 25.272 87.201 0.490 1.00 34.08 384 GLY B O 1
ATOM 6297 N N . ILE B 1 397 ? 25.079 87.790 2.644 1.00 35.74 385 ILE B N 1
ATOM 6298 C CA . ILE B 1 397 ? 23.879 86.975 2.858 1.00 38.28 385 ILE B CA 1
ATOM 6299 C C . ILE B 1 397 ? 22.668 87.699 2.282 1.00 41.52 385 ILE B C 1
ATOM 6300 O O . ILE B 1 397 ? 22.671 88.926 2.148 1.00 42.68 385 ILE B O 1
#

Solvent-accessible surface area: 24693 Å² total

CATH classification: 3.90.1150.10 (+1 more: 3.40.640.10)

B-factor: mean 16.92, std 10.0, range [6.31, 78.86]

Secondary structure (DSSP, 8-state):
---HHHH---------S-EEEEEEBTEEEETT--EEEESSHHHHT-TT-BT-HHHHHHHHHHHHH-S---TTSEES---HHHHHHHTTTS-EEEEESSHHHHHHHHHHHHHHHHHHH-TT--EEEEEBT----SSHHHHHHSB-HHHHGGG-S--TTEEEE-TT-HHHHHH--TTEEEEEE-SEE-TTT-EEPPHHHHHHHHHHHHHHT-EEEEE-TTT--TTSSSSHHHHHT---SEEEE-GGGGTTS--EEEEE-STT----TTSS--SSTT-HHHHHHHHHHHHHHTSTTHHHHHHHHHHH--TTT---S-TTEEEEE----EEEEPTTS-HHHHHHHHHHTTEE-EEETTTEEE----TT--HHHHHHHHHHHHHHHHT-/---HHHH---------S-EEEEEEBTEEEETT--EEEE-SHHHHT-TT-BT-HHHHHHHHHHHHH-S---TTSEES---HHHHHHHTTTS-EEEEESSHHHHHHHHHHHHHHHHHHH-TT--EEEEEBT----SSHHHHHHSB-HHHHGGG-S--SSEEEE-TT-HHHHHH--TTEEEEEE-SEESTTT-EEPPHHHHHHHHHHHHHHT-EEEEE-TTT--TTSSSSHHHHHT---SEEEE-GGGGTTS--EEEEE-STT----TTSS--SSTT-HHHHHHHHHHHHHHTSTTHHHHHHHHHHH--TTT---S-TTEEEEE----EEEEPTTS-HHHHHHHHHHTTEE-EEETTTEEE----TT--HHHHHHHHHHHHHHHHT-

Organism: Thermotoga maritima (strain ATCC 43589 / DSM 3109 / JCM 10099 / NBRC 100826 / MSB8) (NCBI:txid243274)